Protein 7BVQ (pdb70)

Sequence (906 aa):
DYKDDDDANIFEMLRIDEGLRLKIYKDTEGYYTIGIGHLLTKSPSLNAAKSELDKAIGRNTNGVITKDEAEKLFNQDVDAAVRGILRNAKLKPVYDSLDAVRRAALINMVFQMGETGVAGFTNSLRMLQQKRWDEAAVNLAKSRWYNQTPNRAKRVITTFRTGTWDAYAASQQWTAGMGLLMALIVLLIVAGNVLVIVAIAKTPRLQTLTNLFIMSLASADLVMGLLVVPFGATIVVWGRWEYGSFFCELWTSVDVLCVTASIETLCVIALDRYLAITSPFRYQSLLTRARARGLVCTVWAISALVSFLPILMHWWRAESDEARRCYNDPKCCDFVTNRAYAIASSVVSFYVPLCIMAFVYLRVFREAQKQVKKIDSVALREQKALKTLGIIMGVFTLCWLPFFLANVVKAFHRELVPDRLFVFFNWLGYANSAFNPIIYCRSPDFRKAFQGLLCDDDANIFEMLRIDEGLRLKIYKDTEGYYTIGIGHLLTKSPSLNAAKSELDKAIGRNTNGVITKDEAEKLFNQDVDAAVRGILRNAKLKPVYDSLDAVRRAALINMVFQMGETGVAGFTNSLRMLQQKRWDEAAVNLAKSRWYNQTPNRAKRVITTFRTGTWDAYAASQQWTAGMGLLMALIVLLIVAGNVLVIVAIAKTPRLQTLTNLFIMSLASADLVMGLLVVPFGATIVVWGRWEYGSFFCELWTSVDVLCVTASIETLCVIALDRYLAITSPFRYQSLLTRARARGLVCTVWAISALVSFLPILMHWWRAESDEARRCYNDPKCCDFVTNRAYAIASSVVSFYVPLCIMAFVYLRVFREAQKQVKKIDSVALREQKALKTLGIIMGVFTLCWLPFFLANVVKAFHRELVPDRLFVFFNWLGYANSAFNPIIYCRSPDFRKAFQGLLC

Organism: Homo sapiens (NCBI:txid9606)

Secondary structure (DSSP, 8-state):
-TTHHHHHHHHHHHHHHH--EEEEEE-TT--EEEETTEEEES-S-HHHHHHHHHHHHTS--TTB--HHHHHHHHHHHHHHHHHHHHT-TTTHHHHHH--HHHHHHHHHHHHHHHHHHHHT-HHHHHHHHTT-HHHHHHHHHSSHHHHHSHHHHHHHHHHHHHSSSHHHHHHHHHHHHHHHHHHHHHHHHHHHHHHHHHHHHH-GGG--HHHHHHHHHHHHHHHIIIIIHHHHHHHHHHSS--SHHHHHHHHHHHHHHHHHHHHHHHHHHHHHHHHHHH-HHHHHHH--HHHHHHHHHHHHHHHHHHHHHHHHTTTT---SHHHHHHHT-TT-------HHHHHHHHIIIIIHHHHHHHHHHHHHHHHHHHT--S--SSHHHHHHHHHHHHHHHHHHHHHHHHHHHHHHHHHH-GGGS-HHHHHHHHHHHHHHHHHHHHHHTTSHHHHHHHHHHH-/--THHHHHHHHHHH--EEEEEE-TT--EEEETTEEEES-S-HHHHHHHHHHHHSS--TTB--HHHHHHHHHHHHHHHHHHHHHSTTHHHHHHHS-HHHHHHHHHHHHHHHHHHHTT-HHHHHHHHTT-HHHHHHHHHSSHHHHHSHHHHHHHHHHHHH-SSHHHHHHHHHHHHHHHHHHHHHHHHHHHHHHHHHHHHH-GGG-SHHHHHHHHHHHHHHHHHHHTHHHHHHHHHTSS--SHHHHHHHHHHHHHHHHHHHHHHHHHHHHHHHHHHH-HHHHHHH--HHHHHHHHHHHHHHHHHHHTTTTTTTTT----TTHHHHHH-TT-------HHHHHHHHHHHTHHHHHHHHHHHHHHHHHHHHHH-S--HHHHHHHHHHHHHHHHHHHHHHHHHHHHHHHHHHHHSTTTS-HHHHHHHHHHHHTHHHHHHHHHTTSHHHHHHHHHHH-

Structure (mmCIF, N/CA/C/O backbone):
data_7BVQ
#
_entry.id   7BVQ
#
_cell.length_a   52.134
_cell.length_b   52.825
_cell.length_c   142.749
_cell.angle_alpha   92.137
_cell.angle_beta   90.714
_cell.angle_gamma   116.647
#
_symmetry.space_group_name_H-M   'P 1'
#
loop_
_entity.id
_entity.type
_entity.pdbx_description
1 polymer 'Endolysin,Beta-1 adrenergic receptor chimera'
2 branched alpha-D-glucopyranose-(1-4)-alpha-D-glucopyranose
3 non-polymer CHOLESTEROL
4 non-polymer (2S)-1-(9H-Carbazol-4-yloxy)-3-(isopropylamino)propan-2-ol
5 non-polymer 'SULFATE ION'
6 non-polymer '(2S)-2,3-dihydroxypropyl (7Z)-tetradec-7-enoate'
7 non-polymer 'SODIUM ION'
8 non-polymer 'CITRIC ACID'
9 non-polymer 'TETRAETHYLENE GLYCOL'
10 water water
#
loop_
_atom_site.group_PDB
_atom_site.id
_atom_site.type_symbol
_atom_site.label_atom_id
_atom_site.label_alt_id
_atom_site.label_comp_id
_atom_site.label_asym_id
_atom_site.label_entity_id
_atom_site.label_seq_id
_atom_site.pdbx_PDB_ins_code
_atom_site.Cartn_x
_atom_site.Cartn_y
_atom_site.Cartn_z
_atom_site.occupancy
_atom_site.B_iso_or_equiv
_atom_site.auth_seq_id
_atom_site.auth_comp_id
_atom_site.auth_asym_id
_atom_site.auth_atom_id
_atom_site.pdbx_PDB_model_num
ATOM 1 N N . ASP A 1 1 ? 56.30500 -49.58300 -28.08000 1.000 46.22046 884 ASP A N 1
ATOM 2 C CA . ASP A 1 1 ? 56.57700 -48.74600 -29.24600 1.000 38.08411 884 ASP A CA 1
ATOM 3 C C . ASP A 1 1 ? 56.49200 -47.27700 -28.87900 1.000 43.79418 884 ASP A C 1
ATOM 4 O O . ASP A 1 1 ? 55.77900 -46.89900 -27.95000 1.000 42.79807 884 ASP A O 1
ATOM 9 N N . TYR A 1 2 ? 57.21700 -46.43500 -29.61600 1.000 44.11044 885 TYR A N 1
ATOM 10 C CA . TYR A 1 2 ? 57.33500 -45.04100 -29.20300 1.000 45.58899 885 TYR A CA 1
ATOM 11 C C . TYR A 1 2 ? 56.00000 -44.31300 -29.30500 1.000 37.11686 885 TYR A C 1
ATOM 12 O O . TYR A 1 2 ? 55.84100 -43.25900 -28.68600 1.000 40.54992 885 TYR A O 1
ATOM 21 N N . LYS A 1 3 ? 55.04900 -44.84200 -30.07600 1.000 43.16833 886 LYS A N 1
ATOM 22 C CA . LYS A 1 3 ? 53.71400 -44.26100 -30.19300 1.000 45.72000 886 LYS A CA 1
ATOM 23 C C . LYS A 1 3 ? 52.75400 -44.70800 -29.09600 1.000 42.36139 886 LYS A C 1
ATOM 24 O O . LYS A 1 3 ? 51.65100 -44.16600 -29.01500 1.000 43.82471 886 LYS A O 1
ATOM 30 N N . ASP A 1 4 ? 53.13200 -45.67800 -28.25800 1.000 49.66149 887 ASP A N 1
ATOM 31 C CA . ASP A 1 4 ? 52.17000 -46.24300 -27.31500 1.000 43.81536 887 ASP A CA 1
ATOM 32 C C . ASP A 1 4 ? 51.66700 -45.20400 -26.31500 1.000 42.30625 887 ASP A C 1
ATOM 33 O O . ASP A 1 4 ? 50.48800 -45.21700 -25.94900 1.000 43.35320 887 ASP A O 1
ATOM 38 N N . ASP A 1 5 ? 52.53500 -44.29600 -25.85400 1.000 34.88035 888 ASP A N 1
ATOM 39 C CA . ASP A 1 5 ? 52.11100 -43.40300 -24.78200 1.000 38.06927 888 ASP A CA 1
ATOM 40 C C . ASP A 1 5 ? 51.01500 -42.43300 -25.23600 1.000 39.52259 888 ASP A C 1
ATOM 41 O O . ASP A 1 5 ? 50.21500 -41.99300 -24.41200 1.000 37.47735 888 ASP A O 1
ATOM 46 N N . ASP A 1 6 ? 50.96300 -42.07400 -26.52200 1.000 32.80475 889 ASP A N 1
ATOM 47 C CA . ASP A 1 6 ? 49.86100 -41.24500 -26.99300 1.000 40.53821 889 ASP A CA 1
ATOM 48 C C . ASP A 1 6 ? 48.52500 -41.96700 -26.92000 1.000 43.72151 889 ASP A C 1
ATOM 49 O O . ASP A 1 6 ? 47.48300 -41.32100 -26.76400 1.000 39.75824 889 ASP A O 1
ATOM 54 N N . ASP A 1 7 ? 48.52100 -43.28700 -27.09800 1.000 42.06568 890 ASP A N 1
ATOM 55 C CA . ASP A 1 7 ? 47.27300 -44.02400 -26.96300 1.000 38.94844 890 ASP A CA 1
ATOM 56 C C . ASP A 1 7 ? 46.83500 -44.06900 -25.50800 1.000 37.71544 890 ASP A C 1
ATOM 57 O O . ASP A 1 7 ? 45.64200 -43.95900 -25.20800 1.000 42.75711 890 ASP A O 1
ATOM 62 N N . ALA A 1 8 ? 47.78700 -44.23000 -24.58900 1.000 36.51961 891 ALA A N 1
ATOM 63 C CA . ALA A 1 8 ? 47.45200 -44.23000 -23.17000 1.000 38.50668 891 ALA A CA 1
ATOM 64 C C . ALA A 1 8 ? 46.96000 -42.86400 -22.70900 1.000 36.47811 891 ALA A C 1
ATOM 65 O O . ALA A 1 8 ? 46.07800 -42.78800 -21.84900 1.000 33.54838 891 ALA A O 1
ATOM 67 N N . ASN A 1 9 ? 47.50400 -41.78200 -23.27700 1.000 34.18130 892 ASN A N 1
ATOM 68 C CA . ASN A 1 9 ? 47.11500 -40.44300 -22.84700 1.000 34.60730 892 ASN A CA 1
ATOM 69 C C . ASN A 1 9 ? 45.68000 -40.13600 -23.25400 1.000 35.67524 892 ASN A C 1
ATOM 70 O O . ASN A 1 9 ? 44.89600 -39.60700 -22.46200 1.000 31.91981 892 ASN A O 1
ATOM 75 N N . ILE A 1 10 ? 45.32600 -40.41700 -24.50600 1.000 34.21587 893 ILE A N 1
ATOM 76 C CA . ILE A 1 10 ? 43.96200 -40.13600 -24.91100 1.000 34.58554 893 ILE A CA 1
ATOM 77 C C . ILE A 1 10 ? 42.99700 -41.07200 -24.19700 1.000 30.67822 893 ILE A C 1
ATOM 78 O O . ILE A 1 10 ? 41.87300 -40.68400 -23.88100 1.000 30.93823 893 ILE A O 1
ATOM 83 N N . PHE A 1 11 ? 43.42400 -42.30100 -23.89800 1.000 32.90366 894 PHE A N 1
ATOM 84 C CA . PHE A 1 11 ? 42.57800 -43.21200 -23.13500 1.000 33.27064 894 PHE A CA 1
ATOM 85 C C . PHE A 1 11 ? 42.29900 -42.66600 -21.74500 1.000 31.94771 894 PHE A C 1
ATOM 86 O O . PHE A 1 11 ? 41.16800 -42.73800 -21.25700 1.000 30.29283 894 PHE A O 1
ATOM 94 N N . GLU A 1 12 ? 43.32300 -42.13500 -21.07800 1.000 30.47790 895 GLU A N 1
ATOM 95 C CA . GLU A 1 12 ? 43.09900 -41.55800 -19.75500 1.000 36.17420 895 GLU A CA 1
ATOM 96 C C . GLU A 1 12 ? 42.26100 -40.28500 -19.80900 1.000 32.55134 895 GLU A C 1
ATOM 97 O O . GLU A 1 12 ? 41.52500 -39.99200 -18.85800 1.000 31.23359 895 GLU A O 1
ATOM 103 N N . MET A 1 13 ? 42.35000 -39.52100 -20.89700 1.000 28.49367 896 MET A N 1
ATOM 104 C CA . MET A 1 13 ? 41.50100 -38.34400 -21.03000 1.000 33.88045 896 MET A CA 1
ATOM 105 C C . MET A 1 13 ? 40.03000 -38.74000 -21.01600 1.000 32.75264 896 MET A C 1
ATOM 106 O O . MET A 1 13 ? 39.24200 -38.22100 -20.21600 1.000 35.78523 896 MET A O 1
ATOM 111 N N . LEU A 1 14 ? 39.64600 -39.68200 -21.88000 1.000 27.87408 897 LEU A N 1
ATOM 112 C CA . LEU A 1 14 ? 38.25300 -40.11100 -21.91300 1.000 35.30233 897 LEU A CA 1
ATOM 113 C C . LEU A 1 14 ? 37.86100 -40.92100 -20.68900 1.000 35.71924 897 LEU A C 1
ATOM 114 O O . LEU A 1 14 ? 36.69100 -40.88900 -20.28500 1.000 34.13159 897 LEU A O 1
ATOM 119 N N . ARG A 1 15 ? 38.81100 -41.59900 -20.05100 1.000 33.86851 898 ARG A N 1
ATOM 120 C CA . ARG A 1 15 ? 38.47400 -42.27200 -18.81000 1.000 33.92224 898 ARG A CA 1
ATOM 121 C C . ARG A 1 15 ? 37.95700 -41.27100 -17.79200 1.000 34.74573 898 ARG A C 1
ATOM 122 O O . ARG A 1 15 ? 36.98100 -41.53600 -17.08100 1.000 37.93025 898 ARG A O 1
ATOM 130 N N . ILE A 1 16 ? 38.57600 -40.09400 -17.74100 1.000 34.90120 899 ILE A N 1
ATOM 131 C CA . ILE A 1 16 ? 38.10900 -39.04200 -16.84400 1.000 36.77357 899 ILE A CA 1
ATOM 132 C C . ILE A 1 16 ? 36.79500 -38.44900 -17.35000 1.000 36.88019 899 ILE A C 1
ATOM 133 O O . ILE A 1 16 ? 35.90500 -38.12300 -16.56000 1.000 30.00623 899 ILE A O 1
ATOM 138 N N . ASP A 1 17 ? 36.64400 -38.30900 -18.67000 1.000 37.13596 900 ASP A N 1
ATOM 139 C CA . ASP A 1 17 ? 35.47300 -37.61700 -19.20100 1.000 38.33855 900 ASP A CA 1
ATOM 140 C C . ASP A 1 17 ? 34.23600 -38.50100 -19.36100 1.000 40.39140 900 ASP A C 1
ATOM 141 O O . ASP A 1 17 ? 33.12000 -38.01200 -19.17900 1.000 42.20775 900 ASP A O 1
ATOM 146 N N . GLU A 1 18 ? 34.39400 -39.77400 -19.73900 1.000 41.62742 901 GLU A N 1
ATOM 147 C CA . GLU A 1 18 ? 33.25700 -40.67000 -19.90700 1.000 35.61630 901 GLU A CA 1
ATOM 148 C C . GLU A 1 18 ? 33.19600 -41.79600 -18.88400 1.000 40.82896 901 GLU A C 1
ATOM 149 O O . GLU A 1 18 ? 32.13400 -42.40200 -18.72300 1.000 46.06329 901 GLU A O 1
ATOM 155 N N . GLY A 1 19 ? 34.28800 -42.08500 -18.18400 1.000 44.07356 902 GLY A N 1
ATOM 156 C CA . GLY A 1 19 ? 34.32100 -43.18900 -17.25100 1.000 37.75353 902 GLY A CA 1
ATOM 157 C C . GLY A 1 19 ? 34.65100 -44.51100 -17.91600 1.000 38.52557 902 GLY A C 1
ATOM 158 O O . GLY A 1 19 ? 34.61600 -44.66600 -19.14200 1.000 37.69016 902 GLY A O 1
ATOM 159 N N . LEU A 1 20 ? 34.94700 -45.50100 -17.06700 1.000 38.80787 903 LEU A N 1
ATOM 160 C CA . LEU A 1 20 ? 35.45600 -46.79400 -17.51200 1.000 37.28428 903 LEU A CA 1
ATOM 161 C C . LEU A 1 20 ? 34.74500 -47.91900 -16.78600 1.000 33.57365 903 LEU A C 1
ATOM 162 O O . LEU A 1 20 ? 34.57000 -47.86900 -15.56700 1.000 41.26472 903 LEU A O 1
ATOM 167 N N . ARG A 1 21 ? 34.36600 -48.94900 -17.53500 1.000 30.45621 904 ARG A N 1
ATOM 168 C CA . ARG A 1 21 ? 33.71200 -50.11200 -16.95000 1.000 41.49342 904 ARG A CA 1
ATOM 169 C C . ARG A 1 21 ? 34.31800 -51.37800 -17.53900 1.000 40.43102 904 ARG A C 1
ATOM 170 O O . ARG A 1 21 ? 34.47100 -51.50800 -18.75900 1.000 34.37379 904 ARG A O 1
ATOM 178 N N . LEU A 1 22 ? 34.69700 -52.29000 -16.65000 1.000 39.13418 905 LEU A N 1
ATOM 179 C CA . LEU A 1 22 ? 35.45900 -53.47400 -16.99900 1.000 35.48779 905 LEU A CA 1
ATOM 180 C C . LEU A 1 22 ? 34.60200 -54.72200 -17.09200 1.000 39.63602 905 LEU A C 1
ATOM 181 O O . LEU A 1 22 ? 35.13700 -55.80100 -17.36900 1.000 34.27176 905 LEU A O 1
ATOM 186 N N . LYS A 1 23 ? 33.29400 -54.59500 -16.87000 1.000 37.92216 906 LYS A N 1
ATOM 187 C CA . LYS A 1 23 ? 32.34200 -55.68900 -17.00100 1.000 40.01289 906 LYS A CA 1
ATOM 188 C C . LYS A 1 23 ? 31.25800 -55.28500 -17.99100 1.000 37.04814 906 LYS A C 1
ATOM 189 O O . LYS A 1 23 ? 30.82600 -54.12800 -18.00800 1.000 36.26465 906 LYS A O 1
ATOM 195 N N . ILE A 1 24 ? 30.79500 -56.24800 -18.79500 1.000 34.91851 907 ILE A N 1
ATOM 196 C CA . ILE A 1 24 ? 29.78600 -55.93200 -19.79400 1.000 35.41937 907 ILE A CA 1
ATOM 197 C C . ILE A 1 24 ? 28.56100 -55.35200 -19.10600 1.000 33.35206 907 ILE A C 1
ATOM 198 O O . ILE A 1 24 ? 28.18400 -55.76500 -18.00100 1.000 42.29045 907 ILE A O 1
ATOM 203 N N . TYR A 1 25 ? 27.94000 -54.37900 -19.76300 1.000 36.73317 908 TYR A N 1
ATOM 204 C CA . TYR A 1 25 ? 26.74600 -53.71900 -19.25700 1.000 31.22751 908 TYR A CA 1
ATOM 205 C C . TYR A 1 25 ? 25.93800 -53.22600 -20.44200 1.000 28.52021 908 TYR A C 1
ATOM 206 O O . TYR A 1 25 ? 26.46300 -53.05700 -21.54400 1.000 36.47560 908 TYR A O 1
ATOM 215 N N . LYS A 1 26 ? 24.66000 -52.96800 -20.20800 1.000 39.75070 909 LYS A N 1
ATOM 216 C CA . LYS A 1 26 ? 23.79700 -52.41900 -21.24200 1.000 38.82278 909 LYS A CA 1
ATOM 217 C C . LYS A 1 26 ? 23.86800 -50.89800 -21.23100 1.000 35.46671 909 LYS A C 1
ATOM 218 O O . LYS A 1 26 ? 23.83100 -50.27800 -20.16900 1.000 35.87228 909 LYS A O 1
ATOM 224 N N . ASP A 1 27 ? 24.00300 -50.30800 -22.41800 1.000 34.16686 910 ASP A N 1
ATOM 225 C CA . ASP A 1 27 ? 23.97400 -48.86200 -22.55500 1.000 36.11236 910 ASP A CA 1
ATOM 226 C C . ASP A 1 27 ? 22.52200 -48.39600 -22.46700 1.000 36.87352 910 ASP A C 1
ATOM 227 O O . ASP A 1 27 ? 21.60000 -49.20600 -22.36800 1.000 35.46065 910 ASP A O 1
ATOM 232 N N . THR A 1 28 ? 22.30400 -47.07800 -22.45100 1.000 37.63581 911 THR A N 1
ATOM 233 C CA . THR A 1 28 ? 20.94900 -46.61400 -22.14000 1.000 43.23286 911 THR A CA 1
ATOM 234 C C . THR A 1 28 ? 19.93300 -47.13900 -23.14200 1.000 37.56708 911 THR A C 1
ATOM 235 O O . THR A 1 28 ? 18.78800 -47.41900 -22.77200 1.000 42.41645 911 THR A O 1
ATOM 239 N N . GLU A 1 29 ? 20.34200 -47.31900 -24.38800 1.000 31.71579 912 GLU A N 1
ATOM 240 C CA . GLU A 1 29 ? 19.51400 -47.92600 -25.41500 1.000 35.73593 912 GLU A CA 1
ATOM 241 C C . GLU A 1 29 ? 19.47600 -49.44300 -25.31100 1.000 39.69683 912 GLU A C 1
ATOM 242 O O . GLU A 1 29 ? 18.77100 -50.07500 -26.09600 1.000 45.25994 912 GLU A O 1
ATOM 248 N N . GLY A 1 30 ? 20.21500 -50.04000 -24.38000 1.000 40.18125 913 GLY A N 1
ATOM 249 C CA . GLY A 1 30 ? 20.13200 -51.46900 -24.13600 1.000 36.65759 913 GLY A CA 1
ATOM 250 C C . GLY A 1 30 ? 21.07000 -52.35900 -24.92200 1.000 39.98123 913 GLY A C 1
ATOM 251 O O . GLY A 1 30 ? 20.90100 -53.58100 -24.88900 1.000 47.75364 913 GLY A O 1
ATOM 252 N N . TYR A 1 31 ? 22.03800 -51.80600 -25.63800 1.000 36.85812 914 TYR A N 1
ATOM 253 C CA . TYR A 1 31 ? 23.00300 -52.63400 -26.34000 1.000 36.46001 914 TYR A CA 1
ATOM 254 C C . TYR A 1 31 ? 24.19200 -52.97600 -25.44300 1.000 35.53170 914 TYR A C 1
ATOM 255 O O . TYR A 1 31 ? 24.65200 -52.14700 -24.65200 1.000 36.36634 914 TYR A O 1
ATOM 264 N N . TYR A 1 32 ? 24.68600 -54.20500 -25.56400 1.000 35.32499 915 TYR A N 1
ATOM 265 C CA . TYR A 1 32 ? 25.79900 -54.62900 -24.72000 1.000 38.55501 915 TYR A CA 1
ATOM 266 C C . TYR A 1 32 ? 27.07200 -53.84900 -25.04200 1.000 29.80141 915 TYR A C 1
ATOM 267 O O . TYR A 1 32 ? 27.46700 -53.71300 -26.20000 1.000 32.82877 915 TYR A O 1
ATOM 276 N N . THR A 1 33 ? 27.75000 -53.40900 -23.99100 1.000 30.68916 916 THR A N 1
ATOM 277 C CA . THR A 1 33 ? 28.79800 -52.40500 -24.06500 1.000 37.52900 916 THR A CA 1
ATOM 278 C C . THR A 1 33 ? 29.79000 -52.68100 -22.94600 1.000 33.97015 916 THR A C 1
ATOM 279 O O . THR A 1 33 ? 29.40900 -53.16900 -21.87500 1.000 33.37397 916 THR A O 1
ATOM 283 N N . ILE A 1 34 ? 31.06200 -52.34900 -23.19200 1.000 29.16323 917 ILE A N 1
ATOM 284 C CA . ILE A 1 34 ? 32.12700 -52.49900 -22.20300 1.000 33.02314 917 ILE A CA 1
ATOM 285 C C . ILE A 1 34 ? 33.16300 -51.39900 -22.43200 1.000 38.53694 917 ILE A C 1
ATOM 286 O O . ILE A 1 34 ? 33.10700 -50.65400 -23.41200 1.000 33.99228 917 ILE A O 1
ATOM 291 N N . GLY A 1 35 ? 34.10700 -51.28900 -21.49700 1.000 42.70995 918 GLY A N 1
ATOM 292 C CA . GLY A 1 35 ? 35.21900 -50.36600 -21.65500 1.000 38.78129 918 GLY A CA 1
ATOM 293 C C . GLY A 1 35 ? 34.78700 -48.92000 -21.50000 1.000 37.94440 918 GLY A C 1
ATOM 294 O O . GLY A 1 35 ? 34.08700 -48.55100 -20.55300 1.000 33.36118 918 GLY A O 1
ATOM 295 N N . ILE A 1 36 ? 35.26000 -48.07600 -22.41400 1.000 31.60421 919 ILE A N 1
ATOM 296 C CA . ILE A 1 36 ? 34.80200 -46.69900 -22.50800 1.000 34.56546 919 ILE A CA 1
ATOM 297 C C . ILE A 1 36 ? 33.86900 -46.63600 -23.70400 1.000 39.62930 919 ILE A C 1
ATOM 298 O O . ILE A 1 36 ? 34.29500 -46.30300 -24.81700 1.000 35.41255 919 ILE A O 1
ATOM 303 N N . GLY A 1 37 ? 32.61700 -47.03100 -23.50500 1.000 35.03436 920 GLY A N 1
ATOM 304 C CA . GLY A 1 37 ? 31.64200 -46.88100 -24.55900 1.000 34.54540 920 GLY A CA 1
ATOM 305 C C . GLY A 1 37 ? 31.81800 -47.80400 -25.73700 1.000 33.58299 920 GLY A C 1
ATOM 306 O O . GLY A 1 37 ? 31.27300 -47.52700 -26.79900 1.000 35.88415 920 GLY A O 1
ATOM 307 N N . HIS A 1 38 ? 32.57800 -48.88600 -25.60500 1.000 39.80536 921 HIS A N 1
ATOM 308 C CA . HIS A 1 38 ? 32.76600 -49.77400 -26.74400 1.000 40.01245 921 HIS A CA 1
ATOM 309 C C . HIS A 1 38 ? 31.54800 -50.67700 -26.87100 1.000 39.23547 921 HIS A C 1
ATOM 310 O O . HIS A 1 38 ? 31.31200 -51.53400 -26.01500 1.000 38.77752 921 HIS A O 1
ATOM 317 N N . LEU A 1 39 ? 30.78200 -50.49800 -27.94500 1.000 31.76165 922 LEU A N 1
ATOM 318 C CA . LEU A 1 39 ? 29.55300 -51.25400 -28.13800 1.000 36.42734 922 LEU A CA 1
ATOM 319 C C . LEU A 1 39 ? 29.89000 -52.59300 -28.78100 1.000 35.92628 922 LEU A C 1
ATOM 320 O O . LEU A 1 39 ? 30.44600 -52.64000 -29.88100 1.000 39.57632 922 LEU A O 1
ATOM 325 N N . LEU A 1 40 ? 29.56300 -53.67700 -28.09300 1.000 35.37849 923 LEU A N 1
ATOM 326 C CA . LEU A 1 40 ? 29.99600 -54.99000 -28.55200 1.000 39.77579 923 LEU A CA 1
ATOM 327 C C . LEU A 1 40 ? 29.12700 -55.51500 -29.68400 1.000 39.11422 923 LEU A C 1
ATOM 328 O O . LEU A 1 40 ? 29.64300 -56.05600 -30.66600 1.000 44.71354 923 LEU A O 1
ATOM 333 N N . THR A 1 41 ? 27.81500 -55.36300 -29.56600 1.000 42.57880 924 THR A N 1
ATOM 334 C CA . THR A 1 41 ? 26.89000 -55.86600 -30.56800 1.000 43.17920 924 THR A CA 1
ATOM 335 C C . THR A 1 41 ? 25.52100 -55.29700 -30.28200 1.000 39.17216 924 THR A C 1
ATOM 336 O O . THR A 1 41 ? 25.17800 -55.01800 -29.12500 1.000 44.96365 924 THR A O 1
ATOM 340 N N . LYS A 1 42 ? 24.72900 -55.15900 -31.33400 1.000 43.40434 925 LYS A N 1
ATOM 341 C CA . LYS A 1 42 ? 23.32100 -54.83800 -31.14500 1.000 45.13211 925 LYS A CA 1
ATOM 342 C C . LYS A 1 42 ? 22.46700 -56.08100 -30.92000 1.000 44.69996 925 LYS A C 1
ATOM 343 O O . LYS A 1 42 ? 21.25900 -55.95100 -30.69600 1.000 49.90510 925 LYS A O 1
ATOM 349 N N . SER A 1 43 ? 23.06900 -57.27100 -30.94200 1.000 45.21411 926 SER A N 1
ATOM 350 C CA . SER A 1 43 ? 22.31600 -58.50000 -30.73400 1.000 43.96143 926 SER A CA 1
ATOM 351 C C . SER A 1 43 ? 21.81100 -58.60100 -29.29200 1.000 41.34349 926 SER A C 1
ATOM 352 O O . SER A 1 43 ? 22.54600 -58.30400 -28.34900 1.000 45.38507 926 SER A O 1
ATOM 355 N N . PRO A 1 44 ? 20.55300 -58.99000 -29.09000 1.000 47.01627 927 PRO A N 1
ATOM 356 C CA . PRO A 1 44 ? 20.05800 -59.17400 -27.71700 1.000 44.35083 927 PRO A CA 1
ATOM 357 C C . PRO A 1 44 ? 20.80000 -60.23500 -26.91800 1.000 45.71022 927 PRO A C 1
ATOM 358 O O . PRO A 1 44 ? 20.77100 -60.17900 -25.68000 1.000 43.72103 927 PRO A O 1
ATOM 362 N N . SER A 1 45 ? 21.38600 -61.24600 -27.56700 1.000 50.53470 928 SER A N 1
ATOM 363 C CA . SER A 1 45 ? 22.04800 -62.31800 -26.82700 1.000 42.07272 928 SER A CA 1
ATOM 364 C C . SER A 1 45 ? 23.28200 -61.81600 -26.08000 1.000 38.17974 928 SER A C 1
ATOM 365 O O . SER A 1 45 ? 24.17300 -61.19700 -26.66600 1.000 41.48620 928 SER A O 1
ATOM 368 N N . LEU A 1 46 ? 23.36000 -62.13600 -24.79500 1.000 34.64308 929 LEU A N 1
ATOM 369 C CA . LEU A 1 46 ? 24.55600 -61.81800 -24.03000 1.000 38.17043 929 LEU A CA 1
ATOM 370 C C . LEU A 1 46 ? 25.74700 -62.64600 -24.50000 1.000 48.20147 929 LEU A C 1
ATOM 371 O O . LEU A 1 46 ? 26.88800 -62.16200 -24.50900 1.000 41.27950 929 LEU A O 1
ATOM 376 N N . ASN A 1 47 ? 25.50500 -63.90300 -24.87800 1.000 45.57448 930 ASN A N 1
ATOM 377 C CA . ASN A 1 47 ? 26.59400 -64.75300 -25.34000 1.000 45.02838 930 ASN A CA 1
ATOM 378 C C . ASN A 1 47 ? 27.16200 -64.26500 -26.66400 1.000 44.95308 930 ASN A C 1
ATOM 379 O O . ASN A 1 47 ? 28.37300 -64.38000 -26.90300 1.000 46.41825 930 ASN A O 1
ATOM 384 N N . ALA A 1 48 ? 26.31800 -63.68900 -27.51700 1.000 40.52284 931 ALA A N 1
ATOM 385 C CA . ALA A 1 48 ? 26.81700 -63.07200 -28.73800 1.000 40.66293 931 ALA A CA 1
ATOM 386 C C . ALA A 1 48 ? 27.70800 -61.87600 -28.43000 1.000 42.23620 931 ALA A C 1
ATOM 387 O O . ALA A 1 48 ? 28.65300 -61.59800 -29.17700 1.000 46.35521 931 ALA A O 1
ATOM 389 N N . ALA A 1 49 ? 27.42600 -61.16500 -27.33500 1.000 33.99962 932 ALA A N 1
ATOM 390 C CA . ALA A 1 49 ? 28.25000 -60.02700 -26.95000 1.000 33.77604 932 ALA A CA 1
ATOM 391 C C . ALA A 1 49 ? 29.58100 -60.48500 -26.36000 1.000 36.76495 932 ALA A C 1
ATOM 392 O O . ALA A 1 49 ? 30.63700 -59.95100 -26.71200 1.000 33.10807 932 ALA A O 1
ATOM 394 N N . LYS A 1 50 ? 29.55200 -61.47800 -25.46300 1.000 36.47935 933 LYS A N 1
ATOM 395 C CA . LYS A 1 50 ? 30.79700 -62.04100 -24.95100 1.000 38.91653 933 LYS A CA 1
ATOM 396 C C . LYS A 1 50 ? 31.60800 -62.66600 -26.07800 1.000 41.11601 933 LYS A C 1
ATOM 397 O O . LYS A 1 50 ? 32.83600 -62.55000 -26.10300 1.000 36.54979 933 LYS A O 1
ATOM 403 N N . SER A 1 51 ? 30.92900 -63.25800 -27.05600 1.000 39.68199 934 SER A N 1
ATOM 404 C CA . SER A 1 51 ? 31.61100 -63.79000 -28.22800 1.000 36.50990 934 SER A CA 1
ATOM 405 C C . SER A 1 51 ? 32.34200 -62.68700 -28.98800 1.000 39.99925 934 SER A C 1
ATOM 406 O O . SER A 1 51 ? 33.50800 -62.84800 -29.36900 1.000 39.48781 934 SER A O 1
ATOM 409 N N . GLU A 1 52 ? 31.67200 -61.55400 -29.21600 1.000 37.61878 935 GLU A N 1
ATOM 410 C CA . GLU A 1 52 ? 32.33700 -60.43400 -29.87300 1.000 32.13263 935 GLU A CA 1
ATOM 411 C C . GLU A 1 52 ? 33.46700 -59.86500 -29.02500 1.000 34.94855 935 GLU A C 1
ATOM 412 O O . GLU A 1 52 ? 34.46800 -59.38600 -29.56600 1.000 35.57014 935 GLU A O 1
ATOM 418 N N . LEU A 1 53 ? 33.32700 -59.89500 -27.70200 1.000 34.51611 936 LEU A N 1
ATOM 419 C CA . LEU A 1 53 ? 34.40300 -59.42300 -26.84400 1.000 33.98154 936 LEU A CA 1
ATOM 420 C C . LEU A 1 53 ? 35.61100 -60.35200 -26.93800 1.000 42.16119 936 LEU A C 1
ATOM 421 O O . LEU A 1 53 ? 36.74300 -59.90200 -27.15100 1.000 40.46400 936 LEU A O 1
ATOM 426 N N . ASP A 1 54 ? 35.37600 -61.66200 -26.83500 1.000 41.65396 937 ASP A N 1
ATOM 427 C CA . ASP A 1 54 ? 36.47800 -62.60800 -26.89300 1.000 40.24570 937 ASP A CA 1
ATOM 428 C C . ASP A 1 54 ? 37.19800 -62.54100 -28.23300 1.000 41.31628 937 ASP A C 1
ATOM 429 O O . ASP A 1 54 ? 38.40700 -62.80100 -28.30500 1.000 40.14341 937 ASP A O 1
ATOM 434 N N . LYS A 1 55 ? 36.48000 -62.20300 -29.30500 1.000 42.08244 938 LYS A N 1
ATOM 435 C CA . LYS A 1 55 ? 37.14200 -62.04600 -30.59500 1.000 42.56143 938 LYS A CA 1
ATOM 436 C C . LYS A 1 55 ? 38.08100 -60.84400 -30.57800 1.000 41.34254 938 LYS A C 1
ATOM 437 O O . LYS A 1 55 ? 39.26400 -60.96500 -30.91400 1.000 35.95137 938 LYS A O 1
ATOM 443 N N . ALA A 1 56 ? 37.58700 -59.68300 -30.13700 1.000 38.81573 939 ALA A N 1
ATOM 444 C CA . ALA A 1 56 ? 38.43300 -58.49300 -30.12700 1.000 41.49711 939 ALA A CA 1
ATOM 445 C C . ALA A 1 56 ? 39.59200 -58.61100 -29.13900 1.000 44.14457 939 ALA A C 1
ATOM 446 O O . ALA A 1 56 ? 40.66000 -58.04100 -29.38300 1.000 42.17038 939 ALA A O 1
ATOM 448 N N . ILE A 1 57 ? 39.41000 -59.33500 -28.03300 1.000 40.90692 940 ILE A N 1
ATOM 449 C CA . ILE A 1 57 ? 40.43400 -59.37600 -26.99100 1.000 40.91276 940 ILE A CA 1
ATOM 450 C C . ILE A 1 57 ? 41.42200 -60.53200 -27.16900 1.000 42.96363 940 ILE A C 1
ATOM 451 O O . ILE A 1 57 ? 42.56500 -60.43600 -26.71400 1.000 44.39555 940 ILE A O 1
ATOM 456 N N . GLY A 1 58 ? 41.02600 -61.62000 -27.82200 1.000 44.77215 941 GLY A N 1
ATOM 457 C CA . GLY A 1 58 ? 41.92000 -62.75500 -27.95400 1.000 41.86567 941 GLY A CA 1
ATOM 458 C C . GLY A 1 58 ? 41.99800 -63.68900 -26.76200 1.000 46.60871 941 GLY A C 1
ATOM 459 O O . GLY A 1 58 ? 43.03500 -64.32300 -26.55000 1.000 55.27516 941 GLY A O 1
ATOM 460 N N . ARG A 1 59 ? 40.94600 -63.76800 -25.95700 1.000 39.80402 942 ARG A N 1
ATOM 461 C CA . ARG A 1 59 ? 40.83800 -64.75900 -24.89600 1.000 36.75949 942 ARG A CA 1
ATOM 462 C C . ARG A 1 59 ? 39.36300 -64.90200 -24.54100 1.000 42.06877 942 ARG A C 1
ATOM 463 O O . ARG A 1 59 ? 38.50900 -64.19000 -25.08100 1.000 42.69765 942 ARG A O 1
ATOM 471 N N . ASN A 1 60 ? 39.06500 -65.85200 -23.64600 1.000 42.72977 943 ASN A N 1
ATOM 472 C CA . ASN A 1 60 ? 37.71100 -66.06100 -23.11800 1.000 39.92407 943 ASN A CA 1
ATOM 473 C C . ASN A 1 60 ? 37.52400 -65.18200 -21.88200 1.000 40.98126 943 ASN A C 1
ATOM 474 O O . ASN A 1 60 ? 37.84100 -65.58100 -20.75500 1.000 39.76040 943 ASN A O 1
ATOM 479 N N . THR A 1 61 ? 36.99600 -63.96600 -22.09500 1.000 40.16712 944 THR A N 1
ATOM 480 C CA . THR A 1 61 ? 36.88100 -62.98200 -21.02100 1.000 34.22912 944 THR A CA 1
ATOM 481 C C . THR A 1 61 ? 35.71600 -63.24900 -20.08300 1.000 34.25571 944 THR A C 1
ATOM 482 O O . THR A 1 61 ? 35.74900 -62.80400 -18.93100 1.000 32.37985 944 THR A O 1
ATOM 486 N N . ASN A 1 62 ? 34.69000 -63.96200 -20.53900 1.000 41.28443 945 ASN A N 1
ATOM 487 C CA . ASN A 1 62 ? 33.44400 -64.09300 -19.78600 1.000 44.15859 945 ASN A CA 1
ATOM 488 C C . ASN A 1 62 ? 32.84900 -62.72200 -19.45800 1.000 38.44721 945 ASN A C 1
ATOM 489 O O . ASN A 1 62 ? 32.22400 -62.54100 -18.41200 1.000 31.86381 945 ASN A O 1
ATOM 494 N N . GLY A 1 63 ? 33.07300 -61.73700 -20.32600 1.000 36.96414 946 GLY A N 1
ATOM 495 C CA . GLY A 1 63 ? 32.52800 -60.41100 -20.11500 1.000 39.66465 946 GLY A CA 1
ATOM 496 C C . GLY A 1 63 ? 33.22700 -59.56600 -19.07200 1.000 39.91516 946 GLY A C 1
ATOM 497 O O . GLY A 1 63 ? 32.63900 -58.58200 -18.60200 1.000 37.39384 946 GLY A O 1
ATOM 498 N N . VAL A 1 64 ? 34.44700 -59.93000 -18.66800 1.000 37.69518 947 VAL A N 1
ATOM 499 C CA . VAL A 1 64 ? 35.25700 -59.12800 -17.75500 1.000 33.27491 947 VAL A CA 1
ATOM 500 C C . VAL A 1 64 ? 36.62900 -58.92600 -18.37600 1.000 35.21559 947 VAL A C 1
ATOM 501 O O . VAL A 1 64 ? 37.20500 -59.86300 -18.93900 1.000 40.42684 947 VAL A O 1
ATOM 505 N N . ILE A 1 65 ? 37.17900 -57.72200 -18.22800 1.000 32.30621 948 ILE A N 1
ATOM 506 C CA . ILE A 1 65 ? 38.42600 -57.35300 -18.88300 1.000 29.96894 948 ILE A CA 1
ATOM 507 C C . ILE A 1 65 ? 39.24300 -56.44700 -17.96700 1.000 32.79589 948 ILE A C 1
ATOM 508 O O . ILE A 1 65 ? 38.75000 -55.91900 -16.96800 1.000 36.39316 948 ILE A O 1
ATOM 513 N N . THR A 1 66 ? 40.51600 -56.31300 -18.30300 1.000 30.69630 949 THR A N 1
ATOM 514 C CA . THR A 1 66 ? 41.44300 -55.44600 -17.59700 1.000 34.94583 949 THR A CA 1
ATOM 515 C C . THR A 1 66 ? 41.47500 -54.05100 -18.22100 1.000 41.44465 949 THR A C 1
ATOM 516 O O . THR A 1 66 ? 41.05900 -53.83400 -19.36700 1.000 39.58753 949 THR A O 1
ATOM 520 N N . LYS A 1 67 ? 42.04200 -53.11000 -17.46300 1.000 39.58361 950 LYS A N 1
ATOM 521 C CA . LYS A 1 67 ? 42.21800 -51.75300 -17.96400 1.000 36.94835 950 LYS A CA 1
ATOM 522 C C . LYS A 1 67 ? 42.97800 -51.72900 -19.27900 1.000 41.88726 950 LYS A C 1
ATOM 523 O O . LYS A 1 67 ? 42.61200 -50.99500 -20.20200 1.000 46.25122 950 LYS A O 1
ATOM 529 N N . ASP A 1 68 ? 44.04700 -52.52300 -19.38300 1.000 38.94656 951 ASP A N 1
ATOM 530 C CA . ASP A 1 68 ? 44.85100 -52.51400 -20.59900 1.000 43.32540 951 ASP A CA 1
ATOM 531 C C . ASP A 1 68 ? 44.08300 -53.08000 -21.78800 1.000 39.48667 951 ASP A C 1
ATOM 532 O O . ASP A 1 68 ? 44.26900 -52.63100 -22.92600 1.000 37.09915 951 ASP A O 1
ATOM 537 N N . GLU A 1 69 ? 43.26100 -54.10500 -21.55600 1.000 44.34438 952 GLU A N 1
ATOM 538 C CA . GLU A 1 69 ? 42.40800 -54.62400 -22.62300 1.000 45.97019 952 GLU A CA 1
ATOM 539 C C . GLU A 1 69 ? 41.30800 -53.64000 -22.99600 1.000 37.87290 952 GLU A C 1
ATOM 540 O O . GLU A 1 69 ? 40.91000 -53.56700 -24.16400 1.000 38.44566 952 GLU A O 1
ATOM 546 N N . ALA A 1 70 ? 40.81000 -52.87200 -22.02800 1.000 36.23520 953 ALA A N 1
ATOM 547 C CA . ALA A 1 70 ? 39.84200 -51.83300 -22.35900 1.000 37.57814 953 ALA A CA 1
ATOM 548 C C . ALA A 1 70 ? 40.47800 -50.75800 -23.22300 1.000 38.33386 953 ALA A C 1
ATOM 549 O O . ALA A 1 70 ? 39.80600 -50.17200 -24.08000 1.000 36.71546 953 ALA A O 1
ATOM 551 N N . GLU A 1 71 ? 41.77000 -50.48700 -23.01200 1.000 36.15799 954 GLU A N 1
ATOM 552 C CA . GLU A 1 71 ? 42.48000 -49.55900 -23.88100 1.000 33.81156 954 GLU A CA 1
ATOM 553 C C . GLU A 1 71 ? 42.68100 -50.13500 -25.27300 1.000 38.87479 954 GLU A C 1
ATOM 554 O O . GLU A 1 71 ? 42.73300 -49.38500 -26.25600 1.000 41.06686 954 GLU A O 1
ATOM 560 N N . LYS A 1 72 ? 42.79200 -51.45800 -25.38100 1.000 43.36443 955 LYS A N 1
ATOM 561 C CA . LYS A 1 72 ? 42.93100 -52.07500 -26.69400 1.000 43.45014 955 LYS A CA 1
ATOM 562 C C . LYS A 1 72 ? 41.66800 -51.86200 -27.52100 1.000 41.59591 955 LYS A C 1
ATOM 563 O O . LYS A 1 72 ? 41.74400 -51.50700 -28.69900 1.000 44.81957 955 LYS A O 1
ATOM 569 N N . LEU A 1 73 ? 40.49700 -52.03200 -26.90100 1.000 38.45775 956 LEU A N 1
ATOM 570 C CA . LEU A 1 73 ? 39.24400 -51.69800 -27.56500 1.000 37.74905 956 LEU A CA 1
ATOM 571 C C . LEU A 1 73 ? 39.18800 -50.22100 -27.92400 1.000 38.14449 956 LEU A C 1
ATOM 572 O O . LEU A 1 73 ? 38.79100 -49.85300 -29.03400 1.000 38.36914 956 LEU A O 1
ATOM 577 N N . PHE A 1 74 ? 39.59600 -49.36000 -26.99500 1.000 34.80859 957 PHE A N 1
ATOM 578 C CA . PHE A 1 74 ? 39.45400 -47.92700 -27.20000 1.000 37.88080 957 PHE A CA 1
ATOM 579 C C . PHE A 1 74 ? 40.30900 -47.42700 -28.35900 1.000 43.88081 957 PHE A C 1
ATOM 580 O O . PHE A 1 74 ? 39.89900 -46.49800 -29.07100 1.000 37.85435 957 PHE A O 1
ATOM 588 N N . ASN A 1 75 ? 41.48200 -48.03600 -28.58500 1.000 41.37126 958 ASN A N 1
ATOM 589 C CA . ASN A 1 75 ? 42.30600 -47.61200 -29.71500 1.000 40.13552 958 ASN A CA 1
ATOM 590 C C . ASN A 1 75 ? 41.60100 -47.88100 -31.03500 1.000 41.23320 958 ASN A C 1
ATOM 591 O O . ASN A 1 75 ? 41.78900 -47.13800 -32.00900 1.000 37.82814 958 ASN A O 1
ATOM 596 N N . GLN A 1 76 ? 40.79300 -48.94300 -31.09200 1.000 41.62290 959 GLN A N 1
ATOM 597 C CA . GLN A 1 76 ? 40.01700 -49.21100 -32.29700 1.000 46.61057 959 GLN A CA 1
ATOM 598 C C . GLN A 1 76 ? 38.92800 -48.16900 -32.49300 1.000 44.12457 959 GLN A C 1
ATOM 599 O O . GLN A 1 76 ? 38.68100 -47.72500 -33.61900 1.000 50.36731 959 GLN A O 1
ATOM 605 N N . ASP A 1 77 ? 38.25900 -47.77400 -31.41100 1.000 45.68862 960 ASP A N 1
ATOM 606 C CA . ASP A 1 77 ? 37.25600 -46.72200 -31.51300 1.000 40.47631 960 ASP A CA 1
ATOM 607 C C . ASP A 1 77 ? 37.90000 -45.40300 -31.90400 1.000 39.78110 960 ASP A C 1
ATOM 608 O O . ASP A 1 77 ? 37.31400 -44.62000 -32.65900 1.000 41.87474 960 ASP A O 1
ATOM 613 N N . VAL A 1 78 ? 39.12200 -45.15000 -31.42200 1.000 39.16435 961 VAL A N 1
ATOM 614 C CA . VAL A 1 78 ? 39.80800 -43.91700 -31.79700 1.000 39.17744 961 VAL A CA 1
ATOM 615 C C . VAL A 1 78 ? 40.15000 -43.92300 -33.28200 1.000 36.50751 961 VAL A C 1
ATOM 616 O O . VAL A 1 78 ? 40.04800 -42.89100 -33.94900 1.000 32.83466 961 VAL A O 1
ATOM 620 N N . ASP A 1 79 ? 40.52500 -45.08400 -33.82900 1.000 39.46722 962 ASP A N 1
ATOM 621 C CA . ASP A 1 79 ? 40.78900 -45.16800 -35.26100 1.000 38.67934 962 ASP A CA 1
ATOM 622 C C . ASP A 1 79 ? 3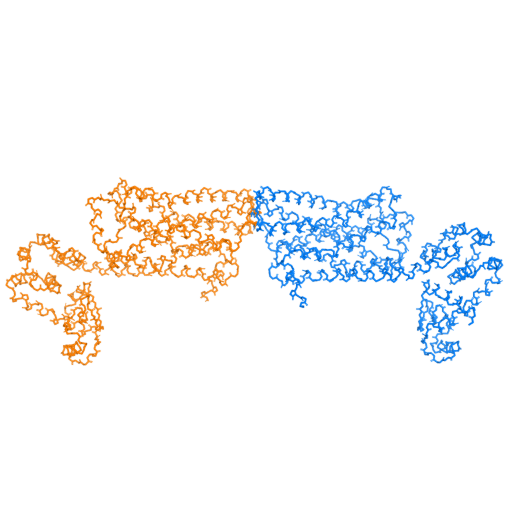9.53000 -44.87700 -36.07200 1.000 44.08183 962 ASP A C 1
ATOM 623 O O . ASP A 1 79 ? 39.59100 -44.21300 -37.11500 1.000 38.12297 962 ASP A O 1
ATOM 628 N N . ALA A 1 80 ? 38.37200 -45.35100 -35.59900 1.000 38.36527 963 ALA A N 1
ATOM 629 C CA . ALA A 1 80 ? 37.12600 -45.07000 -36.30400 1.000 47.46720 963 ALA A CA 1
ATOM 630 C C . ALA A 1 80 ? 36.80200 -43.58300 -36.27700 1.000 46.08298 963 ALA A C 1
ATOM 631 O O . ALA A 1 80 ? 36.35800 -43.02200 -37.28300 1.000 46.13396 963 ALA A O 1
ATOM 633 N N . ALA A 1 81 ? 37.04100 -42.91900 -35.14500 1.000 39.90736 964 ALA A N 1
ATOM 634 C CA . ALA A 1 81 ? 36.81400 -41.48200 -35.10600 1.000 40.52495 964 ALA A CA 1
ATOM 635 C C . ALA A 1 81 ? 37.74100 -40.76600 -36.07400 1.000 40.86809 964 ALA A C 1
ATOM 636 O O . ALA A 1 81 ? 37.32200 -39.84200 -36.77600 1.000 44.62185 964 ALA A O 1
ATOM 638 N N . VAL A 1 82 ? 39.00000 -41.20100 -36.15500 1.000 40.48846 965 VAL A N 1
ATOM 639 C CA . VAL A 1 82 ? 39.93100 -40.52800 -37.05200 1.000 44.91878 965 VAL A CA 1
ATOM 640 C C . VAL A 1 82 ? 39.50100 -40.71800 -38.50000 1.000 39.94798 965 VAL A C 1
ATOM 641 O O . VAL A 1 82 ? 39.58700 -39.79300 -39.30900 1.000 38.68537 965 VAL A O 1
ATOM 645 N N . ARG A 1 83 ? 39.02900 -41.91700 -38.84800 1.000 39.30629 966 ARG A N 1
ATOM 646 C CA . ARG A 1 83 ? 38.55300 -42.14200 -40.20500 1.000 38.99429 966 ARG A CA 1
ATOM 647 C C . ARG A 1 83 ? 37.37300 -41.24700 -40.52500 1.000 44.89268 966 ARG A C 1
ATOM 648 O O . ARG A 1 83 ? 37.29900 -40.67200 -41.61500 1.000 48.12834 966 ARG A O 1
ATOM 656 N N . GLY A 1 84 ? 36.46400 -41.07800 -39.56700 1.000 41.58331 967 GLY A N 1
ATOM 657 C CA . GLY A 1 84 ? 35.33800 -40.19600 -39.79600 1.000 42.36099 967 GLY A CA 1
ATOM 658 C C . GLY A 1 84 ? 35.75400 -38.74300 -39.87700 1.000 44.25897 967 GLY A C 1
ATOM 659 O O . GLY A 1 84 ? 35.21000 -37.97800 -40.67800 1.000 48.24661 967 GLY A O 1
ATOM 660 N N . ILE A 1 85 ? 36.73200 -38.34000 -39.06400 1.000 41.85476 968 ILE A N 1
ATOM 661 C CA . ILE A 1 85 ? 37.22100 -36.97000 -39.16400 1.000 44.13726 968 ILE A CA 1
ATOM 662 C C . ILE A 1 85 ? 37.86800 -36.74700 -40.52500 1.000 48.48739 968 ILE A C 1
ATOM 663 O O . ILE A 1 85 ? 37.62700 -35.72900 -41.19100 1.000 39.84994 968 ILE A O 1
ATOM 668 N N . LEU A 1 86 ? 38.66100 -37.71700 -40.98200 1.000 38.03288 969 LEU A N 1
ATOM 669 C CA . LEU A 1 86 ? 39.37600 -37.53400 -42.23400 1.000 46.70956 969 LEU A CA 1
ATOM 670 C C . LEU A 1 86 ? 38.43600 -37.47100 -43.42800 1.000 48.67716 969 LEU A C 1
ATOM 671 O O . LEU A 1 86 ? 38.81000 -36.90600 -44.45900 1.000 49.56471 969 LEU A O 1
ATOM 676 N N . ARG A 1 87 ? 37.24100 -38.04700 -43.31900 1.000 42.98341 970 ARG A N 1
ATOM 677 C CA . ARG A 1 87 ? 36.27100 -38.03000 -44.40400 1.000 47.72702 970 ARG A CA 1
ATOM 678 C C . ARG A 1 87 ? 35.25700 -36.89800 -44.29300 1.000 47.39977 970 ARG A C 1
ATOM 679 O O . ARG A 1 87 ? 34.34200 -36.83200 -45.11600 1.000 53.40022 970 ARG A O 1
ATOM 687 N N . ASN A 1 88 ? 35.38300 -36.02200 -43.30000 1.000 45.42655 971 ASN A N 1
ATOM 688 C CA . ASN A 1 88 ? 34.51100 -34.86300 -43.15600 1.000 41.08376 971 ASN A CA 1
ATOM 689 C C . ASN A 1 88 ? 35.25800 -33.60200 -43.57100 1.000 45.43170 971 ASN A C 1
ATOM 690 O O . ASN A 1 88 ? 36.23500 -33.20900 -42.92500 1.000 47.75079 971 ASN A O 1
ATOM 695 N N . ALA A 1 89 ? 34.76600 -32.94800 -44.62700 1.000 44.45300 972 ALA A N 1
ATOM 696 C CA . ALA A 1 89 ? 35.51100 -31.86100 -45.25300 1.000 44.54887 972 ALA A CA 1
ATOM 697 C C . ALA A 1 89 ? 35.70100 -30.67200 -44.32400 1.000 34.44613 972 ALA A C 1
ATOM 698 O O . ALA A 1 89 ? 36.62900 -29.88600 -44.51600 1.000 40.65205 972 ALA A O 1
ATOM 700 N N . LYS A 1 90 ? 34.82500 -30.48900 -43.34600 1.000 38.26110 973 LYS A N 1
ATOM 701 C CA . LYS A 1 90 ? 35.05000 -29.41500 -42.38500 1.000 47.22893 973 LYS A CA 1
ATOM 702 C C . LYS A 1 90 ? 36.07000 -29.80200 -41.31600 1.000 43.97245 973 LYS A C 1
ATOM 703 O O . LYS A 1 90 ? 36.80400 -28.93600 -40.83300 1.000 46.93791 973 LYS A O 1
ATOM 709 N N . LEU A 1 91 ? 36.16600 -31.08200 -40.96000 1.000 41.22553 974 LEU A N 1
ATOM 710 C CA . LEU A 1 91 ? 37.02400 -31.47600 -39.84900 1.000 40.72976 974 LEU A CA 1
ATOM 711 C C . LEU A 1 91 ? 38.43600 -31.85800 -40.29200 1.000 42.60974 974 LEU A C 1
ATOM 712 O O . LEU A 1 91 ? 39.39000 -31.60900 -39.55000 1.000 42.62985 974 LEU A O 1
ATOM 717 N N . LYS A 1 92 ? 38.59100 -32.43700 -41.48400 1.000 39.28433 975 LYS A N 1
ATOM 718 C CA . LYS A 1 92 ? 39.90800 -32.88400 -41.93300 1.000 46.73326 975 LYS A CA 1
ATOM 719 C C . LYS A 1 92 ? 40.95800 -31.78100 -41.97800 1.000 44.82927 975 LYS A C 1
ATOM 720 O O . LYS A 1 92 ? 42.07600 -32.00600 -41.48000 1.000 39.38800 975 LYS A O 1
ATOM 726 N N . PRO A 1 93 ? 40.71400 -30.61700 -42.58800 1.000 42.53666 976 PRO A N 1
ATOM 727 C CA . PRO A 1 93 ? 41.73200 -29.55600 -42.53500 1.000 40.72772 976 PRO A CA 1
ATOM 728 C C . PRO A 1 93 ? 42.09400 -29.11000 -41.12200 1.000 42.21724 976 PRO A C 1
ATOM 729 O O . PRO A 1 93 ? 43.26300 -28.77600 -40.88600 1.000 46.95596 976 PRO A O 1
ATOM 733 N N . VAL A 1 94 ? 41.15200 -29.10900 -40.17400 1.000 42.28805 977 VAL A N 1
ATOM 734 C CA . VAL A 1 94 ? 41.48600 -28.73000 -38.80000 1.000 42.05371 977 VAL A CA 1
ATOM 735 C C . VAL A 1 94 ? 42.33200 -29.81900 -38.15400 1.000 37.87336 977 VAL A C 1
ATOM 736 O O . VAL A 1 94 ? 43.36900 -29.54700 -37.53600 1.000 34.21224 977 VAL A O 1
ATOM 740 N N . TYR A 1 95 ? 41.91500 -31.07300 -38.32400 1.000 37.94853 978 TYR A N 1
ATOM 741 C CA . TYR A 1 95 ? 42.64700 -32.18900 -37.74500 1.000 36.97717 978 TYR A CA 1
ATOM 742 C C . TYR A 1 95 ? 44.08100 -32.23400 -38.26700 1.000 38.29541 978 TYR A C 1
ATOM 743 O O . TYR A 1 95 ? 45.02000 -32.48700 -37.50500 1.000 42.53604 978 TYR A O 1
ATOM 752 N N . ASP A 1 96 ? 44.27200 -31.93600 -39.55700 1.000 37.07859 979 ASP A N 1
ATOM 753 C CA . ASP A 1 96 ? 45.60500 -31.96800 -40.14700 1.000 31.67612 979 ASP A CA 1
ATOM 754 C C . ASP A 1 96 ? 46.52300 -30.91200 -39.54600 1.000 38.85441 979 ASP A C 1
ATOM 755 O O . ASP A 1 96 ? 47.74400 -31.10200 -39.52500 1.000 47.13913 979 ASP A O 1
ATOM 760 N N . SER A 1 97 ? 45.96900 -29.78700 -39.08700 1.000 38.56036 980 SER A N 1
ATOM 761 C CA . SER A 1 97 ? 46.76600 -28.69100 -38.54900 1.000 35.26339 980 SER A CA 1
ATOM 762 C C . SER A 1 97 ? 47.09200 -28.83200 -37.06800 1.000 33.05065 980 SER A C 1
ATOM 763 O O . SER A 1 97 ? 47.85800 -28.02100 -36.54500 1.000 45.28134 980 SER A O 1
ATOM 766 N N . LEU A 1 98 ? 46.51400 -29.79800 -36.37000 1.000 38.91550 981 LEU A N 1
ATOM 767 C CA . LEU A 1 98 ? 46.62800 -29.86600 -34.91800 1.000 40.42377 981 LEU A CA 1
ATOM 768 C C . LEU A 1 98 ? 47.69300 -30.87400 -34.50300 1.000 34.69337 981 LEU A C 1
ATOM 769 O O . LEU A 1 98 ? 47.96800 -31.84000 -35.21700 1.000 35.75629 981 LEU A O 1
ATOM 774 N N . ASP A 1 99 ? 48.27900 -30.64100 -33.33100 1.000 36.87319 982 ASP A N 1
ATOM 775 C CA . ASP A 1 99 ? 49.21300 -31.57600 -32.72000 1.000 30.13365 982 ASP A CA 1
ATOM 776 C C . ASP A 1 99 ? 48.44200 -32.66900 -31.97300 1.000 34.77987 982 ASP A C 1
ATOM 777 O O . ASP A 1 99 ? 47.21000 -32.66800 -31.91300 1.000 39.98351 982 ASP A O 1
ATOM 782 N N . ALA A 1 100 ? 49.16900 -33.62300 -31.39200 1.000 40.17606 983 ALA A N 1
ATOM 783 C CA . ALA A 1 100 ? 48.50500 -34.77500 -30.78900 1.000 38.65255 983 ALA A CA 1
ATOM 784 C C . ALA A 1 100 ? 47.55900 -34.36400 -29.66500 1.000 32.65265 983 ALA A C 1
ATOM 785 O O . ALA A 1 100 ? 46.47200 -34.93300 -29.53100 1.000 37.69713 983 ALA A O 1
ATOM 787 N N . VAL A 1 101 ? 47.93800 -33.36900 -28.86200 1.000 32.31120 984 VAL A N 1
ATOM 788 C CA . VAL A 1 101 ? 47.11100 -32.99800 -27.72000 1.000 33.21499 984 VAL A CA 1
ATOM 789 C C . VAL A 1 101 ? 45.80300 -32.36100 -28.18900 1.000 35.59535 984 VAL A C 1
ATOM 790 O O . VAL A 1 101 ? 44.71800 -32.69300 -27.68900 1.000 31.93360 984 VAL A O 1
ATOM 794 N N . ARG A 1 102 ? 45.88300 -31.41700 -29.13000 1.000 30.22218 985 ARG A N 1
ATOM 795 C CA . ARG A 1 102 ? 44.66100 -30.79300 -29.63100 1.000 30.95123 985 ARG A CA 1
ATOM 796 C C . ARG A 1 102 ? 43.86200 -31.76600 -30.48800 1.000 32.74635 985 ARG A C 1
ATOM 797 O O . ARG A 1 102 ? 42.63100 -31.71100 -30.50400 1.000 34.72352 985 ARG A O 1
ATOM 805 N N . ARG A 1 103 ? 44.52200 -32.69800 -31.16400 1.000 33.96996 986 ARG A N 1
ATOM 806 C CA . ARG A 1 103 ? 43.75200 -33.72900 -31.84400 1.000 32.06836 986 ARG A CA 1
ATOM 807 C C . ARG A 1 103 ? 42.96000 -34.55500 -30.85000 1.000 35.89546 986 ARG A C 1
ATOM 808 O O . ARG A 1 103 ? 41.82500 -34.95100 -31.13700 1.000 31.18224 986 ARG A O 1
ATOM 816 N N . ALA A 1 104 ? 43.52800 -34.78900 -29.65800 1.000 32.81402 987 ALA A N 1
ATOM 817 C CA . ALA A 1 104 ? 42.81000 -35.54500 -28.64100 1.000 34.14300 987 ALA A CA 1
ATOM 818 C C . ALA A 1 104 ? 41.55900 -34.79900 -28.18700 1.000 28.98085 987 ALA A C 1
ATOM 819 O O . ALA A 1 104 ? 40.51600 -35.41400 -27.93500 1.000 26.09264 987 ALA A O 1
ATOM 821 N N . ALA A 1 105 ? 41.63400 -33.46700 -28.11800 1.000 30.65400 988 ALA A N 1
ATOM 822 C CA . ALA A 1 105 ? 40.46300 -32.67000 -27.76200 1.000 32.23763 988 ALA A CA 1
ATOM 823 C C . ALA A 1 105 ? 39.37400 -32.81900 -28.81700 1.000 28.23065 988 ALA A C 1
ATOM 824 O O . ALA A 1 105 ? 38.22600 -33.13000 -28.49700 1.000 29.38308 988 ALA A O 1
ATOM 826 N N . LEU A 1 106 ? 39.74500 -32.67400 -30.09300 1.000 27.39624 989 LEU A N 1
ATOM 827 C CA . LEU A 1 106 ? 38.79500 -32.84000 -31.18700 1.000 27.60374 989 LEU A CA 1
ATOM 828 C C . LEU A 1 106 ? 38.20800 -34.24700 -31.20400 1.000 29.56986 989 LEU A C 1
ATOM 829 O O . LEU A 1 106 ? 36.99300 -34.41700 -31.34200 1.000 35.35931 989 LEU A O 1
ATOM 834 N N . ILE A 1 107 ? 39.04500 -35.26600 -31.03200 1.000 32.33260 990 ILE A N 1
ATOM 835 C CA . ILE A 1 107 ? 38.54700 -36.63800 -31.01500 1.000 32.55104 990 ILE A CA 1
ATOM 836 C C . ILE A 1 107 ? 37.60500 -36.83200 -29.84200 1.000 34.71603 990 ILE A C 1
ATOM 837 O O . ILE A 1 107 ? 36.66400 -37.63500 -29.90600 1.000 29.50252 990 ILE A O 1
ATOM 842 N N . ASN A 1 108 ? 37.86900 -36.13300 -28.74000 1.000 31.32609 991 ASN A N 1
ATOM 843 C CA . ASN A 1 108 ? 37.01800 -36.25300 -27.57400 1.000 31.03115 991 ASN A CA 1
ATOM 844 C C . ASN A 1 108 ? 35.64400 -35.65200 -27.85000 1.000 33.90019 991 ASN A C 1
ATOM 845 O O . ASN A 1 108 ? 34.62300 -36.24100 -27.48200 1.000 33.37113 991 ASN A O 1
ATOM 850 N N . MET A 1 109 ? 35.59300 -34.51600 -28.55300 1.000 30.68233 992 MET A N 1
ATOM 851 C CA . MET A 1 109 ? 34.30000 -33.95200 -28.92100 1.000 35.61103 992 MET A CA 1
ATOM 852 C C . MET A 1 109 ? 33.55300 -34.88900 -29.85900 1.000 36.17505 992 MET A C 1
ATOM 853 O O . MET A 1 109 ? 32.32400 -35.02400 -29.77500 1.000 34.22452 992 MET A O 1
ATOM 858 N N . VAL A 1 110 ? 34.28800 -35.56300 -30.74600 1.000 32.19145 993 VAL A N 1
ATOM 859 C CA . VAL A 1 110 ? 33.66900 -36.50100 -31.67700 1.000 36.50065 993 VAL A CA 1
ATOM 860 C C . VAL A 1 110 ? 33.04900 -37.66700 -30.93100 1.000 33.76476 993 VAL A C 1
ATOM 861 O O . VAL A 1 110 ? 32.00200 -38.18400 -31.34200 1.000 35.37884 993 VAL A O 1
ATOM 865 N N . PHE A 1 111 ? 33.66600 -38.10300 -29.82600 1.000 34.42252 994 PHE A N 1
ATOM 866 C CA . PHE A 1 111 ? 33.05200 -39.17000 -29.04700 1.000 33.36537 994 PHE A CA 1
ATOM 867 C C . PHE A 1 111 ? 31.76800 -38.70000 -28.37500 1.000 37.43689 994 PHE A C 1
ATOM 868 O O . PHE A 1 111 ? 30.86400 -39.50500 -28.13200 1.000 34.81584 994 PHE A O 1
ATOM 876 N N . GLN A 1 112 ? 31.66400 -37.41300 -28.07500 1.000 35.56925 995 GLN A N 1
ATOM 877 C CA . GLN A 1 112 ? 30.49500 -36.92100 -27.36600 1.000 36.59729 995 GLN A CA 1
ATOM 878 C C . GLN A 1 112 ? 29.35500 -36.56300 -28.32000 1.000 40.05407 995 GLN A C 1
ATOM 879 O O . GLN A 1 112 ? 28.21500 -36.96500 -28.07100 1.000 41.96234 995 GLN A O 1
ATOM 885 N N . MET A 1 113 ? 29.67000 -35.89900 -29.44600 1.000 37.26248 996 MET A N 1
ATOM 886 C CA . MET A 1 113 ? 28.71500 -35.33200 -30.40000 1.000 36.25013 996 MET A CA 1
ATOM 887 C C . MET A 1 113 ? 28.64100 -36.06200 -31.73500 1.000 40.27614 996 MET A C 1
ATOM 888 O O . MET A 1 113 ? 27.65200 -35.89600 -32.45500 1.000 34.45936 996 MET A O 1
ATOM 893 N N . GLY A 1 114 ? 29.70500 -36.75500 -32.13400 1.000 32.33914 997 GLY A N 1
ATOM 894 C CA . GLY A 1 114 ? 29.83200 -37.27500 -33.47900 1.000 33.50582 997 GLY A CA 1
ATOM 895 C C . GLY A 1 114 ? 30.45100 -36.26300 -34.43200 1.000 34.36364 997 GLY A C 1
ATOM 896 O O . GLY A 1 114 ? 30.50000 -35.06200 -34.17300 1.000 33.24521 997 GLY A O 1
ATOM 897 N N . GLU A 1 115 ? 30.91600 -36.76900 -35.57300 1.000 33.51220 998 GLU A N 1
ATOM 898 C CA . GLU A 1 115 ? 31.56700 -35.90200 -36.55400 1.000 37.10539 998 GLU A CA 1
ATOM 899 C C . GLU A 1 115 ? 30.66200 -34.74900 -36.97400 1.000 40.49353 998 GLU A C 1
ATOM 900 O O . GLU A 1 115 ? 31.08600 -33.58500 -36.99700 1.000 40.03187 998 GLU A O 1
ATOM 906 N N . THR A 1 116 ? 29.40700 -35.05300 -37.30900 1.000 38.27012 999 THR A N 1
ATOM 907 C CA . THR A 1 116 ? 28.47700 -34.00700 -37.71200 1.000 37.12105 999 THR A CA 1
ATOM 908 C C . THR A 1 116 ? 28.26300 -33.00000 -36.58700 1.000 39.62821 999 THR A C 1
ATOM 909 O O . THR A 1 116 ? 28.18600 -31.78600 -36.82500 1.000 35.64777 999 THR A O 1
ATOM 913 N N . GLY A 1 117 ? 28.22000 -33.47300 -35.34700 1.000 35.13131 1000 GLY A N 1
ATOM 914 C CA . GLY A 1 117 ? 28.05100 -32.54900 -34.24100 1.000 29.11423 1000 GLY A CA 1
ATOM 915 C C . GLY A 1 117 ? 29.20000 -31.57000 -34.14200 1.000 36.49908 1000 GLY A C 1
ATOM 916 O O . GLY A 1 117 ? 28.99000 -30.35700 -34.06500 1.000 31.84931 1000 GLY A O 1
ATOM 917 N N . VAL A 1 118 ? 30.43700 -32.08300 -34.18800 1.000 34.13016 1001 VAL A N 1
ATOM 918 C CA . VAL A 1 118 ? 31.60400 -31.20800 -34.14300 1.000 30.86027 1001 VAL A CA 1
ATOM 919 C C . VAL A 1 118 ? 31.66400 -30.35900 -35.40100 1.000 35.89184 1001 VAL A C 1
ATOM 920 O O . VAL A 1 118 ? 32.04500 -29.18300 -35.35200 1.000 39.32998 1001 VAL A O 1
ATOM 924 N N . ALA A 1 119 ? 31.22600 -30.91200 -36.52900 1.000 32.16220 1002 ALA A N 1
ATOM 925 C CA . ALA A 1 119 ? 31.28500 -30.19100 -37.79300 1.000 38.33974 1002 ALA A CA 1
ATOM 926 C C . ALA A 1 119 ? 30.42600 -28.93200 -37.78700 1.000 45.64828 1002 ALA A C 1
ATOM 927 O O . ALA A 1 119 ? 30.65300 -28.04600 -38.61600 1.000 48.36930 1002 ALA A O 1
ATOM 929 N N . GLY A 1 120 ? 29.43300 -28.84000 -36.89000 1.000 40.95554 1003 GLY A N 1
ATOM 930 C CA . GLY A 1 120 ? 28.59100 -27.65800 -36.82100 1.000 34.81967 1003 GLY A CA 1
ATOM 931 C C . GLY A 1 120 ? 29.19300 -26.46600 -36.10400 1.000 39.65217 1003 GLY A C 1
ATOM 932 O O . GLY A 1 120 ? 28.59600 -25.38300 -36.12700 1.000 39.40909 1003 GLY A O 1
ATOM 933 N N . PHE A 1 121 ? 30.34200 -26.65100 -35.44800 1.000 40.53664 1004 PHE A N 1
ATOM 934 C CA . PHE A 1 121 ? 31.09900 -25.56400 -34.82100 1.000 39.46270 1004 PHE A CA 1
ATOM 935 C C . PHE A 1 121 ? 31.97800 -24.86800 -35.86500 1.000 43.80908 1004 PHE A C 1
ATOM 936 O O . PHE A 1 121 ? 33.20200 -24.79700 -35.75900 1.000 41.25787 1004 PHE A O 1
ATOM 944 N N . THR A 1 122 ? 31.31700 -24.32000 -36.88600 1.000 41.67680 1005 THR A N 1
ATOM 945 C CA . THR A 1 122 ? 32.03900 -23.86900 -38.07400 1.000 49.12875 1005 THR A CA 1
ATOM 946 C C . THR A 1 122 ? 32.99400 -22.71500 -37.77700 1.000 46.41561 1005 THR A C 1
ATOM 947 O O . THR A 1 122 ? 34.08600 -22.66000 -38.34900 1.000 43.25373 1005 THR A O 1
ATOM 951 N N . ASN A 1 123 ? 32.63800 -21.81200 -36.86500 1.000 46.84387 1006 ASN A N 1
ATOM 952 C CA . ASN A 1 123 ? 33.54800 -20.70600 -36.58200 1.000 49.78970 1006 ASN A CA 1
ATOM 953 C C . ASN A 1 123 ? 34.70000 -21.14200 -35.68100 1.000 50.16796 1006 ASN A C 1
ATOM 954 O O . ASN A 1 123 ? 35.85000 -20.73600 -35.89800 1.000 45.97471 1006 ASN A O 1
ATOM 959 N N . SER A 1 124 ? 34.41300 -21.96700 -34.67100 1.000 39.08310 1007 SER A N 1
ATOM 960 C CA . SER A 1 124 ? 35.47100 -22.44600 -33.79500 1.000 45.15795 1007 SER A CA 1
ATOM 961 C C . SER A 1 124 ? 36.49800 -23.25600 -34.57700 1.000 41.86746 1007 SER A C 1
ATOM 962 O O . SER A 1 124 ? 37.70200 -23.14200 -34.33400 1.000 33.77775 1007 SER A O 1
ATOM 965 N N . LEU A 1 125 ? 36.03300 -24.05600 -35.54000 1.000 36.77509 1008 LEU A N 1
ATOM 966 C CA . LEU A 1 125 ? 36.93100 -24.85000 -36.36300 1.000 36.11746 1008 LEU A CA 1
ATOM 967 C C . LEU A 1 125 ? 37.82300 -23.96200 -37.22100 1.000 45.87805 1008 LEU A C 1
ATOM 968 O O . LEU A 1 125 ? 38.99900 -24.28000 -37.44300 1.000 39.46737 1008 LEU A O 1
ATOM 973 N N . ARG A 1 126 ? 37.28100 -22.84000 -37.70100 1.000 41.06897 1009 ARG A N 1
ATOM 974 C CA . ARG A 1 126 ? 38.08900 -21.88900 -38.45300 1.000 43.61701 1009 ARG A CA 1
ATOM 975 C C . ARG A 1 126 ? 39.17200 -21.28400 -37.57400 1.000 43.05291 1009 ARG A C 1
ATOM 976 O O . ARG A 1 126 ? 40.30000 -21.05300 -38.02100 1.000 47.81068 1009 ARG A O 1
ATOM 984 N N . MET A 1 127 ? 38.84200 -21.01100 -36.32100 1.000 42.28461 1010 MET A N 1
ATOM 985 C CA . MET A 1 127 ? 39.81600 -20.40300 -35.43100 1.000 49.55965 1010 MET A CA 1
ATOM 986 C C . MET A 1 127 ? 40.88700 -21.39300 -34.99600 1.000 51.33182 1010 MET A C 1
ATOM 987 O O . MET A 1 127 ? 42.02500 -20.98300 -34.72500 1.000 47.32963 1010 MET A O 1
ATOM 992 N N . LEU A 1 128 ? 40.55800 -22.69000 -34.94700 1.000 43.36231 1011 LEU A N 1
ATOM 993 C CA . LEU A 1 128 ? 41.55100 -23.69100 -34.57500 1.000 41.73583 1011 LEU A CA 1
ATOM 994 C C . LEU A 1 128 ? 42.57100 -23.87200 -35.69200 1.000 47.06874 1011 LEU A C 1
ATOM 995 O O . LEU A 1 128 ? 43.78500 -23.82100 -35.45700 1.000 52.77281 1011 LEU A O 1
ATOM 1000 N N . GLN A 1 129 ? 42.09100 -24.04200 -36.92900 1.000 45.11688 1012 GLN A N 1
ATOM 1001 C CA . GLN A 1 129 ? 42.99200 -24.16300 -38.06400 1.000 46.28755 1012 GLN A CA 1
ATOM 1002 C C . GLN A 1 129 ? 43.77200 -22.88200 -38.29700 1.000 49.87012 1012 GLN A C 1
ATOM 1003 O O . GLN A 1 129 ? 44.82200 -22.91000 -38.94900 1.000 49.05498 1012 GLN A O 1
ATOM 1009 N N . GLN A 1 130 ? 43.25600 -21.76600 -37.81000 1.000 53.59747 1013 GLN A N 1
ATOM 1010 C CA . GLN A 1 130 ? 43.92800 -20.47600 -37.82100 1.000 55.21223 1013 GLN A CA 1
ATOM 1011 C C . GLN A 1 130 ? 44.78100 -20.26500 -36.57000 1.000 53.43948 1013 GLN A C 1
ATOM 1012 O O . GLN A 1 130 ? 45.45800 -19.23500 -36.45800 1.000 52.98264 1013 GLN A O 1
ATOM 1018 N N . LYS A 1 131 ? 44.77500 -21.22700 -35.64100 1.000 45.88508 1014 LYS A N 1
ATOM 1019 C CA . LYS A 1 131 ? 45.57200 -21.19500 -34.41300 1.000 44.04222 1014 LYS A CA 1
ATOM 1020 C C . LYS A 1 131 ? 45.22500 -20.00000 -33.52800 1.000 45.44219 1014 LYS A C 1
ATOM 1021 O O . LYS A 1 131 ? 46.03500 -19.57600 -32.69800 1.000 45.31286 1014 LYS A O 1
ATOM 1027 N N . ARG A 1 132 ? 44.00300 -19.47800 -33.66100 1.000 42.82115 1015 ARG A N 1
ATOM 1028 C CA . ARG A 1 132 ? 43.48300 -18.43200 -32.77700 1.000 46.99181 1015 ARG A CA 1
ATOM 1029 C C . ARG A 1 132 ? 42.80800 -19.10300 -31.58100 1.000 50.23587 1015 ARG A C 1
ATOM 1030 O O . ARG A 1 132 ? 41.58100 -19.16200 -31.46200 1.000 50.32764 1015 ARG A O 1
ATOM 1038 N N . TRP A 1 133 ? 43.64300 -19.60000 -30.66400 1.000 43.48675 1016 TRP A N 1
ATOM 1039 C CA . TRP A 1 133 ? 43.16800 -20.56000 -29.67500 1.000 41.49056 1016 TRP A CA 1
ATOM 1040 C C . TRP A 1 133 ? 42.17800 -19.92700 -28.71000 1.000 45.54148 1016 TRP A C 1
ATOM 1041 O O . TRP A 1 133 ? 41.12100 -20.50000 -28.42700 1.000 44.24280 1016 TRP A O 1
ATOM 1052 N N . ASP A 1 134 ? 42.52100 -18.75800 -28.16400 1.000 48.06858 1017 ASP A N 1
ATOM 1053 C CA . ASP A 1 134 ? 41.64900 -18.12400 -27.18100 1.000 48.95372 1017 ASP A CA 1
ATOM 1054 C C . ASP A 1 134 ? 40.29600 -17.75700 -27.78200 1.000 52.40459 1017 ASP A C 1
ATOM 1055 O O . ASP A 1 134 ? 39.27600 -17.80200 -27.08700 1.000 52.59331 1017 ASP A O 1
ATOM 1060 N N . GLU A 1 135 ? 40.25800 -17.39000 -29.06000 1.000 47.70679 1018 GLU A N 1
ATOM 1061 C CA . GLU A 1 135 ? 38.97000 -17.10400 -29.67700 1.000 48.65632 1018 GLU A CA 1
ATOM 1062 C C . GLU A 1 135 ? 38.20200 -18.38900 -29.95100 1.000 47.69457 1018 GLU A C 1
ATOM 1063 O O . GLU A 1 135 ? 36.97600 -18.42600 -29.81500 1.000 48.22645 1018 GLU A O 1
ATOM 1069 N N . ALA A 1 136 ? 38.90100 -19.46400 -30.31400 1.000 46.61828 1019 ALA A N 1
ATOM 1070 C CA . ALA A 1 136 ? 38.21800 -20.74200 -30.46700 1.000 42.31994 1019 ALA A CA 1
ATOM 1071 C C . ALA A 1 136 ? 37.62000 -21.19600 -29.14400 1.000 42.69435 1019 ALA A C 1
ATOM 1072 O O . ALA A 1 136 ? 36.50100 -21.71900 -29.10800 1.000 45.06191 1019 ALA A O 1
ATOM 1074 N N . ALA A 1 137 ? 38.33000 -20.96000 -28.03800 1.000 39.75005 1020 ALA A N 1
ATOM 1075 C CA . ALA A 1 137 ? 37.80800 -21.36400 -26.73900 1.000 43.67280 1020 ALA A CA 1
ATOM 1076 C C . ALA A 1 137 ? 36.56000 -20.57900 -26.36400 1.000 44.91909 1020 ALA A C 1
ATOM 1077 O O . ALA A 1 137 ? 35.68600 -21.10500 -25.66600 1.000 44.39717 1020 ALA A O 1
ATOM 1079 N N . VAL A 1 138 ? 36.46300 -19.32100 -26.79700 1.000 44.35824 1021 VAL A N 1
ATOM 1080 C CA . VAL A 1 138 ? 35.29900 -18.52000 -26.43900 1.000 47.58884 1021 VAL A CA 1
ATOM 1081 C C . VAL A 1 138 ? 34.07400 -19.01700 -27.19100 1.000 45.04239 1021 VAL A C 1
ATOM 1082 O O . VAL A 1 138 ? 33.02300 -19.27700 -26.59400 1.000 47.09783 1021 VAL A O 1
ATOM 1086 N N . ASN A 1 139 ? 34.20500 -19.19000 -28.50700 1.000 40.67903 1022 ASN A N 1
ATOM 1087 C CA . ASN A 1 139 ? 33.08200 -19.66200 -29.30100 1.000 44.24749 1022 ASN A CA 1
ATOM 1088 C C . ASN A 1 139 ? 32.65300 -21.06600 -28.88500 1.000 43.22705 1022 ASN A C 1
ATOM 1089 O O . ASN A 1 139 ? 31.45600 -21.37400 -28.86100 1.000 40.32505 1022 ASN A O 1
ATOM 1094 N N . LEU A 1 140 ? 33.61000 -21.92500 -28.52400 1.000 44.10850 1023 LEU A N 1
ATOM 1095 C CA . LEU A 1 140 ? 33.25000 -23.27700 -28.10100 1.000 39.86425 1023 LEU A CA 1
ATOM 1096 C C . LEU A 1 140 ? 32.41900 -23.25900 -26.82700 1.000 37.60814 1023 LEU A C 1
ATOM 1097 O O . LEU A 1 140 ? 31.52900 -24.10200 -26.65100 1.000 36.45110 1023 LEU A O 1
ATOM 1102 N N . ALA A 1 141 ? 32.68900 -22.30500 -25.93000 1.000 41.76845 1024 ALA A N 1
ATOM 1103 C CA . ALA A 1 141 ? 31.95600 -22.23000 -24.67000 1.000 41.15492 1024 ALA A CA 1
ATOM 1104 C C . ALA A 1 141 ? 30.53000 -21.72400 -24.84800 1.000 38.17835 1024 ALA A C 1
ATOM 1105 O O . ALA A 1 141 ? 29.69600 -21.92500 -23.96100 1.000 49.93953 1024 ALA A O 1
ATOM 1107 N N . LYS A 1 142 ? 30.23400 -21.05400 -25.95800 1.000 38.91036 1025 LYS A N 1
ATOM 1108 C CA . LYS A 1 142 ? 28.89200 -20.53800 -26.22400 1.000 30.28114 1025 LYS A CA 1
ATOM 1109 C C . LYS A 1 142 ? 28.11400 -21.66300 -26.89800 1.000 35.57911 1025 LYS A C 1
ATOM 1110 O O . LYS A 1 142 ? 27.92000 -21.68400 -28.11500 1.000 27.27058 1025 LYS A O 1
ATOM 1116 N N . SER A 1 143 ? 27.69300 -22.63200 -26.09000 1.000 32.51035 1026 SER A N 1
ATOM 1117 C CA . SER A 1 143 ? 27.12100 -23.84900 -26.64500 1.000 33.25713 1026 SER A CA 1
ATOM 1118 C C . SER A 1 143 ? 26.28400 -24.57400 -25.60200 1.000 34.92754 1026 SER A C 1
ATOM 1119 O O . SER A 1 143 ? 26.56200 -24.51700 -24.40100 1.000 33.72881 1026 SER A O 1
ATOM 1122 N N . ARG A 1 144 ? 25.27500 -25.29600 -26.08700 1.000 30.30236 1027 ARG A N 1
ATOM 1123 C CA . ARG A 1 144 ? 24.54200 -26.19700 -25.21000 1.000 34.35222 1027 ARG A CA 1
ATOM 1124 C C . ARG A 1 144 ? 25.44500 -27.30400 -24.66500 1.000 36.15620 1027 ARG A C 1
ATOM 1125 O O . ARG A 1 144 ? 25.29300 -27.71800 -23.51100 1.000 37.47476 1027 ARG A O 1
ATOM 1133 N N . TRP A 1 145 ? 26.42300 -27.75000 -25.45500 1.000 39.34552 1028 TRP A N 1
ATOM 1134 C CA . TRP A 1 145 ? 27.43300 -28.67700 -24.95200 1.000 34.64620 1028 TRP A CA 1
ATOM 1135 C C . TRP A 1 145 ? 28.07000 -28.16800 -23.67000 1.000 32.37729 1028 TRP A C 1
ATOM 1136 O O . TRP A 1 145 ? 28.07800 -28.85900 -22.64400 1.000 32.51343 1028 TRP A O 1
ATOM 1147 N N . TYR A 1 146 ? 28.58500 -26.94100 -23.70000 1.000 31.98204 1029 TYR A N 1
ATOM 1148 C CA . TYR A 1 146 ? 29.23300 -26.40300 -22.51300 1.000 28.34335 1029 TYR A CA 1
ATOM 1149 C C . TYR A 1 146 ? 28.26300 -26.34200 -21.34500 1.000 36.67876 1029 TYR A C 1
ATOM 1150 O O . TYR A 1 146 ? 28.62900 -26.66500 -20.21000 1.000 39.73294 1029 TYR A O 1
ATOM 1159 N N . ASN A 1 147 ? 27.01100 -25.95100 -21.60500 1.000 34.53801 1030 ASN A N 1
ATOM 1160 C CA . ASN A 1 147 ? 26.05000 -25.81300 -20.51700 1.000 33.21094 1030 ASN A CA 1
ATOM 1161 C C . ASN A 1 147 ? 25.61400 -27.15900 -19.95200 1.000 29.79753 1030 ASN A C 1
ATOM 1162 O O . ASN A 1 147 ? 25.31600 -27.24900 -18.76200 1.000 44.28952 1030 ASN A O 1
ATOM 1167 N N . GLN A 1 148 ? 25.56300 -28.21100 -20.76300 1.000 31.08583 1031 GLN A N 1
ATOM 1168 C CA . GLN A 1 148 ? 25.06200 -29.47000 -20.22700 1.000 33.41911 1031 GLN A CA 1
ATOM 1169 C C . GLN A 1 148 ? 26.14600 -30.25800 -19.50100 1.000 39.72944 1031 GLN A C 1
ATOM 1170 O O . GLN A 1 148 ? 25.86000 -30.89500 -18.47700 1.000 35.21397 1031 GLN A O 1
ATOM 1176 N N . THR A 1 149 ? 27.38800 -30.21800 -20.00300 1.000 36.38186 1032 THR A N 1
ATOM 1177 C CA . THR A 1 149 ? 28.52700 -30.91100 -19.39100 1.000 31.42952 1032 THR A CA 1
ATOM 1178 C C . THR A 1 149 ? 29.65700 -29.90100 -19.23100 1.000 31.83057 1032 THR A C 1
ATOM 1179 O O . THR A 1 149 ? 30.68300 -29.98200 -19.91000 1.000 38.16015 1032 THR A O 1
ATOM 1183 N N . PRO A 1 150 ? 29.48000 -28.91100 -18.35200 1.000 38.78110 1033 PRO A N 1
ATOM 1184 C CA . PRO A 1 150 ? 30.52500 -27.88800 -18.17100 1.000 36.17033 1033 PRO A CA 1
ATOM 1185 C C . PRO A 1 150 ? 31.87300 -28.41200 -17.69400 1.000 35.84454 1033 PRO A C 1
ATOM 1186 O O . PRO A 1 150 ? 32.89800 -27.81800 -18.02500 1.000 39.03498 1033 PRO A O 1
ATOM 1190 N N . ASN A 1 151 ? 31.92000 -29.46700 -16.88800 1.000 38.44280 1034 ASN A N 1
ATOM 1191 C CA . ASN A 1 151 ? 33.21200 -29.93600 -16.38800 1.000 41.24542 1034 ASN A CA 1
ATOM 1192 C C . ASN A 1 151 ? 34.04900 -30.53700 -17.50900 1.000 35.57969 1034 ASN A C 1
ATOM 1193 O O . ASN A 1 151 ? 35.22300 -30.18900 -17.68000 1.000 37.00753 1034 ASN A O 1
ATOM 1198 N N . ARG A 1 152 ? 33.45700 -31.45100 -18.27900 1.000 33.97123 1035 ARG A N 1
ATOM 1199 C CA . ARG A 1 152 ? 34.15000 -32.02800 -19.42300 1.000 32.18464 1035 ARG A CA 1
ATOM 1200 C C . ARG A 1 152 ? 34.43200 -30.97700 -20.48700 1.000 33.27721 1035 ARG A C 1
ATOM 1201 O O . ARG A 1 152 ? 35.49900 -30.98500 -21.11000 1.000 33.04773 1035 ARG A O 1
ATOM 1209 N N . ALA A 1 153 ? 33.49100 -30.05900 -20.70400 1.000 28.17391 1036 ALA A N 1
ATOM 1210 C CA . ALA A 1 153 ? 33.66800 -29.06700 -21.75400 1.000 32.56616 1036 ALA A CA 1
ATOM 1211 C C . ALA A 1 153 ? 34.77200 -28.08300 -21.39800 1.000 37.90801 1036 ALA A C 1
ATOM 1212 O O . ALA A 1 153 ? 35.55800 -27.68100 -22.26800 1.000 35.40179 1036 ALA A O 1
ATOM 1214 N N . LYS A 1 154 ? 34.86600 -27.69400 -20.12400 1.000 34.35681 1037 LYS A N 1
ATOM 1215 C CA . LYS A 1 154 ? 35.94600 -26.79800 -19.72700 1.000 35.46651 1037 LYS A CA 1
ATOM 1216 C C . LYS A 1 154 ? 37.29300 -27.47200 -19.92900 1.000 36.03007 1037 LYS A C 1
ATOM 1217 O O . LYS A 1 154 ? 38.23600 -26.85400 -20.44100 1.000 35.58190 1037 LYS A O 1
ATOM 1223 N N . ARG A 1 155 ? 37.38900 -28.75700 -19.57300 1.000 34.27825 1038 ARG A N 1
ATOM 1224 C CA . ARG A 1 155 ? 38.64500 -29.47900 -19.76000 1.000 36.29264 1038 ARG A CA 1
ATOM 1225 C C . ARG A 1 155 ? 39.02000 -29.55700 -21.23600 1.000 32.20970 1038 ARG A C 1
ATOM 1226 O O . ARG A 1 155 ? 40.14500 -29.21700 -21.61600 1.000 34.08980 1038 ARG A O 1
ATOM 1234 N N . VAL A 1 156 ? 38.07800 -29.96300 -22.09000 1.000 29.86195 1039 VAL A N 1
ATOM 1235 C CA . VAL A 1 156 ? 38.36400 -30.05700 -23.52200 1.000 33.71115 1039 VAL A CA 1
ATOM 1236 C C . VAL A 1 156 ? 38.72600 -28.69200 -24.08200 1.000 31.80586 1039 VAL A C 1
ATOM 1237 O O . VAL A 1 156 ? 39.65300 -28.56100 -24.88900 1.000 35.35589 1039 VAL A O 1
ATOM 1241 N N . ILE A 1 157 ? 38.00000 -27.65300 -23.67200 1.000 37.46851 1040 ILE A N 1
ATOM 1242 C CA . ILE A 1 157 ? 38.25600 -26.32300 -24.22000 1.000 39.02279 1040 ILE A CA 1
ATOM 1243 C C . ILE A 1 157 ? 39.59500 -25.79200 -23.72700 1.000 34.44606 1040 ILE A C 1
ATOM 1244 O O . ILE A 1 157 ? 40.32400 -25.12800 -24.47400 1.000 34.48877 1040 ILE A O 1
ATOM 1249 N N . THR A 1 158 ? 39.94100 -26.07300 -22.46600 1.000 29.72192 1041 THR A N 1
ATOM 1250 C CA . THR A 1 158 ? 41.25300 -25.68200 -21.96000 1.000 35.28887 1041 THR A CA 1
ATOM 1251 C C . THR A 1 158 ? 42.36700 -26.39400 -22.71600 1.000 37.51455 1041 THR A C 1
ATOM 1252 O O . THR A 1 158 ? 43.47100 -25.85900 -22.85000 1.000 35.36008 1041 THR A O 1
ATOM 1256 N N . THR A 1 159 ? 42.08800 -27.60500 -23.19800 1.000 34.50955 1042 THR A N 1
ATOM 1257 C CA . THR A 1 159 ? 43.06700 -28.39100 -23.93100 1.000 33.13117 1042 THR A CA 1
ATOM 1258 C C . THR A 1 159 ? 43.32100 -27.80300 -25.31400 1.000 36.60267 1042 THR A C 1
ATOM 1259 O O . THR A 1 159 ? 44.47600 -27.72600 -25.75600 1.000 37.01354 1042 THR A O 1
ATOM 1263 N N . PHE A 1 160 ? 42.25900 -27.37300 -26.00800 1.000 33.82533 1043 PHE A N 1
ATOM 1264 C CA . PHE A 1 160 ? 42.43000 -26.65800 -27.27100 1.000 31.91900 1043 PHE A CA 1
ATOM 1265 C C . PHE A 1 160 ? 43.17000 -25.35000 -27.07200 1.000 33.96906 1043 PHE A C 1
ATOM 1266 O O . PHE A 1 160 ? 43.80900 -24.85100 -28.00400 1.000 39.68196 1043 PHE A O 1
ATOM 1274 N N . ARG A 1 161 ? 43.04300 -24.74800 -25.89400 1.000 35.76635 1044 ARG A N 1
ATOM 1275 C CA . ARG A 1 161 ? 43.55400 -23.39900 -25.70500 1.000 42.71048 1044 ARG A CA 1
ATOM 1276 C C . ARG A 1 161 ? 45.02800 -23.41900 -25.31600 1.000 46.18315 1044 ARG A C 1
ATOM 1277 O O . ARG A 1 161 ? 45.84300 -22.69500 -25.89900 1.000 44.46045 1044 ARG A O 1
ATOM 1285 N N . THR A 1 162 ? 45.39500 -24.28400 -24.37700 1.000 39.95497 1045 THR A N 1
ATOM 1286 C CA . THR A 1 162 ? 46.77100 -24.33100 -23.90900 1.000 42.33648 1045 THR A CA 1
ATOM 1287 C C . THR A 1 162 ? 47.63600 -25.28900 -24.70100 1.000 38.07794 1045 THR A C 1
ATOM 1288 O O . THR A 1 162 ? 48.85400 -25.10100 -24.76400 1.000 38.39633 1045 THR A O 1
ATOM 1292 N N . GLY A 1 163 ? 47.03900 -26.32200 -25.28300 1.000 41.65730 1046 GLY A N 1
ATOM 1293 C CA . GLY A 1 163 ? 47.81500 -27.36200 -25.92300 1.000 35.58942 1046 GLY A CA 1
ATOM 1294 C C . GLY A 1 163 ? 48.45800 -28.34300 -24.97200 1.000 34.45085 1046 GLY A C 1
ATOM 1295 O O . GLY A 1 163 ? 49.34400 -29.09100 -25.39000 1.000 50.45827 1046 GLY A O 1
ATOM 1296 N N . THR A 1 164 ? 48.05700 -28.35700 -23.70600 1.000 39.18991 1047 THR A N 1
ATOM 1297 C CA . THR A 1 164 ? 48.63900 -29.22600 -22.69400 1.000 38.84940 1047 THR A CA 1
ATOM 1298 C C . THR A 1 164 ? 47.55600 -30.13300 -22.12300 1.000 34.35800 1047 THR A C 1
ATOM 1299 O O . THR A 1 164 ? 46.38000 -30.03500 -22.47900 1.000 35.40750 1047 THR A O 1
ATOM 1303 N N . TRP A 1 165 ? 47.97200 -31.00200 -21.20300 1.000 37.76364 1048 TRP A N 1
ATOM 1304 C CA . TRP A 1 165 ? 47.07200 -31.86600 -20.45100 1.000 38.68956 1048 TRP A CA 1
ATOM 1305 C C . TRP A 1 165 ? 46.75500 -31.31900 -19.06000 1.000 37.54642 1048 TRP A C 1
ATOM 1306 O O . TRP A 1 165 ? 46.21800 -32.05100 -18.21700 1.000 35.63760 1048 TRP A O 1
ATOM 1317 N N . ASP A 1 166 ? 47.08400 -30.05500 -18.79300 1.000 37.98760 1049 ASP A N 1
ATOM 1318 C CA . ASP A 1 166 ? 47.03400 -29.56700 -17.42200 1.000 41.00379 1049 ASP A CA 1
ATOM 1319 C C . ASP A 1 166 ? 45.62900 -29.64900 -16.83300 1.000 38.64982 1049 ASP A C 1
ATOM 1320 O O . ASP A 1 166 ? 45.47400 -29.90400 -15.63500 1.000 39.64719 1049 ASP A O 1
ATOM 1325 N N . ALA A 1 167 ? 44.59300 -29.44200 -17.64300 1.000 39.12465 1050 ALA A N 1
ATOM 1326 C CA . ALA A 1 167 ? 43.24600 -29.52100 -17.09500 1.000 35.03578 1050 ALA A CA 1
ATOM 1327 C C . ALA A 1 167 ? 42.93500 -30.92900 -16.61700 1.000 34.75168 1050 ALA A C 1
ATOM 1328 O O . ALA A 1 167 ? 42.22400 -31.10500 -15.62500 1.000 36.64234 1050 ALA A O 1
ATOM 1330 N N . TYR A 1 168 ? 43.47500 -31.94000 -17.28600 1.000 34.77087 1051 TYR A N 1
ATOM 1331 C CA . TYR A 1 168 ? 43.22300 -33.31100 -16.85900 1.000 40.11515 1051 TYR A CA 1
ATOM 1332 C C . TYR A 1 168 ? 44.10700 -33.71400 -15.68500 1.000 46.28377 1051 TYR A C 1
ATOM 1333 O O . TYR A 1 168 ? 43.66700 -34.48400 -14.82200 1.000 45.31154 1051 TYR A O 1
ATOM 1342 N N . ALA A 1 169 ? 45.33600 -33.19500 -15.61300 1.000 45.72843 1052 ALA A N 1
ATOM 1343 C CA . ALA A 1 169 ? 46.12600 -33.39100 -14.40100 1.000 43.40460 1052 ALA A CA 1
ATOM 1344 C C . ALA A 1 169 ? 45.48800 -32.68100 -13.21900 1.000 40.42065 1052 ALA A C 1
ATOM 1345 O O . ALA A 1 169 ? 45.39700 -33.24500 -12.12500 1.000 43.71229 1052 ALA A O 1
ATOM 1347 N N . ALA A 1 170 ? 45.00600 -31.45500 -13.42900 1.000 42.28129 1053 ALA A N 1
ATOM 1348 C CA . ALA A 1 170 ? 44.37900 -30.72000 -12.34100 1.000 44.64265 1053 ALA A CA 1
ATOM 1349 C C . ALA A 1 170 ? 43.14300 -31.44900 -11.84200 1.000 43.72875 1053 ALA A C 1
ATOM 1350 O O . ALA A 1 170 ? 42.89700 -31.52200 -10.63200 1.000 45.22727 1053 ALA A O 1
ATOM 1352 N N . SER A 1 171 ? 42.39600 -32.05700 -12.75700 1.000 39.82759 1054 SER A N 1
ATOM 1353 C CA . SER A 1 171 ? 41.20100 -32.78700 -12.36600 1.000 46.92550 1054 SER A CA 1
ATOM 1354 C C . SER A 1 171 ? 41.55100 -34.01800 -11.54100 1.000 49.60736 1054 SER A C 1
ATOM 1355 O O . SER A 1 171 ? 40.98400 -34.24100 -10.46600 1.000 45.65974 1054 SER A O 1
ATOM 1358 N N . GLN A 1 172 ? 42.50000 -34.82100 -12.02500 1.000 53.13788 1055 GLN A N 1
ATOM 1359 C CA . GLN A 1 172 ? 42.74100 -36.12800 -11.42300 1.000 55.32486 1055 GLN A CA 1
ATOM 1360 C C . GLN A 1 172 ? 43.29600 -35.99800 -10.00800 1.000 56.65293 1055 GLN A C 1
ATOM 1361 O O . GLN A 1 172 ? 43.01100 -36.84100 -9.14700 1.000 61.97397 1055 GLN A O 1
ATOM 1367 N N . GLN A 1 173 ? 44.07100 -34.94900 -9.74000 1.000 55.89827 1056 GLN A N 1
ATOM 1368 C CA . GLN A 1 173 ? 44.52200 -34.68800 -8.38000 1.000 54.93109 1056 GLN A CA 1
ATOM 1369 C C . GLN A 1 173 ? 43.47900 -33.96200 -7.53700 1.000 50.58485 1056 GLN A C 1
ATOM 1370 O O . GLN A 1 173 ? 43.53400 -34.04500 -6.30700 1.000 55.00338 1056 GLN A O 1
ATOM 1376 N N . TRP A 1 174 ? 42.52700 -33.26500 -8.16400 1.000 51.99712 1057 TRP A N 1
ATOM 1377 C CA . TRP A 1 174 ? 41.39300 -32.71700 -7.42400 1.000 55.15755 1057 TRP A CA 1
ATOM 1378 C C . TRP A 1 174 ? 40.47700 -33.81800 -6.91500 1.000 53.47160 1057 TRP A C 1
ATOM 1379 O O . TRP A 1 174 ? 39.98400 -33.75100 -5.78900 1.000 52.19549 1057 TRP A O 1
ATOM 1390 N N . THR A 1 175 ? 40.21400 -34.82400 -7.74600 1.000 56.39062 1058 THR A N 1
ATOM 1391 C CA . THR A 1 175 ? 39.37600 -35.93300 -7.31600 1.000 54.40557 1058 THR A CA 1
ATOM 1392 C C . THR A 1 175 ? 40.02700 -36.71100 -6.18700 1.000 59.72581 1058 THR A C 1
ATOM 1393 O O . THR A 1 175 ? 39.33000 -37.21600 -5.30000 1.000 61.40653 1058 THR A O 1
ATOM 1397 N N . ALA A 1 176 ? 41.35700 -36.82700 -6.20700 1.000 61.85591 1059 ALA A N 1
ATOM 1398 C CA . ALA A 1 176 ? 42.05200 -37.56800 -5.16100 1.000 57.17132 1059 ALA A CA 1
ATOM 1399 C C . ALA A 1 176 ? 42.23200 -36.71700 -3.90900 1.000 57.07504 1059 ALA A C 1
ATOM 1400 O O . ALA A 1 176 ? 41.91600 -37.15600 -2.79900 1.000 60.53020 1059 ALA A O 1
ATOM 1402 N N . GLY A 1 177 ? 42.70400 -35.48700 -4.07000 1.000 59.72336 1060 GLY A N 1
ATOM 1403 C CA . GLY A 1 177 ? 42.88400 -34.61100 -2.93300 1.000 52.76526 1060 GLY A CA 1
ATOM 1404 C C . GLY A 1 177 ? 41.57200 -34.35300 -2.22600 1.000 66.41083 1060 GLY A C 1
ATOM 1405 O O . GLY A 1 177 ? 41.37900 -34.80300 -1.09100 1.000 70.50385 1060 GLY A O 1
ATOM 1406 N N . MET A 1 178 ? 40.64700 -33.65700 -2.89500 1.000 55.82433 1061 MET A N 1
ATOM 1407 C CA . MET A 1 178 ? 39.38800 -33.31200 -2.24800 1.000 58.54254 1061 MET A CA 1
ATOM 1408 C C . MET A 1 178 ? 38.56200 -34.54300 -1.92200 1.000 57.49608 1061 MET A C 1
ATOM 1409 O O . MET A 1 178 ? 37.77400 -34.52000 -0.97400 1.000 61.89404 1061 MET A O 1
ATOM 1414 N N . GLY A 1 179 ? 38.71700 -35.62800 -2.67800 1.000 55.57397 1062 GLY A N 1
ATOM 1415 C CA . GLY A 1 179 ? 37.97500 -36.82600 -2.33100 1.000 58.60667 1062 GLY A CA 1
ATOM 1416 C C . GLY A 1 179 ? 38.39800 -37.36200 -0.97800 1.000 68.61725 1062 GLY A C 1
ATOM 1417 O O . GLY A 1 179 ? 37.56100 -37.79000 -0.17800 1.000 66.26718 1062 GLY A O 1
ATOM 1418 N N . LEU A 1 180 ? 39.69900 -37.27700 -0.68000 1.000 65.55545 1063 LEU A N 1
ATOM 1419 C CA . LEU A 1 180 ? 40.20800 -37.70700 0.61600 1.000 61.59667 1063 LEU A CA 1
ATOM 1420 C C . LEU A 1 180 ? 39.83900 -36.71600 1.70700 1.000 64.32085 1063 LEU A C 1
ATOM 1421 O O . LEU A 1 180 ? 39.37200 -37.10700 2.78400 1.000 69.73948 1063 L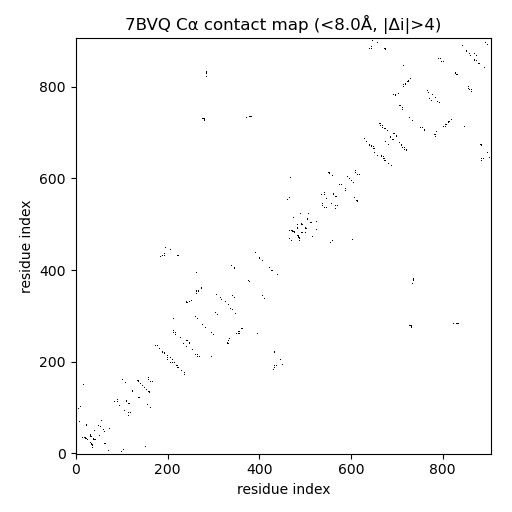EU A O 1
ATOM 1426 N N . LEU A 1 181 ? 40.05200 -35.42400 1.45300 1.000 59.65898 1064 LEU A N 1
ATOM 1427 C CA . LEU A 1 181 ? 39.76900 -34.43900 2.48600 1.000 61.07004 1064 LEU A CA 1
ATOM 1428 C C . LEU A 1 181 ? 38.29900 -34.46900 2.87200 1.000 64.87871 1064 LEU A C 1
ATOM 1429 O O . LEU A 1 181 ? 37.96100 -34.41700 4.06100 1.000 67.11221 1064 LEU A O 1
ATOM 1434 N N . MET A 1 182 ? 37.40900 -34.60400 1.88700 1.000 61.59377 1065 MET A N 1
ATOM 1435 C CA . MET A 1 182 ? 35.98800 -34.65900 2.20900 1.000 67.91211 1065 MET A CA 1
ATOM 1436 C C . MET A 1 182 ? 35.66700 -35.89800 3.02600 1.000 62.10200 1065 MET A C 1
ATOM 1437 O O . MET A 1 182 ? 34.83800 -35.85300 3.94100 1.000 54.31971 1065 MET A O 1
ATOM 1442 N N . ALA A 1 183 ? 36.34600 -37.00700 2.73600 1.000 67.26531 1066 ALA A N 1
ATOM 1443 C CA . ALA A 1 183 ? 36.13100 -38.22000 3.51300 1.000 69.56974 1066 ALA A CA 1
ATOM 1444 C C . ALA A 1 183 ? 36.50600 -37.99900 4.97200 1.000 68.63225 1066 ALA A C 1
ATOM 1445 O O . ALA A 1 183 ? 35.76000 -38.37400 5.88100 1.000 65.71478 1066 ALA A O 1
ATOM 1447 N N . LEU A 1 184 ? 37.65600 -37.36700 5.21400 1.000 67.70570 1067 LEU A N 1
ATOM 1448 C CA . LEU A 1 184 ? 38.08300 -37.13400 6.58800 1.000 70.74057 1067 LEU A CA 1
ATOM 1449 C C . LEU A 1 184 ? 37.16200 -36.15500 7.29600 1.000 66.89343 1067 LEU A C 1
ATOM 1450 O O . LEU A 1 184 ? 36.94300 -36.27200 8.50700 1.000 73.06324 1067 LEU A O 1
ATOM 1455 N N . ILE A 1 185 ? 36.61000 -35.19000 6.56300 1.000 67.75530 1068 ILE A N 1
ATOM 1456 C CA . ILE A 1 185 ? 35.73900 -34.19900 7.18700 1.000 64.91846 1068 ILE A CA 1
ATOM 1457 C C . ILE A 1 185 ? 34.43200 -34.83900 7.63000 1.000 63.91709 1068 ILE A C 1
ATOM 1458 O O . ILE A 1 185 ? 33.90800 -34.53400 8.70700 1.000 62.87550 1068 ILE A O 1
ATOM 1463 N N . VAL A 1 186 ? 33.88100 -35.73400 6.81100 1.000 66.43306 1069 VAL A N 1
ATOM 1464 C CA . VAL A 1 186 ? 32.64000 -36.39000 7.19600 1.000 63.13666 1069 VAL A CA 1
ATOM 1465 C C . VAL A 1 186 ? 32.85400 -37.26100 8.42700 1.000 65.50152 1069 VAL A C 1
ATOM 1466 O O . VAL A 1 186 ? 31.97400 -37.34900 9.29000 1.000 65.32080 1069 VAL A O 1
ATOM 1470 N N . LEU A 1 187 ? 34.02800 -37.88600 8.55300 1.000 70.11606 1070 LEU A N 1
ATOM 1471 C CA . LEU A 1 187 ? 34.27900 -38.75100 9.70300 1.000 70.13042 1070 LEU A CA 1
ATOM 1472 C C . LEU A 1 187 ? 34.52800 -37.93700 10.96200 1.000 66.49508 1070 LEU A C 1
ATOM 1473 O O . LEU A 1 187 ? 33.99900 -38.26000 12.03200 1.000 70.71483 1070 LEU A O 1
ATOM 1478 N N . LEU A 1 188 ? 35.31500 -36.86800 10.85500 1.000 63.51995 1071 LEU A N 1
ATOM 1479 C CA . LEU A 1 188 ? 35.57800 -36.05500 12.03400 1.000 70.28431 1071 LEU A CA 1
ATOM 1480 C C . LEU A 1 188 ? 34.29400 -35.43200 12.56700 1.000 71.09431 1071 LEU A C 1
ATOM 1481 O O . LEU A 1 188 ? 34.15500 -35.24400 13.78200 1.000 75.38643 1071 LEU A O 1
ATOM 1486 N N . ILE A 1 189 ? 33.33700 -35.13500 11.68400 1.000 65.39708 1072 ILE A N 1
ATOM 1487 C CA . ILE A 1 189 ? 32.05300 -34.59500 12.13000 1.000 73.59351 1072 ILE A CA 1
ATOM 1488 C C . ILE A 1 189 ? 31.20900 -35.68900 12.77100 1.000 68.64876 1072 ILE A C 1
ATOM 1489 O O . ILE A 1 189 ? 30.67200 -35.52000 13.87200 1.000 63.53537 1072 ILE A O 1
ATOM 1494 N N . VAL A 1 190 ? 31.06100 -36.82000 12.08000 1.000 67.10326 1073 VAL A N 1
ATOM 1495 C CA . VAL A 1 190 ? 30.23700 -37.89800 12.60900 1.000 67.46387 1073 VAL A CA 1
ATOM 1496 C C . VAL A 1 190 ? 30.87000 -38.49100 13.86200 1.000 75.52827 1073 VAL A C 1
ATOM 1497 O O . VAL A 1 190 ? 30.16000 -38.90800 14.78500 1.000 77.26681 1073 VAL A O 1
ATOM 1501 N N . ALA A 1 191 ? 32.20300 -38.52000 13.93500 1.000 71.02399 1074 ALA A N 1
ATOM 1502 C CA . ALA A 1 191 ? 32.85200 -39.10400 15.10400 1.000 72.84583 1074 ALA A CA 1
ATOM 1503 C C . ALA A 1 191 ? 32.71000 -38.19500 16.31800 1.000 76.78208 1074 ALA A C 1
ATOM 1504 O O . ALA A 1 191 ? 32.27400 -38.63400 17.38700 1.000 81.39720 1074 ALA A O 1
ATOM 1506 N N . GLY A 1 192 ? 33.03800 -36.91200 16.16000 1.000 76.00215 1075 GLY A N 1
ATOM 1507 C CA . GLY A 1 192 ? 33.01600 -36.01300 17.29700 1.000 69.62238 1075 GLY A CA 1
ATOM 1508 C C . GLY A 1 192 ? 31.62000 -35.77600 17.83100 1.000 77.72679 1075 GLY A C 1
ATOM 1509 O O . GLY A 1 192 ? 31.43500 -35.60500 19.03900 1.000 80.19926 1075 GLY A O 1
ATOM 1510 N N . ASN A 1 193 ? 30.61900 -35.78000 16.95300 1.000 74.03564 1076 ASN A N 1
ATOM 1511 C CA . ASN A 1 193 ? 29.25300 -35.51100 17.38400 1.000 75.84017 1076 ASN A CA 1
ATOM 1512 C C . ASN A 1 193 ? 28.55500 -36.75300 17.90200 1.000 74.62395 1076 ASN A C 1
ATOM 1513 O O . ASN A 1 193 ? 27.75300 -36.65500 18.83700 1.000 72.70278 1076 ASN A O 1
ATOM 1518 N N . VAL A 1 194 ? 28.84100 -37.92100 17.32700 1.000 68.44779 1077 VAL A N 1
ATOM 1519 C CA . VAL A 1 194 ? 28.28100 -39.14600 17.88400 1.000 74.08230 1077 VAL A CA 1
ATOM 1520 C C . VAL A 1 194 ? 28.79400 -39.36700 19.30100 1.000 81.09690 1077 VAL A C 1
ATOM 1521 O O . VAL A 1 194 ? 28.06000 -39.84900 20.17300 1.000 76.39383 1077 VAL A O 1
ATOM 1525 N N . LEU A 1 195 ? 30.05000 -38.99200 19.56700 1.000 79.52694 1078 LEU A N 1
ATOM 1526 C CA . LEU A 1 195 ? 30.57400 -39.12700 20.92300 1.000 80.27725 1078 LEU A CA 1
ATOM 1527 C C . LEU A 1 195 ? 29.90000 -38.15200 21.87900 1.000 80.91390 1078 LEU A C 1
ATOM 1528 O O . LEU A 1 195 ? 29.58600 -38.51200 23.01800 1.000 85.55052 1078 LEU A O 1
ATOM 1533 N N . VAL A 1 196 ? 29.65700 -36.91700 21.43300 1.000 79.00809 1079 VAL A N 1
ATOM 1534 C CA . VAL A 1 196 ? 29.07700 -35.92300 22.32900 1.000 76.01451 1079 VAL A CA 1
ATOM 1535 C C . VAL A 1 196 ? 27.67300 -36.32900 22.74500 1.000 75.90715 1079 VAL A C 1
ATOM 1536 O O . VAL A 1 196 ? 27.25500 -36.07100 23.87900 1.000 83.39142 1079 VAL A O 1
ATOM 1540 N N . ILE A 1 197 ? 26.92900 -36.98500 21.85800 1.000 73.54845 1080 ILE A N 1
ATOM 1541 C CA . ILE A 1 197 ? 25.55900 -37.35200 22.19600 1.000 77.79483 1080 ILE A CA 1
ATOM 1542 C C . ILE A 1 197 ? 25.55500 -38.49500 23.20100 1.000 81.98205 1080 ILE A C 1
ATOM 1543 O O . ILE A 1 197 ? 24.83000 -38.46200 24.20100 1.000 85.62304 1080 ILE A O 1
ATOM 1548 N N . VAL A 1 198 ? 26.36300 -39.52700 22.94800 1.000 79.96746 1081 VAL A N 1
ATOM 1549 C CA . VAL A 1 198 ? 26.39500 -40.66400 23.86000 1.000 84.29205 1081 VAL A CA 1
ATOM 1550 C C . VAL A 1 198 ? 26.98100 -40.27000 25.20900 1.000 86.54625 1081 VAL A C 1
ATOM 1551 O O . VAL A 1 198 ? 26.56100 -40.79200 26.24800 1.000 87.76000 1081 VAL A O 1
ATOM 1555 N N . ALA A 1 199 ? 27.93300 -39.33600 25.22800 1.000 85.32601 1082 ALA A N 1
ATOM 1556 C CA . ALA A 1 199 ? 28.54400 -38.94000 26.49100 1.000 83.92808 1082 ALA A CA 1
ATOM 1557 C C . ALA A 1 199 ? 27.53400 -38.22900 27.38100 1.000 88.04129 1082 ALA A C 1
ATOM 1558 O O . ALA A 1 199 ? 27.38600 -38.56100 28.56300 1.000 89.02699 1082 ALA A O 1
ATOM 1560 N N . ILE A 1 200 ? 26.82400 -37.24700 26.82800 1.000 85.73452 1083 ILE A N 1
ATOM 1561 C CA . ILE A 1 200 ? 25.80000 -36.56600 27.60500 1.000 86.53537 1083 ILE A CA 1
ATOM 1562 C C . ILE A 1 200 ? 24.65100 -37.51300 27.92200 1.000 85.88482 1083 ILE A C 1
ATOM 1563 O O . ILE A 1 200 ? 24.04200 -37.42600 28.99400 1.000 87.79202 1083 ILE A O 1
ATOM 1568 N N . ALA A 1 201 ? 24.34700 -38.44000 27.01100 1.000 85.70978 1084 ALA A N 1
ATOM 1569 C CA . ALA A 1 201 ? 23.17400 -39.28900 27.18100 1.000 89.64785 1084 ALA A CA 1
ATOM 1570 C C . ALA A 1 201 ? 23.36200 -40.32900 28.27800 1.000 92.07060 1084 ALA A C 1
ATOM 1571 O O . ALA A 1 201 ? 22.37700 -40.75200 28.89600 1.000 95.45590 1084 ALA A O 1
ATOM 1573 N N . LYS A 1 202 ? 24.60100 -40.75700 28.53800 1.000 89.57076 1085 LYS A N 1
ATOM 1574 C CA . LYS A 1 202 ? 24.84300 -41.81100 29.51700 1.000 92.56713 1085 LYS A CA 1
ATOM 1575 C C . LYS A 1 202 ? 25.94900 -41.45700 30.50400 1.000 92.04272 1085 LYS A C 1
ATOM 1576 O O . LYS A 1 202 ? 26.58200 -42.35300 31.06600 1.000 95.86645 1085 LYS A O 1
ATOM 1582 N N . THR A 1 203 ? 26.19600 -40.17500 30.72900 1.000 90.92744 1086 THR A N 1
ATOM 1583 C CA . THR A 1 203 ? 27.01400 -39.72900 31.85400 1.000 84.93610 1086 THR A CA 1
ATOM 1584 C C . THR A 1 203 ? 26.12700 -38.92000 32.78200 1.000 92.71465 1086 THR A C 1
ATOM 1585 O O . THR A 1 203 ? 25.72500 -37.79800 32.41700 1.000 93.33605 1086 THR A O 1
ATOM 1589 N N . PRO A 1 204 ? 25.78400 -39.42000 33.97100 1.000 96.29112 1087 PRO A N 1
ATOM 1590 C CA . PRO A 1 204 ? 24.90800 -38.63400 34.85200 1.000 90.32589 1087 PRO A CA 1
ATOM 1591 C C . PRO A 1 204 ? 25.48400 -37.27800 35.19700 1.000 89.21878 1087 PRO A C 1
ATOM 1592 O O . PRO A 1 204 ? 24.73600 -36.29900 35.30400 1.000 84.92377 1087 PRO A O 1
ATOM 1596 N N . ARG A 1 205 ? 26.80800 -37.18200 35.34000 1.000 85.53964 1088 ARG A N 1
ATOM 1597 C CA . ARG A 1 205 ? 27.41000 -35.89600 35.66000 1.000 86.96894 1088 ARG A CA 1
ATOM 1598 C C . ARG A 1 205 ? 27.16700 -34.88200 34.55300 1.000 94.26895 1088 ARG A C 1
ATOM 1599 O O . ARG A 1 205 ? 27.05600 -33.68200 34.82600 1.000 97.56957 1088 ARG A O 1
ATOM 1601 N N . LEU A 1 206 ? 27.07600 -35.34000 33.30300 1.000 95.25846 1089 LEU A N 1
ATOM 1602 C CA . LEU A 1 206 ? 26.93700 -34.44800 32.16100 1.000 95.66867 1089 LEU A CA 1
ATOM 1603 C C . LEU A 1 206 ? 25.50000 -34.05000 31.85700 1.000 91.36246 1089 LEU A C 1
ATOM 1604 O O . LEU A 1 206 ? 25.28900 -33.18200 31.00500 1.000 93.66140 1089 LEU A O 1
ATOM 1609 N N . GLN A 1 207 ? 24.51000 -34.63000 32.52700 1.000 90.05518 1090 GLN A N 1
ATOM 1610 C CA . GLN A 1 207 ? 23.12800 -34.37600 32.13600 1.000 87.65717 1090 GLN A CA 1
ATOM 1611 C C . GLN A 1 207 ? 22.66600 -33.01400 32.64000 1.000 86.31374 1090 GLN A C 1
ATOM 1612 O O . GLN A 1 207 ? 21.60500 -32.89000 33.25900 1.000 85.18737 1090 GLN A O 1
ATOM 1618 N N . THR A 1 208 ? 23.46000 -31.98600 32.34800 1.000 88.46050 1091 THR A N 1
ATOM 1619 C CA . THR A 1 208 ? 23.12700 -30.60700 32.67000 1.000 85.53614 1091 THR A CA 1
ATOM 1620 C C . THR A 1 208 ? 22.00800 -30.11200 31.75900 1.000 82.58703 1091 THR A C 1
ATOM 1621 O O . THR A 1 208 ? 21.80300 -30.62300 30.65600 1.000 86.28310 1091 THR A O 1
ATOM 1625 N N . LEU A 1 209 ? 21.26200 -29.11500 32.23800 1.000 78.20381 1092 LEU A N 1
ATOM 1626 C CA . LEU A 1 209 ? 20.27000 -28.48700 31.37300 1.000 79.79377 1092 LEU A CA 1
ATOM 1627 C C . LEU A 1 209 ? 20.91900 -27.86300 30.14300 1.000 81.15935 1092 LEU A C 1
ATOM 1628 O O . LEU A 1 209 ? 20.40200 -27.99400 29.02800 1.000 81.32678 1092 LEU A O 1
ATOM 1633 N N . THR A 1 210 ? 22.06000 -27.19300 30.31900 1.000 78.17093 1093 THR A N 1
ATOM 1634 C CA . THR A 1 210 ? 22.75700 -26.64500 29.16300 1.000 79.47249 1093 THR A CA 1
ATOM 1635 C C . THR A 1 210 ? 23.21100 -27.75400 28.22500 1.000 80.34759 1093 THR A C 1
ATOM 1636 O O . THR A 1 210 ? 23.14800 -27.60600 26.99900 1.000 81.63960 1093 THR A O 1
ATOM 1640 N N . ASN A 1 211 ? 23.63900 -28.88900 28.77900 1.000 77.74610 1094 ASN A N 1
ATOM 1641 C CA . ASN A 1 211 ? 24.01800 -30.01000 27.93300 1.000 77.13397 1094 ASN A CA 1
ATOM 1642 C C . ASN A 1 211 ? 22.82200 -30.59200 27.19300 1.000 74.76558 1094 ASN A C 1
ATOM 1643 O O . ASN A 1 211 ? 23.00600 -31.23200 26.15600 1.000 77.06774 1094 ASN A O 1
ATOM 1648 N N . LEU A 1 212 ? 21.60600 -30.41300 27.70900 1.000 75.22500 1095 LEU A N 1
ATOM 1649 C CA . LEU A 1 212 ? 20.43600 -30.79600 26.92600 1.000 81.56491 1095 LEU A CA 1
ATOM 1650 C C . LEU A 1 212 ? 20.34800 -29.95800 25.65800 1.000 81.69672 1095 LEU A C 1
ATOM 1651 O O . LEU A 1 212 ? 19.93100 -30.45400 24.60300 1.000 81.48503 1095 LEU A O 1
ATOM 1656 N N . PHE A 1 213 ? 20.75000 -28.69000 25.73700 1.000 79.93331 1096 PHE A N 1
ATOM 1657 C CA . PHE A 1 213 ? 20.76600 -27.85400 24.54700 1.000 76.14881 1096 PHE A CA 1
ATOM 1658 C C . PHE A 1 213 ? 21.94900 -28.20400 23.65600 1.000 74.91531 1096 PHE A C 1
ATOM 1659 O O . PHE A 1 213 ? 21.82900 -28.20700 22.42600 1.000 73.50412 1096 PHE A O 1
ATOM 1667 N N . ILE A 1 214 ? 23.09700 -28.50100 24.26300 1.000 73.68136 1097 ILE A N 1
ATOM 1668 C CA . ILE A 1 214 ? 24.26400 -28.87900 23.48000 1.000 71.84309 1097 ILE A CA 1
ATOM 1669 C C . ILE A 1 214 ? 24.00700 -30.17100 22.72700 1.000 74.19416 1097 ILE A C 1
ATOM 1670 O O . ILE A 1 214 ? 24.55100 -30.38100 21.63600 1.000 81.48642 1097 ILE A O 1
ATOM 1675 N N . MET A 1 215 ? 23.19200 -31.06100 23.28500 1.000 73.15831 1098 MET A N 1
ATOM 1676 C CA . MET A 1 215 ? 22.85200 -32.26900 22.54600 1.000 76.68431 1098 MET A CA 1
ATOM 1677 C C . MET A 1 215 ? 21.99700 -31.93600 21.33000 1.000 76.55136 1098 MET A C 1
ATOM 1678 O O . MET A 1 215 ? 22.11500 -32.59600 20.28900 1.000 72.58160 1098 MET A O 1
ATOM 1683 N N . SER A 1 216 ? 21.16900 -30.89200 21.42400 1.000 70.61251 1099 SER A N 1
ATOM 1684 C CA . SER A 1 216 ? 20.47600 -30.39800 20.24000 1.000 66.90804 1099 SER A CA 1
ATOM 1685 C C . SER A 1 216 ? 21.46000 -29.84200 19.22400 1.000 70.96150 1099 SER A C 1
ATOM 1686 O O . SER A 1 216 ? 21.33900 -30.09200 18.01800 1.000 63.75637 1099 SER A O 1
ATOM 1689 N N . LEU A 1 217 ? 22.45400 -29.09600 19.69800 1.000 73.35832 1100 LEU A N 1
ATOM 1690 C CA . LEU A 1 217 ? 23.45100 -28.54000 18.79700 1.000 66.48978 1100 LEU A CA 1
ATOM 1691 C C . LEU A 1 217 ? 24.26600 -29.64400 18.14600 1.000 68.17774 1100 LEU A C 1
ATOM 1692 O O . LEU A 1 217 ? 24.48800 -29.63300 16.93100 1.000 70.94627 1100 LEU A O 1
ATOM 1697 N N . ALA A 1 218 ? 24.72400 -30.61100 18.94100 1.000 71.53886 1101 ALA A N 1
ATOM 1698 C CA . ALA A 1 218 ? 25.44400 -31.73900 18.36600 1.000 71.20332 1101 ALA A CA 1
ATOM 1699 C C . ALA A 1 218 ? 24.53300 -32.60300 17.51000 1.000 64.48402 1101 ALA A C 1
ATOM 1700 O O . ALA A 1 218 ? 25.00600 -33.26100 16.57700 1.000 63.83232 1101 ALA A O 1
ATOM 1702 N N . SER A 1 219 ? 23.23900 -32.64800 17.82900 1.000 68.66497 1102 SER A N 1
ATOM 1703 C CA . SER A 1 219 ? 22.30900 -33.37500 16.97400 1.000 64.92594 1102 SER A CA 1
ATOM 1704 C C . SER A 1 219 ? 22.15600 -32.70200 15.61800 1.000 67.48873 1102 SER A C 1
ATOM 1705 O O . SER A 1 219 ? 21.96900 -33.38500 14.60300 1.000 62.26242 1102 SER A O 1
ATOM 1708 N N . ALA A 1 220 ? 22.24500 -31.37200 15.57200 1.000 67.10997 1103 ALA A N 1
ATOM 1709 C CA . ALA A 1 220 ? 22.25200 -30.69600 14.28200 1.000 66.10594 1103 ALA A CA 1
ATOM 1710 C C . ALA A 1 220 ? 23.54100 -30.99400 13.53400 1.000 62.33223 1103 ALA A C 1
ATOM 1711 O O . ALA A 1 220 ? 23.51600 -31.31100 12.34100 1.000 60.52240 1103 ALA A O 1
ATOM 1713 N N . ASP A 1 221 ? 24.67200 -30.95300 14.23700 1.000 63.98134 1104 ASP A N 1
ATOM 1714 C CA . ASP A 1 221 ? 25.94300 -31.23200 13.59100 1.000 57.85870 1104 ASP A CA 1
ATOM 1715 C C . ASP A 1 221 ? 25.98800 -32.65300 13.05100 1.000 60.13934 1104 ASP A C 1
ATOM 1716 O O . ASP A 1 221 ? 26.61700 -32.90300 12.02000 1.000 64.41916 1104 ASP A O 1
ATOM 1721 N N . LEU A 1 222 ? 25.31900 -33.59600 13.71300 1.000 58.82624 1105 LEU A N 1
ATOM 1722 C CA . LEU A 1 222 ? 25.39100 -34.97700 13.25000 1.000 59.35548 1105 LEU A CA 1
ATOM 1723 C C . LEU A 1 222 ? 24.56200 -35.19200 11.99300 1.000 61.70866 1105 LEU A C 1
ATOM 1724 O O . LEU A 1 222 ? 24.93800 -36.00100 11.13900 1.000 65.50991 1105 LEU A O 1
ATOM 1729 N N . VAL A 1 223 ? 23.42700 -34.50300 11.86200 1.000 57.11735 1106 VAL A N 1
ATOM 1730 C CA . VAL A 1 223 ? 22.70400 -34.59000 10.60000 1.000 60.88277 1106 VAL A CA 1
ATOM 1731 C C . VAL A 1 223 ? 23.53400 -33.97900 9.47900 1.000 60.35945 1106 VAL A C 1
ATOM 1732 O O . VAL A 1 223 ? 23.49000 -34.45300 8.33700 1.000 57.72942 1106 VAL A O 1
ATOM 1736 N N . MET A 1 224 ? 24.32500 -32.94500 9.78300 1.000 57.99083 1107 MET A N 1
ATOM 1737 C CA . MET A 1 224 ? 25.19100 -32.36100 8.76400 1.000 58.97051 1107 MET A CA 1
ATOM 1738 C C . MET A 1 224 ? 26.18700 -33.38400 8.24600 1.000 60.07212 1107 MET A C 1
ATOM 1739 O O . MET A 1 224 ? 26.38500 -33.51400 7.03300 1.000 63.17027 1107 MET A O 1
ATOM 1744 N N . GLY A 1 225 ? 26.78800 -34.15600 9.15100 1.000 59.88669 1108 GLY A N 1
ATOM 1745 C CA . GLY A 1 225 ? 27.79100 -35.11400 8.74300 1.000 58.82015 1108 GLY A CA 1
ATOM 1746 C C . GLY A 1 225 ? 27.23500 -36.36500 8.11700 1.000 57.16320 1108 GLY A C 1
ATOM 1747 O O . GLY A 1 225 ? 27.98400 -37.10400 7.47500 1.000 63.68524 1108 GLY A O 1
ATOM 1748 N N . LEU A 1 226 ? 25.94000 -36.61300 8.27200 1.000 55.51781 1109 LEU A N 1
ATOM 1749 C CA . LEU A 1 226 ? 25.30100 -37.79300 7.70900 1.000 59.85431 1109 LEU A CA 1
ATOM 1750 C C . LEU A 1 226 ? 24.57500 -37.50200 6.40200 1.000 67.13956 1109 LEU A C 1
ATOM 1751 O O . LEU A 1 226 ? 24.73400 -38.23900 5.42400 1.000 63.68738 1109 LEU A O 1
ATOM 1756 N N . LEU A 1 227 ? 23.76300 -36.44400 6.37500 1.000 67.09478 1110 LEU A N 1
ATOM 1757 C CA . LEU A 1 227 ? 22.82100 -36.22700 5.29000 1.000 66.22137 1110 LEU A CA 1
ATOM 1758 C C . LEU A 1 227 ? 23.09300 -34.98900 4.45300 1.000 61.30956 1110 LEU A C 1
ATOM 1759 O O . LEU A 1 227 ? 22.38100 -34.77200 3.46500 1.000 65.64227 1110 LEU A O 1
ATOM 1764 N N . VAL A 1 228 ? 24.07500 -34.16800 4.81200 1.000 54.70894 1111 VAL A N 1
ATOM 1765 C CA . VAL A 1 228 ? 24.28200 -32.90700 4.11200 1.000 54.81568 1111 VAL A CA 1
ATOM 1766 C C . VAL A 1 228 ? 25.69900 -32.85000 3.55300 1.000 55.71539 1111 VAL A C 1
ATOM 1767 O O . VAL A 1 228 ? 25.90100 -32.89600 2.33800 1.000 57.66735 1111 VAL A O 1
ATOM 1771 N N . VAL A 1 229 ? 26.68000 -32.75700 4.44900 1.000 56.09890 1112 VAL A N 1
ATOM 1772 C CA . VAL A 1 229 ? 28.07800 -32.62800 4.02000 1.000 59.68668 1112 VAL A CA 1
ATOM 1773 C C . VAL A 1 229 ? 28.46800 -33.75800 3.09200 1.000 57.35587 1112 VAL A C 1
ATOM 1774 O O . VAL A 1 229 ? 29.13100 -33.49500 2.07500 1.000 55.98998 1112 VAL A O 1
ATOM 1778 N N . PRO A 1 230 ? 28.13300 -35.01600 3.36800 1.000 56.50713 1113 PRO A N 1
ATOM 1779 C CA . PRO A 1 230 ? 28.54200 -36.06900 2.43400 1.000 53.05071 1113 PRO A CA 1
ATOM 1780 C C . PRO A 1 230 ? 28.03900 -35.82400 1.02700 1.000 57.96794 1113 PRO A C 1
ATOM 1781 O O . PRO A 1 230 ? 28.76100 -36.07200 0.05300 1.000 56.30681 1113 PRO A O 1
ATOM 1785 N N . PHE A 1 231 ? 26.82700 -35.28600 0.90100 1.000 56.60192 1114 PHE A N 1
ATOM 1786 C CA . PHE A 1 231 ? 26.21800 -35.07400 -0.40300 1.000 52.39516 1114 PHE A CA 1
ATOM 1787 C C . PHE A 1 231 ? 26.62800 -33.75400 -1.02800 1.000 54.84646 1114 PHE A C 1
ATOM 1788 O O . PHE A 1 231 ? 26.64100 -33.63900 -2.25900 1.000 52.09605 1114 PHE A O 1
ATOM 1796 N N . GLY A 1 232 ? 26.97600 -32.75800 -0.21500 1.000 50.21735 1115 GLY A N 1
ATOM 1797 C CA . GLY A 1 232 ? 27.57000 -31.55400 -0.76200 1.000 48.66160 1115 GLY A CA 1
ATOM 1798 C C . GLY A 1 232 ? 28.99800 -31.76400 -1.22800 1.000 56.76331 1115 GLY A C 1
ATOM 1799 O O . GLY A 1 232 ? 29.46100 -31.07600 -2.14300 1.000 57.62381 1115 GLY A O 1
ATOM 1800 N N . ALA A 1 233 ? 29.71700 -32.71200 -0.61100 1.000 55.59829 1116 ALA A N 1
ATOM 1801 C CA . ALA A 1 233 ? 31.06700 -33.02900 -1.07200 1.000 57.73018 1116 ALA A CA 1
ATOM 1802 C C . ALA A 1 233 ? 31.05600 -33.64700 -2.46500 1.000 54.35165 1116 ALA A C 1
ATOM 1803 O O . ALA A 1 233 ? 31.93700 -33.35700 -3.28200 1.000 50.64733 1116 ALA A O 1
ATOM 1805 N N . THR A 1 234 ? 30.04900 -34.47100 -2.77500 1.000 53.31044 1117 THR A N 1
ATOM 1806 C CA . THR A 1 234 ? 29.99500 -35.05200 -4.11200 1.000 51.64481 1117 THR A CA 1
ATOM 1807 C C . THR A 1 234 ? 29.89400 -33.96200 -5.16600 1.000 58.72125 1117 THR A C 1
ATOM 1808 O O . THR A 1 234 ? 30.43200 -34.11300 -6.26700 1.000 62.82054 1117 THR A O 1
ATOM 1812 N N . ILE A 1 235 ? 29.22400 -32.85200 -4.84700 1.000 56.08553 1118 ILE A N 1
ATOM 1813 C CA . ILE A 1 235 ? 29.17500 -31.74000 -5.78800 1.000 56.66162 1118 ILE A CA 1
ATOM 1814 C C . ILE A 1 235 ? 30.55300 -31.10500 -5.93100 1.000 51.58499 1118 ILE A C 1
ATOM 1815 O O . ILE A 1 235 ? 30.98600 -30.77200 -7.04000 1.000 58.66804 1118 ILE A O 1
ATOM 1820 N N . VAL A 1 236 ? 31.26800 -30.92900 -4.82000 1.000 54.76683 1119 VAL A N 1
ATOM 1821 C CA . VAL A 1 236 ? 32.58400 -30.30200 -4.90000 1.000 57.71221 1119 VAL A CA 1
ATOM 1822 C C . VAL A 1 236 ? 33.56000 -31.18200 -5.66900 1.000 55.28751 1119 VAL A C 1
ATOM 1823 O O . VAL A 1 236 ? 34.45500 -30.67500 -6.35100 1.000 58.82507 1119 VAL A O 1
ATOM 1827 N N . VAL A 1 237 ? 33.39800 -32.50000 -5.58900 1.000 57.99178 1120 VAL A N 1
ATOM 1828 C CA . VAL A 1 237 ? 34.33200 -33.44300 -6.18900 1.000 55.76504 1120 VAL A CA 1
ATOM 1829 C C . VAL A 1 237 ? 33.87800 -33.79200 -7.59800 1.000 57.28050 1120 VAL A C 1
ATOM 1830 O O . VAL A 1 237 ? 34.60300 -33.55100 -8.57200 1.000 61.66697 1120 VAL A O 1
ATOM 1834 N N . TRP A 1 238 ? 32.67900 -34.37000 -7.71200 1.000 53.26486 1121 TRP A N 1
ATOM 1835 C CA . TRP A 1 238 ? 32.17900 -34.83800 -9.00000 1.000 56.95671 1121 TRP A CA 1
ATOM 1836 C C . TRP A 1 238 ? 31.76600 -33.69400 -9.91800 1.000 59.26899 1121 TRP A C 1
ATOM 1837 O O . TRP A 1 238 ? 31.66800 -33.89500 -11.13400 1.000 59.75217 1121 TRP A O 1
ATOM 1848 N N . GLY A 1 239 ? 31.51900 -32.50800 -9.37400 1.000 57.84739 1122 GLY A N 1
ATOM 1849 C CA . GLY A 1 239 ? 31.11000 -31.39200 -10.19600 1.000 52.59532 1122 GLY A CA 1
ATOM 1850 C C . GLY A 1 239 ? 29.65700 -31.39800 -10.61200 1.000 54.57122 1122 GLY A C 1
ATOM 1851 O O . GLY A 1 239 ? 29.28900 -30.64700 -11.52100 1.000 50.46458 1122 GLY A O 1
ATOM 1852 N N . ARG A 1 240 ? 28.82000 -32.23400 -10.00400 1.000 57.38544 1123 ARG A N 1
ATOM 1853 C CA . ARG A 1 240 ? 27.41200 -32.28000 -10.37400 1.000 50.75064 1123 ARG A CA 1
ATOM 1854 C C . ARG A 1 240 ? 26.62500 -33.06200 -9.33100 1.000 52.20713 1123 ARG A C 1
ATOM 1855 O O . ARG A 1 240 ? 27.18300 -33.84800 -8.56100 1.000 54.48871 1123 ARG A O 1
ATOM 1863 N N . TRP A 1 241 ? 25.31800 -32.80400 -9.30200 1.000 45.97665 1124 TRP A N 1
ATOM 1864 C CA . TRP A 1 241 ? 24.38700 -33.52800 -8.44700 1.000 46.76923 1124 TRP A CA 1
ATOM 1865 C C . TRP A 1 241 ? 23.92400 -34.81100 -9.12800 1.000 50.26960 1124 TRP A C 1
ATOM 1866 O O . TRP A 1 241 ? 23.39900 -34.77200 -10.24700 1.000 49.37952 1124 TRP A O 1
ATOM 1877 N N . GLU A 1 242 ? 24.07300 -35.93900 -8.43200 1.000 49.26646 1125 GLU A N 1
ATOM 1878 C CA . GLU A 1 242 ? 23.78200 -37.25100 -8.99800 1.000 50.01988 1125 GLU A CA 1
ATOM 1879 C C . GLU A 1 242 ? 22.45900 -37.85600 -8.54000 1.000 48.90391 1125 GLU A C 1
ATOM 1880 O O . GLU A 1 242 ? 22.12200 -38.95500 -8.98400 1.000 55.23735 1125 GLU A O 1
ATOM 1886 N N . TYR A 1 243 ? 21.69700 -37.18600 -7.67700 1.000 45.37153 1126 TYR A N 1
ATOM 1887 C CA . TYR A 1 243 ? 20.63100 -37.85800 -6.94300 1.000 47.41188 1126 TYR A CA 1
ATOM 1888 C C . TYR A 1 243 ? 19.22800 -37.42100 -7.34400 1.000 46.42173 1126 TYR A C 1
ATOM 1889 O O . TYR A 1 243 ? 18.25800 -37.82800 -6.69600 1.000 50.17851 1126 TYR A O 1
ATOM 1898 N N . GLY A 1 244 ? 19.08400 -36.63100 -8.40300 1.000 46.85012 1127 GLY A N 1
ATOM 1899 C CA . GLY A 1 244 ? 17.77500 -36.25000 -8.89100 1.000 42.19631 1127 GLY A CA 1
ATOM 1900 C C . GLY A 1 244 ? 17.25400 -34.96900 -8.25900 1.000 50.73150 1127 GLY A C 1
ATOM 1901 O O . GLY A 1 244 ? 17.78700 -34.44400 -7.27500 1.000 53.05394 1127 GLY A O 1
ATOM 1902 N N . SER A 1 245 ? 16.19000 -34.44200 -8.87200 1.000 48.66955 1128 SER A N 1
ATOM 1903 C CA . SER A 1 245 ? 15.63200 -33.17200 -8.42700 1.000 44.65612 1128 SER A CA 1
ATOM 1904 C C . SER A 1 245 ? 14.98300 -33.28200 -7.05400 1.000 50.36410 1128 SER A C 1
ATOM 1905 O O . SER A 1 245 ? 15.03200 -32.32900 -6.26700 1.000 50.70236 1128 SER A O 1
ATOM 1908 N N . PHE A 1 246 ? 14.38700 -34.43000 -6.73800 1.000 53.82790 1129 PHE A N 1
ATOM 1909 C CA . PHE A 1 246 ? 13.65200 -34.55200 -5.48100 1.000 55.71559 1129 PHE A CA 1
ATOM 1910 C C . PHE A 1 246 ? 14.59700 -34.50100 -4.29000 1.000 50.83073 1129 PHE A C 1
ATOM 1911 O O . PHE A 1 246 ? 14.41300 -33.69900 -3.36800 1.000 51.69580 1129 PHE A O 1
ATOM 1919 N N . PHE A 1 247 ? 15.62600 -35.34500 -4.30100 1.000 49.08740 1130 PHE A N 1
ATOM 1920 C CA . PHE A 1 247 ? 16.60300 -35.32400 -3.22500 1.000 54.22344 1130 PHE A CA 1
ATOM 1921 C C . PHE A 1 247 ? 17.42800 -34.05000 -3.23900 1.000 50.91332 1130 PHE A C 1
ATOM 1922 O O . PHE A 1 247 ? 18.02000 -33.70500 -2.21300 1.000 47.19664 1130 PHE A O 1
ATOM 1930 N N . CYS A 1 248 ? 17.47100 -33.33400 -4.36500 1.000 51.60946 1131 CYS A N 1
ATOM 1931 C CA . CYS A 1 248 ? 18.09100 -32.01400 -4.35900 1.000 53.54319 1131 CYS A CA 1
ATOM 1932 C C . CYS A 1 248 ? 17.34800 -31.07200 -3.41900 1.000 49.12889 1131 CYS A C 1
ATOM 1933 O O . CYS A 1 248 ? 17.96200 -30.42600 -2.56200 1.000 47.61968 1131 CYS A O 1
ATOM 1936 N N . GLU A 1 249 ? 16.01900 -30.98700 -3.55400 1.000 48.54704 1132 GLU A N 1
ATOM 1937 C CA . GLU A 1 249 ? 15.26700 -30.09200 -2.67900 1.000 57.12678 1132 GLU A CA 1
ATOM 1938 C C . GLU A 1 249 ? 15.28700 -30.57200 -1.23600 1.000 52.52306 1132 GLU A C 1
ATOM 1939 O O . GLU A 1 249 ? 15.33500 -29.75500 -0.31000 1.000 50.67685 1132 GLU A O 1
ATOM 1945 N N . LEU A 1 250 ? 15.23000 -31.88800 -1.02200 1.000 49.28062 1133 LEU A N 1
ATOM 1946 C CA . LEU A 1 250 ? 15.23000 -32.40300 0.34400 1.000 50.43237 1133 LEU A CA 1
ATOM 1947 C C . LEU A 1 250 ? 16.56100 -32.13100 1.02400 1.000 48.25969 1133 LEU A C 1
ATOM 1948 O O . LEU A 1 250 ? 16.60100 -31.64700 2.15900 1.000 45.86278 1133 LEU A O 1
ATOM 1953 N N . TRP A 1 251 ? 17.66100 -32.39400 0.31500 1.000 46.66039 1134 TRP A N 1
ATOM 1954 C CA . TRP A 1 251 ? 18.98500 -32.07400 0.83200 1.000 44.55626 1134 TRP A CA 1
ATOM 1955 C C . TRP A 1 251 ? 19.09300 -30.59500 1.16800 1.000 49.34326 1134 TRP A C 1
ATOM 1956 O O . TRP A 1 251 ? 19.59800 -30.22400 2.23400 1.000 51.83100 1134 TRP A O 1
ATOM 1967 N N . THR A 1 252 ? 18.59700 -29.73600 0.27700 1.000 47.41534 1135 THR A N 1
ATOM 1968 C CA . THR A 1 252 ? 18.66200 -28.29900 0.51600 1.000 51.24956 1135 THR A CA 1
ATOM 1969 C C . THR A 1 252 ? 17.85600 -27.92600 1.75200 1.000 50.45657 1135 THR A C 1
ATOM 1970 O O . THR A 1 252 ? 18.25900 -27.06000 2.54000 1.000 44.71303 1135 THR A O 1
ATOM 1974 N N . SER A 1 253 ? 16.73600 -28.61700 1.96000 1.000 46.70831 1136 SER A N 1
ATOM 1975 C CA . SER A 1 253 ? 15.85300 -28.30400 3.07300 1.000 48.75805 1136 SER A CA 1
ATOM 1976 C C . SER A 1 253 ? 16.49200 -28.70300 4.39500 1.000 54.92699 1136 SER A C 1
ATOM 1977 O O . SER A 1 253 ? 16.50500 -27.92300 5.35500 1.000 53.63330 1136 SER A O 1
ATOM 1980 N N . VAL A 1 254 ? 17.04200 -29.91800 4.45400 1.000 54.12133 1137 VAL A N 1
ATOM 1981 C CA . VAL A 1 254 ? 17.72500 -30.36600 5.66100 1.000 54.18438 1137 VAL A CA 1
ATOM 1982 C C . VAL A 1 254 ? 18.93900 -29.49400 5.94100 1.000 56.17131 1137 VAL A C 1
ATOM 1983 O O . VAL A 1 254 ? 19.26600 -29.22600 7.10500 1.000 58.38576 1137 VAL A O 1
ATOM 1987 N N . ASP A 1 255 ? 19.61200 -29.02000 4.89100 1.000 50.49200 1138 ASP A N 1
ATOM 1988 C CA . ASP A 1 255 ? 20.76100 -28.14000 5.07800 1.000 49.20170 1138 ASP A CA 1
ATOM 1989 C C . ASP A 1 255 ? 20.34000 -26.83400 5.73700 1.000 53.31573 1138 ASP A C 1
ATOM 1990 O O . ASP A 1 255 ? 20.92900 -26.40900 6.73800 1.000 51.26181 1138 ASP A O 1
ATOM 1995 N N . VAL A 1 256 ? 19.29400 -26.19600 5.20500 1.000 57.20737 1139 VAL A N 1
ATOM 1996 C CA . VAL A 1 256 ? 18.77900 -24.98000 5.82800 1.000 57.99205 1139 VAL A CA 1
ATOM 1997 C C . VAL A 1 256 ? 18.21300 -25.28300 7.21100 1.000 58.90171 1139 VAL A C 1
ATOM 1998 O O . VAL A 1 256 ? 18.34700 -24.47300 8.13800 1.000 57.41919 1139 VAL A O 1
ATOM 2002 N N . LEU A 1 257 ? 17.61000 -26.45800 7.38900 1.000 55.18211 1140 LEU A N 1
ATOM 2003 C CA . LEU A 1 257 ? 17.05000 -26.79800 8.69200 1.000 60.92116 1140 LEU A CA 1
ATOM 2004 C C . LEU A 1 257 ? 18.12900 -26.85100 9.76800 1.000 60.21632 1140 LEU A C 1
ATOM 2005 O O . LEU A 1 257 ? 17.99200 -26.23100 10.82900 1.000 59.36661 1140 LEU A O 1
ATOM 2010 N N . CYS A 1 258 ? 19.21200 -27.59200 9.51400 1.000 52.80506 1141 CYS A N 1
ATOM 2011 C CA . CYS A 1 258 ? 20.20900 -27.78400 10.56300 1.000 58.35841 1141 CYS A CA 1
ATOM 2012 C C . CYS A 1 258 ? 20.89300 -26.47500 10.93400 1.000 60.43657 1141 CYS A C 1
ATOM 2013 O O . CYS A 1 258 ? 21.17300 -26.23000 12.11400 1.000 61.80868 1141 CYS A O 1
ATOM 2016 N N . VAL A 1 259 ? 21.16100 -25.61600 9.95000 1.000 60.49778 1142 VAL A N 1
ATOM 2017 C CA . VAL A 1 259 ? 21.80600 -24.34800 10.26500 1.000 57.78967 1142 VAL A CA 1
ATOM 2018 C C . VAL A 1 259 ? 20.85700 -23.47200 11.06900 1.000 59.18073 1142 VAL A C 1
ATOM 2019 O O . VAL A 1 259 ? 21.26000 -22.81800 12.03700 1.000 58.92769 1142 VAL A O 1
ATOM 2023 N N . THR A 1 260 ? 19.57700 -23.46400 10.69500 1.000 60.86350 1143 THR A N 1
ATOM 2024 C CA . THR A 1 260 ? 18.60300 -22.68200 11.44200 1.000 60.15778 1143 THR A CA 1
ATOM 2025 C C . THR A 1 260 ? 18.44100 -23.22200 12.85700 1.000 64.34083 1143 THR A C 1
ATOM 2026 O O . THR A 1 260 ? 18.31100 -22.44700 13.81300 1.000 69.47379 1143 THR A O 1
ATOM 2030 N N . ALA A 1 261 ? 18.47000 -24.54500 13.01900 1.000 58.58312 1144 ALA A N 1
ATOM 2031 C CA . ALA A 1 261 ? 18.34800 -25.10200 14.35900 1.000 62.06681 1144 ALA A CA 1
ATOM 2032 C C . ALA A 1 261 ? 19.55400 -24.75500 15.21700 1.000 62.37950 1144 ALA A C 1
ATOM 2033 O O . ALA A 1 261 ? 19.40600 -24.51700 16.41900 1.000 64.79906 1144 ALA A O 1
ATOM 2035 N N . SER A 1 262 ? 20.74300 -24.66900 14.61700 1.000 63.81741 1145 SER A N 1
ATOM 2036 C CA . SER A 1 262 ? 21.94500 -24.45800 15.41400 1.000 66.23038 1145 SER A CA 1
ATOM 2037 C C . SER A 1 262 ? 21.97400 -23.05700 16.01100 1.000 67.07644 1145 SER A C 1
ATOM 2038 O O . SER A 1 262 ? 22.10200 -22.89500 17.22900 1.000 69.56847 1145 SER A O 1
ATOM 2041 N N . ILE A 1 263 ? 21.82100 -22.02900 15.17600 1.000 69.36374 1146 ILE A N 1
ATOM 2042 C CA . ILE A 1 263 ? 21.87100 -20.67000 15.70200 1.000 70.96098 1146 ILE A CA 1
ATOM 2043 C C . ILE A 1 263 ? 20.73200 -20.44300 16.68200 1.000 64.91791 1146 ILE A C 1
ATOM 2044 O O . ILE A 1 263 ? 20.87700 -19.67900 17.64100 1.000 71.36922 1146 ILE A O 1
ATOM 2049 N N . GLU A 1 264 ? 19.58100 -21.08400 16.45800 1.000 65.72051 1147 GLU A N 1
ATOM 2050 C CA . GLU A 1 264 ? 18.48400 -20.95800 17.41200 1.000 70.70182 1147 GLU A CA 1
ATOM 2051 C C . GLU A 1 264 ? 18.80500 -21.66100 18.72800 1.000 71.34537 1147 GLU A C 1
ATOM 2052 O O . GLU A 1 264 ? 18.42700 -21.18000 19.80300 1.000 70.06593 1147 GLU A O 1
ATOM 2058 N N . THR A 1 265 ? 19.50700 -22.79400 18.66900 1.000 68.62885 1148 THR A N 1
ATOM 2059 C CA . THR A 1 265 ? 19.92500 -23.44900 19.90300 1.000 64.69674 1148 THR A CA 1
ATOM 2060 C C . THR A 1 265 ? 20.94900 -22.60200 20.64700 1.000 70.79966 1148 THR A C 1
ATOM 2061 O O . THR A 1 265 ? 20.88700 -22.48500 21.87400 1.000 76.52741 1148 THR A O 1
ATOM 2065 N N . LEU A 1 266 ? 21.87800 -21.97400 19.92400 1.000 72.32936 1149 LEU A N 1
ATOM 2066 C CA . LEU A 1 266 ? 22.82000 -21.07700 20.58300 1.000 72.26859 1149 LEU A CA 1
ATOM 2067 C C . LEU A 1 266 ? 22.11100 -19.87100 21.17500 1.000 70.97699 1149 LEU A C 1
ATOM 2068 O O . LEU A 1 266 ? 22.52700 -19.35200 22.21500 1.000 74.79633 1149 LEU A O 1
ATOM 2073 N N . CYS A 1 267 ? 21.04300 -19.40900 20.53100 1.000 68.37012 1150 CYS A N 1
ATOM 2074 C CA . CYS A 1 267 ? 20.31500 -18.26800 21.06800 1.000 72.38622 1150 CYS A CA 1
ATOM 2075 C C . CYS A 1 267 ? 19.52700 -18.66200 22.31000 1.000 74.47393 1150 CYS A C 1
ATOM 2076 O O . CYS A 1 267 ? 19.47600 -17.90400 23.28500 1.000 77.90604 1150 CYS A O 1
ATOM 2079 N N . VAL A 1 268 ? 18.91900 -19.85100 22.30300 1.000 72.94413 1151 VAL A N 1
ATOM 2080 C CA . VAL A 1 268 ? 18.22300 -20.31800 23.49600 1.000 70.92973 1151 VAL A CA 1
ATOM 2081 C C . VAL A 1 268 ? 19.20800 -20.53300 24.63600 1.000 70.80001 1151 VAL A C 1
ATOM 2082 O O . VAL A 1 268 ? 18.87700 -20.30200 25.80300 1.000 75.84978 1151 VAL A O 1
ATOM 2086 N N . ILE A 1 269 ? 20.43400 -20.94800 24.32300 1.000 70.19434 1152 ILE A N 1
ATOM 2087 C CA . ILE A 1 269 ? 21.44600 -21.09100 25.36100 1.000 69.50175 1152 ILE A CA 1
ATOM 2088 C C . ILE A 1 269 ? 21.77800 -19.73200 25.96200 1.000 75.14228 1152 ILE A C 1
ATOM 2089 O O . ILE A 1 269 ? 21.79700 -19.56500 27.18500 1.000 79.58644 1152 ILE A O 1
ATOM 2094 N N . ALA A 1 270 ? 21.99800 -18.72800 25.11200 1.000 77.82341 1153 ALA A N 1
ATOM 2095 C CA . ALA A 1 270 ? 22.31900 -17.40400 25.63000 1.000 78.25839 1153 ALA A CA 1
ATOM 2096 C C . ALA A 1 270 ? 21.17300 -16.83700 26.45500 1.000 74.93118 1153 ALA A C 1
ATOM 2097 O O . ALA A 1 270 ? 21.40700 -16.12900 27.43700 1.000 79.06623 1153 ALA A O 1
ATOM 2099 N N . LEU A 1 271 ? 19.92800 -17.12900 26.06600 1.000 74.68025 1154 LEU A N 1
ATOM 2100 C CA . LEU A 1 271 ? 18.77400 -16.72100 26.85800 1.000 73.60339 1154 LEU A CA 1
ATOM 2101 C C . LEU A 1 271 ? 18.60000 -17.57600 28.10700 1.000 81.99989 1154 LEU A C 1
ATOM 2102 O O . LEU A 1 271 ? 17.98200 -17.12200 29.07800 1.000 77.38774 1154 LEU A O 1
ATOM 2107 N N . ASP A 1 272 ? 19.12800 -18.80000 28.10300 1.000 82.04101 1155 ASP A N 1
ATOM 2108 C CA . ASP A 1 272 ? 19.07900 -19.62500 29.30200 1.000 78.87822 1155 ASP A CA 1
ATOM 2109 C C . ASP A 1 272 ? 20.08400 -19.14000 30.33200 1.000 81.38896 1155 ASP A C 1
ATOM 2110 O O . ASP A 1 272 ? 19.76000 -19.00500 31.51600 1.000 85.97673 1155 ASP A O 1
ATOM 2115 N N . ARG A 1 273 ? 21.31200 -18.85800 29.89400 1.000 82.03421 1156 ARG A N 1
ATOM 2116 C CA . ARG A 1 273 ? 22.33700 -18.41900 30.82700 1.000 79.51892 1156 ARG A CA 1
ATOM 2117 C C . ARG A 1 273 ? 22.11700 -16.98000 31.26400 1.000 83.75951 1156 ARG A C 1
ATOM 2118 O O . ARG A 1 273 ? 22.70100 -16.55500 32.26400 1.000 89.27798 1156 ARG A O 1
ATOM 2126 N N . TYR A 1 274 ? 21.30000 -16.21800 30.53300 1.000 81.45435 1157 TYR A N 1
ATOM 2127 C CA . TYR A 1 274 ? 20.98100 -14.86500 30.97000 1.000 85.40734 1157 TYR A CA 1
ATOM 2128 C C . TYR A 1 274 ? 19.92200 -14.87100 32.06200 1.000 87.05417 1157 TYR A C 1
ATOM 2129 O O . TYR A 1 274 ? 20.03200 -14.12500 33.03900 1.000 89.05886 1157 TYR A O 1
ATOM 2138 N N . LEU A 1 275 ? 18.88000 -15.68800 31.90100 1.000 85.91329 1158 LEU A N 1
ATOM 2139 C CA . LEU A 1 275 ? 17.92000 -15.87300 32.98000 1.000 85.36235 1158 LEU A CA 1
ATOM 2140 C C . LEU A 1 275 ? 18.55700 -16.54700 34.18700 1.000 90.35044 1158 LEU A C 1
ATOM 2141 O O . LEU A 1 275 ? 18.17400 -16.26400 35.32800 1.000 89.34190 1158 LEU A O 1
ATOM 2146 N N . ALA A 1 276 ? 19.52800 -17.43700 33.95900 1.000 88.49944 1159 ALA A N 1
ATOM 2147 C CA . ALA A 1 276 ? 20.13700 -18.16600 35.06300 1.000 85.59047 1159 ALA A CA 1
ATOM 2148 C C . ALA A 1 276 ? 20.92600 -17.24600 35.98400 1.000 92.31793 1159 ALA A C 1
ATOM 2149 O O . ALA A 1 276 ? 21.00700 -17.50400 37.19000 1.000 101.01164 1159 ALA A O 1
ATOM 2151 N N . ILE A 1 277 ? 21.51000 -16.17900 35.44600 1.000 86.32193 1160 ILE A N 1
ATOM 2152 C CA . ILE A 1 277 ? 22.39900 -15.32500 36.22200 1.000 90.82132 1160 ILE A CA 1
ATOM 2153 C C . ILE A 1 277 ? 21.76200 -13.99400 36.61300 1.000 88.50492 1160 ILE A C 1
ATOM 2154 O O . ILE A 1 277 ? 22.28300 -13.32300 37.51700 1.000 92.00434 1160 ILE A O 1
ATOM 2159 N N . THR A 1 278 ? 20.66700 -13.58400 35.97200 1.000 87.86704 1161 THR A N 1
ATOM 2160 C CA . THR A 1 278 ? 20.00400 -12.34100 36.35600 1.000 91.44382 1161 THR A CA 1
ATOM 2161 C C . THR A 1 278 ? 18.87500 -12.56900 37.35200 1.000 91.80194 1161 THR A C 1
ATOM 2162 O O . THR A 1 278 ? 18.67800 -11.75500 38.26100 1.000 92.64408 1161 THR A O 1
ATOM 2166 N N . SER A 1 279 ? 18.11800 -13.65200 37.18700 1.000 91.98316 1162 SER A N 1
ATOM 2167 C CA . SER A 1 279 ? 16.97500 -13.96500 38.04500 1.000 92.10213 1162 SER A CA 1
ATOM 2168 C C . SER A 1 279 ? 17.02400 -15.43800 38.42300 1.000 95.04172 1162 SER A C 1
ATOM 2169 O O . SER A 1 279 ? 16.24000 -16.25300 37.92100 1.000 96.23745 1162 SER A O 1
ATOM 2172 N N . PRO A 1 280 ? 17.93200 -15.81800 39.32400 1.000 96.10535 1163 PRO A N 1
ATOM 2173 C CA . PRO A 1 280 ? 18.08700 -17.24800 39.63200 1.000 93.37730 1163 PRO A CA 1
ATOM 2174 C C . PRO A 1 280 ? 16.82300 -17.90600 40.14500 1.000 89.81735 1163 PRO A C 1
ATOM 2175 O O . PRO A 1 280 ? 16.61000 -19.09500 39.88200 1.000 88.20088 1163 PRO A O 1
ATOM 2179 N N . PHE A 1 281 ? 15.98000 -17.18400 40.88900 1.000 92.31006 1164 PHE A N 1
ATOM 2180 C CA . PHE A 1 281 ? 14.81300 -17.83600 41.47300 1.000 95.24810 1164 PHE A CA 1
ATOM 2181 C C . PHE A 1 281 ? 13.74600 -18.10400 40.41700 1.000 93.72961 1164 PHE A C 1
ATOM 2182 O O . PHE A 1 281 ? 13.07300 -19.14200 40.45700 1.000 91.14725 1164 PHE A O 1
ATOM 2190 N N . ARG A 1 282 ? 13.57000 -17.18200 39.46500 1.000 94.92755 1165 ARG A N 1
ATOM 2191 C CA . ARG A 1 282 ? 12.68300 -17.46300 38.34100 1.000 94.07490 1165 ARG A CA 1
ATOM 2192 C C . ARG A 1 282 ? 13.21400 -18.61500 37.50400 1.000 88.26970 1165 ARG A C 1
ATOM 2193 O O . ARG A 1 282 ? 12.43200 -19.37900 36.92800 1.000 87.99775 1165 ARG A O 1
ATOM 2195 N N . TYR A 1 283 ? 14.53700 -18.76700 37.44500 1.000 82.21739 1166 TYR A N 1
ATOM 2196 C CA . TYR A 1 283 ? 15.13300 -19.86900 36.70100 1.000 87.32543 1166 TYR A CA 1
ATOM 2197 C C . TYR A 1 283 ? 14.74100 -21.20500 37.31600 1.000 90.90840 1166 TYR A C 1
ATOM 2198 O O . TYR A 1 283 ? 14.29100 -22.11900 36.61500 1.000 92.55441 1166 TYR A O 1
ATOM 2207 N N . GLN A 1 284 ? 14.89000 -21.32700 38.63700 1.000 92.22893 1167 GLN A N 1
ATOM 2208 C CA . GLN A 1 284 ? 14.46200 -22.53700 39.33200 1.000 93.04978 1167 GLN A CA 1
ATOM 2209 C C . GLN A 1 284 ? 12.94800 -22.70400 39.30600 1.000 91.41656 1167 GLN A C 1
ATOM 2210 O O . GLN A 1 284 ? 12.45100 -23.83600 39.32700 1.000 85.97586 1167 GLN A O 1
ATOM 2216 N N . SER A 1 285 ? 12.20200 -21.59800 39.28800 1.000 92.43119 1168 SER A N 1
ATOM 2217 C CA . SER A 1 285 ? 10.74700 -21.66400 39.32600 1.000 95.70318 1168 SER A CA 1
ATOM 2218 C C . SER A 1 285 ? 10.13100 -22.06900 37.99500 1.000 96.24581 1168 SER A C 1
ATOM 2219 O O . SER A 1 285 ? 9.01400 -22.59600 37.98300 1.000 96.62153 1168 SER A O 1
ATOM 2222 N N . LEU A 1 286 ? 10.83000 -21.84600 36.88400 1.000 95.39292 1169 LEU A N 1
ATOM 2223 C CA . LEU A 1 286 ? 10.24200 -21.95400 35.55300 1.000 97.20746 1169 LEU A CA 1
ATOM 2224 C C . LEU A 1 286 ? 10.70900 -23.16800 34.77000 1.000 93.44855 1169 LEU A C 1
ATOM 2225 O O . LEU A 1 286 ? 9.89000 -23.83500 34.13500 1.000 90.04362 1169 LEU A O 1
ATOM 2230 N N . LEU A 1 287 ? 12.00300 -23.47400 34.79400 1.000 91.94101 1170 LEU A N 1
ATOM 2231 C CA . LEU A 1 287 ? 12.57600 -24.48300 33.90600 1.000 91.97181 1170 LEU A CA 1
ATOM 2232 C C . LEU A 1 287 ? 12.57000 -25.84100 34.59300 1.000 85.94202 1170 LEU A C 1
ATOM 2233 O O . LEU A 1 287 ? 13.46700 -26.15900 35.37500 1.000 89.05563 1170 LEU A O 1
ATOM 2238 N N . THR A 1 288 ? 11.55000 -26.64200 34.30000 1.000 84.37413 1171 THR A N 1
ATOM 2239 C CA . THR A 1 288 ? 11.57000 -28.05700 34.62900 1.000 88.23263 1171 THR A CA 1
ATOM 2240 C C . THR A 1 288 ? 12.33600 -28.82900 33.55600 1.000 89.83525 1171 THR A C 1
ATOM 2241 O O . THR A 1 288 ? 12.60000 -28.32900 32.46000 1.000 89.54350 1171 THR A O 1
ATOM 2245 N N . ARG A 1 289 ? 12.70800 -30.06500 33.88800 1.000 94.65479 1172 ARG A N 1
ATOM 2246 C CA . ARG A 1 289 ? 13.42000 -30.89100 32.91900 1.000 91.91912 1172 ARG A CA 1
ATOM 2247 C C . ARG A 1 289 ? 12.57300 -31.15000 31.67800 1.000 94.16515 1172 ARG A C 1
ATOM 2248 O O . ARG A 1 289 ? 13.11200 -31.25800 30.57000 1.000 98.33324 1172 ARG A O 1
ATOM 2256 N N . ALA A 1 290 ? 11.25000 -31.25000 31.83600 1.000 93.07642 1173 ALA A N 1
ATOM 2257 C CA . ALA A 1 290 ? 10.38100 -31.50800 30.69400 1.000 85.24306 1173 ALA A CA 1
ATOM 2258 C C . ALA A 1 290 ? 10.14800 -30.26100 29.85400 1.000 86.76640 1173 ALA A C 1
ATOM 2259 O O . ALA A 1 290 ? 9.99800 -30.36300 28.63200 1.000 87.58005 1173 ALA A O 1
ATOM 2261 N N . ARG A 1 291 ? 10.08200 -29.08700 30.48400 1.000 85.35538 1174 ARG A N 1
ATOM 2262 C CA . ARG A 1 291 ? 9.98000 -27.85400 29.71600 1.000 83.74995 1174 ARG A CA 1
ATOM 2263 C C . ARG A 1 291 ? 11.22900 -27.60600 28.88300 1.000 80.72551 1174 ARG A C 1
ATOM 2264 O O . ARG A 1 291 ? 11.14000 -27.03300 27.79200 1.000 77.48796 1174 ARG A O 1
ATOM 2272 N N . ALA A 1 292 ? 12.39800 -28.01700 29.37500 1.000 81.21534 1175 ALA A N 1
ATOM 2273 C CA . ALA A 1 292 ? 13.61100 -27.86600 28.58100 1.000 80.17162 1175 ALA A CA 1
ATOM 2274 C C . ALA A 1 292 ? 13.55000 -28.72200 27.32700 1.000 82.97876 1175 ALA A C 1
ATOM 2275 O O . ALA A 1 292 ? 14.03400 -28.31700 26.26300 1.000 84.34177 1175 ALA A O 1
ATOM 2277 N N . ARG A 1 293 ? 12.94900 -29.90700 27.43000 1.000 81.11923 1176 ARG A N 1
ATOM 2278 C CA . ARG A 1 293 ? 12.71800 -30.72400 26.24800 1.000 83.07937 1176 ARG A CA 1
ATOM 2279 C C . ARG A 1 293 ? 11.67500 -30.10000 25.33400 1.000 79.71403 1176 ARG A C 1
ATOM 2280 O O . ARG A 1 293 ? 11.68200 -30.36800 24.12700 1.000 81.04112 1176 ARG A O 1
ATOM 2288 N N . GLY A 1 294 ? 10.78500 -29.27100 25.88200 1.000 71.59862 1177 GLY A N 1
ATOM 2289 C CA . GLY A 1 294 ? 9.83500 -28.56500 25.04400 1.000 72.61359 1177 GLY A CA 1
ATOM 2290 C C . GLY A 1 294 ? 10.47000 -27.43800 24.25600 1.000 74.07707 1177 GLY A C 1
ATOM 2291 O O . GLY A 1 294 ? 10.07000 -27.17000 23.11800 1.000 74.76851 1177 GLY A O 1
ATOM 2292 N N . LEU A 1 295 ? 11.46200 -26.75800 24.83700 1.000 69.28532 1178 LEU A N 1
ATOM 2293 C CA . LEU A 1 295 ? 12.14900 -25.71900 24.08100 1.000 74.74302 1178 LEU A CA 1
ATOM 2294 C C . LEU A 1 295 ? 12.86100 -26.30500 22.87400 1.000 72.12499 1178 LEU A C 1
ATOM 2295 O O . LEU A 1 295 ? 12.87400 -25.70200 21.79800 1.000 72.12484 1178 LEU A O 1
ATOM 2300 N N . VAL A 1 296 ? 13.44300 -27.49200 23.02900 1.000 71.84928 1179 VAL A N 1
ATOM 2301 C CA . VAL A 1 296 ? 14.16300 -28.10400 21.92000 1.000 72.27581 1179 VAL A CA 1
ATOM 2302 C C . VAL A 1 296 ? 13.20100 -28.40600 20.78300 1.000 75.06045 1179 VAL A C 1
ATOM 2303 O O . VAL A 1 296 ? 13.45300 -28.05800 19.62300 1.000 75.74900 1179 VAL A O 1
ATOM 2307 N N . CYS A 1 297 ? 12.06700 -29.03600 21.10200 1.000 70.43155 1180 CYS A N 1
ATOM 2308 C CA . CYS A 1 297 ? 11.10500 -29.35600 20.05700 1.000 69.58771 1180 CYS A CA 1
ATOM 2309 C C . CYS A 1 297 ? 10.52500 -28.09600 19.43400 1.000 71.85777 1180 CYS A C 1
ATOM 2310 O O . CYS A 1 297 ? 10.22900 -28.07600 18.23300 1.000 71.62742 1180 CYS A O 1
ATOM 2313 N N . THR A 1 298 ? 10.35600 -27.03700 20.22700 1.000 73.41828 1181 THR A N 1
ATOM 2314 C CA . THR A 1 298 ? 9.88300 -25.77800 19.66600 1.000 72.88817 1181 THR A CA 1
ATOM 2315 C C . THR A 1 298 ? 10.91200 -25.15200 18.73500 1.000 72.25375 1181 THR A C 1
ATOM 2316 O O . THR A 1 298 ? 10.53700 -24.51100 17.74700 1.000 74.10538 1181 THR A O 1
ATOM 2320 N N . VAL A 1 299 ? 12.20400 -25.33100 19.02000 1.000 66.38304 1182 VAL A N 1
ATOM 2321 C CA . VAL A 1 299 ? 13.23300 -24.74300 18.16800 1.000 72.47481 1182 VAL A CA 1
ATOM 2322 C C . VAL A 1 299 ? 13.28500 -25.46200 16.82600 1.000 69.09869 1182 VAL A C 1
ATOM 2323 O O . VAL A 1 299 ? 13.30000 -24.83300 15.76200 1.000 68.46976 1182 VAL A O 1
ATOM 2327 N N . TRP A 1 300 ? 13.31300 -26.79200 16.85600 1.000 65.52741 1183 TRP A N 1
ATOM 2328 C CA . TRP A 1 300 ? 13.28300 -27.55300 15.61600 1.000 63.25837 1183 TRP A CA 1
ATOM 2329 C C . TRP A 1 300 ? 11.97100 -27.36800 14.88200 1.000 68.09418 1183 TRP A C 1
ATOM 2330 O O . TRP A 1 300 ? 11.94600 -27.38400 13.64600 1.000 67.09904 1183 TRP A O 1
ATOM 2341 N N . ALA A 1 301 ? 10.87500 -27.18100 15.61900 1.000 68.62062 1184 ALA A N 1
ATOM 2342 C CA . ALA A 1 301 ? 9.59400 -26.95100 14.96700 1.000 63.55615 1184 ALA A CA 1
ATOM 2343 C C . ALA A 1 301 ? 9.58800 -25.61800 14.23700 1.000 60.73474 1184 ALA A C 1
ATOM 2344 O O . ALA A 1 301 ? 9.12700 -25.53400 13.09500 1.000 63.55462 1184 ALA A O 1
ATOM 2346 N N . ILE A 1 302 ? 10.11000 -24.56600 14.87200 1.000 60.03863 1185 ILE A N 1
ATOM 2347 C CA . ILE A 1 302 ? 10.22900 -23.28600 14.18500 1.000 65.48539 1185 ILE A CA 1
ATOM 2348 C C . ILE A 1 302 ? 11.20500 -23.40200 13.02400 1.000 69.85740 1185 ILE A C 1
ATOM 2349 O O . ILE A 1 302 ? 10.99400 -22.81600 11.95500 1.000 71.36912 1185 ILE A O 1
ATOM 2354 N N . SER A 1 303 ? 12.26900 -24.18700 13.20200 1.000 66.03763 1186 SER A N 1
ATOM 2355 C CA . SER A 1 303 ? 13.29000 -24.28400 12.16900 1.000 62.89271 1186 SER A CA 1
ATOM 2356 C C . SER A 1 303 ? 12.74900 -24.98700 10.93100 1.000 65.00436 1186 SER A C 1
ATOM 2357 O O . SER A 1 303 ? 12.93000 -24.51100 9.80500 1.000 71.34594 1186 SER A O 1
ATOM 2360 N N . ALA A 1 304 ? 12.05500 -26.10900 11.11800 1.000 61.31450 1187 ALA A N 1
ATOM 2361 C CA . ALA A 1 304 ? 11.46000 -26.78900 9.97600 1.000 62.86108 1187 ALA A CA 1
ATOM 2362 C C . ALA A 1 304 ? 10.39600 -25.92800 9.31600 1.000 66.55990 1187 ALA A C 1
ATOM 2363 O O . ALA A 1 304 ? 10.22400 -25.97900 8.09400 1.000 69.62028 1187 ALA A O 1
ATOM 2365 N N . LEU A 1 305 ? 9.68400 -25.12000 10.09800 1.000 65.37327 1188 LEU A N 1
ATOM 2366 C CA . LEU A 1 305 ? 8.69100 -24.24200 9.49600 1.000 70.50656 1188 LEU A CA 1
ATOM 2367 C C . LEU A 1 305 ? 9.35300 -23.18500 8.62200 1.000 69.74160 1188 LEU A C 1
ATOM 2368 O O . LEU A 1 305 ? 8.90100 -22.92800 7.50000 1.000 64.48876 1188 LEU A O 1
ATOM 2373 N N . VAL A 1 306 ? 10.44100 -22.58000 9.10800 1.000 69.97547 1189 VAL A N 1
ATOM 2374 C CA . VAL A 1 306 ? 11.11500 -21.52100 8.36000 1.000 69.18250 1189 VAL A CA 1
ATOM 2375 C C . VAL A 1 306 ? 12.05500 -22.05600 7.29400 1.000 68.68702 1189 VAL A C 1
ATOM 2376 O O . VAL A 1 306 ? 12.57400 -21.27200 6.49100 1.000 65.44201 1189 VAL A O 1
ATOM 2380 N N . SER A 1 307 ? 12.30700 -23.36400 7.28000 1.000 68.06278 1190 SER A N 1
ATOM 2381 C CA . SER A 1 307 ? 13.19300 -23.98100 6.30200 1.000 60.56792 1190 SER A CA 1
ATOM 2382 C C . SER A 1 307 ? 12.38200 -24.79300 5.29900 1.000 64.31876 1190 SER A C 1
ATOM 2383 O O . SER A 1 307 ? 12.32900 -24.43400 4.12000 1.000 67.34168 1190 SER A O 1
ATOM 2386 N N . PHE A 1 308 ? 11.72100 -25.87000 5.73500 1.000 60.14932 1191 PHE A N 1
ATOM 2387 C CA . PHE A 1 308 ? 10.99000 -26.70500 4.78800 1.000 63.23398 1191 PHE A CA 1
ATOM 2388 C C . PHE A 1 308 ? 9.90900 -25.90800 4.06000 1.000 66.20680 1191 PHE A C 1
ATOM 2389 O O . PHE A 1 308 ? 9.78300 -25.99400 2.83300 1.000 61.73857 1191 PHE A O 1
ATOM 2397 N N . LEU A 1 309 ? 9.10600 -25.13500 4.80000 1.000 65.52819 1192 LEU A N 1
ATOM 2398 C CA . LEU A 1 309 ? 7.92500 -24.54000 4.17900 1.000 62.40589 1192 LEU A CA 1
ATOM 2399 C C . LEU A 1 309 ? 8.28000 -23.65000 2.99600 1.000 61.60392 1192 LEU A C 1
ATOM 2400 O O . LEU A 1 309 ? 7.75200 -23.88800 1.89500 1.000 57.11708 1192 LEU A O 1
ATOM 2405 N N . PRO A 1 310 ? 9.17100 -22.66100 3.11600 1.000 58.71399 1193 PRO A N 1
ATOM 2406 C CA . PRO A 1 310 ? 9.50800 -21.85600 1.93200 1.000 59.26950 1193 PRO A CA 1
ATOM 2407 C C . PRO A 1 310 ? 10.06900 -22.68000 0.78300 1.000 59.54058 1193 PRO A C 1
ATOM 2408 O O . PRO A 1 310 ? 9.79400 -22.37700 -0.38500 1.000 54.02941 1193 PRO A O 1
ATOM 2412 N N . ILE A 1 311 ? 10.83600 -23.73100 1.08400 1.000 62.57897 1194 ILE A N 1
ATOM 2413 C CA . ILE A 1 311 ? 11.51100 -24.48800 0.03500 1.000 56.14536 1194 ILE A CA 1
ATOM 2414 C C . ILE A 1 311 ? 10.52700 -25.38000 -0.70300 1.000 58.10280 1194 ILE A C 1
ATOM 2415 O O . ILE A 1 311 ? 10.52100 -25.43000 -1.93800 1.000 63.57068 1194 ILE A O 1
ATOM 2420 N N . LEU A 1 312 ? 9.67000 -26.08500 0.03500 1.000 58.90018 1195 LEU A N 1
ATOM 2421 C CA . LEU A 1 312 ? 8.66400 -26.91700 -0.61300 1.000 61.68866 1195 LEU A CA 1
ATOM 2422 C C . LEU A 1 312 ? 7.65700 -26.07400 -1.38500 1.000 63.62770 1195 LEU A C 1
ATOM 2423 O O . LEU A 1 312 ? 7.06500 -26.55500 -2.35800 1.000 62.95832 1195 LEU A O 1
ATOM 2428 N N . MET A 1 313 ? 7.44900 -24.82400 -0.96800 1.000 61.00636 1196 MET A N 1
ATOM 2429 C CA . MET A 1 313 ? 6.55800 -23.90900 -1.66900 1.000 63.31624 1196 MET A CA 1
ATOM 2430 C C . MET A 1 313 ? 7.22600 -23.22000 -2.85300 1.000 65.33998 1196 MET A C 1
ATOM 2431 O O . MET A 1 313 ? 6.55000 -22.49100 -3.58900 1.000 55.34241 1196 MET A O 1
ATOM 2436 N N . HIS A 1 314 ? 8.53300 -23.41300 -3.03600 1.000 60.83275 1197 HIS A N 1
ATOM 2437 C CA . HIS A 1 314 ? 9.28500 -22.77500 -4.11600 1.000 60.40475 1197 HIS A CA 1
ATOM 2438 C C . HIS A 1 314 ? 9.20900 -21.25600 -4.04100 1.000 57.93762 1197 HIS A C 1
ATOM 2439 O O . HIS A 1 314 ? 9.32500 -20.56900 -5.05800 1.000 63.01176 1197 HIS A O 1
ATOM 2446 N N . TRP A 1 315 ? 9.04200 -20.71800 -2.83000 1.000 57.69005 1198 TRP A N 1
ATOM 2447 C CA . TRP A 1 315 ? 9.06100 -19.27000 -2.65000 1.000 59.04403 1198 TRP A CA 1
ATOM 2448 C C . TRP A 1 315 ? 10.42200 -18.67500 -2.98200 1.000 53.84291 1198 TRP A C 1
ATOM 2449 O O . TRP A 1 315 ? 10.51800 -17.47500 -3.25200 1.000 56.52128 1198 TRP A O 1
ATOM 2460 N N . TRP A 1 316 ? 11.47500 -19.48400 -2.92600 1.000 49.39376 1199 TRP A N 1
ATOM 2461 C CA . TRP A 1 316 ? 12.83400 -19.04600 -3.21900 1.000 50.42145 1199 TRP A CA 1
ATOM 2462 C C . TRP A 1 316 ? 13.12300 -18.86300 -4.71100 1.000 52.90654 1199 TRP A C 1
ATOM 2463 O O . TRP A 1 316 ? 14.08400 -18.16900 -5.06100 1.000 48.45787 1199 TRP A O 1
ATOM 2474 N N . ARG A 1 317 ? 12.32100 -19.44500 -5.59700 1.000 48.91335 1200 ARG A N 1
ATOM 2475 C CA . ARG A 1 317 ? 12.74400 -19.57300 -6.98500 1.000 53.11073 1200 ARG A CA 1
ATOM 2476 C C . ARG A 1 317 ? 12.80400 -18.22900 -7.70200 1.000 57.27558 1200 ARG A C 1
ATOM 2477 O O . ARG A 1 317 ? 12.04400 -17.30100 -7.41400 1.000 58.79978 1200 ARG A O 1
ATOM 2485 N N . ALA A 1 318 ? 13.75400 -18.13800 -8.63100 1.000 50.52371 1201 ALA A N 1
ATOM 2486 C CA . ALA A 1 318 ? 14.00800 -16.96700 -9.45400 1.000 43.87401 1201 ALA A CA 1
ATOM 2487 C C . ALA A 1 318 ? 13.70700 -17.27600 -10.91900 1.000 47.28130 1201 ALA A C 1
ATOM 2488 O O . ALA A 1 318 ? 13.49600 -18.42600 -11.31300 1.000 43.56740 1201 ALA A O 1
ATOM 2490 N N . GLU A 1 319 ? 13.66900 -16.22100 -11.73200 1.000 46.09765 1202 GLU A N 1
ATOM 2491 C CA . GLU A 1 319 ? 13.32200 -16.33900 -13.14200 1.000 53.08056 1202 GLU A CA 1
ATOM 2492 C C . GLU A 1 319 ? 14.51100 -16.16900 -14.08100 1.000 47.28921 1202 GLU A C 1
ATOM 2493 O O . GLU A 1 319 ? 14.31900 -16.18200 -15.30200 1.000 49.58684 1202 GLU A O 1
ATOM 2499 N N . SER A 1 320 ? 15.72400 -16.02700 -13.55500 1.000 47.53799 1203 SER A N 1
ATOM 2500 C CA . SER A 1 320 ? 16.88500 -15.74300 -14.38800 1.000 45.98888 1203 SER A CA 1
ATOM 2501 C C . SER A 1 320 ? 17.25300 -16.94500 -15.25600 1.000 45.79151 1203 SER A C 1
ATOM 2502 O O . SER A 1 320 ? 16.78700 -18.06900 -15.05300 1.000 43.56014 1203 SER A O 1
ATOM 2505 N N . ASP A 1 321 ? 18.08000 -16.68500 -16.26700 1.000 45.14374 1204 ASP A N 1
ATOM 2506 C CA . ASP A 1 321 ? 18.57600 -17.78100 -17.08500 1.000 48.56057 1204 ASP A CA 1
ATOM 2507 C C . ASP A 1 321 ? 19.38000 -18.77000 -16.25400 1.000 46.51872 1204 ASP A C 1
ATOM 2508 O O . ASP A 1 321 ? 19.27800 -19.98600 -16.45300 1.000 48.85110 1204 ASP A O 1
ATOM 2513 N N . GLU A 1 322 ? 20.16100 -18.27400 -15.29800 1.000 44.84318 1205 GLU A N 1
ATOM 2514 C CA . GLU A 1 322 ? 20.90100 -19.16900 -14.42300 1.000 44.80922 1205 GLU A CA 1
ATOM 2515 C C . GLU A 1 322 ? 19.95900 -20.03000 -13.59100 1.000 44.46293 1205 GLU A C 1
ATOM 2516 O O . GLU A 1 322 ? 20.22200 -21.21700 -13.37000 1.000 43.62466 1205 GLU A O 1
ATOM 2522 N N . ALA A 1 323 ? 18.85000 -19.45100 -13.12600 1.000 46.14485 1206 ALA A N 1
ATOM 2523 C CA . ALA A 1 323 ? 17.95700 -20.17600 -12.22900 1.000 43.94414 1206 ALA A CA 1
ATOM 2524 C C . ALA A 1 323 ? 17.12300 -21.20100 -12.98200 1.000 40.08123 1206 ALA A C 1
ATOM 2525 O O . ALA A 1 323 ? 17.02700 -22.35900 -12.57400 1.000 39.24887 1206 ALA A O 1
ATOM 2527 N N . ARG A 1 324 ? 16.52000 -20.79600 -14.09100 1.000 40.16428 1207 ARG A N 1
ATOM 2528 C CA . ARG A 1 324 ? 15.64100 -21.70600 -14.80700 1.000 43.09346 1207 ARG A CA 1
ATOM 2529 C C . ARG A 1 324 ? 16.40700 -22.89800 -15.37800 1.000 46.76920 1207 ARG A C 1
ATOM 2530 O O . ARG A 1 324 ? 15.91300 -24.03200 -15.34700 1.000 46.46900 1207 ARG A O 1
ATOM 2538 N N . ARG A 1 325 ? 17.62300 -22.68100 -15.87700 1.000 40.92042 1208 ARG A N 1
ATOM 2539 C CA . ARG A 1 325 ? 18.35700 -23.80400 -16.44800 1.000 44.85599 1208 ARG A CA 1
ATOM 2540 C C . ARG A 1 325 ? 18.80300 -24.79400 -15.37100 1.000 40.32659 1208 ARG A C 1
ATOM 2541 O O . ARG A 1 325 ? 18.89700 -25.99700 -15.64200 1.000 36.96763 1208 ARG A O 1
ATOM 2549 N N . CYS A 1 326 ? 19.05100 -24.32200 -14.14700 1.000 35.09066 1209 CYS A N 1
ATOM 2550 C CA . CYS A 1 326 ? 19.32000 -25.23500 -13.04100 1.000 39.65521 1209 CYS A CA 1
ATOM 2551 C C . CYS A 1 326 ? 18.06000 -25.98700 -12.61500 1.000 46.49914 1209 CYS A C 1
ATOM 2552 O O . CYS A 1 326 ? 18.10600 -27.20100 -12.37400 1.000 43.97956 1209 CYS A O 1
ATOM 2555 N N . TYR A 1 327 ? 16.92400 -25.28600 -12.52700 1.000 39.58058 1210 TYR A N 1
ATOM 2556 C CA . TYR A 1 327 ? 15.69200 -25.92500 -12.07200 1.000 44.66616 1210 TYR A CA 1
ATOM 2557 C C . TYR A 1 327 ? 15.25200 -27.00900 -13.04300 1.000 43.86474 1210 TYR A C 1
ATOM 2558 O O . TYR A 1 327 ? 14.58400 -27.96700 -12.64700 1.000 44.04530 1210 TYR A O 1
ATOM 2567 N N . ASN A 1 328 ? 15.59000 -26.85900 -14.32000 1.000 43.34142 1211 ASN A N 1
ATOM 2568 C CA . ASN A 1 328 ? 15.21400 -27.82500 -15.33700 1.000 45.23900 1211 ASN A CA 1
ATOM 2569 C C . ASN A 1 328 ? 16.29800 -28.86300 -15.60500 1.000 37.54724 1211 ASN A C 1
ATOM 2570 O O . ASN A 1 328 ? 16.11900 -29.70600 -16.48600 1.000 42.27045 1211 ASN A O 1
ATOM 2575 N N . ASP A 1 329 ? 17.40800 -28.82100 -14.88100 1.000 41.43974 1212 ASP A N 1
ATOM 2576 C CA . ASP A 1 329 ? 18.46700 -29.82700 -14.99500 1.000 46.55400 1212 ASP A CA 1
ATOM 2577 C C . ASP A 1 329 ? 18.60000 -30.58100 -13.67500 1.000 46.66996 1212 ASP A C 1
ATOM 2578 O O . ASP A 1 329 ? 19.02200 -29.98500 -12.66500 1.000 43.34914 1212 ASP A O 1
ATOM 2583 N N . PRO A 1 330 ? 18.24100 -31.86600 -13.61500 1.000 45.46168 1213 PRO A N 1
ATOM 2584 C CA . PRO A 1 330 ? 18.42500 -32.61200 -12.35900 1.000 46.65809 1213 PRO A CA 1
ATOM 2585 C C . PRO A 1 330 ? 19.86400 -32.65700 -11.89100 1.000 48.43223 1213 PRO A C 1
ATOM 2586 O O . PRO A 1 330 ? 20.11300 -32.76100 -10.68400 1.000 47.08215 1213 PRO A O 1
ATOM 2590 N N . LYS A 1 331 ? 20.82400 -32.62200 -12.81700 1.000 41.56415 1214 LYS A N 1
ATOM 2591 C CA . LYS A 1 331 ? 22.23100 -32.61900 -12.44100 1.000 43.95324 1214 LYS A CA 1
ATOM 2592 C C . LYS A 1 331 ? 22.63900 -31.34500 -11.70800 1.000 46.23120 1214 LYS A C 1
ATOM 2593 O O . LYS A 1 331 ? 23.67300 -31.33900 -11.03400 1.000 45.59316 1214 LYS A O 1
ATOM 2599 N N . CYS A 1 332 ? 21.89100 -30.25500 -11.85800 1.000 42.79413 1215 CYS A N 1
ATOM 2600 C CA . CYS A 1 332 ? 22.20600 -29.01700 -11.15600 1.000 43.02220 1215 CYS A CA 1
ATOM 2601 C C . CYS A 1 332 ? 21.43200 -28.96900 -9.84600 1.000 45.89882 1215 CYS A C 1
ATOM 2602 O O . CYS A 1 332 ? 20.21200 -29.16900 -9.83300 1.000 45.02363 1215 CYS A O 1
ATOM 2605 N N . CYS A 1 333 ? 22.14500 -28.71900 -8.74400 1.000 39.72204 1216 CYS A N 1
ATOM 2606 C CA . CYS A 1 333 ? 21.50400 -28.51500 -7.44900 1.000 42.64857 1216 CYS A CA 1
ATOM 2607 C C . CYS A 1 333 ? 22.06200 -27.26800 -6.78300 1.000 40.03992 1216 CYS A C 1
ATOM 2608 O O . CYS A 1 333 ? 22.17800 -27.21200 -5.56200 1.000 39.43424 1216 CYS A O 1
ATOM 2611 N N . ASP A 1 334 ? 22.45500 -26.28500 -7.58500 1.000 43.85613 1217 ASP A N 1
ATOM 2612 C CA . ASP A 1 334 ? 22.80400 -24.98300 -7.04400 1.000 41.54009 1217 ASP A CA 1
ATOM 2613 C C . ASP A 1 334 ? 21.56100 -24.35100 -6.42800 1.000 46.47863 1217 ASP A C 1
ATOM 2614 O O . ASP A 1 334 ? 20.44800 -24.48000 -6.94800 1.000 46.37829 1217 ASP A O 1
ATOM 2619 N N . PHE A 1 335 ? 21.74500 -23.68500 -5.29600 1.000 43.88113 1218 PHE A N 1
ATOM 2620 C CA . PHE A 1 335 ? 20.62200 -23.06200 -4.60000 1.000 50.20742 1218 PHE A CA 1
ATOM 2621 C C . PHE A 1 335 ? 20.50800 -21.62000 -5.08200 1.000 46.46090 1218 PHE A C 1
ATOM 2622 O O . PHE A 1 335 ? 20.90600 -20.66000 -4.42000 1.000 50.11448 1218 PHE A O 1
ATOM 2630 N N . VAL A 1 336 ? 19.98600 -21.48600 -6.29600 1.000 51.95661 1219 VAL A N 1
ATOM 2631 C CA . VAL A 1 336 ? 19.77500 -20.18200 -6.91500 1.000 53.45137 1219 VAL A CA 1
ATOM 2632 C C . VAL A 1 336 ? 18.44800 -19.63400 -6.40700 1.000 53.03860 1219 VAL A C 1
ATOM 2633 O O . VAL A 1 336 ? 17.39500 -20.24400 -6.61900 1.000 52.04087 1219 VAL A O 1
ATOM 2637 N N . THR A 1 337 ? 18.49000 -18.47500 -5.75400 1.000 50.92404 1220 THR A N 1
ATOM 2638 C CA . THR A 1 337 ? 17.30800 -17.91600 -5.12000 1.000 49.31210 1220 THR A CA 1
ATOM 2639 C C . THR A 1 337 ? 17.08600 -16.48600 -5.58300 1.000 48.42966 1220 THR A C 1
ATOM 2640 O O . THR A 1 337 ? 18.01400 -15.79000 -5.99600 1.000 55.80284 1220 THR A O 1
ATOM 2644 N N . ASN A 1 338 ? 15.83100 -16.06100 -5.48800 1.000 49.41686 1221 ASN A N 1
ATOM 2645 C CA . ASN A 1 338 ? 15.45600 -14.68100 -5.75800 1.000 56.49173 1221 ASN A CA 1
ATOM 2646 C C . ASN A 1 338 ? 16.01900 -13.77100 -4.66300 1.000 62.07194 1221 ASN A C 1
ATOM 2647 O O . ASN A 1 338 ? 16.31100 -14.21600 -3.54900 1.000 60.46377 1221 ASN A O 1
ATOM 2652 N N . ARG A 1 339 ? 16.22900 -12.49400 -5.00400 1.000 62.02310 1222 ARG A N 1
ATOM 2653 C CA . ARG A 1 339 ? 16.83800 -11.57400 -4.04400 1.000 66.39730 1222 ARG A CA 1
ATOM 2654 C C . ARG A 1 339 ? 15.99200 -11.42300 -2.78200 1.000 68.23830 1222 ARG A C 1
ATOM 2655 O O . ARG A 1 339 ? 16.54000 -11.23300 -1.69000 1.000 67.73105 1222 ARG A O 1
ATOM 2663 N N . ALA A 1 340 ? 14.66400 -11.50400 -2.90400 1.000 61.45654 1223 ALA A N 1
ATOM 2664 C CA . ALA A 1 340 ? 13.81200 -11.36000 -1.73000 1.000 58.23561 1223 ALA A CA 1
ATOM 2665 C C . ALA A 1 340 ? 14.04000 -12.49800 -0.74100 1.000 67.40940 1223 ALA A C 1
ATOM 2666 O O . ALA A 1 340 ? 14.26000 -12.26600 0.45500 1.000 67.59315 1223 ALA A O 1
ATOM 2668 N N . TYR A 1 341 ? 14.00000 -13.74200 -1.22900 1.000 65.89717 1224 TYR A N 1
ATOM 2669 C CA . TYR A 1 341 ? 14.23200 -14.89200 -0.35900 1.000 59.98672 1224 TYR A CA 1
ATOM 2670 C C . TYR A 1 341 ? 15.63600 -14.88000 0.22100 1.000 56.36162 1224 TYR A C 1
ATOM 2671 O O . TYR A 1 341 ? 15.83900 -15.29500 1.36500 1.000 65.51415 1224 TYR A O 1
ATOM 2680 N N . ALA A 1 342 ? 16.61400 -14.39900 -0.54100 1.000 55.63042 1225 ALA A N 1
ATOM 2681 C CA . ALA A 1 342 ? 17.98300 -14.41400 -0.04300 1.000 64.66058 1225 ALA A CA 1
ATOM 2682 C C . ALA A 1 342 ? 18.11800 -13.54700 1.19900 1.000 68.79535 1225 ALA A C 1
ATOM 2683 O O . ALA A 1 342 ? 18.98900 -13.79600 2.03900 1.000 65.13422 1225 ALA A O 1
ATOM 2685 N N . ILE A 1 343 ? 17.26500 -12.53500 1.33600 1.000 67.34575 1226 ILE A N 1
ATOM 2686 C CA . ILE A 1 343 ? 17.32300 -11.63500 2.47800 1.000 68.60889 1226 ILE A CA 1
ATOM 2687 C C . ILE A 1 343 ? 16.44400 -12.18000 3.59000 1.000 69.68853 1226 ILE A C 1
ATOM 2688 O O . ILE A 1 343 ? 16.92800 -12.50500 4.68100 1.000 69.37871 1226 ILE A O 1
ATOM 2693 N N . ALA A 1 344 ? 15.14900 -12.31200 3.30900 1.000 63.52355 1227 ALA A N 1
ATOM 2694 C CA . ALA A 1 344 ? 14.21200 -12.65000 4.36600 1.000 60.75298 1227 ALA A CA 1
ATOM 2695 C C . ALA A 1 344 ? 14.58500 -13.96800 5.02100 1.000 68.74449 1227 ALA A C 1
ATOM 2696 O O . ALA A 1 344 ? 14.53500 -14.09900 6.24900 1.000 72.62444 1227 ALA A O 1
ATOM 2698 N N . SER A 1 345 ? 15.02200 -14.94000 4.22500 1.000 69.35288 1228 SER A N 1
ATOM 2699 C CA . SER A 1 345 ? 15.35700 -16.23900 4.79000 1.000 67.25122 1228 SER A CA 1
ATOM 2700 C C . SER A 1 345 ? 16.59400 -16.14000 5.67000 1.000 64.14217 1228 SER A C 1
ATOM 2701 O O . SER A 1 345 ? 16.60500 -16.63600 6.80000 1.000 67.58338 1228 SER A O 1
ATOM 2704 N N . SER A 1 346 ? 17.64200 -15.48500 5.17800 1.000 63.96975 1229 SER A N 1
ATOM 2705 C CA . SER A 1 346 ? 18.85400 -15.36200 5.97400 1.000 67.17812 1229 SER A CA 1
ATOM 2706 C C . SER A 1 346 ? 18.65600 -14.45400 7.18200 1.000 70.41270 1229 SER A C 1
ATOM 2707 O O . SER A 1 346 ? 19.40900 -14.56800 8.15300 1.000 71.31464 1229 SER A O 1
ATOM 2710 N N . VAL A 1 347 ? 17.67700 -13.55100 7.14500 1.000 72.63723 1230 VAL A N 1
ATOM 2711 C CA . VAL A 1 347 ? 17.39600 -12.73000 8.31800 1.000 72.01225 1230 VAL A CA 1
ATOM 2712 C C . VAL A 1 347 ? 16.61900 -13.52800 9.35800 1.000 73.65817 1230 VAL A C 1
ATOM 2713 O O . VAL A 1 347 ? 16.98300 -13.55300 10.53800 1.000 73.90643 1230 VAL A O 1
ATOM 2717 N N . VAL A 1 348 ? 15.54900 -14.20500 8.93900 1.000 69.51787 1231 VAL A N 1
ATOM 2718 C CA . VAL A 1 348 ? 14.74200 -14.95500 9.89600 1.000 68.70044 1231 VAL A CA 1
ATOM 2719 C C . VAL A 1 348 ? 15.53500 -16.11600 10.48100 1.000 69.91329 1231 VAL A C 1
ATOM 2720 O O . VAL A 1 348 ? 15.46200 -16.38900 11.68600 1.000 72.33558 1231 VAL A O 1
ATOM 2724 N N . SER A 1 349 ? 16.28900 -16.82800 9.64400 1.000 64.66467 1232 SER A N 1
ATOM 2725 C CA . SER A 1 349 ? 16.99700 -18.01400 10.10500 1.000 63.19953 1232 SER A CA 1
ATOM 2726 C C . SER A 1 349 ? 18.33700 -17.72400 10.76000 1.000 65.03982 1232 SER A C 1
ATOM 2727 O O . SER A 1 349 ? 18.89100 -18.63400 11.38400 1.000 69.69115 1232 SER A O 1
ATOM 2730 N N . PHE A 1 350 ? 18.87900 -16.51100 10.64300 1.000 64.19930 1233 PHE A N 1
ATOM 2731 C CA . PHE A 1 350 ? 20.25700 -16.30400 11.07600 1.000 69.07547 1233 PHE A CA 1
ATOM 2732 C C . PHE A 1 350 ? 20.52000 -14.95000 11.72900 1.000 74.96069 1233 PHE A C 1
ATOM 2733 O O . PHE A 1 350 ? 20.96000 -14.90600 12.88200 1.000 77.36647 1233 PHE A O 1
ATOM 2741 N N . TYR A 1 351 ? 20.29300 -13.83800 11.02600 1.000 74.75665 1234 TYR A N 1
ATOM 2742 C CA . TYR A 1 351 ? 20.71200 -12.55800 11.58800 1.000 76.72740 1234 TYR A CA 1
ATOM 2743 C C . TYR A 1 351 ? 19.99400 -12.26300 12.89600 1.000 75.18203 1234 TYR A C 1
ATOM 2744 O O . TYR A 1 351 ? 20.62500 -11.86300 13.88000 1.000 74.25010 1234 TYR A O 1
ATOM 2753 N N . VAL A 1 352 ? 18.68000 -12.46200 12.93800 1.000 73.27337 1235 VAL A N 1
ATOM 2754 C CA . VAL A 1 352 ? 17.94500 -12.21500 14.17800 1.000 77.09337 1235 VAL A CA 1
ATOM 2755 C C . VAL A 1 352 ? 18.47000 -13.08000 15.31800 1.000 79.80553 1235 VAL A C 1
ATOM 2756 O O . VAL A 1 352 ? 18.87600 -12.52200 16.35100 1.000 77.80363 1235 VAL A O 1
ATOM 2760 N N . PRO A 1 353 ? 18.55600 -14.40900 15.19100 1.000 82.29750 1236 PRO A N 1
ATOM 2761 C CA . PRO A 1 353 ? 19.19500 -15.19400 16.25500 1.000 73.94836 1236 PRO A CA 1
ATOM 2762 C C . PRO A 1 353 ? 20.63200 -14.79500 16.51900 1.000 78.62634 1236 PRO A C 1
ATOM 2763 O O . PRO A 1 353 ? 21.07900 -14.86000 17.66900 1.000 82.66945 1236 PRO A O 1
ATOM 2767 N N . LEU A 1 354 ? 21.38100 -14.38500 15.49100 1.000 77.29869 1237 LEU A N 1
ATOM 2768 C CA . LEU A 1 354 ? 22.77100 -14.00600 15.71700 1.000 77.66351 1237 LEU A CA 1
ATOM 2769 C C . LEU A 1 354 ? 22.88000 -12.74700 16.56400 1.000 81.25914 1237 LEU A C 1
ATOM 2770 O O . LEU A 1 354 ? 23.83800 -12.60000 17.33000 1.000 83.02567 1237 LEU A O 1
ATOM 2775 N N . CYS A 1 355 ? 21.92600 -11.82400 16.43200 1.000 82.84881 1238 CYS A N 1
ATOM 2776 C CA . CYS A 1 355 ? 21.99900 -10.57300 17.17900 1.000 85.35865 1238 CYS A CA 1
ATOM 2777 C C . CYS A 1 355 ? 21.55800 -10.77100 18.62100 1.000 85.58305 1238 CYS A C 1
ATOM 2778 O O . CYS A 1 355 ? 22.21300 -10.29200 19.55400 1.000 86.25403 1238 CYS A O 1
ATOM 2781 N N . ILE A 1 356 ? 20.45100 -11.48700 18.81500 1.000 83.44856 1239 ILE A N 1
ATOM 2782 C CA . ILE A 1 356 ? 20.00100 -11.81000 20.16300 1.000 76.51126 1239 ILE A CA 1
ATOM 2783 C C . ILE A 1 356 ? 21.04100 -12.66800 20.86800 1.000 82.28261 1239 ILE A C 1
ATOM 2784 O O . ILE A 1 356 ? 21.41300 -12.41000 22.01800 1.000 87.16824 1239 ILE A O 1
ATOM 2789 N N . MET A 1 357 ? 21.54900 -13.68600 20.17300 1.000 82.29621 1240 MET A N 1
ATOM 2790 C CA . MET A 1 357 ? 22.54700 -14.56900 20.76400 1.000 80.43351 1240 MET A CA 1
ATOM 2791 C C . MET A 1 357 ? 23.84700 -13.83300 21.05000 1.000 83.21766 1240 MET A C 1
ATOM 2792 O O . MET A 1 357 ? 24.57000 -14.20200 21.97900 1.000 82.10360 1240 MET A O 1
ATOM 2797 N N . ALA A 1 358 ? 24.16000 -12.79600 20.27200 1.000 90.65530 1241 ALA A N 1
ATOM 2798 C CA . ALA A 1 358 ? 25.36400 -12.00600 20.50200 1.000 89.74177 1241 ALA A CA 1
ATOM 2799 C C . ALA A 1 358 ? 25.12300 -10.86000 21.47500 1.000 93.82707 1241 ALA A C 1
ATOM 2800 O O . ALA A 1 358 ? 26.00600 -10.53200 22.27400 1.000 94.12958 1241 ALA A O 1
ATOM 2802 N N . PHE A 1 359 ? 23.94600 -10.23200 21.41900 1.000 93.39002 1242 PHE A N 1
ATOM 2803 C CA . PHE A 1 359 ? 23.64800 -9.15300 22.35600 1.000 92.58028 1242 PHE A CA 1
ATOM 2804 C C . PHE A 1 359 ? 23.45000 -9.68600 23.76700 1.000 95.15870 1242 PHE A C 1
ATOM 2805 O O . PHE A 1 359 ? 24.03800 -9.17100 24.72600 1.000 97.17477 1242 PHE A O 1
ATOM 2813 N N . VAL A 1 360 ? 22.62600 -10.72400 23.91100 1.000 93.08182 1243 VAL A N 1
ATOM 2814 C CA . VAL A 1 360 ? 22.28900 -11.21300 25.24100 1.000 89.60932 1243 VAL A CA 1
ATOM 2815 C C . VAL A 1 360 ? 23.51400 -11.80800 25.91900 1.000 88.72839 1243 VAL A C 1
ATOM 2816 O O . VAL A 1 360 ? 23.76500 -11.55500 27.10200 1.000 93.07623 1243 VAL A O 1
ATOM 2820 N N . TYR A 1 361 ? 24.30500 -12.59300 25.18600 1.000 86.42674 1244 TYR A N 1
ATOM 2821 C CA . TYR A 1 361 ? 25.42600 -13.27300 25.82100 1.000 88.42090 1244 TYR A CA 1
ATOM 2822 C C . TYR A 1 361 ? 26.55100 -12.32000 26.20000 1.000 92.24780 1244 TYR A C 1
ATOM 2823 O O . TYR A 1 361 ? 27.37400 -12.66700 27.05200 1.000 97.05760 1244 TYR A O 1
ATOM 2832 N N . LEU A 1 362 ? 26.63700 -11.14800 25.56900 1.000 93.95519 1245 LEU A N 1
ATOM 2833 C CA . LEU A 1 362 ? 27.60900 -10.16100 26.02800 1.000 98.31385 1245 LEU A CA 1
ATOM 2834 C C . LEU A 1 362 ? 27.16800 -9.53200 27.34500 1.000 101.10078 1245 LEU A C 1
ATOM 2835 O O . LEU A 1 362 ? 27.99100 -9.33000 28.24600 1.000 100.78888 1245 LEU A O 1
ATOM 2840 N N . ARG A 1 363 ? 25.87300 -9.23100 27.48400 1.000 99.28858 1246 ARG A N 1
ATOM 2841 C CA . ARG A 1 363 ? 25.37500 -8.75100 28.76800 1.000 97.61628 1246 ARG A CA 1
ATOM 2842 C C . ARG A 1 363 ? 25.49900 -9.82400 29.83800 1.000 104.29129 1246 ARG A C 1
ATOM 2843 O O . ARG A 1 363 ? 25.65700 -9.50500 31.02100 1.000 109.57374 1246 ARG A O 1
ATOM 2851 N N . VAL A 1 364 ? 25.43500 -11.09600 29.44600 1.000 100.47499 1247 VAL A N 1
ATOM 2852 C CA . VAL A 1 364 ? 25.74200 -12.17000 30.38200 1.000 95.25781 1247 VAL A CA 1
ATOM 2853 C C . VAL A 1 364 ? 27.21900 -12.14200 30.74600 1.000 97.26631 1247 VAL A C 1
ATOM 2854 O O . VAL A 1 364 ? 27.58700 -12.21900 31.92200 1.000 105.56263 1247 VAL A O 1
ATOM 2858 N N . PHE A 1 365 ? 28.08800 -12.00100 29.74600 1.000 101.68015 1248 PHE A N 1
ATOM 2859 C CA . PHE A 1 365 ? 29.52000 -12.09900 30.00100 1.000 105.77264 1248 PHE A CA 1
ATOM 2860 C C . PHE A 1 365 ? 30.03500 -10.92200 30.82000 1.000 110.44077 1248 PHE A C 1
ATOM 2861 O O . PHE A 1 365 ? 31.07300 -11.05100 31.47900 1.000 110.00632 1248 PHE A O 1
ATOM 2869 N N . ARG A 1 366 ? 29.34300 -9.77900 30.79000 1.000 111.28469 1249 ARG A N 1
ATOM 2870 C CA . ARG A 1 366 ? 29.75000 -8.62600 31.58600 1.000 112.56660 1249 ARG A CA 1
ATOM 2871 C C . ARG A 1 366 ? 29.21600 -8.67200 33.01300 1.000 115.31439 1249 ARG A C 1
ATOM 2872 O O . ARG A 1 366 ? 29.90600 -8.22100 33.93500 1.000 119.40442 1249 ARG A O 1
ATOM 2880 N N . GLU A 1 367 ? 28.01000 -9.20800 33.22500 1.000 110.99664 1250 GLU A N 1
ATOM 2881 C CA . GLU A 1 367 ? 27.48100 -9.29500 34.58300 1.000 110.06893 1250 GLU A CA 1
ATOM 2882 C C . GLU A 1 367 ? 28.31200 -10.22700 35.45100 1.000 112.12482 1250 GLU A C 1
ATOM 2883 O O . GLU A 1 367 ? 28.36800 -10.04800 36.67300 1.000 113.87053 1250 GLU A O 1
ATOM 2889 N N . ALA A 1 368 ? 28.94700 -11.23400 34.84800 1.000 111.54816 1251 ALA A N 1
ATOM 2890 C CA . ALA A 1 368 ? 29.83600 -12.10200 35.61100 1.000 110.76202 1251 ALA A CA 1
ATOM 2891 C C . ALA A 1 368 ? 31.04300 -11.33500 36.13500 1.000 115.90903 1251 ALA A C 1
ATOM 2892 O O . ALA A 1 368 ? 31.52700 -11.60600 37.24000 1.000 118.91182 1251 ALA A O 1
ATOM 2894 N N . GLN A 1 369 ? 31.55500 -10.38500 35.34900 1.000 116.59346 1252 GLN A N 1
ATOM 2895 C CA . GLN A 1 369 ? 32.60200 -9.50100 35.85000 1.000 119.55669 1252 GLN A CA 1
ATOM 2896 C C . GLN A 1 369 ? 32.06600 -8.54500 36.90800 1.000 116.86921 1252 GLN A C 1
ATOM 2897 O O . GLN A 1 369 ? 32.79500 -8.17600 37.83700 1.000 117.78886 1252 GLN A O 1
ATOM 2903 N N . LYS A 1 370 ? 30.79800 -8.14600 36.79000 1.000 113.91212 1253 LYS A N 1
ATOM 2904 C CA . LYS A 1 370 ? 30.20900 -7.23000 37.75800 1.000 113.68842 1253 LYS A CA 1
ATOM 2905 C C . LYS A 1 370 ? 30.05000 -7.87900 39.12600 1.000 120.29856 1253 LYS A C 1
ATOM 2906 O O . LYS A 1 370 ? 30.01800 -7.17600 40.14300 1.000 124.11228 1253 LYS A O 1
ATOM 2912 N N . GLN A 1 371 ? 29.94700 -9.20600 39.17300 1.000 120.07649 1254 GLN A N 1
ATOM 2913 C CA . GLN A 1 371 ? 29.72700 -9.93400 40.41300 1.000 114.65474 1254 GLN A CA 1
ATOM 2914 C C . GLN A 1 371 ? 30.96500 -10.66200 40.91400 1.000 114.82208 1254 GLN A C 1
ATOM 2915 O O . GLN A 1 371 ? 30.87000 -11.39300 41.90400 1.000 121.04367 1254 GLN A O 1
ATOM 2921 N N . VAL A 1 372 ? 32.11800 -10.49600 40.26700 1.000 113.95317 1255 VAL A N 1
ATOM 2922 C CA . VAL A 1 372 ? 33.33500 -11.17200 40.70600 1.000 120.17232 1255 VAL A CA 1
ATOM 2923 C C . VAL A 1 372 ? 34.52400 -10.23300 40.53700 1.000 125.84782 1255 VAL A C 1
ATOM 2924 O O . VAL A 1 372 ? 35.39400 -10.45900 39.68900 1.000 130.14387 1255 VAL A O 1
ATOM 2928 N N . LYS A 1 373 ? 34.56000 -9.16200 41.32900 1.000 127.16497 1256 LYS A N 1
ATOM 2929 C CA . LYS A 1 373 ? 35.73400 -8.29000 41.39200 1.000 130.26514 1256 LYS A CA 1
ATOM 2930 C C . LYS A 1 373 ? 36.68800 -8.81800 42.46600 1.000 135.57770 1256 LYS A C 1
ATOM 2931 O O . LYS A 1 373 ? 36.82800 -8.26400 43.55800 1.000 131.78371 1256 LYS A O 1
ATOM 2937 N N . LYS A 1 374 ? 37.35000 -9.92500 42.12900 1.000 138.72257 1257 LYS A N 1
ATOM 2938 C CA . LYS A 1 374 ? 38.24900 -10.59900 43.05800 1.000 138.10507 1257 LYS A CA 1
ATOM 2939 C C . LYS A 1 374 ? 39.24800 -11.44000 42.27700 1.000 140.39806 1257 LYS A C 1
ATOM 2940 O O . LYS A 1 374 ? 39.02300 -11.78600 41.11400 1.000 141.18876 1257 LYS A O 1
ATOM 2946 N N . ILE A 1 375 ? 40.36000 -11.76100 42.93500 1.000 139.30520 1258 ILE A N 1
ATOM 2947 C CA . ILE A 1 375 ? 41.31300 -12.75200 42.44600 1.000 141.71068 1258 ILE A CA 1
ATOM 2948 C C . ILE A 1 375 ? 40.97600 -14.08600 43.09700 1.000 141.16594 1258 ILE A C 1
ATOM 2949 O O . ILE A 1 375 ? 40.74000 -14.14900 44.31000 1.000 141.59036 1258 ILE A O 1
ATOM 2951 N N . ASP A 1 376 ? 40.95500 -15.15400 42.30100 1.000 140.36929 1259 ASP A N 1
ATOM 2952 C CA . ASP A 1 376 ? 40.55300 -16.45700 42.81300 1.000 139.55943 1259 ASP A CA 1
ATOM 2953 C C . ASP A 1 376 ? 41.02400 -17.54600 41.86100 1.000 139.98680 1259 ASP A C 1
ATOM 2954 O O . ASP A 1 376 ? 41.11900 -17.32900 40.65100 1.000 137.40119 1259 ASP A O 1
ATOM 2959 N N . SER A 1 377 ? 41.32500 -18.71900 42.42800 1.000 140.01956 1260 SER A N 1
ATOM 2960 C CA . SER A 1 377 ? 41.66700 -19.89800 41.63900 1.000 135.41708 1260 SER A CA 1
ATOM 2961 C C . SER A 1 377 ? 40.44800 -20.75500 41.30900 1.000 136.45721 1260 SER A C 1
ATOM 2962 O O . SER A 1 377 ? 40.37200 -21.32400 40.21500 1.000 135.80562 1260 SER A O 1
ATOM 2965 N N . VAL A 1 378 ? 39.49700 -20.87700 42.24000 1.000 138.25899 1315 VAL A N 1
ATOM 2966 C CA . VAL A 1 378 ? 38.26100 -21.59400 41.94700 1.000 136.76850 1315 VAL A CA 1
ATOM 2967 C C . VAL A 1 378 ? 37.37800 -20.81100 40.98300 1.000 134.63505 1315 VAL A C 1
ATOM 2968 O O . VAL A 1 378 ? 36.53000 -21.40600 40.30700 1.000 132.15513 1315 VAL A O 1
ATOM 2972 N N . ALA A 1 379 ? 37.54700 -19.48800 40.90100 1.000 134.84411 1316 ALA A N 1
ATOM 2973 C CA . ALA A 1 379 ? 36.81700 -18.72200 39.89800 1.000 133.95718 1316 ALA A CA 1
ATOM 2974 C C . ALA A 1 379 ? 37.21000 -19.14400 38.49000 1.000 130.57139 1316 ALA A C 1
ATOM 2975 O O . ALA A 1 379 ? 36.38200 -19.09200 37.57400 1.000 123.84543 1316 ALA A O 1
ATOM 2977 N N . LEU A 1 380 ? 38.46100 -19.57800 38.30300 1.000 133.17786 1317 LEU A N 1
ATOM 2978 C CA . LEU A 1 380 ? 38.88200 -20.07000 36.99500 1.000 134.04697 1317 LEU A CA 1
ATOM 2979 C C . LEU A 1 380 ? 38.09100 -21.30700 36.59200 1.000 133.28040 1317 LEU A C 1
ATOM 2980 O O . LEU A 1 380 ? 37.90600 -21.56300 35.39600 1.000 133.95050 1317 LEU A O 1
ATOM 2985 N N . ARG A 1 381 ? 37.62300 -22.08900 37.56800 1.000 130.65947 1318 ARG A N 1
ATOM 2986 C CA . ARG A 1 381 ? 36.77800 -23.23400 37.25100 1.000 127.76966 1318 ARG A CA 1
ATOM 2987 C C . ARG A 1 381 ? 35.44700 -22.80400 36.64200 1.000 127.36155 1318 ARG A C 1
ATOM 2988 O O . ARG A 1 381 ? 34.86000 -23.55300 35.85300 1.000 127.86825 1318 ARG A O 1
ATOM 2990 N N . GLU A 1 382 ? 34.95100 -21.61400 36.99100 1.000 124.54606 1319 GLU A N 1
ATOM 2991 C CA . GLU A 1 382 ? 33.67500 -21.14000 36.46400 1.000 125.30458 1319 GLU A CA 1
ATOM 2992 C C . GLU A 1 382 ? 33.81800 -20.14600 35.32000 1.000 123.76218 1319 GLU A C 1
ATOM 2993 O O . GLU A 1 382 ? 32.91700 -20.06200 34.47800 1.000 120.93323 1319 GLU A O 1
ATOM 2999 N N . GLN A 1 383 ? 34.91400 -19.38300 35.26500 1.000 124.14154 1320 GLN A N 1
ATOM 3000 C CA . GLN A 1 383 ? 35.19900 -18.60600 34.06300 1.000 120.87141 1320 GLN A CA 1
ATOM 3001 C C . GLN A 1 383 ? 35.44900 -19.51700 32.87000 1.000 115.87115 1320 GLN A C 1
ATOM 3002 O O . GLN A 1 383 ? 35.17400 -19.13700 31.72600 1.000 112.30132 1320 GLN A O 1
ATOM 3008 N N . LYS A 1 384 ? 35.96800 -20.72100 33.11900 1.000 115.47218 1321 LYS A N 1
ATOM 3009 C CA . LYS A 1 384 ? 36.25600 -21.64500 32.02900 1.000 114.24890 1321 LYS A CA 1
ATOM 3010 C C . LYS A 1 384 ? 34.96700 -22.16700 31.40600 1.000 111.14412 1321 LYS A C 1
ATOM 3011 O O . LYS A 1 384 ? 34.81700 -22.17100 30.17800 1.000 107.60935 1321 LYS A O 1
ATOM 3017 N N . ALA A 1 385 ? 34.01500 -22.59500 32.23800 1.000 111.22679 1322 ALA A N 1
ATOM 3018 C CA . ALA A 1 385 ? 32.76000 -23.11300 31.70600 1.000 107.68900 1322 ALA A CA 1
ATOM 3019 C C . ALA A 1 385 ? 31.97500 -22.02700 30.98100 1.000 104.37522 1322 ALA A C 1
ATOM 3020 O O . ALA A 1 385 ? 31.31300 -22.30100 29.97300 1.000 100.66176 1322 ALA A O 1
ATOM 3022 N N . LEU A 1 386 ? 32.04100 -20.78600 31.47100 1.000 103.92103 1323 LEU A N 1
ATOM 3023 C CA . LEU A 1 386 ? 31.37400 -19.69300 30.76900 1.000 100.75921 1323 LEU A CA 1
ATOM 3024 C C . LEU A 1 386 ? 32.10600 -19.34400 29.48100 1.000 101.13566 1323 LEU A C 1
ATOM 3025 O O . LEU A 1 386 ? 31.47700 -18.99000 28.47700 1.000 96.43623 1323 LEU A O 1
ATOM 3030 N N . LYS A 1 387 ? 33.43800 -19.43300 29.49100 1.000 102.48883 1324 LYS A N 1
ATOM 3031 C CA . LYS A 1 387 ? 34.19500 -19.14300 28.28100 1.000 98.34926 1324 LYS A CA 1
ATOM 3032 C C . LYS A 1 387 ? 33.89500 -20.15100 27.18100 1.000 95.35747 1324 LYS A C 1
ATOM 3033 O O . LYS A 1 387 ? 33.90600 -19.79300 25.99800 1.000 93.82466 1324 LYS A O 1
ATOM 3035 N N . THR A 1 388 ? 33.60800 -21.40500 27.54200 1.000 94.97370 1325 THR A N 1
ATOM 3036 C CA . THR A 1 388 ? 33.31400 -22.40600 26.52300 1.000 94.22990 1325 THR A CA 1
ATOM 3037 C C . THR A 1 388 ? 32.05700 -22.03600 25.74200 1.000 93.71179 1325 THR A C 1
ATOM 3038 O O . THR A 1 388 ? 31.99900 -22.21100 24.51900 1.000 92.17610 1325 THR A O 1
ATOM 3042 N N . LEU A 1 389 ? 31.04200 -21.50800 26.43000 1.000 89.23138 1326 LEU A N 1
ATOM 3043 C CA . LEU A 1 389 ? 29.83400 -21.08300 25.73500 1.000 89.80625 1326 LEU A CA 1
ATOM 3044 C C . LEU A 1 389 ? 30.09800 -19.89100 24.82700 1.000 89.65435 1326 LEU A C 1
ATOM 3045 O O . LEU A 1 389 ? 29.45200 -19.75700 23.78200 1.000 91.27739 1326 LEU A O 1
ATOM 3050 N N . GLY A 1 390 ? 31.02500 -19.01000 25.21000 1.000 89.39904 1327 GLY A N 1
ATOM 3051 C CA . GLY A 1 390 ? 31.36300 -17.88800 24.35600 1.000 89.68452 1327 GLY A CA 1
ATOM 3052 C C . GLY A 1 390 ? 32.26800 -18.24300 23.20100 1.000 87.10043 1327 GLY A C 1
ATOM 3053 O O . GLY A 1 390 ? 32.28300 -17.52300 22.19700 1.000 86.25210 1327 GLY A O 1
ATOM 3054 N N . ILE A 1 391 ? 33.01700 -19.34200 23.31600 1.000 86.88771 1328 ILE A N 1
ATOM 3055 C CA . ILE A 1 391 ? 33.82000 -19.81400 22.19400 1.000 84.43200 1328 ILE A CA 1
ATOM 3056 C C . ILE A 1 391 ? 32.92400 -20.45200 21.14100 1.000 87.46873 1328 ILE A C 1
ATOM 3057 O O . ILE A 1 391 ? 33.05300 -20.17700 19.94200 1.000 88.72584 1328 ILE A O 1
ATOM 3062 N N . ILE A 1 392 ? 31.98800 -21.29800 21.57300 1.000 86.36171 1329 ILE A N 1
ATOM 3063 C CA . ILE A 1 392 ? 31.11400 -21.96700 20.61600 1.000 82.74715 1329 ILE A CA 1
ATOM 3064 C C . ILE A 1 392 ? 30.27400 -20.94300 19.87200 1.000 77.56088 1329 ILE A C 1
ATOM 3065 O O . ILE A 1 392 ? 30.06500 -21.05200 18.65800 1.000 77.72032 1329 ILE A O 1
ATOM 3070 N N . MET A 1 393 ? 29.79600 -19.92300 20.58100 1.000 78.10542 1330 MET A N 1
ATOM 3071 C CA . MET A 1 393 ? 29.05400 -18.85900 19.92200 1.000 78.63512 1330 MET A CA 1
ATOM 3072 C C . MET A 1 393 ? 29.95100 -18.05700 18.99000 1.000 81.97887 1330 MET A C 1
ATOM 3073 O O . MET A 1 393 ? 29.49600 -17.59200 17.93900 1.000 82.46871 1330 MET A O 1
ATOM 3078 N N . GLY A 1 394 ? 31.22600 -17.90400 19.33800 1.000 84.58571 1331 GLY A N 1
ATOM 3079 C CA . GLY A 1 394 ? 32.12800 -17.16600 18.47500 1.000 81.63561 1331 GLY A CA 1
ATOM 3080 C C . GLY A 1 394 ? 32.53300 -17.95800 17.24700 1.000 78.89089 1331 GLY A C 1
ATOM 3081 O O . GLY A 1 394 ? 32.49900 -17.44600 16.12500 1.000 80.16029 1331 GLY A O 1
ATOM 3082 N N . VAL A 1 395 ? 32.91000 -19.22200 17.44200 1.000 75.45489 1332 VAL A N 1
ATOM 3083 C CA . VAL A 1 395 ? 33.32100 -20.03900 16.30600 1.000 79.05705 1332 VAL A CA 1
ATOM 3084 C C . VAL A 1 395 ? 32.16500 -20.21900 15.33500 1.000 79.17236 1332 VAL A C 1
ATOM 3085 O O . VAL A 1 395 ? 32.37100 -20.30100 14.11900 1.000 79.45049 1332 VAL A O 1
ATOM 3089 N N . PHE A 1 396 ? 30.93500 -20.27100 15.84000 1.000 78.03976 1333 PHE A N 1
ATOM 3090 C CA . PHE A 1 396 ? 29.79900 -20.35500 14.93400 1.000 74.47500 1333 PHE A CA 1
ATOM 3091 C C . PHE A 1 396 ? 29.67600 -19.08300 14.10900 1.000 74.75945 1333 PHE A C 1
ATOM 3092 O O . PHE A 1 396 ? 29.46500 -19.14200 12.89200 1.000 72.26855 1333 PHE A O 1
ATOM 3100 N N . THR A 1 397 ? 29.82300 -17.92100 14.75000 1.000 73.96223 1334 THR A N 1
ATOM 3101 C CA . THR A 1 397 ? 29.71200 -16.67500 14.00900 1.000 72.45061 1334 THR A CA 1
ATOM 3102 C C . THR A 1 397 ? 30.83300 -16.53600 12.99300 1.000 75.95895 1334 THR A C 1
ATOM 3103 O O . THR A 1 397 ? 30.62000 -15.98000 11.91300 1.000 75.73469 1334 THR A O 1
ATOM 3107 N N . LEU A 1 398 ? 32.02100 -17.05800 13.30000 1.000 73.23756 1335 LEU A N 1
ATOM 3108 C CA . LEU A 1 398 ? 33.11200 -16.97500 12.33800 1.000 72.31678 1335 LEU A CA 1
ATOM 3109 C C . LEU A 1 398 ? 32.87900 -17.91800 11.16800 1.000 75.82018 1335 LEU A C 1
ATOM 3110 O O . LEU A 1 398 ? 33.06100 -17.53400 10.00600 1.000 77.85743 1335 LEU A O 1
ATOM 3115 N N . CYS A 1 399 ? 32.46700 -19.15400 11.45500 1.000 74.27384 1336 CYS A N 1
ATOM 3116 C CA . CYS A 1 399 ? 32.30400 -20.13200 10.38800 1.000 72.74555 1336 CYS A CA 1
ATOM 3117 C C . CYS A 1 399 ? 31.16400 -19.76800 9.44000 1.000 69.92125 1336 CYS A C 1
ATOM 3118 O O . CYS A 1 399 ? 31.19800 -20.16000 8.26800 1.000 71.80015 1336 CYS A O 1
ATOM 3121 N N . TRP A 1 400 ? 30.16100 -19.01800 9.91200 1.000 63.04105 1337 TRP A N 1
ATOM 3122 C CA . TRP A 1 400 ? 28.95900 -18.77300 9.13200 1.000 63.53264 1337 TRP A CA 1
ATOM 3123 C C . TRP A 1 400 ? 28.68600 -17.31500 8.80100 1.000 70.68708 1337 TRP A C 1
ATOM 3124 O O . TRP A 1 400 ? 27.91600 -17.05800 7.87000 1.000 73.00194 1337 TRP A O 1
ATOM 3135 N N . LEU A 1 401 ? 29.22900 -16.36000 9.55200 1.000 70.65635 1338 LEU A N 1
ATOM 3136 C CA . LEU A 1 401 ? 28.97400 -14.96100 9.21200 1.000 66.90709 1338 LEU A CA 1
ATOM 3137 C C . LEU A 1 401 ? 29.44700 -14.62400 7.80400 1.000 69.89463 1338 LEU A C 1
ATOM 3138 O O . LEU A 1 401 ? 28.71100 -13.93100 7.08100 1.000 71.71124 1338 LEU A O 1
ATOM 3143 N N . PRO A 1 402 ? 30.65100 -15.01900 7.36400 1.000 69.73622 1339 PRO A N 1
ATOM 3144 C CA . PRO A 1 402 ? 31.03800 -14.70000 5.97700 1.000 73.02004 1339 PRO A CA 1
ATOM 3145 C C . PRO A 1 402 ? 30.07600 -15.25400 4.93800 1.000 73.39387 1339 PRO A C 1
ATOM 3146 O O . PRO A 1 402 ? 29.79900 -14.58300 3.93700 1.000 75.90255 1339 PRO A O 1
ATOM 3150 N N . PHE A 1 403 ? 29.52900 -16.45100 5.16200 1.000 70.30057 1340 PHE A N 1
ATOM 3151 C CA . PHE A 1 403 ? 28.60300 -17.02400 4.19400 1.000 65.69992 1340 PHE A CA 1
ATOM 3152 C C . PHE A 1 403 ? 27.32500 -16.20400 4.07700 1.000 70.07582 1340 PHE A C 1
ATOM 3153 O O . PHE A 1 403 ? 26.73400 -16.13200 2.99500 1.000 75.19597 1340 PHE A O 1
ATOM 3161 N N . PHE A 1 404 ? 26.87600 -15.58800 5.16900 1.000 67.83114 1341 PHE A N 1
ATOM 3162 C CA . PHE A 1 404 ? 25.62900 -14.83500 5.14800 1.000 68.37389 1341 PHE A CA 1
ATOM 3163 C C . PHE A 1 404 ? 25.82600 -13.36800 4.81600 1.000 69.21089 1341 PHE A C 1
ATOM 3164 O O . PHE A 1 404 ? 24.87800 -12.72300 4.35100 1.000 70.68873 1341 PHE A O 1
ATOM 3172 N N . LEU A 1 405 ? 27.01300 -12.81300 5.06500 1.000 72.56704 1342 LEU A N 1
ATOM 3173 C CA . LEU A 1 405 ? 27.29000 -11.47600 4.55700 1.000 76.05093 1342 LEU A CA 1
ATOM 3174 C C . LEU A 1 405 ? 27.46300 -11.50300 3.04400 1.000 77.93100 1342 LEU A C 1
ATOM 3175 O O . LEU A 1 405 ? 26.92100 -10.64500 2.33300 1.000 74.96794 1342 LEU A O 1
ATOM 3180 N N . ALA A 1 406 ? 28.17200 -12.50800 2.52500 1.000 71.22153 1343 ALA A N 1
ATOM 3181 C CA . ALA A 1 406 ? 28.24200 -12.66100 1.07900 1.000 73.47257 1343 ALA A CA 1
ATOM 3182 C C . ALA A 1 406 ? 26.86500 -12.93500 0.49000 1.000 75.24584 1343 ALA A C 1
ATOM 3183 O O . ALA A 1 406 ? 26.56100 -12.47900 -0.61600 1.000 79.51279 1343 ALA A O 1
ATOM 3185 N N . ASN A 1 407 ? 26.01000 -13.64600 1.22400 1.000 68.81654 1344 ASN A N 1
ATOM 3186 C CA . ASN A 1 407 ? 24.69100 -13.97500 0.69800 1.000 74.26917 1344 ASN A CA 1
ATOM 3187 C C . ASN A 1 407 ? 23.82900 -12.72900 0.50300 1.000 74.31502 1344 ASN A C 1
ATOM 3188 O O . ASN A 1 407 ? 22.97600 -12.70400 -0.39000 1.000 73.87568 1344 ASN A O 1
ATOM 3193 N N . VAL A 1 408 ? 24.01300 -11.70200 1.32800 1.000 72.67244 1345 VAL A N 1
ATOM 319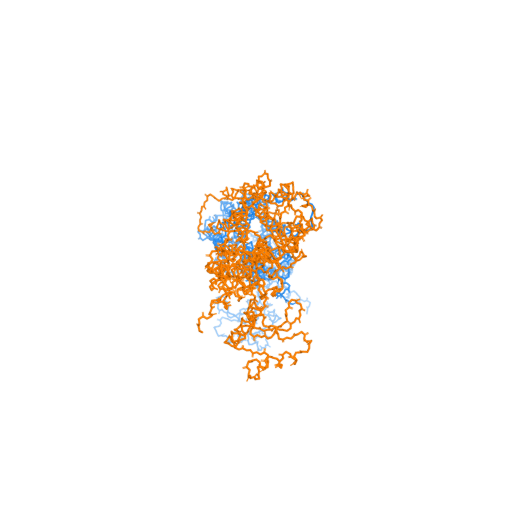4 C CA . VAL A 1 408 ? 23.26300 -10.46500 1.13700 1.000 74.74298 1345 VAL A CA 1
ATOM 3195 C C . VAL A 1 408 ? 23.97200 -9.52700 0.16200 1.000 79.58000 1345 VAL A C 1
ATOM 3196 O O . VAL A 1 408 ? 23.30900 -8.77300 -0.55900 1.000 80.58499 1345 VAL A O 1
ATOM 3200 N N . VAL A 1 409 ? 25.30800 -9.53700 0.14200 1.000 79.56720 1346 VAL A N 1
ATOM 3201 C CA . VAL A 1 409 ? 26.03700 -8.81900 -0.89900 1.000 81.46185 1346 VAL A CA 1
ATOM 3202 C C . VAL A 1 409 ? 25.75500 -9.44000 -2.26200 1.000 81.99631 1346 VAL A C 1
ATOM 3203 O O . VAL A 1 409 ? 25.58500 -8.73500 -3.26300 1.000 81.80325 1346 VAL A O 1
ATOM 3207 N N . LYS A 1 410 ? 25.65500 -10.77000 -2.30800 1.000 83.73764 1347 LYS A N 1
ATOM 3208 C CA . LYS A 1 410 ? 25.34000 -11.46100 -3.55100 1.000 80.12676 1347 LYS A CA 1
ATOM 3209 C C . LYS A 1 410 ? 23.96400 -11.07200 -4.05900 1.000 78.88528 1347 LYS A C 1
ATOM 3210 O O . LYS A 1 410 ? 23.72700 -11.05800 -5.27100 1.000 81.50363 1347 LYS A O 1
ATOM 3216 N N . ALA A 1 411 ? 23.05000 -10.74200 -3.14800 1.000 81.70948 1348 ALA A N 1
ATOM 3217 C CA . ALA A 1 411 ? 21.67200 -10.48300 -3.54400 1.000 85.07354 1348 ALA A CA 1
ATOM 3218 C C . ALA A 1 411 ? 21.55500 -9.15800 -4.28300 1.000 86.19883 1348 ALA A C 1
ATOM 3219 O O . ALA A 1 411 ? 20.99000 -9.10000 -5.37800 1.000 86.70819 1348 ALA A O 1
ATOM 3221 N N . PHE A 1 412 ? 22.10500 -8.08300 -3.71400 1.000 86.61831 1349 PHE A N 1
ATOM 3222 C CA . PHE A 1 412 ? 22.02400 -6.78800 -4.38100 1.000 91.72760 1349 PHE A CA 1
ATOM 3223 C C . PHE A 1 412 ? 22.85600 -6.77600 -5.65400 1.000 91.15762 1349 PHE A C 1
ATOM 3224 O O . PHE A 1 412 ? 22.39000 -6.34300 -6.71400 1.000 95.10043 1349 PHE A O 1
ATOM 3232 N N . HIS A 1 413 ? 24.08900 -7.26300 -5.56800 1.000 92.19699 1350 HIS A N 1
ATOM 3233 C CA . HIS A 1 413 ? 25.05000 -7.16700 -6.66300 1.000 93.16690 1350 HIS A CA 1
ATOM 3234 C C . HIS A 1 413 ? 25.77700 -8.50400 -6.72800 1.000 89.52416 1350 HIS A C 1
ATOM 3235 O O . HIS A 1 413 ? 26.70200 -8.74300 -5.94900 1.000 90.07158 1350 HIS A O 1
ATOM 3242 N N . ARG A 1 414 ? 25.37900 -9.36300 -7.66600 1.000 88.42717 1351 ARG A N 1
ATOM 3243 C CA . ARG A 1 414 ? 26.07600 -10.63500 -7.80700 1.000 91.23646 1351 ARG A CA 1
ATOM 3244 C C . ARG A 1 414 ? 27.51100 -10.43600 -8.27200 1.000 91.86316 1351 ARG A C 1
ATOM 3245 O O . ARG A 1 414 ? 28.31000 -11.37600 -8.21200 1.000 91.58821 1351 ARG A O 1
ATOM 3253 N N . GLU A 1 415 ? 27.85300 -9.22400 -8.70700 1.000 96.20660 1352 GLU A N 1
ATOM 3254 C CA . GLU A 1 415 ? 29.16700 -8.96900 -9.27600 1.000 95.03082 1352 GLU A CA 1
ATOM 3255 C C . GLU A 1 415 ? 30.27900 -9.33800 -8.30600 1.000 91.39605 1352 GLU A C 1
ATOM 3256 O O . GLU A 1 415 ? 31.35300 -9.77800 -8.73100 1.000 87.57315 1352 GLU A O 1
ATOM 3262 N N . LEU A 1 416 ? 30.03600 -9.18300 -7.00200 1.000 91.13325 1353 LEU A N 1
ATOM 3263 C CA . LEU A 1 416 ? 31.11900 -9.13700 -6.02800 1.000 87.24752 1353 LEU A CA 1
ATOM 3264 C C . LEU A 1 416 ? 31.54700 -10.49500 -5.48900 1.000 86.89653 1353 LEU A C 1
ATOM 3265 O O . LEU A 1 416 ? 32.68600 -10.61800 -5.02300 1.000 91.56430 1353 LEU A O 1
ATOM 3270 N N . VAL A 1 417 ? 30.69200 -11.51100 -5.52100 1.000 84.22630 1354 VAL A N 1
ATOM 3271 C CA . VAL A 1 417 ? 31.03100 -12.79300 -4.91300 1.000 80.40490 1354 VAL A CA 1
ATOM 3272 C C . VAL A 1 417 ? 31.21500 -13.81800 -6.03100 1.000 75.03265 1354 VAL A C 1
ATOM 3273 O O . VAL A 1 417 ? 30.23600 -14.21600 -6.67900 1.000 73.81190 1354 VAL A O 1
ATOM 3277 N N . PRO A 1 418 ? 32.44100 -14.26500 -6.30300 1.000 73.66666 1355 PRO A N 1
ATOM 3278 C CA . PRO A 1 418 ? 32.62000 -15.39700 -7.21600 1.000 69.75940 1355 PRO A CA 1
ATOM 3279 C C . PRO A 1 418 ? 31.97300 -16.65200 -6.65600 1.000 72.18890 1355 PRO A C 1
ATOM 3280 O O . PRO A 1 418 ? 31.95300 -16.88000 -5.44500 1.000 71.06784 1355 PRO A O 1
ATOM 3284 N N . ASP A 1 419 ? 31.44400 -17.47800 -7.55600 1.000 72.09850 1356 ASP A N 1
ATOM 3285 C CA . ASP A 1 419 ? 30.88000 -18.74300 -7.10900 1.000 68.87899 1356 ASP A CA 1
ATOM 3286 C C . ASP A 1 419 ? 31.94000 -19.60900 -6.45200 1.000 69.58312 1356 ASP A C 1
ATOM 3287 O O . ASP A 1 419 ? 31.61800 -20.42900 -5.58600 1.000 72.06209 1356 ASP A O 1
ATOM 3292 N N . ARG A 1 420 ? 33.20500 -19.44700 -6.84000 1.000 67.25506 1357 ARG A N 1
ATOM 3293 C CA . ARG A 1 420 ? 34.26600 -20.14600 -6.12600 1.000 66.48476 1357 ARG A CA 1
ATOM 3294 C C . ARG A 1 420 ? 34.34900 -19.67700 -4.67700 1.000 67.73827 1357 ARG A C 1
ATOM 3295 O O . ARG A 1 420 ? 34.54800 -20.48500 -3.76400 1.000 68.31800 1357 ARG A O 1
ATOM 3297 N N . LEU A 1 421 ? 34.16600 -18.37700 -4.44300 1.000 67.11337 1358 LEU A N 1
ATOM 3298 C CA . LEU A 1 421 ? 34.29800 -17.84300 -3.09300 1.000 62.18926 1358 LEU A CA 1
ATOM 3299 C C . LEU A 1 421 ? 33.09300 -18.19300 -2.23600 1.000 71.12482 1358 LEU A C 1
ATOM 3300 O O . LEU A 1 421 ? 33.24100 -18.56800 -1.06700 1.000 74.17375 1358 LEU A O 1
ATOM 3305 N N . PHE A 1 422 ? 31.89500 -18.06800 -2.80300 1.000 66.11886 1359 PHE A N 1
ATOM 3306 C CA . PHE A 1 422 ? 30.68600 -18.34200 -2.04300 1.000 65.27839 1359 PHE A CA 1
ATOM 3307 C C . PHE A 1 422 ? 30.64300 -19.79800 -1.60300 1.000 64.51198 1359 PHE A C 1
ATOM 3308 O O . PHE A 1 422 ? 30.21300 -20.10600 -0.48700 1.000 61.93991 1359 PHE A O 1
ATOM 3316 N N . VAL A 1 423 ? 31.11500 -20.70800 -2.45700 1.000 64.92770 1360 VAL A N 1
ATOM 3317 C CA . VAL A 1 423 ? 31.17100 -22.11200 -2.07300 1.000 61.83008 1360 VAL A CA 1
ATOM 3318 C C . VAL A 1 423 ? 32.18300 -22.32400 -0.96000 1.000 62.79228 1360 VAL A C 1
ATOM 3319 O O . VAL A 1 423 ? 32.01900 -23.22200 -0.12800 1.000 61.83831 1360 VAL A O 1
ATOM 3323 N N . PHE A 1 424 ? 33.24800 -21.52300 -0.92200 1.000 63.50029 1361 PHE A N 1
ATOM 3324 C CA . PHE A 1 424 ? 34.23000 -21.69800 0.13900 1.000 65.97738 1361 PHE A CA 1
ATOM 3325 C C . PHE A 1 424 ? 33.68600 -21.21600 1.48000 1.000 65.82349 1361 PHE A C 1
ATOM 3326 O O . PHE A 1 424 ? 33.90900 -21.85900 2.51200 1.000 64.58643 1361 PHE A O 1
ATOM 3334 N N . PHE A 1 425 ? 32.96400 -20.09300 1.48700 1.000 64.90108 1362 PHE A N 1
ATOM 3335 C CA . PHE A 1 425 ? 32.33300 -19.64700 2.72000 1.000 61.95780 1362 PHE A CA 1
ATOM 3336 C C . PHE A 1 425 ? 31.29900 -20.65000 3.20800 1.000 61.77589 1362 PHE A C 1
ATOM 3337 O O . PHE A 1 425 ? 31.07400 -20.76800 4.41700 1.000 69.40121 1362 PHE A O 1
ATOM 3345 N N . ASN A 1 426 ? 30.63800 -21.35500 2.29000 1.000 60.92876 1363 ASN A N 1
ATOM 3346 C CA . ASN A 1 426 ? 29.67000 -22.36600 2.69600 1.000 63.39074 1363 ASN A CA 1
ATOM 3347 C C . ASN A 1 426 ? 30.34900 -23.55100 3.36300 1.000 61.21449 1363 ASN A C 1
ATOM 3348 O O . ASN A 1 426 ? 29.76000 -24.18300 4.24500 1.000 63.62764 1363 ASN A O 1
ATOM 3353 N N . TRP A 1 427 ? 31.56800 -23.88200 2.94900 1.000 56.22543 1364 TRP A N 1
ATOM 3354 C CA . TRP A 1 427 ? 32.28900 -24.97300 3.58600 1.000 63.05453 1364 TRP A CA 1
ATOM 3355 C C . TRP A 1 427 ? 33.00700 -24.53900 4.85100 1.000 63.26551 1364 TRP A C 1
ATOM 3356 O O . TRP A 1 427 ? 33.37700 -25.39500 5.66000 1.000 65.82836 1364 TRP A O 1
ATOM 3367 N N . LEU A 1 428 ? 33.21000 -23.23800 5.04100 1.000 60.17852 1365 LEU A N 1
ATOM 3368 C CA . LEU A 1 428 ? 33.64200 -22.75900 6.34400 1.000 62.75066 1365 LEU A CA 1
ATOM 3369 C C . LEU A 1 428 ? 32.55900 -23.00900 7.38400 1.000 70.45042 1365 LEU A C 1
ATOM 3370 O O . LEU A 1 428 ? 32.85600 -23.35000 8.53500 1.000 64.31269 1365 LEU A O 1
ATOM 3375 N N . GLY A 1 429 ? 31.29100 -22.88000 6.98100 1.000 71.91690 1366 GLY A N 1
ATOM 3376 C CA . GLY A 1 429 ? 30.19800 -23.16200 7.89200 1.000 65.18272 1366 GLY A CA 1
ATOM 3377 C C . GLY A 1 429 ? 29.96500 -24.64000 8.10400 1.000 66.75262 1366 GLY A C 1
ATOM 3378 O O . GLY A 1 429 ? 29.59900 -25.05700 9.20700 1.000 69.88857 1366 GLY A O 1
ATOM 3379 N N . TYR A 1 430 ? 30.20200 -25.45700 7.07400 1.000 60.42284 1367 TYR A N 1
ATOM 3380 C CA . TYR A 1 430 ? 30.13800 -26.89900 7.26800 1.000 62.51231 1367 TYR A CA 1
ATOM 3381 C C . TYR A 1 430 ? 31.19200 -27.35600 8.26000 1.000 67.85910 1367 TYR A C 1
ATOM 3382 O O . TYR A 1 430 ? 30.95300 -28.29000 9.03400 1.000 69.25541 1367 TYR A O 1
ATOM 3391 N N . ALA A 1 431 ? 32.34700 -26.68000 8.27400 1.000 71.84210 1368 ALA A N 1
ATOM 3392 C CA . ALA A 1 431 ? 33.43800 -27.05400 9.16800 1.000 70.58137 1368 ALA A CA 1
ATOM 3393 C C . ALA A 1 431 ? 33.05500 -26.86300 10.62900 1.000 75.53565 1368 ALA A C 1
ATOM 3394 O O . ALA A 1 431 ? 33.60300 -27.54000 11.50700 1.000 71.61145 1368 ALA A O 1
ATOM 3396 N N . ASN A 1 432 ? 32.10900 -25.96400 10.90800 1.000 71.86895 1369 ASN A N 1
ATOM 3397 C CA . ASN A 1 432 ? 31.68400 -25.76500 12.28700 1.000 77.70803 1369 ASN A CA 1
ATOM 3398 C C . ASN A 1 432 ? 31.14100 -27.05000 12.89800 1.000 74.35388 1369 ASN A C 1
ATOM 3399 O O . ASN A 1 432 ? 31.24800 -27.24900 14.11200 1.000 77.34650 1369 ASN A O 1
ATOM 3404 N N . SER A 1 433 ? 30.55800 -27.93000 12.08600 1.000 65.13611 1370 SER A N 1
ATOM 3405 C CA . SER A 1 433 ? 30.07400 -29.19700 12.62000 1.000 75.17099 1370 SER A CA 1
ATOM 3406 C C . SER A 1 433 ? 31.21600 -30.04500 13.17800 1.000 79.54602 1370 SER A C 1
ATOM 3407 O O . SER A 1 433 ? 30.97900 -30.92100 14.01500 1.000 80.74207 1370 SER A O 1
ATOM 3410 N N . ALA A 1 434 ? 32.44700 -29.80900 12.71900 1.000 76.15143 1371 ALA A N 1
ATOM 3411 C CA . ALA A 1 434 ? 33.62400 -30.47800 13.26100 1.000 77.70949 1371 ALA A CA 1
ATOM 3412 C C . ALA A 1 434 ? 34.18100 -29.77900 14.49600 1.000 79.60933 1371 ALA A C 1
ATOM 3413 O O . ALA A 1 434 ? 34.66300 -30.44200 15.42200 1.000 77.28822 1371 ALA A O 1
ATOM 3415 N N . PHE A 1 435 ? 34.19500 -28.49300 14.49700 1.000 79.74497 1372 PHE A N 1
ATOM 3416 C CA . PHE A 1 435 ? 34.78000 -27.83700 15.60100 1.000 80.66696 1372 PHE A CA 1
ATOM 3417 C C . PHE A 1 435 ? 34.12500 -28.04800 16.94600 1.000 80.69951 1372 PHE A C 1
ATOM 3418 O O . PHE A 1 435 ? 34.77400 -28.14300 17.94600 1.000 81.96817 1372 PHE A O 1
ATOM 3426 N N . ASN A 1 436 ? 32.82000 -28.11200 16.96600 1.000 81.80031 1373 ASN A N 1
ATOM 3427 C CA . ASN A 1 436 ? 32.12100 -28.13000 18.24900 1.000 79.16038 1373 ASN A CA 1
ATOM 3428 C C . ASN A 1 436 ? 32.58000 -29.26400 19.15000 1.000 80.36915 1373 ASN A C 1
ATOM 3429 O O . ASN A 1 436 ? 32.92600 -28.99300 20.31300 1.000 80.08323 1373 ASN A O 1
ATOM 3434 N N . PRO A 1 437 ? 32.64900 -30.51800 18.69800 1.000 76.64561 1374 PRO A N 1
ATOM 3435 C CA . PRO A 1 437 ? 33.11800 -31.57500 19.60400 1.000 76.13646 1374 PRO A CA 1
ATOM 3436 C C . PRO A 1 437 ? 34.50800 -31.30600 20.13400 1.000 79.85524 1374 PRO A C 1
ATOM 3437 O O . PRO A 1 437 ? 34.81300 -31.67500 21.27300 1.000 82.74074 1374 PRO A O 1
ATOM 3441 N N . ILE A 1 438 ? 35.36600 -30.66900 19.34100 1.000 84.52636 1375 ILE A N 1
ATOM 3442 C CA . ILE A 1 438 ? 36.68600 -30.30600 19.83700 1.000 84.80133 1375 ILE A CA 1
ATOM 3443 C C . ILE A 1 438 ? 36.56500 -29.27000 20.94600 1.000 85.74701 1375 ILE A C 1
ATOM 3444 O O . ILE A 1 438 ? 37.26600 -29.34600 21.96200 1.000 88.21070 1375 ILE A O 1
ATOM 3449 N N . ILE A 1 439 ? 35.67400 -28.29100 20.77400 1.000 81.93758 1376 ILE A N 1
ATOM 3450 C CA . ILE A 1 439 ? 35.50400 -27.26200 21.79500 1.000 83.64918 1376 ILE A CA 1
ATOM 3451 C C . ILE A 1 439 ? 34.85900 -27.84000 23.04700 1.000 87.19130 1376 ILE A C 1
ATOM 3452 O O . ILE A 1 439 ? 35.08000 -27.33600 24.15600 1.000 86.50444 1376 ILE A O 1
ATOM 3457 N N . TYR A 1 440 ? 34.06100 -28.90200 22.90300 1.000 86.38471 1377 TYR A N 1
ATOM 3458 C CA . TYR A 1 440 ? 33.41500 -29.50500 24.06300 1.000 87.16447 1377 TYR A CA 1
ATOM 3459 C C . TYR A 1 440 ? 34.42200 -30.19100 24.97300 1.000 91.58701 1377 TYR A C 1
ATOM 3460 O O . TYR A 1 440 ? 34.11300 -30.44700 26.14000 1.000 97.09684 1377 TYR A O 1
ATOM 3469 N N . CYS A 1 441 ? 35.61000 -30.50000 24.46200 1.000 89.30102 1378 CYS A N 1
ATOM 3470 C CA . CYS A 1 441 ? 36.67100 -31.06700 25.27600 1.000 90.37159 1378 CYS A CA 1
ATOM 3471 C C . CYS A 1 441 ? 37.38300 -30.01700 26.10900 1.000 94.36761 1378 CYS A C 1
ATOM 3472 O O . CYS A 1 441 ? 38.29600 -30.36500 26.85900 1.000 104.74534 1378 CYS A O 1
ATOM 3475 N N . ARG A 1 442 ? 37.03700 -28.73900 25.96100 1.000 89.87589 1379 ARG A N 1
ATOM 3476 C CA . ARG A 1 442 ? 37.67300 -27.72900 26.79600 1.000 95.01544 1379 ARG A CA 1
ATOM 3477 C C . ARG A 1 442 ? 37.31200 -27.92300 28.26600 1.000 102.57584 1379 ARG A C 1
ATOM 3478 O O . ARG A 1 442 ? 38.16200 -27.74200 29.14400 1.000 104.61203 1379 ARG A O 1
ATOM 3486 N N . SER A 1 443 ? 36.06300 -28.34300 28.55600 1.000 103.57732 1380 SER A N 1
ATOM 3487 C CA . SER A 1 443 ? 35.62100 -28.49900 29.94100 1.000 106.46685 1380 SER A CA 1
ATOM 3488 C C . SER A 1 443 ? 36.09200 -29.83700 30.51500 1.000 107.89432 1380 SER A C 1
ATOM 3489 O O . SER A 1 443 ? 36.04200 -30.85800 29.82600 1.000 102.17690 1380 SER A O 1
ATOM 3492 N N . PRO A 1 444 ? 36.52600 -29.86700 31.78100 1.000 113.94284 1381 PRO A N 1
ATOM 3493 C CA . PRO A 1 444 ? 37.02600 -31.13000 32.35400 1.000 109.16096 1381 PRO A CA 1
ATOM 3494 C C . PRO A 1 444 ? 36.02100 -32.26500 32.34600 1.000 109.66745 1381 PRO A C 1
ATOM 3495 O O . PRO A 1 444 ? 36.41900 -33.42800 32.20300 1.000 106.30718 1381 PRO A O 1
ATOM 3499 N N . ASP A 1 445 ? 34.72800 -31.97100 32.50700 1.000 111.92943 1382 ASP A N 1
ATOM 3500 C CA . ASP A 1 445 ? 33.74800 -33.04200 32.65200 1.000 110.83089 1382 ASP A CA 1
ATOM 3501 C C . ASP A 1 445 ? 33.58800 -33.82700 31.35600 1.000 110.35025 1382 ASP A C 1
ATOM 3502 O O . ASP A 1 445 ? 33.55000 -35.06300 31.37500 1.000 109.00869 1382 ASP A O 1
ATOM 3507 N N . PHE A 1 446 ? 33.50200 -33.13200 30.22000 1.000 107.84155 1383 PHE A N 1
ATOM 3508 C CA . PHE A 1 446 ? 33.51100 -33.83500 28.94200 1.000 105.20517 1383 PHE A CA 1
ATOM 3509 C C . PHE A 1 446 ? 34.84100 -34.54300 28.71900 1.000 105.73374 1383 PHE A C 1
ATOM 3510 O O . PHE A 1 446 ? 34.87900 -35.64500 28.16200 1.000 106.43968 1383 PHE A O 1
ATOM 3518 N N . ARG A 1 447 ? 35.93900 -33.94200 29.18300 1.000 108.62513 1384 ARG A N 1
ATOM 3519 C CA . ARG A 1 447 ? 37.26100 -34.49800 28.90700 1.000 111.04298 1384 ARG A CA 1
ATOM 3520 C C . ARG A 1 447 ? 37.38900 -35.91000 29.46000 1.000 113.94522 1384 ARG A C 1
ATOM 3521 O O . ARG A 1 447 ? 37.72200 -36.84900 28.72700 1.000 110.83320 1384 ARG A O 1
ATOM 3529 N N . LYS A 1 448 ? 37.11200 -36.08600 30.75200 1.000 115.33575 1385 LYS A N 1
ATOM 3530 C CA . LYS A 1 448 ? 37.15700 -37.42200 31.33000 1.000 116.53832 1385 LYS A CA 1
ATOM 3531 C C . LYS A 1 448 ? 36.02900 -38.30000 30.80600 1.000 117.91269 1385 LYS A C 1
ATOM 3532 O O . LYS A 1 448 ? 36.13800 -39.53000 30.86100 1.000 118.79831 1385 LYS A O 1
ATOM 3538 N N . ALA A 1 449 ? 34.95300 -37.69700 30.29500 1.000 115.84509 1386 ALA A N 1
ATOM 3539 C CA . ALA A 1 449 ? 33.86800 -38.48200 29.71900 1.000 113.21911 1386 ALA A CA 1
ATOM 3540 C C . ALA A 1 449 ? 34.27000 -39.07500 28.37400 1.000 113.65779 1386 ALA A C 1
ATOM 3541 O O . ALA A 1 449 ? 34.01100 -40.25500 28.10600 1.000 112.61219 1386 ALA A O 1
ATOM 3543 N N . PHE A 1 450 ? 34.90000 -38.27300 27.50700 1.000 113.90255 1387 PHE A N 1
ATOM 3544 C CA . PHE A 1 450 ? 35.40200 -38.81800 26.24800 1.000 115.77383 1387 PHE A CA 1
ATOM 3545 C C . PHE A 1 450 ? 36.47700 -39.86500 26.49400 1.000 118.74558 1387 PHE A C 1
ATOM 3546 O O . PHE A 1 450 ? 36.53800 -40.88500 25.79700 1.000 119.28445 1387 PHE A O 1
ATOM 3554 N N . GLN A 1 451 ? 37.34200 -39.62300 27.48100 1.000 119.01231 1388 GLN A N 1
ATOM 3555 C CA . GLN A 1 451 ? 38.47400 -40.51300 27.70700 1.000 120.57835 1388 GLN A CA 1
ATOM 3556 C C . GLN A 1 451 ? 38.02900 -41.87500 28.22600 1.000 119.56806 1388 GLN A C 1
ATOM 3557 O O . GLN A 1 451 ? 38.68600 -42.88500 27.94600 1.000 119.68264 1388 GLN A O 1
ATOM 3563 N N . GLY A 1 452 ? 36.92300 -41.93000 28.97200 1.000 118.24460 1389 GLY A N 1
ATOM 3564 C CA . GLY A 1 452 ? 36.43200 -43.21000 29.45000 1.000 120.05187 1389 GLY A CA 1
ATOM 3565 C C . GLY A 1 452 ? 35.71600 -44.02500 28.39600 1.000 115.61052 1389 GLY A C 1
ATOM 3566 O O . GLY A 1 452 ? 35.78900 -45.25800 28.41200 1.000 115.03569 1389 GLY A O 1
ATOM 3567 N N . LEU A 1 453 ? 35.02500 -43.36300 27.46800 1.000 118.92999 1390 LEU A N 1
ATOM 3568 C CA . LEU A 1 453 ? 34.28300 -44.08100 26.43800 1.000 122.06222 1390 LEU A CA 1
ATOM 3569 C C . LEU A 1 453 ? 35.19100 -44.68100 25.37200 1.000 121.38992 1390 LEU A C 1
ATOM 3570 O O . LEU A 1 453 ? 34.77400 -45.61200 24.67500 1.000 121.74138 1390 LEU A O 1
ATOM 3575 N N . LEU A 1 454 ? 36.41500 -44.17200 25.22800 1.000 120.21497 1391 LEU A N 1
ATOM 3576 C CA . LEU A 1 454 ? 37.31200 -44.63500 24.17700 1.000 120.36779 1391 LEU A CA 1
ATOM 3577 C C . LEU A 1 454 ? 38.24000 -45.75700 24.63100 1.000 119.89889 1391 LEU A C 1
ATOM 3578 O O . LEU A 1 454 ? 38.58500 -46.62700 23.82200 1.000 117.44197 1391 LEU A O 1
ATOM 3583 N N . CYS A 1 455 ? 38.64100 -45.77000 25.89900 1.000 119.50129 1392 CYS A N 1
ATOM 3584 C CA . CYS A 1 455 ? 39.53700 -46.80400 26.41100 1.000 118.91996 1392 CYS A CA 1
ATOM 3585 C C . CYS A 1 455 ? 40.79900 -46.91800 25.55900 1.000 121.31733 1392 CYS A C 1
ATOM 3586 O O . CYS A 1 455 ? 41.79800 -46.24500 25.81500 1.000 119.30405 1392 CYS A O 1
ATOM 3589 N N . ASP B 1 5 ? 0.34300 -59.12400 104.80300 1.000 90.99505 888 ASP B N 1
ATOM 3590 C CA . ASP B 1 5 ? -0.40200 -58.82400 103.58700 1.000 99.21443 888 ASP B CA 1
ATOM 3591 C C . ASP B 1 5 ? -0.87200 -57.37100 103.56600 1.000 94.98303 888 ASP B C 1
ATOM 3592 O O . ASP B 1 5 ? -1.31000 -56.87300 102.52900 1.000 95.07049 888 ASP B O 1
ATOM 3594 N N . ASP B 1 6 ? -0.79800 -56.70100 104.71900 1.000 87.25945 889 ASP B N 1
ATOM 3595 C CA . ASP B 1 6 ? -1.16300 -55.29400 104.82400 1.000 84.64379 889 ASP B CA 1
ATOM 3596 C C . ASP B 1 6 ? 0.03500 -54.35000 104.76400 1.000 82.54885 889 ASP B C 1
ATOM 3597 O O . ASP B 1 6 ? -0.16400 -53.13100 104.64900 1.000 74.56389 889 ASP B O 1
ATOM 3599 N N . ASP B 1 7 ? 1.26600 -54.87600 104.79300 1.000 76.55498 890 ASP B N 1
ATOM 3600 C CA . ASP B 1 7 ? 2.46700 -54.05200 104.89100 1.000 67.87884 890 ASP B CA 1
ATOM 3601 C C . ASP B 1 7 ? 2.92400 -53.50200 103.54600 1.000 67.83654 890 ASP B C 1
ATOM 3602 O O . ASP B 1 7 ? 4.08500 -53.08400 103.41700 1.000 64.41288 890 ASP B O 1
ATOM 3607 N N . ALA B 1 8 ? 2.04900 -53.50700 102.54100 1.000 61.27129 891 ALA B N 1
ATOM 3608 C CA . ALA B 1 8 ? 2.42900 -52.99100 101.23300 1.000 60.33701 891 ALA B CA 1
ATOM 3609 C C . ALA B 1 8 ? 2.82000 -51.51800 101.29300 1.000 53.30996 891 ALA B C 1
ATOM 3610 O O . ALA B 1 8 ? 3.63900 -51.06400 100.48700 1.000 55.53303 891 ALA B O 1
ATOM 3612 N N . ASN B 1 9 ? 2.25600 -50.75800 102.23200 1.000 51.60535 892 ASN B N 1
ATOM 3613 C CA . ASN B 1 9 ? 2.49200 -49.31900 102.24900 1.000 52.07844 892 ASN B CA 1
ATOM 3614 C C . ASN B 1 9 ? 3.95100 -48.99900 102.53800 1.000 48.36692 892 ASN B C 1
ATOM 3615 O O . ASN B 1 9 ? 4.59900 -48.25400 101.79500 1.000 45.95390 892 ASN B O 1
ATOM 3620 N N . ILE B 1 10 ? 4.48400 -49.53900 103.62800 1.000 45.06700 893 ILE B N 1
ATOM 3621 C CA . ILE B 1 10 ? 5.83600 -49.16300 104.01100 1.000 47.57548 893 ILE B CA 1
ATOM 3622 C C . ILE B 1 10 ? 6.85300 -49.70300 103.01100 1.000 48.02473 893 ILE B C 1
ATOM 3623 O O . ILE B 1 10 ? 7.90800 -49.08900 102.79600 1.000 43.76959 893 ILE B O 1
ATOM 3628 N N . PHE B 1 11 ? 6.53800 -50.81700 102.34600 1.000 49.37362 894 PHE B N 1
ATOM 3629 C CA . PHE B 1 11 ? 7.40500 -51.32900 101.29000 1.000 45.94303 894 PHE B CA 1
ATOM 3630 C C . PHE B 1 11 ? 7.55100 -50.31700 100.16400 1.000 47.52063 894 PHE B C 1
ATOM 3631 O O . PHE B 1 11 ? 8.66800 -50.01800 99.71900 1.000 42.59302 894 PHE B O 1
ATOM 3639 N N . GLU B 1 12 ? 6.42100 -49.79800 99.66400 1.000 42.86392 895 GLU B N 1
ATOM 3640 C CA . GLU B 1 12 ? 6.48300 -48.83400 98.56800 1.000 40.29261 895 GLU B CA 1
ATOM 3641 C C . GLU B 1 12 ? 7.12200 -47.52300 99.00100 1.000 40.89662 895 GLU B C 1
ATOM 3642 O O . GLU B 1 12 ? 7.78200 -46.86100 98.19200 1.000 43.62745 895 GLU B O 1
ATOM 3648 N N . MET B 1 13 ? 6.93700 -47.13100 100.26000 1.000 39.27943 896 MET B N 1
ATOM 3649 C CA . MET B 1 13 ? 7.60400 -45.94200 100.77300 1.000 39.30633 896 MET B CA 1
ATOM 3650 C C . MET B 1 13 ? 9.11900 -46.06300 100.64100 1.000 38.29709 896 MET B C 1
ATOM 3651 O O . MET B 1 13 ? 9.78000 -45.21800 100.02500 1.000 35.83905 896 MET B O 1
ATOM 3656 N N . LEU B 1 14 ? 9.69200 -47.10900 101.23800 1.000 38.53797 897 LEU B N 1
ATOM 3657 C CA . LEU B 1 14 ? 11.14300 -47.22800 101.22400 1.000 42.94537 897 LEU B CA 1
ATOM 3658 C C . LEU B 1 14 ? 11.65700 -47.50400 99.82100 1.000 41.67865 897 LEU B C 1
ATOM 3659 O O . LEU B 1 14 ? 12.73400 -47.02200 99.45700 1.000 43.35999 897 LEU B O 1
ATOM 3664 N N . ARG B 1 15 ? 10.87100 -48.20700 99.00000 1.000 42.68322 898 ARG B N 1
ATOM 3665 C CA . ARG B 1 15 ? 11.26700 -48.42600 97.61400 1.000 43.98230 898 ARG B CA 1
ATOM 3666 C C . ARG B 1 15 ? 11.48000 -47.10400 96.89500 1.000 41.17308 898 ARG B C 1
ATOM 3667 O O . ARG B 1 15 ? 12.46000 -46.93500 96.16300 1.000 45.55106 898 ARG B O 1
ATOM 3675 N N . ILE B 1 16 ? 10.58400 -46.14200 97.12100 1.000 42.18550 899 ILE B N 1
ATOM 3676 C CA . ILE B 1 16 ? 10.73300 -44.82400 96.51800 1.000 41.25891 899 ILE B CA 1
ATOM 3677 C C . ILE B 1 16 ? 11.99300 -44.13500 97.02800 1.000 37.10821 899 ILE B C 1
ATOM 3678 O O . ILE B 1 16 ? 12.65500 -43.40500 96.28600 1.000 39.94538 899 ILE B O 1
ATOM 3683 N N . ASP B 1 17 ? 12.34600 -44.35500 98.29000 1.000 42.36618 900 ASP B N 1
ATOM 3684 C CA . ASP B 1 17 ? 13.47200 -43.66000 98.89300 1.000 43.74458 900 ASP B CA 1
ATOM 3685 C C . ASP B 1 17 ? 14.79200 -44.38300 98.68700 1.000 47.33609 900 ASP B C 1
ATOM 3686 O O . ASP B 1 17 ? 15.83400 -43.73000 98.55100 1.000 44.36140 900 ASP B O 1
ATOM 3691 N N . GLU B 1 18 ? 14.77000 -45.70800 98.62800 1.000 37.99620 901 GLU B N 1
ATOM 3692 C CA . GLU B 1 18 ? 15.99000 -46.48600 98.61400 1.000 45.32702 901 GLU B CA 1
ATOM 3693 C C . GLU B 1 18 ? 16.10900 -47.43700 97.43500 1.000 54.42589 901 GLU B C 1
ATOM 3694 O O . GLU B 1 18 ? 17.16200 -48.06200 97.27800 1.000 56.76656 901 GLU B O 1
ATOM 3700 N N . GLY B 1 19 ? 15.07200 -47.58800 96.62400 1.000 51.57243 902 GLY B N 1
ATOM 3701 C CA . GLY B 1 19 ? 15.16200 -48.38700 95.42500 1.000 42.69729 902 GLY B CA 1
ATOM 3702 C C . GLY B 1 19 ? 14.97900 -49.85900 95.71700 1.000 49.52334 902 GLY B C 1
ATOM 3703 O O . GLY B 1 19 ? 14.92300 -50.30600 96.86500 1.000 53.14550 902 GLY B O 1
ATOM 3704 N N . LEU B 1 20 ? 14.89800 -50.63200 94.63600 1.000 48.05552 903 LEU B N 1
ATOM 3705 C CA . LEU B 1 20 ? 14.73600 -52.07600 94.70700 1.000 54.19888 903 LEU B CA 1
ATOM 3706 C C . LEU B 1 20 ? 15.67700 -52.71300 93.69500 1.000 58.65554 903 LEU B C 1
ATOM 3707 O O . LEU B 1 20 ? 15.77300 -52.25400 92.55500 1.000 59.97346 903 LEU B O 1
ATOM 3712 N N . ARG B 1 21 ? 16.37300 -53.76600 94.11900 1.000 58.38006 904 ARG B N 1
ATOM 3713 C CA . ARG B 1 21 ? 17.30500 -54.48900 93.25800 1.000 49.10833 904 ARG B CA 1
ATOM 3714 C C . ARG B 1 21 ? 17.22000 -55.96300 93.61400 1.000 49.51027 904 ARG B C 1
ATOM 3715 O O . ARG B 1 21 ? 17.46000 -56.33200 94.76500 1.000 57.39943 904 ARG B O 1
ATOM 3717 N N . LEU B 1 22 ? 16.82800 -56.79500 92.64700 1.000 51.39309 905 LEU B N 1
ATOM 3718 C CA . LEU B 1 22 ? 16.73300 -58.23400 92.86900 1.000 59.52045 905 LEU B CA 1
ATOM 3719 C C . LEU B 1 22 ? 18.06500 -58.94900 92.68400 1.000 61.01267 905 LEU B C 1
ATOM 3720 O O . LEU B 1 22 ? 18.16800 -60.13600 93.01600 1.000 56.25338 905 LEU B O 1
ATOM 3725 N N . LYS B 1 23 ? 19.06100 -58.26500 92.13700 1.000 60.91173 906 LYS B N 1
ATOM 3726 C CA . LYS B 1 23 ? 20.41600 -58.77500 92.00800 1.000 64.86836 906 LYS B CA 1
ATOM 3727 C C . LYS B 1 23 ? 21.27300 -58.17700 93.11300 1.000 66.36860 906 LYS B C 1
ATOM 3728 O O . LYS B 1 23 ? 21.13700 -56.99300 93.43500 1.000 67.70617 906 LYS B O 1
ATOM 3734 N N . ILE B 1 24 ? 22.17600 -58.98400 93.67800 1.000 61.70381 907 ILE B N 1
ATOM 3735 C CA . ILE B 1 24 ? 23.09300 -58.44100 94.67000 1.000 58.06809 907 ILE B CA 1
ATOM 3736 C C . ILE B 1 24 ? 23.90100 -57.32400 94.03100 1.000 63.86364 907 ILE B C 1
ATOM 3737 O O . ILE B 1 24 ? 24.36400 -57.42900 92.88700 1.000 60.45329 907 ILE B O 1
ATOM 3742 N N . TYR B 1 25 ? 24.09600 -56.25300 94.79000 1.000 64.13172 908 TYR B N 1
ATOM 3743 C CA . TYR B 1 25 ? 24.81800 -55.08100 94.32700 1.000 63.47020 908 TYR B CA 1
ATOM 3744 C C . TYR B 1 25 ? 25.60100 -54.52500 95.50700 1.000 61.90791 908 TYR B C 1
ATOM 3745 O O . TYR B 1 25 ? 25.45100 -54.97400 96.64600 1.000 59.54446 908 TYR B O 1
ATOM 3754 N N . LYS B 1 26 ? 26.46600 -53.56100 95.22600 1.000 65.46112 909 LYS B N 1
ATOM 3755 C CA . LYS B 1 26 ? 27.21100 -52.85600 96.25700 1.000 65.29160 909 LYS B CA 1
ATOM 3756 C C . LYS B 1 26 ? 26.69300 -51.42700 96.34200 1.000 65.02718 909 LYS B C 1
ATOM 3757 O O . LYS B 1 26 ? 26.38500 -50.81100 95.31800 1.000 67.25335 909 LYS B O 1
ATOM 3763 N N . ASP B 1 27 ? 26.58300 -50.90700 97.56200 1.000 67.43085 910 ASP B N 1
ATOM 3764 C CA . ASP B 1 27 ? 26.04000 -49.57100 97.76000 1.000 64.92248 910 ASP B CA 1
ATOM 3765 C C . ASP B 1 27 ? 27.11200 -48.52000 97.47100 1.000 70.54048 910 ASP B C 1
ATOM 3766 O O . ASP B 1 27 ? 28.24600 -48.82900 97.09600 1.000 74.37416 910 ASP B O 1
ATOM 3771 N N . THR B 1 28 ? 26.74400 -47.24900 97.63300 1.000 74.01007 911 THR B N 1
ATOM 3772 C CA . THR B 1 28 ? 27.68300 -46.17100 97.34800 1.000 74.40413 911 THR B CA 1
ATOM 3773 C C . THR B 1 28 ? 28.94000 -46.26900 98.20300 1.000 73.38966 911 THR B C 1
ATOM 3774 O O . THR B 1 28 ? 29.98300 -45.73200 97.81200 1.000 73.28642 911 THR B O 1
ATOM 3778 N N . GLU B 1 29 ? 28.86000 -46.91500 99.36800 1.000 74.06338 912 GLU B N 1
ATOM 3779 C CA . GLU B 1 29 ? 30.02200 -47.19000 100.20400 1.000 64.92918 912 GLU B CA 1
ATOM 3780 C C . GLU B 1 29 ? 30.61700 -48.57400 99.95900 1.000 70.25396 912 GLU B C 1
ATOM 3781 O O . GLU B 1 29 ? 31.50500 -48.99200 100.71300 1.000 67.00776 912 GLU B O 1
ATOM 3787 N N . GLY B 1 30 ? 30.13700 -49.29900 98.94700 1.000 73.80453 913 GLY B N 1
ATOM 3788 C CA . GLY B 1 30 ? 30.70700 -50.57900 98.56500 1.000 70.79619 913 GLY B CA 1
ATOM 3789 C C . GLY B 1 30 ? 30.20500 -51.78600 99.32700 1.000 72.47993 913 GLY B C 1
ATOM 3790 O O . GLY B 1 30 ? 30.75700 -52.88200 99.15900 1.000 71.40603 913 GLY B O 1
ATOM 3791 N N . TYR B 1 31 ? 29.19600 -51.62300 100.17300 1.000 70.82904 914 TYR B N 1
ATOM 3792 C CA . TYR B 1 31 ? 28.70800 -52.72100 100.99100 1.000 68.77506 914 TYR B CA 1
ATOM 3793 C C . TYR B 1 31 ? 27.74500 -53.59900 100.20000 1.000 66.84516 914 TYR B C 1
ATOM 3794 O O . TYR B 1 31 ? 27.00000 -53.11200 99.34800 1.000 60.00051 914 TYR B O 1
ATOM 3803 N N . TYR B 1 32 ? 27.78500 -54.90400 100.47000 1.000 64.77121 915 TYR B N 1
ATOM 3804 C CA . TYR B 1 32 ? 26.89200 -55.84200 99.80100 1.000 65.90939 915 TYR B CA 1
ATOM 3805 C C . TYR B 1 32 ? 25.45100 -55.68400 100.27800 1.000 66.92606 915 TYR B C 1
ATOM 3806 O O . TYR B 1 32 ? 25.17700 -55.58700 101.47800 1.000 59.73485 915 TYR B O 1
ATOM 3815 N N . THR B 1 33 ? 24.52300 -55.73500 99.32500 1.000 59.17964 916 THR B N 1
ATOM 3816 C CA . THR B 1 33 ? 23.14500 -55.33800 99.56500 1.000 64.10131 916 THR B CA 1
ATOM 3817 C C . THR B 1 33 ? 22.25100 -56.05400 98.56100 1.000 57.30595 916 THR B C 1
ATOM 3818 O O . THR B 1 33 ? 22.71300 -56.51100 97.51500 1.000 62.09429 916 THR B O 1
ATOM 3822 N N . ILE B 1 34 ? 20.96300 -56.15100 98.89100 1.000 55.23136 917 ILE B N 1
ATOM 3823 C CA . ILE B 1 34 ? 19.96900 -56.67400 97.96000 1.000 56.22503 917 ILE B CA 1
ATOM 3824 C C . ILE B 1 34 ? 18.60500 -56.12200 98.35400 1.000 46.96198 917 ILE B C 1
ATOM 3825 O O . ILE B 1 34 ? 18.40700 -55.65100 99.47400 1.000 47.06323 917 ILE B O 1
ATOM 3830 N N . GLY B 1 35 ? 17.65900 -56.17900 97.42200 1.000 50.05455 918 GLY B N 1
ATOM 3831 C CA . GLY B 1 35 ? 16.31200 -55.71400 97.70700 1.000 50.87254 918 GLY B CA 1
ATOM 3832 C C . GLY B 1 35 ? 16.26600 -54.22700 97.99200 1.000 47.84644 918 GLY B C 1
ATOM 3833 O O . GLY B 1 35 ? 16.85800 -53.40900 97.27900 1.000 55.79503 918 GLY B O 1
ATOM 3834 N N . ILE B 1 36 ? 15.52000 -53.86400 99.03200 1.000 43.41114 919 ILE B N 1
ATOM 3835 C CA . ILE B 1 36 ? 15.40200 -52.47000 99.44600 1.000 47.19426 919 ILE B CA 1
ATOM 3836 C C . ILE B 1 36 ? 16.44800 -52.21300 100.51500 1.000 44.16110 919 ILE B C 1
ATOM 3837 O O . ILE B 1 36 ? 16.12600 -52.14000 101.70400 1.000 42.53571 919 ILE B O 1
ATOM 3842 N N . GLY B 1 37 ? 17.71100 -52.12300 100.10800 1.000 53.14236 920 GLY B N 1
ATOM 3843 C CA . GLY B 1 37 ? 18.75600 -51.74800 101.04000 1.000 45.32616 920 GLY B CA 1
ATOM 3844 C C . GLY B 1 37 ? 18.97400 -52.74200 102.15400 1.000 47.03350 920 GLY B C 1
ATOM 3845 O O . GLY B 1 37 ? 19.40500 -52.35700 103.24400 1.000 57.03497 920 GLY B O 1
ATOM 3846 N N . HIS B 1 38 ? 18.67400 -54.01300 101.92100 1.000 47.68027 921 HIS B N 1
ATOM 3847 C CA . HIS B 1 38 ? 18.97600 -55.04700 102.90000 1.000 51.96416 921 HIS B CA 1
ATOM 3848 C C . HIS B 1 38 ? 20.48200 -55.25900 102.92900 1.000 60.09164 921 HIS B C 1
ATOM 3849 O O . HIS B 1 38 ? 21.05300 -55.80900 101.98100 1.000 62.51386 921 HIS B O 1
ATOM 3856 N N . LEU B 1 39 ? 21.13700 -54.82000 104.00000 1.000 54.54653 922 LEU B N 1
ATOM 3857 C CA . LEU B 1 39 ? 22.58500 -54.96400 104.07100 1.000 56.30119 922 LEU B CA 1
ATOM 3858 C C . LEU B 1 39 ? 22.94100 -56.41900 104.34700 1.000 57.50510 922 LEU B C 1
ATOM 3859 O O . LEU B 1 39 ? 22.61600 -56.95800 105.40800 1.000 57.91376 922 LEU B O 1
ATOM 3864 N N . LEU B 1 40 ? 23.60900 -57.05600 103.39100 1.000 63.67641 923 LEU B N 1
ATOM 3865 C CA . LEU B 1 40 ? 23.99400 -58.44700 103.57700 1.000 58.70916 923 LEU B CA 1
ATOM 3866 C C . LEU B 1 40 ? 25.15600 -58.56100 104.55300 1.000 62.39546 923 LEU B C 1
ATOM 3867 O O . LEU B 1 40 ? 25.06800 -59.27400 105.55900 1.000 57.74607 923 LEU B O 1
ATOM 3872 N N . THR B 1 41 ? 26.24500 -57.84400 104.28800 1.000 63.03740 924 THR B N 1
ATOM 3873 C CA . THR B 1 41 ? 27.43800 -57.96700 105.11300 1.000 65.99930 924 THR B CA 1
ATOM 3874 C C . THR B 1 41 ? 28.40900 -56.85100 104.75400 1.000 65.62424 924 THR B C 1
ATOM 3875 O O . THR B 1 41 ? 28.42400 -56.36000 103.62000 1.000 67.73474 924 THR B O 1
ATOM 3879 N N . LYS B 1 42 ? 29.21800 -56.45900 105.73500 1.000 70.21648 925 LYS B N 1
ATOM 3880 C CA . LYS B 1 42 ? 30.35000 -55.58000 105.48300 1.000 69.60400 925 LYS B CA 1
ATOM 3881 C C . LYS B 1 42 ? 31.57200 -56.34400 104.98700 1.000 69.92607 925 LYS B C 1
ATOM 3882 O O . LYS B 1 42 ? 32.58000 -55.71500 104.64900 1.000 67.04224 925 LYS B O 1
ATOM 3884 N N . SER B 1 43 ? 31.49700 -57.67400 104.94600 1.000 73.61091 926 SER B N 1
ATOM 3885 C CA . SER B 1 43 ? 32.62300 -58.50200 104.51300 1.000 70.27859 926 SER B CA 1
ATOM 3886 C C . SER B 1 43 ? 32.91300 -58.28900 103.02900 1.000 69.24450 926 SER B C 1
ATOM 3887 O O . SER B 1 43 ? 31.97600 -58.24300 102.22400 1.000 75.50651 926 SER B O 1
ATOM 3890 N N . PRO B 1 44 ? 34.18100 -58.11000 102.63300 1.000 69.26343 927 PRO B N 1
ATOM 3891 C CA . PRO B 1 44 ? 34.48900 -57.97800 101.19300 1.000 73.78488 927 PRO B CA 1
ATOM 3892 C C . PRO B 1 44 ? 34.08300 -59.17200 100.34200 1.000 73.37000 927 PRO B C 1
ATOM 3893 O O . PRO B 1 44 ? 33.77600 -58.98800 99.15800 1.000 72.98948 927 PRO B O 1
ATOM 3897 N N . SER B 1 45 ? 34.13400 -60.38900 100.88100 1.000 70.18330 928 SER B N 1
ATOM 3898 C CA . SER B 1 45 ? 33.86100 -61.57100 100.07600 1.000 72.05439 928 SER B CA 1
ATOM 3899 C C . SER B 1 45 ? 32.39200 -61.63600 99.68100 1.000 75.99976 928 SER B C 1
ATOM 3900 O O . SER B 1 45 ? 31.49800 -61.42600 100.50800 1.000 67.70956 928 SER B O 1
ATOM 3903 N N . LEU B 1 46 ? 32.14200 -61.95800 98.40900 1.000 73.93584 929 LEU B N 1
ATOM 3904 C CA . LEU B 1 46 ? 30.77200 -62.19700 97.97700 1.000 70.43009 929 LEU B CA 1
ATOM 3905 C C . LEU B 1 46 ? 30.20600 -63.47000 98.59000 1.000 68.08364 929 LEU B C 1
ATOM 3906 O O . LEU B 1 46 ? 28.99400 -63.56700 98.79900 1.000 71.70119 929 LEU B O 1
ATOM 3911 N N . ASN B 1 47 ? 31.05500 -64.45200 98.88600 1.000 67.47186 930 ASN B N 1
ATOM 3912 C CA . ASN B 1 47 ? 30.54800 -65.69300 99.45900 1.000 80.05099 930 ASN B CA 1
ATOM 3913 C C . ASN B 1 47 ? 29.94400 -65.47700 100.83900 1.000 70.97418 930 ASN B C 1
ATOM 3914 O O . ASN B 1 47 ? 28.98400 -66.16400 101.20300 1.000 70.39561 930 ASN B O 1
ATOM 3919 N N . ALA B 1 48 ? 30.49500 -64.54500 101.62600 1.000 69.23851 931 ALA B N 1
ATOM 3920 C CA . ALA B 1 48 ? 29.88400 -64.21100 102.90800 1.000 68.40873 931 ALA B CA 1
ATOM 3921 C C . ALA B 1 48 ? 28.53100 -63.53900 102.71900 1.000 70.00541 931 ALA B C 1
ATOM 3922 O O . ALA B 1 48 ? 27.62500 -63.72200 103.54100 1.000 60.49242 931 ALA B O 1
ATOM 3924 N N . ALA B 1 49 ? 28.37800 -62.76300 101.64300 1.000 69.67814 932 ALA B N 1
ATOM 3925 C CA . ALA B 1 49 ? 27.07400 -62.20700 101.30900 1.000 64.12698 932 ALA B CA 1
ATOM 3926 C C . ALA B 1 49 ? 26.12600 -63.29000 100.82000 1.000 68.00329 932 ALA B C 1
ATOM 3927 O O . ALA B 1 49 ? 24.93700 -63.27900 101.15800 1.000 70.30906 932 ALA B O 1
ATOM 3929 N N . LYS B 1 50 ? 26.63600 -64.24000 100.03200 1.000 66.77419 933 LYS B N 1
ATOM 3930 C CA . LYS B 1 50 ? 25.80300 -65.34800 99.58300 1.000 69.75970 933 LYS B CA 1
ATOM 3931 C C . LYS B 1 50 ? 25.32500 -66.17900 100.76100 1.000 67.98378 933 LYS B C 1
ATOM 3932 O O . LYS B 1 50 ? 24.19400 -66.67800 100.76300 1.000 69.55375 933 LYS B O 1
ATOM 3938 N N . SER B 1 51 ? 26.16900 -66.32100 101.78400 1.000 71.54523 934 SER B N 1
ATOM 3939 C CA . SER B 1 51 ? 25.82400 -67.17400 102.91400 1.000 75.60125 934 SER B CA 1
ATOM 3940 C C . SER B 1 51 ? 24.77000 -66.51600 103.79100 1.000 67.31406 934 SER B C 1
ATOM 3941 O O . SER B 1 51 ? 23.81300 -67.17000 104.21900 1.000 63.37545 934 SER B O 1
ATOM 3944 N N . GLU B 1 52 ? 24.93500 -65.22400 104.08200 1.000 69.57986 935 GLU B N 1
ATOM 3945 C CA . GLU B 1 52 ? 23.91200 -64.50900 104.83300 1.000 70.21490 935 GLU B CA 1
ATOM 3946 C C . GLU B 1 52 ? 22.62500 -64.36900 104.02900 1.000 67.79209 935 GLU B C 1
ATOM 3947 O O . GLU B 1 52 ? 21.53500 -64.37000 104.61100 1.000 67.45133 935 GLU B O 1
ATOM 3953 N N . LEU B 1 53 ? 22.72300 -64.25400 102.70100 1.000 65.87284 936 LEU B N 1
ATOM 3954 C CA . LEU B 1 53 ? 21.51700 -64.23000 101.87800 1.000 69.03256 936 LEU B CA 1
ATOM 3955 C C . LEU B 1 53 ? 20.83900 -65.59400 101.85000 1.000 70.74166 936 LEU B C 1
ATOM 3956 O O . LEU B 1 53 ? 19.60800 -65.68500 101.92300 1.000 72.63522 936 LEU B O 1
ATOM 3961 N N . ASP B 1 54 ? 21.62500 -66.66700 101.74600 1.000 71.38392 937 ASP B N 1
ATOM 3962 C CA . ASP B 1 54 ? 21.03600 -67.99800 101.71400 1.000 72.29100 937 ASP B CA 1
ATOM 3963 C C . ASP B 1 54 ? 20.38400 -68.35700 103.04500 1.000 70.26497 937 ASP B C 1
ATOM 3964 O O . ASP B 1 54 ? 19.43100 -69.14300 103.06800 1.000 71.84943 937 ASP B O 1
ATOM 3969 N N . LYS B 1 55 ? 20.87500 -67.79800 104.15800 1.000 66.04127 938 LYS B N 1
ATOM 3970 C CA . LYS B 1 55 ? 20.27300 -68.09900 105.45600 1.000 76.52807 938 LYS B CA 1
ATOM 3971 C C . LYS B 1 55 ? 18.92000 -67.41000 105.62500 1.000 76.14788 938 LYS B C 1
ATOM 3972 O O . LYS B 1 55 ? 18.00000 -67.97700 106.22700 1.000 69.51323 938 LYS B O 1
ATOM 3978 N N . ALA B 1 56 ? 18.78200 -66.18500 105.11200 1.000 75.80521 939 ALA B N 1
ATOM 3979 C CA . ALA B 1 56 ? 17.55400 -65.43000 105.33700 1.000 69.05302 939 ALA B CA 1
ATOM 3980 C C . ALA B 1 56 ? 16.42000 -65.93200 104.45000 1.000 77.90600 939 ALA B C 1
ATOM 3981 O O . ALA B 1 56 ? 15.29000 -66.11400 104.91900 1.000 79.12408 939 ALA B O 1
ATOM 3983 N N . ILE B 1 57 ? 16.70200 -66.15600 103.16200 1.000 71.96033 940 ILE B N 1
ATOM 3984 C CA . ILE B 1 57 ? 15.67500 -66.65200 102.25600 1.000 72.86109 940 ILE B CA 1
ATOM 3985 C C . ILE B 1 57 ? 15.34500 -68.11400 102.52800 1.000 81.25892 940 ILE B C 1
ATOM 3986 O O . ILE B 1 57 ? 14.24200 -68.56600 102.19800 1.000 77.26026 940 ILE B O 1
ATOM 3991 N N . GLY B 1 58 ? 16.26300 -68.86400 103.13900 1.000 82.38323 941 GLY B N 1
ATOM 3992 C CA . GLY B 1 58 ? 16.04300 -70.27700 103.38300 1.000 75.70539 941 GLY B CA 1
ATOM 3993 C C . GLY B 1 58 ? 16.31000 -71.18100 102.19900 1.000 79.00974 941 GLY B C 1
ATOM 3994 O O . GLY B 1 58 ? 15.92500 -72.35700 102.24000 1.000 73.63522 941 GLY B O 1
ATOM 3995 N N . ARG B 1 59 ? 16.94400 -70.66900 101.14500 1.000 73.48910 942 ARG B N 1
ATOM 3996 C CA . ARG B 1 59 ? 17.25500 -71.44700 99.95500 1.000 75.33159 942 ARG B CA 1
ATOM 3997 C C . ARG B 1 59 ? 18.57000 -70.95200 99.37800 1.000 80.68320 942 ARG B C 1
ATOM 3998 O O . ARG B 1 59 ? 19.12700 -69.94000 99.81400 1.000 79.32766 942 ARG B O 1
ATOM 4006 N N . ASN B 1 60 ? 19.05600 -71.68400 98.37500 1.000 88.71352 943 ASN B N 1
ATOM 4007 C CA . ASN B 1 60 ? 20.34000 -71.41200 97.72900 1.000 85.82881 943 ASN B CA 1
ATOM 4008 C C . ASN B 1 60 ? 20.13200 -70.31000 96.69300 1.000 83.16124 943 ASN B C 1
ATOM 4009 O O . ASN B 1 60 ? 20.02100 -70.54800 95.48900 1.000 86.71026 943 ASN B O 1
ATOM 4014 N N . THR B 1 61 ? 20.08000 -69.07200 97.18600 1.000 83.44616 944 THR B N 1
ATOM 4015 C CA . THR B 1 61 ? 19.71000 -67.94900 96.33000 1.000 86.81638 944 THR B CA 1
ATOM 4016 C C . THR B 1 61 ? 20.70900 -67.74000 95.19800 1.000 83.17919 944 THR B C 1
ATOM 4017 O O . THR B 1 61 ? 20.32000 -67.34300 94.09300 1.000 76.41075 944 THR B O 1
ATOM 4021 N N . ASN B 1 62 ? 21.98800 -68.02300 95.44000 1.000 88.34695 945 ASN B N 1
ATOM 4022 C CA . ASN B 1 62 ? 23.04900 -67.77500 94.46300 1.000 88.73048 945 ASN B CA 1
ATOM 4023 C C . ASN B 1 62 ? 23.07900 -66.31200 94.02000 1.000 82.71416 945 ASN B C 1
ATOM 4024 O O . ASN B 1 62 ? 23.51300 -65.99600 92.90900 1.000 74.74914 945 ASN B O 1
ATOM 4029 N N . GLY B 1 63 ? 22.64500 -65.40800 94.89900 1.000 84.63199 946 GLY B N 1
ATOM 4030 C CA . GLY B 1 63 ? 22.71600 -63.98200 94.64400 1.000 83.39844 946 GLY B CA 1
ATOM 4031 C C . GLY B 1 63 ? 21.57600 -63.36900 93.85700 1.000 78.48384 946 GLY B C 1
ATOM 4032 O O . GLY B 1 63 ? 21.66100 -62.18400 93.51100 1.000 72.16207 946 GLY B O 1
ATOM 4033 N N . VAL B 1 64 ? 20.51500 -64.11800 93.56200 1.000 76.16654 947 VAL B N 1
ATOM 4034 C CA . VAL B 1 64 ? 19.35800 -63.58700 92.84900 1.000 72.09544 947 VAL B CA 1
ATOM 4035 C C . VAL B 1 64 ? 18.10000 -64.00400 93.59600 1.000 71.44194 947 VAL B C 1
ATOM 4036 O O . VAL B 1 64 ? 18.00300 -65.13600 94.08600 1.000 72.84156 947 VAL B O 1
ATOM 4040 N N . ILE B 1 65 ? 17.12600 -63.09400 93.66600 1.000 69.89239 948 ILE B N 1
ATOM 4041 C CA . ILE B 1 65 ? 15.92800 -63.30500 94.46700 1.000 67.00206 948 ILE B CA 1
ATOM 4042 C C . ILE B 1 65 ? 14.71000 -62.79500 93.71400 1.000 66.89180 948 ILE B C 1
ATOM 4043 O O . ILE B 1 65 ? 14.80700 -61.97700 92.79600 1.000 59.70492 948 ILE B O 1
ATOM 4048 N N . THR B 1 66 ? 13.55800 -63.33000 94.10600 1.000 65.80148 949 THR B N 1
ATOM 4049 C CA . THR B 1 66 ? 12.25100 -62.89300 93.64900 1.000 66.49629 949 THR B CA 1
ATOM 4050 C C . THR B 1 66 ? 11.81800 -61.62600 94.38400 1.000 65.46752 949 THR B C 1
ATOM 4051 O O . THR B 1 66 ? 12.27200 -61.33300 95.49600 1.000 61.18933 949 THR B O 1
ATOM 4055 N N . LYS B 1 67 ? 10.91800 -60.87000 93.74700 1.000 60.78911 950 LYS B N 1
ATOM 4056 C CA . LYS B 1 67 ? 10.37900 -59.68000 94.40200 1.000 59.00898 950 LYS B CA 1
ATOM 4057 C C . LYS B 1 67 ? 9.68300 -60.02100 95.71500 1.000 62.93805 950 LYS B C 1
ATOM 4058 O O . LYS B 1 67 ? 9.69200 -59.21100 96.64900 1.000 62.30089 950 LYS B O 1
ATOM 4064 N N . ASP B 1 68 ? 9.06600 -61.19900 95.81200 1.000 63.59414 951 ASP B N 1
ATOM 4065 C CA . ASP B 1 68 ? 8.46800 -61.59400 97.08200 1.000 63.20271 951 ASP B CA 1
ATOM 4066 C C . ASP B 1 68 ? 9.53500 -61.75600 98.15300 1.000 62.00691 951 ASP B C 1
ATOM 4067 O O . ASP B 1 68 ? 9.35100 -61.33200 99.29900 1.000 63.17089 951 ASP B O 1
ATOM 4072 N N . GLU B 1 69 ? 10.65800 -62.37600 97.79600 1.000 61.65707 952 GLU B N 1
ATOM 4073 C CA . GLU B 1 69 ? 11.75900 -62.51200 98.73900 1.000 63.02876 952 GLU B CA 1
ATOM 4074 C C . GLU B 1 69 ? 12.35300 -61.16000 99.11000 1.000 58.97241 952 GLU B C 1
ATOM 4075 O O . GLU B 1 69 ? 12.76400 -60.96100 100.26100 1.000 54.72299 952 GLU B O 1
ATOM 4081 N N . ALA B 1 70 ? 12.39200 -60.21600 98.16600 1.000 50.28376 953 ALA B N 1
ATOM 4082 C CA . ALA B 1 70 ? 12.86100 -58.87800 98.50500 1.000 53.67127 953 ALA B CA 1
ATOM 4083 C C . ALA B 1 70 ? 11.94800 -58.22700 99.53300 1.000 57.13379 953 ALA B C 1
ATOM 4084 O O . ALA B 1 70 ? 12.41600 -57.50300 100.41900 1.000 54.62964 953 ALA B O 1
ATOM 4086 N N . GLU B 1 71 ? 10.64400 -58.49700 99.44800 1.000 57.15529 954 GLU B N 1
ATOM 4087 C CA . GLU B 1 71 ? 9.72400 -58.01500 100.47000 1.000 58.20217 954 GLU B CA 1
ATOM 4088 C C . GLU B 1 71 ? 9.81900 -58.83700 101.74800 1.000 52.67406 954 GLU B C 1
ATOM 4089 O O . GLU B 1 71 ? 9.68200 -58.28800 102.84600 1.000 50.30081 954 GLU B O 1
ATOM 4095 N N . LYS B 1 72 ? 10.07500 -60.13900 101.62800 1.000 53.58111 955 LYS B N 1
ATOM 4096 C CA . LYS B 1 72 ? 10.30700 -60.95400 102.81200 1.000 52.54272 955 LYS B CA 1
ATOM 4097 C C . LYS B 1 72 ? 11.53500 -60.47800 103.57800 1.000 51.11869 955 LYS B C 1
ATOM 4098 O O . LYS B 1 72 ? 11.54100 -60.47300 104.81400 1.000 50.30496 955 LYS B O 1
ATOM 4104 N N . LEU B 1 73 ? 12.58500 -60.07200 102.86700 1.000 49.33832 956 LEU B N 1
ATOM 4105 C CA . LEU B 1 73 ? 13.72000 -59.46600 103.55000 1.000 48.14075 956 LEU B CA 1
ATOM 4106 C C . LEU B 1 73 ? 13.33400 -58.12900 104.15700 1.000 50.95825 956 LEU B C 1
ATOM 4107 O O . LEU B 1 73 ? 13.73900 -57.80800 105.28100 1.000 46.33683 956 LEU B O 1
ATOM 4112 N N . PHE B 1 74 ? 12.52400 -57.34700 103.43800 1.000 51.03837 957 PHE B N 1
ATOM 4113 C CA . PHE B 1 74 ? 12.17800 -56.02000 103.92000 1.000 45.18079 957 PHE B CA 1
ATOM 4114 C C . PHE B 1 74 ? 11.39200 -56.08500 105.21700 1.000 46.81619 957 PHE B C 1
ATOM 4115 O O . PHE B 1 74 ? 11.57300 -55.24100 106.09900 1.000 48.64537 957 PHE B O 1
ATOM 4123 N N . ASN B 1 75 ? 10.51300 -57.07900 105.35100 1.000 45.97427 958 ASN B N 1
ATOM 4124 C CA . ASN B 1 75 ? 9.76000 -57.21200 106.59000 1.000 43.76531 958 ASN B CA 1
ATOM 4125 C C . ASN B 1 75 ? 10.67400 -57.59300 107.74800 1.000 41.51465 958 ASN B C 1
ATOM 4126 O O . ASN B 1 75 ? 10.43300 -57.19200 10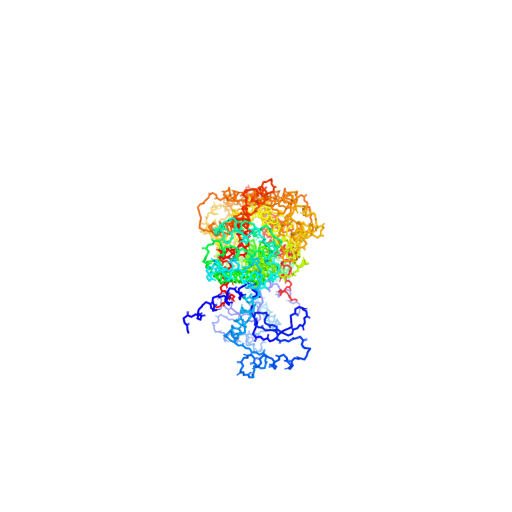8.89500 1.000 34.95174 958 ASN B O 1
ATOM 4131 N N . GLN B 1 76 ? 11.73400 -58.34700 107.46700 1.000 45.36908 959 GLN B N 1
ATOM 4132 C CA . GLN B 1 76 ? 12.69800 -58.67000 108.51100 1.000 46.78954 959 GLN B CA 1
ATOM 4133 C C . GLN B 1 76 ? 13.40200 -57.41700 109.00300 1.000 39.88921 959 GLN B C 1
ATOM 4134 O O . GLN B 1 76 ? 13.57100 -57.22300 110.21100 1.000 38.73369 959 GLN B O 1
ATOM 4140 N N . ASP B 1 77 ? 13.79900 -56.54400 108.07800 1.000 37.37528 960 ASP B N 1
ATOM 4141 C CA . ASP B 1 77 ? 14.42100 -55.28700 108.47600 1.000 43.58816 960 ASP B CA 1
ATOM 4142 C C . ASP B 1 77 ? 13.43300 -54.37600 109.19600 1.000 40.75239 960 ASP B C 1
ATOM 4143 O O . ASP B 1 77 ? 13.82800 -53.62400 110.09500 1.000 43.54829 960 ASP B O 1
ATOM 4148 N N . VAL B 1 78 ? 12.15100 -54.42700 108.83400 1.000 37.52246 961 VAL B N 1
ATOM 4149 C CA . VAL B 1 78 ? 11.17500 -53.60500 109.54200 1.000 35.22532 961 VAL B CA 1
ATOM 4150 C C . VAL B 1 78 ? 11.02500 -54.09400 110.97700 1.000 34.88629 961 VAL B C 1
ATOM 4151 O O . VAL B 1 78 ? 11.04400 -53.29600 111.92000 1.000 31.80163 961 VAL B O 1
ATOM 4155 N N . ASP B 1 79 ? 10.94500 -55.41100 111.17700 1.000 32.99584 962 ASP B N 1
ATOM 4156 C CA . ASP B 1 79 ? 10.85200 -55.93200 112.53600 1.000 33.86458 962 ASP B CA 1
ATOM 4157 C C . ASP B 1 79 ? 12.08200 -55.56200 113.35900 1.000 39.78420 962 ASP B C 1
ATOM 4158 O O . ASP B 1 79 ? 11.97200 -55.28300 114.56000 1.000 39.17775 962 ASP B O 1
ATOM 4163 N N . ALA B 1 80 ? 13.26500 -55.55200 112.73400 1.000 37.26268 963 ALA B N 1
ATOM 4164 C CA . ALA B 1 80 ? 14.47100 -55.19000 113.46900 1.000 39.30573 963 ALA B CA 1
ATOM 4165 C C . ALA B 1 80 ? 14.45500 -53.71400 113.84000 1.000 33.77795 963 ALA B C 1
ATOM 4166 O O . ALA B 1 80 ? 14.80500 -53.34700 114.96900 1.000 33.01808 963 ALA B O 1
ATOM 4168 N N . ALA B 1 81 ? 14.01400 -52.85600 112.91900 1.000 33.41217 964 ALA B N 1
ATOM 4169 C CA . ALA B 1 81 ? 13.91200 -51.43800 113.24800 1.000 32.94164 964 ALA B CA 1
ATOM 4170 C C . ALA B 1 81 ? 12.90000 -51.21400 114.36200 1.000 33.81915 964 ALA B C 1
ATOM 4171 O O . ALA B 1 81 ? 13.12400 -50.38900 115.25400 1.000 33.61570 964 ALA B O 1
ATOM 4173 N N . VAL B 1 82 ? 11.81400 -51.99000 114.37700 1.000 27.00872 965 VAL B N 1
ATOM 4174 C CA . VAL B 1 82 ? 10.82000 -51.80900 115.42800 1.000 36.41766 965 VAL B CA 1
ATOM 4175 C C . VAL B 1 82 ? 11.40200 -52.19400 116.77700 1.000 32.92447 965 VAL B C 1
ATOM 4176 O O . VAL B 1 82 ? 11.27300 -51.45500 117.76200 1.000 29.76454 965 VAL B O 1
ATOM 4180 N N . ARG B 1 83 ? 12.02100 -53.37000 116.86000 1.000 36.46316 966 ARG B N 1
ATOM 4181 C CA . ARG B 1 83 ? 12.45600 -53.81200 118.17900 1.000 37.94196 966 ARG B CA 1
ATOM 4182 C C . ARG B 1 83 ? 13.61000 -52.95100 118.69100 1.000 29.34042 966 ARG B C 1
ATOM 4183 O O . ARG B 1 83 ? 13.74800 -52.77700 119.90300 1.000 32.59482 966 ARG B O 1
ATOM 4191 N N . GLY B 1 84 ? 14.40000 -52.35600 117.79400 1.000 25.42728 967 GLY B N 1
ATOM 4192 C CA . GLY B 1 84 ? 15.40600 -51.39900 118.23500 1.000 30.63488 967 GLY B CA 1
ATOM 4193 C C . GLY B 1 84 ? 14.82800 -50.05300 118.63500 1.000 39.61873 967 GLY B C 1
ATOM 4194 O O . GLY B 1 84 ? 15.32100 -49.41300 119.57100 1.000 33.49742 967 GLY B O 1
ATOM 4195 N N . ILE B 1 85 ? 13.77200 -49.61000 117.94000 1.000 35.97203 968 ILE B N 1
ATOM 4196 C CA . ILE B 1 85 ? 13.05800 -48.41100 118.36200 1.000 29.21320 968 ILE B CA 1
ATOM 4197 C C . ILE B 1 85 ? 12.50500 -48.60400 119.76800 1.000 36.17475 968 ILE B C 1
ATOM 4198 O O . ILE B 1 85 ? 12.63300 -47.72900 120.63600 1.000 32.45561 968 ILE B O 1
ATOM 4203 N N . LEU B 1 86 ? 11.92700 -49.77500 120.02900 1.000 35.09945 969 LEU B N 1
ATOM 4204 C CA . LEU B 1 86 ? 11.35300 -50.04400 121.33400 1.000 34.24158 969 LEU B CA 1
ATOM 4205 C C . LEU B 1 86 ? 12.42000 -50.14400 122.40600 1.000 39.23910 969 LEU B C 1
ATOM 4206 O O . LEU B 1 86 ? 12.11500 -49.97300 123.58900 1.000 45.09478 969 LEU B O 1
ATOM 4211 N N . ARG B 1 87 ? 13.66200 -50.42400 122.03700 1.000 39.37783 970 ARG B N 1
ATOM 4212 C CA . ARG B 1 87 ? 14.69700 -50.55600 123.04700 1.000 43.93478 970 ARG B CA 1
ATOM 4213 C C . ARG B 1 87 ? 15.47300 -49.26300 123.25600 1.000 40.64510 970 ARG B C 1
ATOM 4214 O O . ARG B 1 87 ? 16.30800 -49.19800 124.16000 1.000 53.70432 970 ARG B O 1
ATOM 4222 N N . ASN B 1 88 ? 15.20200 -48.22700 122.47200 1.000 37.87085 971 ASN B N 1
ATOM 4223 C CA . ASN B 1 88 ? 15.82900 -46.92300 122.65100 1.000 39.20601 971 ASN B CA 1
ATOM 4224 C C . ASN B 1 88 ? 14.86700 -46.02600 123.41400 1.000 42.67456 971 ASN B C 1
ATOM 4225 O O . ASN B 1 88 ? 13.72700 -45.82200 122.98400 1.000 41.74874 971 ASN B O 1
ATOM 4230 N N . ALA B 1 89 ? 15.33200 -45.50400 124.55600 1.000 37.37662 972 ALA B N 1
ATOM 4231 C CA . ALA B 1 89 ? 14.43000 -44.87300 125.51000 1.000 32.85268 972 ALA B CA 1
ATOM 4232 C C . ALA B 1 89 ? 13.83100 -43.56400 125.00200 1.000 31.54922 972 ALA B C 1
ATOM 4233 O O . ALA B 1 89 ? 12.75500 -43.16800 125.46300 1.000 31.64882 972 ALA B O 1
ATOM 4235 N N . LYS B 1 90 ? 14.51200 -42.85300 124.10800 1.000 35.29727 973 LYS B N 1
ATOM 4236 C CA . LYS B 1 90 ? 13.92900 -41.62900 123.56700 1.000 33.38709 973 LYS B CA 1
ATOM 4237 C C . LYS B 1 90 ? 12.92300 -41.94400 122.46900 1.000 30.23646 973 LYS B C 1
ATOM 4238 O O . LYS B 1 90 ? 11.93400 -41.22300 122.31300 1.000 33.98262 973 LYS B O 1
ATOM 4244 N N . LEU B 1 91 ? 13.11600 -43.04300 121.74900 1.000 33.77457 974 LEU B N 1
ATOM 4245 C CA . LEU B 1 91 ? 12.26000 -43.36500 120.61600 1.000 34.58300 974 LEU B CA 1
ATOM 4246 C C . LEU B 1 91 ? 11.03000 -44.16900 121.01800 1.000 34.71208 974 LEU B C 1
ATOM 4247 O O . LEU B 1 91 ? 9.97200 -44.01200 120.40000 1.000 39.01710 974 LEU B O 1
ATOM 4252 N N . LYS B 1 92 ? 11.12900 -45.01000 122.04400 1.000 34.85466 975 LYS B N 1
ATOM 4253 C CA . LYS B 1 92 ? 10.00500 -45.87900 122.38400 1.000 35.30385 975 LYS B CA 1
ATOM 4254 C C . LYS B 1 92 ? 8.72100 -45.12500 122.71500 1.000 37.07576 975 LYS B C 1
ATOM 4255 O O . LYS B 1 92 ? 7.67300 -45.45500 122.13300 1.000 35.70541 975 LYS B O 1
ATOM 4261 N N . PRO B 1 93 ? 8.70700 -44.15400 123.63700 1.000 36.86581 976 PRO B N 1
ATOM 4262 C CA . PRO B 1 93 ? 7.46000 -43.41200 123.88300 1.000 30.62480 976 PRO B CA 1
ATOM 4263 C C . PRO B 1 93 ? 6.91900 -42.69700 122.65600 1.000 35.79118 976 PRO B C 1
ATOM 4264 O O . PRO B 1 93 ? 5.69400 -42.62100 122.48400 1.000 37.86953 976 PRO B O 1
ATOM 4268 N N . VAL B 1 94 ? 7.78900 -42.19200 121.78400 1.000 32.51162 977 VAL B N 1
ATOM 4269 C CA . VAL B 1 94 ? 7.31700 -41.54000 120.56400 1.000 31.00074 977 VAL B CA 1
ATOM 4270 C C . VAL B 1 94 ? 6.65900 -42.55400 119.64000 1.000 34.00329 977 VAL B C 1
ATOM 4271 O O . VAL B 1 94 ? 5.53400 -42.35100 119.17300 1.000 34.50422 977 VAL B O 1
ATOM 4275 N N . TYR B 1 95 ? 7.32600 -43.68800 119.40400 1.000 33.20194 978 TYR B N 1
ATOM 4276 C CA . TYR B 1 95 ? 6.75400 -44.70000 118.52600 1.000 32.76417 978 TYR B CA 1
ATOM 4277 C C . TYR B 1 95 ? 5.42300 -45.22200 119.06400 1.000 33.80371 978 TYR B C 1
ATOM 4278 O O . TYR B 1 95 ? 4.47600 -45.41400 118.29600 1.000 32.88127 978 TYR B O 1
ATOM 4287 N N . ASP B 1 96 ? 5.32600 -45.44100 120.38100 1.000 31.95002 979 ASP B N 1
ATOM 4288 C CA . ASP B 1 96 ? 4.09400 -45.97400 120.95400 1.000 32.46865 979 ASP B CA 1
ATOM 4289 C C . ASP B 1 96 ? 2.92600 -45.01900 120.76300 1.000 39.78446 979 ASP B C 1
ATOM 4290 O O . ASP B 1 96 ? 1.76700 -45.45200 120.73900 1.000 40.86685 979 ASP B O 1
ATOM 4295 N N . SER B 1 97 ? 3.20300 -43.71700 120.68800 1.000 36.55479 980 SER B N 1
ATOM 4296 C CA . SER B 1 97 ? 2.14600 -42.74100 120.47500 1.000 31.92470 980 SER B CA 1
ATOM 4297 C C . SER B 1 97 ? 1.82700 -42.55100 119.00400 1.000 34.62807 980 SER B C 1
ATOM 4298 O O . SER B 1 97 ? 0.71000 -42.16600 118.66600 1.000 42.62352 980 SER B O 1
ATOM 4301 N N . LEU B 1 98 ? 2.77900 -42.78400 118.11400 1.000 36.25750 981 LEU B N 1
ATOM 4302 C CA . LEU B 1 98 ? 2.52200 -42.48400 116.71600 1.000 35.05017 981 LEU B CA 1
ATOM 4303 C C . LEU B 1 98 ? 1.47000 -43.41900 116.14200 1.000 34.45932 981 LEU B C 1
ATOM 4304 O O . LEU B 1 98 ? 1.39700 -44.60300 116.49800 1.000 33.72202 981 LEU B O 1
ATOM 4309 N N . ASP B 1 99 ? 0.64900 -42.86200 115.25100 1.000 33.85790 982 ASP B N 1
ATOM 4310 C CA . ASP B 1 99 ? -0.18500 -43.65900 114.37100 1.000 32.31354 982 ASP B CA 1
ATOM 4311 C C . ASP B 1 99 ? 0.69600 -44.38700 113.35400 1.000 29.86358 982 ASP B C 1
ATOM 4312 O O . ASP B 1 99 ? 1.87100 -44.06800 113.17200 1.000 26.86267 982 ASP B O 1
ATOM 4317 N N . ALA B 1 100 ? 0.10500 -45.38500 112.69600 1.000 28.02118 983 ALA B N 1
ATOM 4318 C CA . ALA B 1 100 ? 0.86900 -46.27200 111.82700 1.000 31.19885 983 ALA B CA 1
ATOM 4319 C C . ALA B 1 100 ? 1.57700 -45.51900 110.70000 1.000 32.07989 983 ALA B C 1
ATOM 4320 O O . ALA B 1 100 ? 2.73700 -45.81500 110.38400 1.000 36.04021 983 ALA B O 1
ATOM 4322 N N . VAL B 1 101 ? 0.91600 -44.53500 110.09200 1.000 28.95931 984 VAL B N 1
ATOM 4323 C CA . VAL B 1 101 ? 1.53300 -43.83500 108.96900 1.000 30.32957 984 VAL B CA 1
ATOM 4324 C C . VAL B 1 101 ? 2.77300 -43.08000 109.42500 1.000 34.41306 984 VAL B C 1
ATOM 4325 O O . VAL B 1 101 ? 3.78400 -43.02100 108.70700 1.000 36.08686 984 VAL B O 1
ATOM 4329 N N . ARG B 1 102 ? 2.71400 -42.47000 110.60600 1.000 30.97179 985 ARG B N 1
ATOM 4330 C CA . ARG B 1 102 ? 3.87100 -41.73400 111.08400 1.000 31.16647 985 ARG B CA 1
ATOM 4331 C C . ARG B 1 102 ? 4.91200 -42.65900 111.68900 1.000 34.55383 985 ARG B C 1
ATOM 4332 O O . ARG B 1 102 ? 6.08800 -42.28900 111.74600 1.000 29.85897 985 ARG B O 1
ATOM 4340 N N . ARG B 1 103 ? 4.50100 -43.85500 112.12100 1.000 34.67176 986 ARG B N 1
ATOM 4341 C CA . ARG B 1 103 ? 5.46700 -44.88100 112.47400 1.000 33.12893 986 ARG B CA 1
ATOM 4342 C C . ARG B 1 103 ? 6.29000 -45.27900 111.26200 1.000 33.05188 986 ARG B C 1
ATOM 4343 O O . ARG B 1 103 ? 7.49200 -45.52400 111.37400 1.000 29.55126 986 ARG B O 1
ATOM 4351 N N . ALA B 1 104 ? 5.66700 -45.31700 110.08600 1.000 35.22477 987 ALA B N 1
ATOM 4352 C CA . ALA B 1 104 ? 6.42900 -45.62100 108.88800 1.000 29.91952 987 ALA B CA 1
ATOM 4353 C C . ALA B 1 104 ? 7.46500 -44.54500 108.61600 1.000 31.23636 987 ALA B C 1
ATOM 4354 O O . ALA B 1 104 ? 8.58600 -44.84800 108.19800 1.000 37.74948 987 ALA B O 1
ATOM 4356 N N . ALA B 1 105 ? 7.11200 -43.28000 108.83900 1.000 32.50028 988 ALA B N 1
ATOM 4357 C CA . ALA B 1 105 ? 8.08800 -42.22000 108.63100 1.000 33.83872 988 ALA B CA 1
ATOM 4358 C C . ALA B 1 105 ? 9.23300 -42.34400 109.62700 1.000 35.77848 988 ALA B C 1
ATOM 4359 O O . ALA B 1 105 ? 10.39500 -42.07300 109.28600 1.000 30.42348 988 ALA B O 1
ATOM 4361 N N . LEU B 1 106 ? 8.92100 -42.78100 110.85400 1.000 29.37265 989 LEU B N 1
ATOM 4362 C CA . LEU B 1 106 ? 9.95100 -42.94300 111.87300 1.000 27.45022 989 LEU B CA 1
ATOM 4363 C C . LEU B 1 106 ? 10.84800 -44.13400 111.56400 1.000 31.86293 989 LEU B C 1
ATOM 4364 O O . LEU B 1 106 ? 12.06300 -44.07200 111.76500 1.000 34.18954 989 LEU B O 1
ATOM 4369 N N . ILE B 1 107 ? 10.25600 -45.23300 111.09900 1.000 28.80932 990 ILE B N 1
ATOM 4370 C CA . ILE B 1 107 ? 11.03200 -46.39200 110.69300 1.000 32.92824 990 ILE B CA 1
ATOM 4371 C C . ILE B 1 107 ? 11.93100 -46.02600 109.51900 1.000 35.86390 990 ILE B C 1
ATOM 4372 O O . ILE B 1 107 ? 13.11600 -46.39700 109.47000 1.000 32.41931 990 ILE B O 1
ATOM 4377 N N . ASN B 1 108 ? 11.40000 -45.22200 108.60000 1.000 31.81634 991 ASN B N 1
ATOM 4378 C CA . ASN B 1 108 ? 12.15500 -44.81200 107.42200 1.000 30.03024 991 ASN B CA 1
ATOM 4379 C C . ASN B 1 108 ? 13.39000 -44.01800 107.81900 1.000 35.39972 991 ASN B C 1
ATOM 4380 O O . ASN B 1 108 ? 14.47800 -44.25000 107.27300 1.000 34.70361 991 ASN B O 1
ATOM 4385 N N . MET B 1 109 ? 13.27300 -43.13900 108.82400 1.000 27.06394 992 MET B N 1
ATOM 4386 C CA . MET B 1 109 ? 14.46500 -42.46000 109.31300 1.000 28.18291 992 MET B CA 1
ATOM 4387 C C . MET B 1 109 ? 15.44200 -43.45800 109.93300 1.000 38.44493 992 MET B C 1
ATOM 4388 O O . MET B 1 109 ? 16.66400 -43.32300 109.78300 1.000 35.39859 992 MET B O 1
ATOM 4393 N N . VAL B 1 110 ? 14.92500 -44.48300 110.61000 1.000 32.72248 993 VAL B N 1
ATOM 4394 C CA . VAL B 1 110 ? 15.81800 -45.45800 111.22900 1.000 36.37286 993 VAL B CA 1
ATOM 4395 C C . VAL B 1 110 ? 16.57400 -46.25900 110.16900 1.000 33.76678 993 VAL B C 1
ATOM 4396 O O . VAL B 1 110 ? 17.72300 -46.64500 110.38500 1.000 38.29109 993 VAL B O 1
ATOM 4400 N N . PHE B 1 111 ? 15.96500 -46.51000 109.01300 1.000 36.81474 994 PHE B N 1
ATOM 4401 C CA . PHE B 1 111 ? 16.69100 -47.14500 107.92300 1.000 36.92881 994 PHE B CA 1
ATOM 4402 C C . PHE B 1 111 ? 17.81500 -46.26400 107.40200 1.000 41.88011 994 PHE B C 1
ATOM 4403 O O . PHE B 1 111 ? 18.85800 -46.77400 106.97700 1.000 49.86061 994 PHE B O 1
ATOM 4411 N N . GLN B 1 112 ? 17.62300 -44.95200 107.41700 1.000 38.64347 995 GLN B N 1
ATOM 4412 C CA . GLN B 1 112 ? 18.58600 -44.06100 106.79700 1.000 38.33982 995 GLN B CA 1
ATOM 4413 C C . GLN B 1 112 ? 19.72500 -43.69400 107.73800 1.000 40.39748 995 GLN B C 1
ATOM 4414 O O . GLN B 1 112 ? 20.87400 -43.56700 107.29100 1.000 36.34895 995 GLN B O 1
ATOM 4420 N N . MET B 1 113 ? 19.44200 -43.56600 109.03600 1.000 38.79008 996 MET B N 1
ATOM 4421 C CA . MET B 1 113 ? 20.39500 -43.00000 109.97200 1.000 34.53024 996 MET B CA 1
ATOM 4422 C C . MET B 1 113 ? 20.52900 -43.80700 111.25900 1.000 33.81327 996 MET B C 1
ATOM 4423 O O . MET B 1 113 ? 21.32900 -43.43300 112.11900 1.000 38.84968 996 MET B O 1
ATOM 4428 N N . GLY B 1 114 ? 19.80600 -44.91000 111.40500 1.000 35.41623 997 GLY B N 1
ATOM 4429 C CA . GLY B 1 114 ? 19.88700 -45.71700 112.60400 1.000 33.37934 997 GLY B CA 1
ATOM 4430 C C . GLY B 1 114 ? 19.18800 -45.09100 113.79500 1.000 32.88312 997 GLY B C 1
ATOM 4431 O O . GLY B 1 114 ? 18.94900 -43.88000 113.84900 1.000 37.35811 997 GLY B O 1
ATOM 4432 N N . GLU B 1 115 ? 18.91600 -45.92900 114.79900 1.000 29.34814 998 GLU B N 1
ATOM 4433 C CA . GLU B 1 115 ? 18.17100 -45.48500 115.96800 1.000 31.23656 998 GLU B CA 1
ATOM 4434 C C . GLU B 1 115 ? 18.88400 -44.35100 116.68100 1.000 33.04375 998 GLU B C 1
ATOM 4435 O O . GLU B 1 115 ? 18.24700 -43.39200 117.12700 1.000 37.47701 998 GLU B O 1
ATOM 4441 N N . THR B 1 116 ? 20.20700 -44.43700 116.78800 1.000 39.73785 999 THR B N 1
ATOM 4442 C CA . THR B 1 116 ? 20.96500 -43.43400 117.53000 1.000 36.27084 999 THR B CA 1
ATOM 4443 C C . THR B 1 116 ? 20.86700 -42.06000 116.88000 1.000 28.86544 999 THR B C 1
ATOM 4444 O O . THR B 1 116 ? 20.82000 -41.04600 117.57500 1.000 31.67503 999 THR B O 1
ATOM 4448 N N . GLY B 1 117 ? 20.84800 -42.00100 115.54800 1.000 30.66416 1000 GLY B N 1
ATOM 4449 C CA . GLY B 1 117 ? 20.74100 -40.71100 114.89600 1.000 26.69249 1000 GLY B CA 1
ATOM 4450 C C . GLY B 1 117 ? 19.34700 -40.11800 115.01400 1.000 35.19249 1000 GLY B C 1
ATOM 4451 O O . GLY B 1 117 ? 19.19200 -38.91700 115.23400 1.000 32.81022 1000 GLY B O 1
ATOM 4452 N N . VAL B 1 118 ? 18.31400 -40.95100 114.91600 1.000 31.37772 1001 VAL B N 1
ATOM 4453 C CA . VAL B 1 118 ? 16.96600 -40.42200 115.05900 1.000 35.02544 1001 VAL B CA 1
ATOM 4454 C C . VAL B 1 118 ? 16.78500 -39.84900 116.44900 1.000 32.18251 1001 VAL B C 1
ATOM 4455 O O . VAL B 1 118 ? 16.19000 -38.78100 116.61700 1.000 36.13597 1001 VAL B O 1
ATOM 4459 N N . ALA B 1 119 ? 17.39000 -40.49500 117.44800 1.000 34.40615 1002 ALA B N 1
ATOM 4460 C CA . ALA B 1 119 ? 17.25300 -40.12900 118.85300 1.000 34.10188 1002 ALA B CA 1
ATOM 4461 C C . ALA B 1 119 ? 17.95500 -38.82400 119.19200 1.000 36.57480 1002 ALA B C 1
ATOM 4462 O O . ALA B 1 119 ? 17.75500 -38.29800 120.29200 1.000 33.17761 1002 ALA B O 1
ATOM 4464 N N . GLY B 1 120 ? 18.80300 -38.31500 118.29800 1.000 30.16571 1003 GLY B N 1
ATOM 4465 C CA . GLY B 1 120 ? 19.39100 -37.01200 118.51000 1.000 33.23307 1003 GLY B CA 1
ATOM 4466 C C . GLY B 1 120 ? 18.45400 -35.86300 118.24500 1.000 34.69919 1003 GLY B C 1
ATOM 4467 O O . GLY B 1 120 ? 18.74100 -34.74200 118.67400 1.000 36.84821 1003 GLY B O 1
ATOM 4468 N N . PHE B 1 121 ? 17.33300 -36.12100 117.56800 1.000 33.67260 1004 PHE B N 1
ATOM 4469 C CA . PHE B 1 121 ? 16.27700 -35.12300 117.38700 1.000 33.25791 1004 PHE B CA 1
ATOM 4470 C C . PHE B 1 121 ? 15.43500 -35.04000 118.66000 1.000 34.72009 1004 PHE B C 1
ATOM 4471 O O . PHE B 1 121 ? 14.24700 -35.35600 118.69100 1.000 37.51674 1004 PHE B O 1
ATOM 4479 N N . THR B 1 122 ? 16.08300 -34.58100 119.72900 1.000 37.52787 1005 THR B N 1
ATOM 4480 C CA . THR B 1 122 ? 15.51100 -34.71700 121.06100 1.000 37.75031 1005 THR B CA 1
ATOM 4481 C C . THR B 1 122 ? 14.19200 -33.96500 121.19400 1.000 38.72885 1005 THR B C 1
ATOM 4482 O O . THR B 1 122 ? 13.18000 -34.54100 121.61700 1.000 28.66856 1005 THR B O 1
ATOM 4486 N N . ASN B 1 123 ? 14.18300 -32.67300 120.85300 1.000 35.76458 1006 ASN B N 1
ATOM 4487 C CA . ASN B 1 123 ? 12.96700 -31.88800 121.04100 1.000 37.02685 1006 ASN B CA 1
ATOM 4488 C C . ASN B 1 123 ? 11.93300 -32.15800 119.95200 1.000 35.63561 1006 ASN B C 1
ATOM 4489 O O . ASN B 1 123 ? 10.72600 -32.10300 120.22000 1.000 31.47808 1006 ASN B O 1
ATOM 4494 N N . SER B 1 124 ? 12.37500 -32.46600 118.73400 1.000 33.98035 1007 SER B N 1
ATOM 4495 C CA . SER B 1 124 ? 11.42700 -32.83800 117.69400 1.000 32.57486 1007 SER B CA 1
ATOM 4496 C C . SER B 1 124 ? 10.67000 -34.10000 118.07700 1.000 37.96138 1007 SER B C 1
ATOM 4497 O O . SER B 1 124 ? 9.45100 -34.18800 117.88600 1.000 33.53197 1007 SER B O 1
ATOM 4500 N N . LEU B 1 125 ? 11.37700 -35.08200 118.64300 1.000 30.35146 1008 LEU B N 1
ATOM 4501 C CA . LEU B 1 125 ? 10.72000 -36.32000 119.03800 1.000 37.21180 1008 LEU B CA 1
ATOM 4502 C C . LEU B 1 125 ? 9.65500 -36.05300 120.08400 1.000 34.64881 1008 LEU B C 1
ATOM 4503 O O . LEU B 1 125 ? 8.60100 -36.70200 120.09600 1.000 34.91297 1008 LEU B O 1
ATOM 4508 N N . ARG B 1 126 ? 9.93400 -35.11600 120.98800 1.000 31.03547 1009 ARG B N 1
ATOM 4509 C CA . ARG B 1 126 ? 8.94900 -34.70800 121.97400 1.000 37.30137 1009 ARG B CA 1
ATOM 4510 C C . ARG B 1 126 ? 7.75800 -34.01900 121.31600 1.000 38.27461 1009 ARG B C 1
ATOM 4511 O O . ARG B 1 126 ? 6.62100 -34.17500 121.77000 1.000 37.11422 1009 ARG B O 1
ATOM 4519 N N . MET B 1 127 ? 7.99700 -33.25800 120.24200 1.000 37.96400 1010 MET B N 1
ATOM 4520 C CA . MET B 1 127 ? 6.89500 -32.64700 119.50600 1.000 28.97933 1010 MET B CA 1
ATOM 4521 C C . MET B 1 127 ? 6.05500 -33.70400 118.80500 1.000 35.43805 1010 MET B C 1
ATOM 4522 O O . MET B 1 127 ? 4.82600 -33.58500 118.74000 1.000 34.30846 1010 MET B O 1
ATOM 4527 N N . LEU B 1 128 ? 6.69300 -34.74300 118.26100 1.000 36.29581 1011 LEU B N 1
ATOM 4528 C CA . LEU B 1 128 ? 5.90900 -35.81100 117.65700 1.000 34.53783 1011 LEU B CA 1
ATOM 4529 C C . LEU B 1 128 ? 5.11100 -36.54500 118.72500 1.000 35.83549 1011 LEU B C 1
ATOM 4530 O O . LEU B 1 128 ? 3.93500 -36.86700 118.52100 1.000 35.07547 1011 LEU B O 1
ATOM 4535 N N . GLN B 1 129 ? 5.70000 -36.75000 119.90400 1.000 34.88200 1012 GLN B N 1
ATOM 4536 C CA . GLN B 1 129 ? 4.96300 -37.47300 120.93000 1.000 36.20443 1012 GLN B CA 1
ATOM 4537 C C . GLN B 1 129 ? 3.69200 -36.72500 121.30000 1.000 35.77829 1012 GLN B C 1
ATOM 4538 O O . GLN B 1 129 ? 2.63300 -37.33000 121.49200 1.000 38.80379 1012 GLN B O 1
ATOM 4544 N N . GLN B 1 130 ? 3.77300 -35.40500 121.34600 1.000 36.24067 1013 GLN B N 1
ATOM 4545 C CA . GLN B 1 130 ? 2.67100 -34.53100 121.70800 1.000 33.30776 1013 GLN B CA 1
ATOM 4546 C C . GLN B 1 130 ? 1.76500 -34.18000 120.53800 1.000 39.51898 1013 GLN B C 1
ATOM 4547 O O . GLN B 1 130 ? 0.83500 -33.39500 120.71800 1.000 44.92103 1013 GLN B O 1
ATOM 4553 N N . LYS B 1 131 ? 2.02300 -34.73400 119.35500 1.000 34.50993 1014 LYS B N 1
ATOM 4554 C CA . LYS B 1 131 ? 1.22100 -34.50300 118.15700 1.000 35.01443 1014 LYS B CA 1
ATOM 4555 C C . LYS B 1 131 ? 1.25500 -33.04200 117.72700 1.000 36.96777 1014 LYS B C 1
ATOM 4556 O O . LYS B 1 131 ? 0.30900 -32.53900 117.11700 1.000 44.02557 1014 LYS B O 1
ATOM 4562 N N . ARG B 1 132 ? 2.37600 -32.38000 118.00700 1.000 33.18681 1015 ARG B N 1
ATOM 4563 C CA . ARG B 1 132 ? 2.63900 -31.00900 117.57400 1.000 26.84989 1015 ARG B CA 1
ATOM 4564 C C . ARG B 1 132 ? 3.38200 -31.03100 116.23500 1.000 34.05440 1015 ARG B C 1
ATOM 4565 O O . ARG B 1 132 ? 4.54500 -30.65300 116.10800 1.000 35.67057 1015 ARG B O 1
ATOM 4573 N N . TRP B 1 133 ? 2.64800 -31.46800 115.20700 1.000 36.14072 1016 TRP B N 1
ATOM 4574 C CA . TRP B 1 133 ? 3.28100 -31.86500 113.95700 1.000 31.68438 1016 TRP B CA 1
ATOM 4575 C C . TRP B 1 133 ? 3.99900 -30.70900 113.26700 1.000 39.47761 1016 TRP B C 1
ATOM 4576 O O . TRP B 1 133 ? 5.00200 -30.92500 112.58000 1.000 39.27847 1016 TRP B O 1
ATOM 4587 N N . ASP B 1 134 ? 3.49300 -29.48700 113.39600 1.000 40.69205 1017 ASP B N 1
ATOM 4588 C CA . ASP B 1 134 ? 4.13200 -28.37500 112.70600 1.000 35.49070 1017 ASP B CA 1
ATOM 4589 C C . ASP B 1 134 ? 5.48700 -28.05500 113.32400 1.000 36.36026 1017 ASP B C 1
ATOM 4590 O O . ASP B 1 134 ? 6.45300 -27.76700 112.61000 1.000 38.04963 1017 ASP B O 1
ATOM 4595 N N . GLU B 1 135 ? 5.57400 -28.07500 114.65200 1.000 36.13255 1018 GLU B N 1
ATOM 4596 C CA . GLU B 1 135 ? 6.83000 -27.71800 115.29400 1.000 34.17510 1018 GLU B CA 1
ATOM 4597 C C . GLU B 1 135 ? 7.88900 -28.78400 115.04000 1.000 38.09644 1018 GLU B C 1
ATOM 4598 O O . GLU B 1 135 ? 9.07900 -28.46900 114.89000 1.000 35.94431 1018 GLU B O 1
ATOM 4604 N N . ALA B 1 136 ? 7.46800 -30.04800 114.97600 1.000 36.87872 1019 ALA B N 1
ATOM 4605 C CA . ALA B 1 136 ? 8.40300 -31.11600 114.65900 1.000 31.03526 1019 ALA B CA 1
ATOM 4606 C C . ALA B 1 136 ? 8.89700 -30.99700 113.22600 1.000 34.17643 1019 ALA B C 1
ATOM 4607 O O . ALA B 1 136 ? 10.09100 -31.17000 112.96000 1.000 31.41331 1019 ALA B O 1
ATOM 4609 N N . ALA B 1 137 ? 8.00000 -30.68600 112.28900 1.000 31.11590 1020 ALA B N 1
ATOM 4610 C CA . ALA B 1 137 ? 8.41500 -30.60600 110.89400 1.000 31.15934 1020 ALA B CA 1
ATOM 4611 C C . ALA B 1 137 ? 9.46700 -29.52300 110.67200 1.000 35.28108 1020 ALA B C 1
ATOM 4612 O O . ALA B 1 137 ? 10.41100 -29.72700 109.90600 1.000 33.06799 1020 ALA B O 1
ATOM 4614 N N . VAL B 1 138 ? 9.34600 -28.38600 111.36300 1.000 38.17334 1021 VAL B N 1
ATOM 4615 C CA . VAL B 1 138 ? 10.30600 -27.30000 111.18300 1.000 28.94223 1021 VAL B CA 1
ATOM 4616 C C . VAL B 1 138 ? 11.68000 -27.70400 111.70600 1.000 29.17297 1021 VAL B C 1
ATOM 4617 O O . VAL B 1 138 ? 12.70200 -27.45700 111.05900 1.000 30.11040 1021 VAL B O 1
ATOM 4621 N N . ASN B 1 139 ? 11.72800 -28.35000 112.86700 1.000 32.84305 1022 ASN B N 1
ATOM 4622 C CA . ASN B 1 139 ? 13.01600 -28.68800 113.46000 1.000 35.56021 1022 ASN B CA 1
ATOM 4623 C C . ASN B 1 139 ? 13.66600 -29.85900 112.73000 1.000 34.98423 1022 ASN B C 1
ATOM 4624 O O . ASN B 1 139 ? 14.87000 -29.82300 112.46400 1.000 36.87627 1022 ASN B O 1
ATOM 4629 N N . LEU B 1 140 ? 12.87300 -30.85300 112.31300 1.000 30.39029 1023 LEU B N 1
ATOM 4630 C CA . LEU B 1 140 ? 13.41200 -31.97800 111.55700 1.000 33.15643 1023 LEU B CA 1
ATOM 4631 C C . LEU B 1 140 ? 14.08200 -31.52000 110.26700 1.000 32.55506 1023 LEU B C 1
ATOM 4632 O O . LEU B 1 140 ? 15.08200 -32.11000 109.83600 1.000 34.80774 1023 LEU B O 1
ATOM 4637 N N . ALA B 1 141 ? 13.55400 -30.47200 109.64000 1.000 32.26033 1024 ALA B N 1
ATOM 4638 C CA . ALA B 1 141 ? 14.11700 -29.97500 108.39300 1.000 35.30244 1024 ALA B CA 1
ATOM 4639 C C . ALA B 1 141 ? 15.33400 -29.08600 108.60100 1.000 33.71072 1024 ALA B C 1
ATOM 4640 O O . ALA B 1 141 ? 16.06700 -28.83700 107.64000 1.000 38.00049 1024 ALA B O 1
ATOM 4642 N N . LYS B 1 142 ? 15.56500 -28.61000 109.82400 1.000 29.88216 1025 LYS B N 1
ATOM 4643 C CA . LYS B 1 142 ? 16.78100 -27.87400 110.16000 1.000 30.67346 1025 LYS B CA 1
ATOM 4644 C C . LYS B 1 142 ? 17.84600 -28.89500 110.55700 1.000 34.98228 1025 LYS B C 1
ATOM 4645 O O . LYS B 1 142 ? 18.10300 -29.15300 111.73300 1.000 32.97059 1025 LYS B O 1
ATOM 4651 N N . SER B 1 143 ? 18.45900 -29.50600 109.54900 1.000 33.20549 1026 SER B N 1
ATOM 4652 C CA . SER B 1 143 ? 19.28600 -30.66500 109.82600 1.000 36.02079 1026 SER B CA 1
ATOM 4653 C C . SER B 1 143 ? 20.22200 -30.94100 108.66300 1.000 38.98788 1026 SER B C 1
ATOM 4654 O O . SER B 1 143 ? 19.88900 -30.70000 107.49700 1.000 33.29020 1026 SER B O 1
ATOM 4657 N N . ARG B 1 144 ? 21.39500 -31.48400 108.99600 1.000 39.08857 1027 ARG B N 1
ATOM 4658 C CA . ARG B 1 144 ? 22.30100 -31.91700 107.94300 1.000 40.44910 1027 ARG B CA 1
ATOM 4659 C C . ARG B 1 144 ? 21.67200 -33.02900 107.11900 1.000 33.01093 1027 ARG B C 1
ATOM 4660 O O . ARG B 1 144 ? 21.92300 -33.13400 105.91600 1.000 36.22399 1027 ARG B O 1
ATOM 4668 N N . TRP B 1 145 ? 20.82600 -33.84300 107.74500 1.000 32.53615 1028 TRP B N 1
ATOM 4669 C CA . TRP B 1 145 ? 20.04200 -34.82600 107.00800 1.000 38.36516 1028 TRP B CA 1
ATOM 4670 C C . TRP B 1 145 ? 19.25400 -34.18600 105.86900 1.000 38.68098 1028 TRP B C 1
ATOM 4671 O O . TRP B 1 145 ? 19.32100 -34.63900 104.71800 1.000 39.18525 1028 TRP B O 1
ATOM 4682 N N . TYR B 1 146 ? 18.52000 -33.11100 106.16300 1.000 34.38485 1029 TYR B N 1
ATOM 4683 C CA . TYR B 1 146 ? 17.71600 -32.48200 105.12300 1.000 39.58355 1029 TYR B CA 1
ATOM 4684 C C . TYR B 1 146 ? 18.59500 -31.94800 103.99600 1.000 39.37515 1029 TYR B C 1
ATOM 4685 O O . TYR B 1 146 ? 18.27900 -32.13700 102.81400 1.000 41.62510 1029 TYR B O 1
ATOM 4694 N N . ASN B 1 147 ? 19.72800 -31.32100 104.33800 1.000 39.16199 1030 ASN B N 1
ATOM 4695 C CA . ASN B 1 147 ? 20.59200 -30.75100 103.30500 1.000 43.14789 1030 ASN B CA 1
ATOM 4696 C C . ASN B 1 147 ? 21.19300 -31.81600 102.40200 1.000 35.14470 1030 ASN B C 1
ATOM 4697 O O . ASN B 1 147 ? 21.48300 -31.54200 101.23700 1.000 40.71176 1030 ASN B O 1
ATOM 4702 N N . GLN B 1 148 ? 21.41300 -33.01800 102.91000 1.000 36.09905 1031 GLN B N 1
ATOM 4703 C CA . GLN B 1 148 ? 22.06700 -34.01000 102.07100 1.000 38.74079 1031 GLN B CA 1
ATOM 4704 C C . GLN B 1 148 ? 21.07100 -34.78300 101.21800 1.000 40.57523 1031 GLN B C 1
ATOM 4705 O O . GLN B 1 148 ? 21.38500 -35.13100 100.07600 1.000 42.61912 1031 GLN B O 1
ATOM 4711 N N . THR B 1 149 ? 19.87000 -35.05500 101.73600 1.000 36.60305 1032 THR B N 1
ATOM 4712 C CA . THR B 1 149 ? 18.81600 -35.73900 100.97800 1.000 41.02212 1032 THR B CA 1
ATOM 4713 C C . THR B 1 149 ? 17.50700 -34.95800 101.11500 1.000 44.07575 1032 THR B C 1
ATOM 4714 O O . THR B 1 149 ? 16.52900 -35.42500 101.71700 1.000 34.65084 1032 THR B O 1
ATOM 4718 N N . PRO B 1 150 ? 17.45900 -33.75000 100.54300 1.000 42.44936 1033 PRO B N 1
ATOM 4719 C CA . PRO B 1 150 ? 16.24900 -32.91800 100.68400 1.000 41.35003 1033 PRO B CA 1
ATOM 4720 C C . PRO B 1 150 ? 14.97100 -33.55600 100.15100 1.000 38.86919 1033 PRO B C 1
ATOM 4721 O O . PRO B 1 150 ? 13.91700 -33.41300 100.78000 1.000 37.16694 1033 PRO B O 1
ATOM 4725 N N . ASN B 1 151 ? 15.02700 -34.30200 99.04800 1.000 41.91422 1034 ASN B N 1
ATOM 4726 C CA . ASN B 1 151 ? 13.80300 -34.88800 98.51600 1.000 35.12584 1034 ASN B CA 1
ATOM 4727 C C . ASN B 1 151 ? 13.27000 -35.97000 99.44300 1.000 38.23164 1034 ASN B C 1
ATOM 4728 O O . ASN B 1 151 ? 12.08000 -35.98700 99.77900 1.000 44.91862 1034 ASN B O 1
ATOM 4733 N N . ARG B 1 152 ? 14.13500 -36.88900 99.86300 1.000 39.65398 1035 ARG B N 1
ATOM 4734 C CA . ARG B 1 152 ? 13.69600 -37.91400 100.79600 1.000 33.69881 1035 ARG B CA 1
ATOM 4735 C C . ARG B 1 152 ? 13.29800 -37.30000 102.12900 1.000 37.53157 1035 ARG B C 1
ATOM 4736 O O . ARG B 1 152 ? 12.31700 -37.72200 102.75100 1.000 35.89118 1035 ARG B O 1
ATOM 4744 N N . ALA B 1 153 ? 14.04000 -36.29600 102.58900 1.000 34.28813 1036 ALA B N 1
ATOM 4745 C CA . ALA B 1 1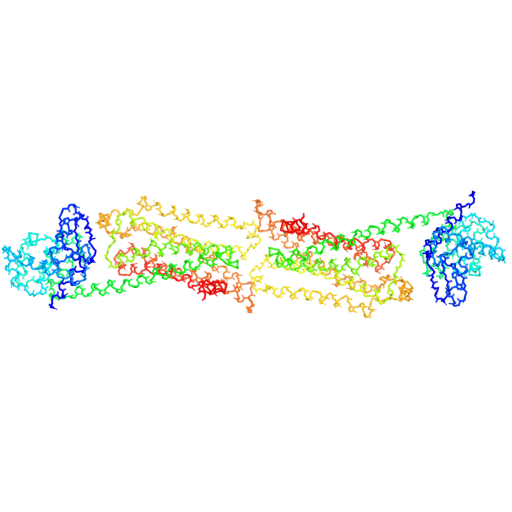53 ? 13.68700 -35.71900 103.87500 1.000 34.40546 1036 ALA B CA 1
ATOM 4746 C C . ALA B 1 153 ? 12.33300 -35.03200 103.79600 1.000 38.28412 1036 ALA B C 1
ATOM 4747 O O . ALA B 1 153 ? 11.51800 -35.15900 104.71400 1.000 39.89612 1036 ALA B O 1
ATOM 4749 N N . LYS B 1 154 ? 12.05400 -34.33700 102.68800 1.000 40.36427 1037 LYS B N 1
ATOM 4750 C CA . LYS B 1 154 ? 10.78900 -33.61900 102.58900 1.000 39.84049 1037 LYS B CA 1
ATOM 4751 C C . LYS B 1 154 ? 9.61100 -34.58000 102.50200 1.000 38.86380 1037 LYS B C 1
ATOM 4752 O O . LYS B 1 154 ? 8.55400 -34.31700 103.08600 1.000 39.91281 1037 LYS B O 1
ATOM 4758 N N . ARG B 1 155 ? 9.77600 -35.71400 101.81400 1.000 35.56457 1038 ARG B N 1
ATOM 4759 C CA . ARG B 1 155 ? 8.72000 -36.72100 101.82500 1.000 35.72566 1038 ARG B CA 1
ATOM 4760 C C . ARG B 1 155 ? 8.48600 -37.26900 103.22700 1.000 38.11520 1038 ARG B C 1
ATOM 4761 O O . ARG B 1 155 ? 7.33700 -37.46700 103.64000 1.000 43.58460 1038 ARG B O 1
ATOM 4769 N N . VAL B 1 156 ? 9.56000 -37.50700 103.97600 1.000 35.54020 1039 VAL B N 1
ATOM 4770 C CA . VAL B 1 156 ? 9.41600 -38.06500 105.31400 1.000 36.09053 1039 VAL B CA 1
ATOM 4771 C C . VAL B 1 156 ? 8.80200 -37.03300 106.24500 1.000 36.88193 1039 VAL B C 1
ATOM 4772 O O . VAL B 1 156 ? 7.89900 -37.34600 107.02900 1.000 32.44102 1039 VAL B O 1
ATOM 4776 N N . ILE B 1 157 ? 9.28200 -35.78800 106.17700 1.000 35.49493 1040 ILE B N 1
ATOM 4777 C CA . ILE B 1 157 ? 8.75100 -34.74400 107.04700 1.000 35.87163 1040 ILE B CA 1
ATOM 4778 C C . ILE B 1 157 ? 7.31200 -34.40800 106.67500 1.000 35.81106 1040 ILE B C 1
ATOM 4779 O O . ILE B 1 157 ? 6.48500 -34.12000 107.54600 1.000 29.73354 1040 ILE B O 1
ATOM 4784 N N . THR B 1 158 ? 6.98300 -34.44200 105.38400 1.000 33.30014 1041 THR B N 1
ATOM 4785 C CA . THR B 1 158 ? 5.60200 -34.19300 104.99900 1.000 37.04248 1041 THR B CA 1
ATOM 4786 C C . THR B 1 158 ? 4.69400 -35.29000 105.53400 1.000 39.29185 1041 THR B C 1
ATOM 4787 O O . THR B 1 158 ? 3.55600 -35.02500 105.94900 1.000 32.75799 1041 THR B O 1
ATOM 4791 N N . THR B 1 159 ? 5.19900 -36.52100 105.56700 1.000 36.61098 1042 THR B N 1
ATOM 4792 C CA . THR B 1 159 ? 4.42200 -37.62000 106.11900 1.000 36.90314 1042 THR B CA 1
ATOM 4793 C C . THR B 1 159 ? 4.19600 -37.42800 107.61400 1.000 37.85578 1042 THR B C 1
ATOM 4794 O O . THR B 1 159 ? 3.10800 -37.71900 108.12600 1.000 38.42041 1042 THR B O 1
ATOM 4798 N N . PHE B 1 160 ? 5.18900 -36.89400 108.32600 1.000 33.67802 1043 PHE B N 1
ATOM 4799 C CA . PHE B 1 160 ? 4.98100 -36.60400 109.73600 1.000 31.61523 1043 PHE B CA 1
ATOM 4800 C C . PHE B 1 160 ? 3.94400 -35.51300 109.92900 1.000 36.42078 1043 PHE B C 1
ATOM 4801 O O . PHE B 1 160 ? 3.08200 -35.61900 110.80600 1.000 42.84136 1043 PHE B O 1
ATOM 4809 N N . ARG B 1 161 ? 4.02700 -34.44500 109.13600 1.000 35.05594 1044 ARG B N 1
ATOM 4810 C CA . ARG B 1 161 ? 3.16100 -33.29300 109.35400 1.000 43.78991 1044 ARG B CA 1
ATOM 4811 C C . ARG B 1 161 ? 1.70500 -33.61500 109.02900 1.000 40.91481 1044 ARG B C 1
ATOM 4812 O O . ARG B 1 161 ? 0.79700 -33.15100 109.72300 1.000 39.84196 1044 ARG B O 1
ATOM 4820 N N . THR B 1 162 ? 1.46200 -34.42400 107.99900 1.000 36.09733 1045 THR B N 1
ATOM 4821 C CA . THR B 1 162 ? 0.10900 -34.70400 107.54700 1.000 34.56105 1045 THR B CA 1
ATOM 4822 C C . THR B 1 162 ? -0.44200 -36.02100 108.06100 1.000 40.75922 1045 THR B C 1
ATOM 4823 O O . THR B 1 162 ? -1.65900 -36.14400 108.23000 1.000 43.08289 1045 THR B O 1
ATOM 4827 N N . GLY B 1 163 ? 0.40300 -37.02100 108.28100 1.000 38.87601 1046 GLY B N 1
ATOM 4828 C CA . GLY B 1 163 ? -0.11800 -38.32700 108.60800 1.000 30.81495 1046 GLY B CA 1
ATOM 4829 C C . GLY B 1 163 ? -0.69500 -39.09100 107.43500 1.000 33.67136 1046 GLY B C 1
ATOM 4830 O O . GLY B 1 163 ? -1.39200 -40.08000 107.65900 1.000 36.28754 1046 GLY B O 1
ATOM 4831 N N . THR B 1 164 ? -0.42200 -38.67800 106.19300 1.000 35.13737 1047 THR B N 1
ATOM 4832 C CA . THR B 1 164 ? -0.93900 -39.34400 104.99900 1.000 32.32733 1047 THR B CA 1
ATOM 4833 C C . THR B 1 164 ? 0.21400 -39.73800 104.07900 1.000 36.94485 1047 THR B C 1
ATOM 4834 O O . THR B 1 164 ? 1.36200 -39.33500 104.27300 1.000 36.17080 1047 THR B O 1
ATOM 4838 N N . TRP B 1 165 ? -0.11000 -40.53700 103.06300 1.000 32.56562 1048 TRP B N 1
ATOM 4839 C CA . TRP B 1 165 ? 0.85600 -40.99600 102.08200 1.000 39.37748 1048 TRP B CA 1
ATOM 4840 C C . TRP B 1 165 ? 0.99200 -40.05600 100.89200 1.000 44.21168 1048 TRP B C 1
ATOM 4841 O O . TRP B 1 165 ? 1.69400 -40.39200 99.92900 1.000 46.96196 1048 TRP B O 1
ATOM 4852 N N . ASP B 1 166 ? 0.35400 -38.88900 100.93300 1.000 42.98148 1049 ASP B N 1
ATOM 4853 C CA . ASP B 1 166 ? 0.25100 -38.07700 99.72600 1.000 44.25755 1049 ASP B CA 1
ATOM 4854 C C . ASP B 1 166 ? 1.62300 -37.70700 99.17400 1.000 42.29028 1049 ASP B C 1
ATOM 4855 O O . ASP B 1 166 ? 1.81300 -37.65600 97.95300 1.000 46.55532 1049 ASP B O 1
ATOM 4860 N N . ALA B 1 167 ? 2.60400 -37.46600 100.04300 1.000 37.86682 1050 ALA B N 1
ATOM 4861 C CA . ALA B 1 167 ? 3.90100 -37.04200 99.52200 1.000 37.72115 1050 ALA B CA 1
ATOM 4862 C C . ALA B 1 167 ? 4.53800 -38.14600 98.68800 1.000 40.79641 1050 ALA B C 1
ATOM 4863 O O . ALA B 1 167 ? 5.18200 -37.86600 97.66600 1.000 42.79835 1050 ALA B O 1
ATOM 4865 N N . TYR B 1 168 ? 4.32700 -39.40400 99.07900 1.000 37.01487 1051 TYR B N 1
ATOM 4866 C CA . TYR B 1 168 ? 4.84900 -40.52300 98.30500 1.000 41.48064 1051 TYR B CA 1
ATOM 4867 C C . TYR B 1 168 ? 3.97500 -40.84200 97.09900 1.000 47.44016 1051 TYR B C 1
ATOM 4868 O O . TYR B 1 168 ? 4.49900 -41.20900 96.04200 1.000 47.24540 1051 TYR B O 1
ATOM 4877 N N . ALA B 1 169 ? 2.65200 -40.70000 97.22200 1.000 47.75339 1052 ALA B N 1
ATOM 4878 C CA . ALA B 1 169 ? 1.79400 -40.88800 96.05500 1.000 46.51318 1052 ALA B CA 1
ATOM 4879 C C . ALA B 1 169 ? 2.11300 -39.87000 94.97000 1.000 45.33516 1052 ALA B C 1
ATOM 4880 O O . ALA B 1 169 ? 2.15000 -40.20500 93.77900 1.000 41.27744 1052 ALA B O 1
ATOM 4882 N N . ALA B 1 170 ? 2.35300 -38.61900 95.36400 1.000 44.83050 1053 ALA B N 1
ATOM 4883 C CA . ALA B 1 170 ? 2.69700 -37.59400 94.38800 1.000 42.33631 1053 ALA B CA 1
ATOM 4884 C C . ALA B 1 170 ? 4.05200 -37.86300 93.75300 1.000 45.53176 1053 ALA B C 1
ATOM 4885 O O . ALA B 1 170 ? 4.26300 -37.54900 92.58000 1.000 53.75850 1053 ALA B O 1
ATOM 4887 N N . SER B 1 171 ? 4.98300 -38.44800 94.50200 1.000 50.58655 1054 SER B N 1
ATOM 4888 C CA . SER B 1 171 ? 6.29600 -38.71100 93.93400 1.000 47.75648 1054 SER B CA 1
ATOM 4889 C C . SER B 1 171 ? 6.20400 -39.78000 92.85800 1.000 48.52442 1054 SER B C 1
ATOM 4890 O O . SER B 1 171 ? 6.72500 -39.60700 91.75400 1.000 46.76359 1054 SER B O 1
ATOM 4893 N N . GLN B 1 172 ? 5.50800 -40.88100 93.15500 1.000 51.33112 1055 GLN B N 1
ATOM 4894 C CA . GLN B 1 172 ? 5.37100 -41.94800 92.17200 1.000 54.90736 1055 GLN B CA 1
ATOM 4895 C C . GLN B 1 172 ? 4.64900 -41.46000 90.92700 1.000 62.13759 1055 GLN B C 1
ATOM 4896 O O . GLN B 1 172 ? 5.02600 -41.81700 89.80400 1.000 64.84636 1055 GLN B O 1
ATOM 4902 N N . GLN B 1 173 ? 3.62000 -40.62600 91.10200 1.000 54.66825 1056 GLN B N 1
ATOM 4903 C CA . GLN B 1 173 ? 2.93300 -40.07900 89.94100 1.000 57.12401 1056 GLN B CA 1
ATOM 4904 C C . GLN B 1 173 ? 3.86400 -39.20000 89.12000 1.000 59.74845 1056 GLN B C 1
ATOM 4905 O O . GLN B 1 173 ? 3.77800 -39.18000 87.89000 1.000 66.07784 1056 GLN B O 1
ATOM 4911 N N . TRP B 1 174 ? 4.77500 -38.49100 89.77600 1.000 59.28089 1057 TRP B N 1
ATOM 4912 C CA . TRP B 1 174 ? 5.66500 -37.59500 89.05300 1.000 57.21340 1057 TRP B CA 1
ATOM 4913 C C . TRP B 1 174 ? 6.76000 -38.36000 88.32200 1.000 61.53134 1057 TRP B C 1
ATOM 4914 O O . TRP B 1 174 ? 6.97300 -38.15900 87.12200 1.000 62.65538 1057 TRP B O 1
ATOM 4925 N N . THR B 1 175 ? 7.45800 -39.25500 89.02200 1.000 58.66920 1058 THR B N 1
ATOM 4926 C CA . THR B 1 175 ? 8.57700 -39.94600 88.39400 1.000 61.12192 1058 THR B CA 1
ATOM 4927 C C . THR B 1 175 ? 8.10200 -40.83300 87.25200 1.000 65.33355 1058 THR B C 1
ATOM 4928 O O . THR B 1 175 ? 8.78100 -40.95700 86.22800 1.000 65.37622 1058 THR B O 1
ATOM 4932 N N . ALA B 1 176 ? 6.92400 -41.43200 87.39100 1.000 65.46994 1059 ALA B N 1
ATOM 4933 C CA . ALA B 1 176 ? 6.42600 -42.29000 86.32700 1.000 65.05697 1059 ALA B CA 1
ATOM 4934 C C . ALA B 1 176 ? 5.92900 -41.46800 85.14400 1.000 73.90766 1059 ALA B C 1
ATOM 4935 O O . ALA B 1 176 ? 6.25700 -41.77600 83.99100 1.000 75.22388 1059 ALA B O 1
ATOM 4937 N N . GLY B 1 177 ? 5.16500 -40.40300 85.40800 1.000 67.26487 1060 GLY B N 1
ATOM 4938 C CA . GLY B 1 177 ? 4.56300 -39.64200 84.32700 1.000 66.01580 1060 GLY B CA 1
ATOM 4939 C C . GLY B 1 177 ? 5.51500 -38.71700 83.60100 1.000 66.26713 1060 GLY B C 1
ATOM 4940 O O . GLY B 1 177 ? 5.35000 -38.48000 82.40300 1.000 67.94009 1060 GLY B O 1
ATOM 4941 N N . MET B 1 178 ? 6.49900 -38.16100 84.30300 1.000 65.81139 1061 MET B N 1
ATOM 4942 C CA . MET B 1 178 ? 7.56700 -37.43500 83.63200 1.000 67.25652 1061 MET B CA 1
ATOM 4943 C C . MET B 1 178 ? 8.67100 -38.35900 83.14000 1.000 70.70626 1061 MET B C 1
ATOM 4944 O O . MET B 1 178 ? 9.55700 -37.90900 82.40800 1.000 70.13612 1061 MET B O 1
ATOM 4949 N N . GLY B 1 179 ? 8.64200 -39.63000 83.52500 1.000 69.91462 1062 GLY B N 1
ATOM 4950 C CA . GLY B 1 179 ? 9.61300 -40.57700 83.03100 1.000 68.57696 1062 GLY B CA 1
ATOM 4951 C C . GLY B 1 179 ? 9.35300 -40.88600 81.57300 1.000 74.39743 1062 GLY B C 1
ATOM 4952 O O . GLY B 1 179 ? 10.18200 -40.58400 80.70900 1.000 71.63938 1062 GLY B O 1
ATOM 4953 N N . LEU B 1 180 ? 8.18700 -41.46700 81.27600 1.000 70.84481 1063 LEU B N 1
ATOM 4954 C CA . LEU B 1 180 ? 7.89000 -41.79700 79.89000 1.000 73.68413 1063 LEU B CA 1
ATOM 4955 C C . LEU B 1 180 ? 7.82400 -40.54200 79.03100 1.000 76.96217 1063 LEU B C 1
ATOM 4956 O O . LEU B 1 180 ? 8.20900 -40.57500 77.85600 1.000 75.72912 1063 LEU B O 1
ATOM 4961 N N . LEU B 1 181 ? 7.36800 -39.42200 79.59600 1.000 73.69793 1064 LEU B N 1
ATOM 4962 C CA . LEU B 1 181 ? 7.31400 -38.19800 78.80700 1.000 73.50422 1064 LEU B CA 1
ATOM 4963 C C . LEU B 1 181 ? 8.70400 -37.82200 78.31800 1.000 69.21646 1064 LEU B C 1
ATOM 4964 O O . LEU B 1 181 ? 8.92600 -37.64500 77.11700 1.000 73.21285 1064 LEU B O 1
ATOM 4969 N N . MET B 1 182 ? 9.66000 -37.71500 79.23800 1.000 67.64361 1065 MET B N 1
ATOM 4970 C CA . MET B 1 182 ? 11.02000 -37.39500 78.82900 1.000 69.05557 1065 MET B CA 1
ATOM 4971 C C . MET B 1 182 ? 11.59000 -38.48800 77.93900 1.000 71.33723 1065 MET B C 1
ATOM 4972 O O . MET B 1 182 ? 12.33100 -38.20200 76.99400 1.000 71.72502 1065 MET B O 1
ATOM 4977 N N . ALA B 1 183 ? 11.23300 -39.74700 78.20500 1.000 69.81274 1066 ALA B N 1
ATOM 4978 C CA . ALA B 1 183 ? 11.75200 -40.83300 77.38500 1.000 72.27686 1066 ALA B CA 1
ATOM 4979 C C . ALA B 1 183 ? 11.21400 -40.75000 75.96400 1.000 76.05261 1066 ALA B C 1
ATOM 4980 O O . ALA B 1 183 ? 11.94500 -41.01000 75.00100 1.000 80.63803 1066 ALA B O 1
ATOM 4982 N N . LEU B 1 184 ? 9.93900 -40.38800 75.81200 1.000 71.19873 1067 LEU B N 1
ATOM 4983 C CA . LEU B 1 184 ? 9.40100 -40.18100 74.47500 1.000 69.87456 1067 LEU B CA 1
ATOM 4984 C C . LEU B 1 184 ? 10.04000 -38.97600 73.80200 1.000 74.94992 1067 LEU B C 1
ATOM 4985 O O . LEU B 1 184 ? 10.25200 -38.98700 72.58400 1.000 80.64924 1067 LEU B O 1
ATOM 4990 N N . ILE B 1 185 ? 10.38900 -37.94500 74.57300 1.000 73.81821 1068 ILE B N 1
ATOM 4991 C CA . ILE B 1 185 ? 10.95900 -36.74600 73.97000 1.000 73.32423 1068 ILE B CA 1
ATOM 4992 C C . ILE B 1 185 ? 12.35400 -37.03100 73.43200 1.000 75.03986 1068 ILE B C 1
ATOM 4993 O O . ILE B 1 185 ? 12.66900 -36.71000 72.28100 1.000 83.17903 1068 ILE B O 1
ATOM 4998 N N . VAL B 1 186 ? 13.21100 -37.65000 74.24800 1.000 72.55392 1069 VAL B N 1
ATOM 4999 C CA . VAL B 1 186 ? 14.54200 -37.99600 73.75900 1.000 78.53065 1069 VAL B CA 1
ATOM 5000 C C . VAL B 1 186 ? 14.44000 -39.01600 72.63900 1.000 82.14978 1069 VAL B C 1
ATOM 5001 O O . VAL B 1 186 ? 15.25200 -39.01200 71.70900 1.000 81.32630 1069 VAL B O 1
ATOM 5005 N N . LEU B 1 187 ? 13.43800 -39.89300 72.69400 1.000 81.38494 1070 LEU B N 1
ATOM 5006 C CA . LEU B 1 187 ? 13.25900 -40.84900 71.61000 1.000 83.53491 1070 LEU B CA 1
ATOM 5007 C C . LEU B 1 187 ? 12.88900 -40.14400 70.31300 1.000 86.91696 1070 LEU B C 1
ATOM 5008 O O . LEU B 1 187 ? 13.41900 -40.47600 69.24600 1.000 91.72307 1070 LEU B O 1
ATOM 5013 N N . LEU B 1 188 ? 11.98900 -39.16300 70.38000 1.000 81.57887 1071 LEU B N 1
ATOM 5014 C CA . LEU B 1 188 ? 11.59300 -38.46600 69.16400 1.000 82.08301 1071 LEU B CA 1
ATOM 5015 C C . LEU B 1 188 ? 12.75200 -37.69100 68.56000 1.000 84.61518 1071 LEU B C 1
ATOM 5016 O O . LEU B 1 188 ? 12.85400 -37.59100 67.33300 1.000 90.60113 1071 LEU B O 1
ATOM 5021 N N . ILE B 1 189 ? 13.64200 -37.15300 69.39400 1.000 81.98960 1072 ILE B N 1
ATOM 5022 C CA . ILE B 1 189 ? 14.74700 -36.35800 68.87300 1.000 82.20848 1072 ILE B CA 1
ATOM 5023 C C . ILE B 1 189 ? 15.75900 -37.25600 68.17400 1.000 85.52609 1072 ILE B C 1
ATOM 5024 O O . ILE B 1 189 ? 16.14100 -37.00900 67.02300 1.000 88.01643 1072 ILE B O 1
ATOM 5029 N N . VAL B 1 190 ? 16.19700 -38.32100 68.85000 1.000 84.74827 1073 VAL B N 1
ATOM 5030 C CA . VAL B 1 190 ? 17.21700 -39.18200 68.26300 1.000 86.33585 1073 VAL B CA 1
ATOM 5031 C C . VAL B 1 190 ? 16.67400 -39.90700 67.04500 1.000 90.01049 1073 VAL B C 1
ATOM 5032 O O . VAL B 1 190 ? 17.42000 -40.18800 66.10200 1.000 91.58638 1073 VAL B O 1
ATOM 5036 N N . ALA B 1 191 ? 15.37700 -40.22100 67.03000 1.000 89.01028 1074 ALA B N 1
ATOM 5037 C CA . ALA B 1 191 ? 14.82000 -40.93300 65.88600 1.000 89.80393 1074 ALA B CA 1
ATOM 5038 C C . ALA B 1 191 ? 14.84700 -40.05900 64.63900 1.000 93.24160 1074 ALA B C 1
ATOM 5039 O O . ALA B 1 191 ? 15.32300 -40.48400 63.58200 1.000 94.71322 1074 ALA B O 1
ATOM 5041 N N . GLY B 1 192 ? 14.36700 -38.82000 64.75300 1.000 92.73852 1075 GLY B N 1
ATOM 5042 C CA . GLY B 1 192 ? 14.28900 -37.96900 63.57800 1.000 93.01712 1075 GLY B CA 1
ATOM 5043 C C . GLY B 1 192 ? 15.65300 -37.53400 63.08000 1.000 91.97689 1075 GLY B C 1
ATOM 5044 O O . GLY B 1 192 ? 16.00100 -37.75500 61.91800 1.000 94.41255 1075 GLY B O 1
ATOM 5045 N N . ASN B 1 193 ? 16.45500 -36.93000 63.95900 1.000 91.78847 1076 ASN B N 1
ATOM 5046 C CA . ASN B 1 193 ? 17.74000 -36.39200 63.52500 1.000 92.79892 1076 ASN B CA 1
ATOM 5047 C C . ASN B 1 193 ? 18.67500 -37.49100 63.04100 1.000 93.38108 1076 ASN B C 1
ATOM 5048 O O . ASN B 1 193 ? 19.49100 -37.25600 62.14400 1.000 96.67590 1076 ASN B O 1
ATOM 5053 N N . VAL B 1 194 ? 18.58500 -38.69100 63.61500 1.000 92.98367 1077 VAL B N 1
ATOM 5054 C CA . VAL B 1 194 ? 19.28900 -39.82400 63.02700 1.000 93.50487 1077 VAL B CA 1
ATOM 5055 C C . VAL B 1 194 ? 18.63700 -40.21900 61.71300 1.000 96.07240 1077 VAL B C 1
ATOM 5056 O O . VAL B 1 194 ? 19.32100 -40.55600 60.74000 1.000 98.37783 1077 VAL B O 1
ATOM 5060 N N . LEU B 1 195 ? 17.30500 -40.18100 61.66000 1.000 97.02966 1078 LEU B N 1
ATOM 5061 C CA . LEU B 1 195 ? 16.61100 -40.51100 60.42300 1.000 97.59136 1078 LEU B CA 1
ATOM 5062 C C . LEU B 1 195 ? 16.89600 -39.47800 59.33800 1.000 100.73536 1078 LEU B C 1
ATOM 5063 O O . LEU B 1 195 ? 16.88900 -39.81200 58.14700 1.000 98.83402 1078 LEU B O 1
ATOM 5068 N N . VAL B 1 196 ? 17.16000 -38.22900 59.72600 1.000 97.86599 1079 VAL B N 1
ATOM 5069 C CA . VAL B 1 196 ? 17.46500 -37.19700 58.74200 1.000 94.49046 1079 VAL B CA 1
ATOM 5070 C C . VAL B 1 196 ? 18.91100 -37.30000 58.27700 1.000 95.21486 1079 VAL B C 1
ATOM 5071 O O . VAL B 1 196 ? 19.19900 -37.17500 57.08300 1.000 97.17019 1079 VAL B O 1
ATOM 5075 N N . ILE B 1 197 ? 19.84600 -37.51200 59.20500 1.000 93.99042 1080 ILE B N 1
ATOM 5076 C CA . ILE B 1 197 ? 21.25100 -37.54100 58.81800 1.000 95.96367 1080 ILE B CA 1
ATOM 5077 C C . ILE B 1 197 ? 21.54800 -38.74800 57.93700 1.000 96.18347 1080 ILE B C 1
ATOM 5078 O O . ILE B 1 197 ? 22.44000 -38.69300 57.08400 1.000 97.11744 1080 ILE B O 1
ATOM 5083 N N . VAL B 1 198 ? 20.82000 -39.85000 58.11600 1.000 97.55401 1081 VAL B N 1
ATOM 5084 C CA . VAL B 1 198 ? 21.04200 -41.00700 57.25600 1.000 98.20216 1081 VAL B CA 1
ATOM 5085 C C . VAL B 1 198 ? 20.41600 -40.78400 55.88700 1.000 103.21687 1081 VAL B C 1
ATOM 5086 O O . VAL B 1 198 ? 20.98000 -41.18500 54.86300 1.000 108.53217 1081 VAL B O 1
ATOM 5090 N N . ALA B 1 199 ? 19.24400 -40.14200 55.84300 1.000 102.49351 1082 ALA B N 1
ATOM 5091 C CA . ALA B 1 199 ? 18.55500 -39.95000 54.57200 1.000 101.94685 1082 ALA B CA 1
ATOM 5092 C C . ALA B 1 199 ? 19.34600 -39.05100 53.63100 1.000 104.88542 1082 ALA B C 1
ATOM 5093 O O . ALA B 1 199 ? 19.26700 -39.21400 52.40800 1.000 105.85947 1082 ALA B O 1
ATOM 5095 N N . ILE B 1 200 ? 20.10300 -38.09400 54.17300 1.000 100.11807 1083 ILE B N 1
ATOM 5096 C CA . ILE B 1 200 ? 20.94500 -37.25400 53.33000 1.000 101.30795 1083 ILE B CA 1
ATOM 5097 C C . ILE B 1 200 ? 22.14400 -38.02600 52.78400 1.000 107.61747 1083 ILE B C 1
ATOM 5098 O O . ILE B 1 200 ? 22.69900 -37.64500 51.74600 1.000 110.62853 1083 ILE B O 1
ATOM 5103 N N . ALA B 1 201 ? 22.56100 -39.10700 53.45000 1.000 104.55480 1084 ALA B N 1
ATOM 5104 C CA . ALA B 1 201 ? 23.71100 -39.87200 52.97900 1.000 103.44075 1084 ALA B CA 1
ATOM 5105 C C . ALA B 1 201 ? 23.33000 -40.87100 51.89200 1.000 105.78581 1084 ALA B C 1
ATOM 5106 O O . ALA B 1 201 ? 24.07100 -41.04300 50.91800 1.000 107.63888 1084 ALA B O 1
ATOM 5108 N N . LYS B 1 202 ? 22.18700 -41.53800 52.04300 1.000 104.22164 1085 LYS B N 1
ATOM 5109 C CA . LYS B 1 202 ? 21.77200 -42.59500 51.13100 1.000 109.02320 1085 LYS B CA 1
ATOM 5110 C C . LYS B 1 202 ? 20.99600 -42.09500 49.91700 1.000 109.38988 1085 LYS B C 1
ATOM 5111 O O . LYS B 1 202 ? 20.67200 -42.90500 49.04300 1.000 111.85598 1085 LYS B O 1
ATOM 5113 N N . THR B 1 203 ? 20.66900 -40.81000 49.84200 1.000 108.51523 1086 THR B N 1
ATOM 5114 C CA . THR B 1 203 ? 19.88400 -40.28000 48.72500 1.000 111.94034 1086 THR B CA 1
ATOM 5115 C C . THR B 1 203 ? 20.68000 -39.25500 47.92600 1.000 115.28721 1086 THR B C 1
ATOM 5116 O O . THR B 1 203 ? 20.99300 -38.17100 48.45500 1.000 113.20263 1086 THR B O 1
ATOM 5120 N N . PRO B 1 204 ? 21.04100 -39.53800 46.66900 1.000 117.80173 1087 PRO B N 1
ATOM 5121 C CA . PRO B 1 204 ? 21.72800 -38.51300 45.86400 1.000 112.32138 1087 PRO B CA 1
ATOM 5122 C C . PRO B 1 204 ? 20.92400 -37.23900 45.68300 1.000 108.80019 1087 PRO B C 1
ATOM 5123 O O . PRO B 1 204 ? 21.51100 -36.15300 45.60900 1.000 107.70526 1087 PRO B O 1
ATOM 5127 N N . ARG B 1 205 ? 19.59500 -37.33700 45.60900 1.000 108.36966 1088 ARG B N 1
ATOM 5128 C CA . ARG B 1 205 ? 18.77300 -36.17100 45.30100 1.000 111.78625 1088 ARG B CA 1
ATOM 5129 C C . ARG B 1 205 ? 18.88200 -35.08200 46.36200 1.000 113.92381 1088 ARG B C 1
ATOM 5130 O O . ARG B 1 205 ? 18.63000 -33.91000 46.05800 1.000 116.23796 1088 ARG B O 1
ATOM 5132 N N . LEU B 1 206 ? 19.23000 -35.43900 47.59600 1.000 112.65266 1089 LEU B N 1
ATOM 5133 C CA . LEU B 1 206 ? 19.30800 -34.48800 48.69500 1.000 111.20664 1089 LEU B CA 1
ATOM 5134 C C . LEU B 1 206 ? 20.73400 -34.09200 49.06300 1.000 108.25457 1089 LEU B C 1
ATOM 5135 O O . LEU B 1 206 ? 20.91900 -33.33800 50.02300 1.000 109.35894 1089 LEU B O 1
ATOM 5140 N N . GLN B 1 207 ? 21.74200 -34.57400 48.33600 1.000 105.52957 1090 GLN B N 1
ATOM 5141 C CA . GLN B 1 207 ? 23.13300 -34.23500 48.63800 1.000 105.02394 1090 GLN B CA 1
ATOM 5142 C C . GLN B 1 207 ? 23.45800 -32.89200 47.99000 1.000 103.19996 1090 GLN B C 1
ATOM 5143 O O . GLN B 1 207 ? 24.10500 -32.80000 46.94500 1.000 108.58328 1090 GLN B O 1
ATOM 5149 N N . THR B 1 208 ? 22.99700 -31.82800 48.64000 1.000 98.59770 1091 THR B N 1
ATOM 5150 C CA . THR B 1 208 ? 23.16000 -30.47100 48.14600 1.000 101.66986 1091 THR B CA 1
ATOM 5151 C C . THR B 1 208 ? 23.79900 -29.61500 49.22800 1.000 101.15563 1091 THR B C 1
ATOM 5152 O O . THR B 1 208 ? 23.84300 -29.99100 50.40200 1.000 99.85351 1091 THR B O 1
ATOM 5156 N N . LEU B 1 209 ? 24.30300 -28.44900 48.81600 1.000 102.38249 1092 LEU B N 1
ATOM 5157 C CA . LEU B 1 209 ? 25.00600 -27.58600 49.75700 1.000 100.39593 1092 LEU B CA 1
ATOM 5158 C C . LEU B 1 209 ? 24.08600 -27.11200 50.87600 1.000 97.85926 1092 LEU B C 1
ATOM 5159 O O . LEU B 1 209 ? 24.50400 -27.04500 52.03700 1.000 98.10849 1092 LEU B O 1
ATOM 5161 N N . THR B 1 210 ? 22.82300 -26.80600 50.56100 1.000 94.48501 1093 THR B N 1
ATOM 5162 C CA . THR B 1 210 ? 21.91000 -26.37100 51.61400 1.000 95.94519 1093 THR B CA 1
ATOM 5163 C C . THR B 1 210 ? 21.56500 -27.52400 52.54500 1.000 93.85076 1093 THR B C 1
ATOM 5164 O O . THR B 1 210 ? 21.59000 -27.36700 53.77100 1.000 93.04423 1093 THR B O 1
ATOM 5168 N N . ASN B 1 211 ? 21.26400 -28.69800 51.98600 1.000 93.75494 1094 ASN B N 1
ATOM 5169 C CA . ASN B 1 211 ? 21.03800 -29.86400 52.82800 1.000 89.90678 1094 ASN B CA 1
ATOM 5170 C C . ASN B 1 211 ? 22.29100 -30.24600 53.59400 1.000 91.12278 1094 ASN B C 1
ATOM 5171 O O . ASN B 1 211 ? 22.19100 -30.89300 54.64100 1.000 93.55057 1094 ASN B O 1
ATOM 5176 N N . LEU B 1 212 ? 23.47000 -29.88200 53.08600 1.000 93.82335 1095 LEU B N 1
ATOM 5177 C CA . LEU B 1 212 ? 24.68700 -30.08300 53.86500 1.000 93.23125 1095 LEU B CA 1
ATOM 5178 C C . LEU B 1 212 ? 24.67600 -29.22200 55.12100 1.000 92.47740 1095 LEU B C 1
ATOM 5179 O O . LEU B 1 212 ? 25.13000 -29.66000 56.18500 1.000 92.51147 1095 LEU B O 1
ATOM 5181 N N . PHE B 1 213 ? 24.15800 -27.99500 55.02100 1.000 92.28279 1096 PHE B N 1
ATOM 5182 C CA . PHE B 1 213 ? 23.96300 -27.18200 56.21600 1.000 91.77489 1096 PHE B CA 1
ATOM 5183 C C . PHE B 1 213 ? 22.89500 -27.77700 57.12600 1.000 92.44776 1096 PHE B C 1
ATOM 5184 O O . PHE B 1 213 ? 22.98300 -27.65300 58.35400 1.000 88.45463 1096 PHE B O 1
ATOM 5192 N N . ILE B 1 214 ? 21.88300 -28.42300 56.54000 1.000 91.08175 1097 ILE B N 1
ATOM 5193 C CA . ILE B 1 214 ? 20.84500 -29.06500 57.33600 1.000 85.75095 1097 ILE B CA 1
ATOM 5194 C C . ILE B 1 214 ? 21.42400 -30.21100 58.14700 1.000 86.15665 1097 ILE B C 1
ATOM 5195 O O . ILE B 1 214 ? 20.92300 -30.52900 59.23100 1.000 92.24736 1097 ILE B O 1
ATOM 5200 N N . MET B 1 215 ? 22.47000 -30.86400 57.64000 1.000 83.82548 1098 MET B N 1
ATOM 5201 C CA . MET B 1 215 ? 23.10800 -31.91000 58.42700 1.000 86.66293 1098 MET B CA 1
ATOM 5202 C C . MET B 1 215 ? 23.79300 -31.33000 59.65800 1.000 86.69172 1098 MET B C 1
ATOM 5203 O O . MET B 1 215 ? 23.93600 -32.02600 60.66800 1.000 86.87892 1098 MET B O 1
ATOM 5208 N N . SER B 1 216 ? 24.23200 -30.07000 59.59400 1.000 85.84645 1099 SER B N 1
ATOM 5209 C CA . SER B 1 216 ? 24.78200 -29.42400 60.78100 1.000 86.04415 1099 SER B CA 1
ATOM 5210 C C . SER B 1 216 ? 23.69800 -29.19900 61.82400 1.000 89.11194 1099 SER B C 1
ATOM 5211 O O . SER B 1 216 ? 23.89700 -29.47600 63.01200 1.000 84.19241 1099 SER B O 1
ATOM 5214 N N . LEU B 1 217 ? 22.53900 -28.69500 61.39200 1.000 90.02113 1100 LEU B N 1
ATOM 5215 C CA . LEU B 1 217 ? 21.41800 -28.53100 62.30800 1.000 84.26462 1100 LEU B CA 1
ATOM 5216 C C . LEU B 1 217 ? 20.92300 -29.87700 62.81500 1.000 86.60325 1100 LEU B C 1
ATOM 5217 O O . LEU B 1 217 ? 20.58200 -30.01800 63.99500 1.000 84.59254 1100 LEU B O 1
ATOM 5222 N N . ALA B 1 218 ? 20.90100 -30.88700 61.94400 1.000 85.97536 1101 ALA B N 1
ATOM 5223 C CA . ALA B 1 218 ? 20.47300 -32.21100 62.37200 1.000 87.13647 1101 ALA B CA 1
ATOM 5224 C C . ALA B 1 218 ? 21.45700 -32.82000 63.36000 1.000 85.36968 1101 ALA B C 1
ATOM 5225 O O . ALA B 1 218 ? 21.06600 -33.64800 64.18900 1.000 91.39794 1101 ALA B O 1
ATOM 5227 N N . SER B 1 219 ? 22.73300 -32.43900 63.28100 1.000 80.40967 1102 SER B N 1
ATOM 5228 C CA . SER B 1 219 ? 23.70800 -32.92700 64.25000 1.000 86.58299 1102 SER B CA 1
ATOM 5229 C C . SER B 1 219 ? 23.63600 -32.15000 65.56000 1.000 86.76655 1102 SER B C 1
ATOM 5230 O O . SER B 1 219 ? 23.70900 -32.74500 66.64000 1.000 82.31068 1102 SER B O 1
ATOM 5233 N N . ALA B 1 220 ? 23.47800 -30.82500 65.49000 1.000 84.50409 1103 ALA B N 1
ATOM 5234 C CA . ALA B 1 220 ? 23.37700 -30.04200 66.71500 1.000 86.51641 1103 ALA B CA 1
ATOM 5235 C C . ALA B 1 220 ? 22.14800 -30.44100 67.51800 1.000 92.42072 1103 ALA B C 1
ATOM 5236 O O . ALA B 1 220 ? 22.14500 -30.33100 68.74900 1.000 91.71544 1103 ALA B O 1
ATOM 5238 N N . ASP B 1 221 ? 21.09800 -30.90600 66.84000 1.000 89.63482 1104 ASP B N 1
ATOM 5239 C CA . ASP B 1 221 ? 19.92700 -31.41300 67.54000 1.000 86.93989 1104 ASP B CA 1
ATOM 5240 C C . ASP B 1 221 ? 20.17300 -32.81800 68.07800 1.000 88.41479 1104 ASP B C 1
ATOM 5241 O O . ASP B 1 221 ? 19.74300 -33.14200 69.19100 1.000 89.76134 1104 ASP B O 1
ATOM 5246 N N . LEU B 1 222 ? 20.86400 -33.66100 67.30700 1.000 85.07345 1105 LEU B N 1
ATOM 5247 C CA . LEU B 1 222 ? 21.10000 -35.03000 67.75200 1.000 86.51767 1105 LEU B CA 1
ATOM 5248 C C . LEU B 1 222 ? 22.01600 -35.08400 68.96800 1.000 85.94727 1105 LEU B C 1
ATOM 5249 O O . LEU B 1 222 ? 21.92000 -36.01800 69.77200 1.000 84.42957 1105 LEU B O 1
ATOM 5254 N N . VAL B 1 223 ? 22.92200 -34.11700 69.11300 1.000 86.39155 1106 VAL B N 1
ATOM 5255 C CA . VAL B 1 223 ? 23.73200 -34.07100 70.32400 1.000 84.95822 1106 VAL B CA 1
ATOM 5256 C C . VAL B 1 223 ? 22.84200 -33.83100 71.53100 1.000 89.47942 1106 VAL B C 1
ATOM 5257 O O . VAL B 1 223 ? 23.07300 -34.38300 72.61400 1.000 93.16458 1106 VAL B O 1
ATOM 5261 N N . MET B 1 224 ? 21.80000 -33.01700 71.36400 1.000 88.61665 1107 MET B N 1
ATOM 5262 C CA . MET B 1 224 ? 20.89100 -32.78800 72.47700 1.000 85.91587 1107 MET B CA 1
ATOM 5263 C C . MET B 1 224 ? 19.97000 -33.97300 72.72100 1.000 83.22566 1107 MET B C 1
ATOM 5264 O O . MET B 1 224 ? 19.52100 -34.17900 73.85300 1.000 90.37536 1107 MET B O 1
ATOM 5269 N N . GLY B 1 225 ? 19.70700 -34.77800 71.70100 1.000 80.59098 1108 GLY B N 1
ATOM 5270 C CA . GLY B 1 225 ? 18.89800 -35.95800 71.91300 1.000 81.22415 1108 GLY B CA 1
ATOM 5271 C C . GLY B 1 225 ? 19.64800 -37.13400 72.48900 1.000 81.87340 1108 GLY B C 1
ATOM 5272 O O . GLY B 1 225 ? 19.01900 -38.13000 72.85600 1.000 81.49178 1108 GLY B O 1
ATOM 5273 N N . LEU B 1 226 ? 20.97400 -37.04200 72.58000 1.000 82.09930 1109 LEU B N 1
ATOM 5274 C CA . LEU B 1 226 ? 21.80500 -38.13300 73.06700 1.000 86.23585 1109 LEU B CA 1
ATOM 5275 C C . LEU B 1 226 ? 22.47700 -37.82000 74.39400 1.000 87.61870 1109 LEU B C 1
ATOM 5276 O O . LEU B 1 226 ? 22.41300 -38.63300 75.32200 1.000 85.59264 1109 LEU B O 1
ATOM 5281 N N . LEU B 1 227 ? 23.12200 -36.66000 74.51700 1.000 84.26500 1110 LEU B N 1
ATOM 5282 C CA . LEU B 1 227 ? 23.88000 -36.35500 75.72200 1.000 85.33779 1110 LEU B CA 1
ATOM 5283 C C . LEU B 1 227 ? 23.51800 -34.98800 76.28100 1.000 87.70324 1110 LEU B C 1
ATOM 5284 O O . LEU B 1 227 ? 24.36300 -34.31200 76.87200 1.000 91.54406 1110 LEU B O 1
ATOM 5289 N N . VAL B 1 228 ? 22.26600 -34.56500 76.12400 1.000 89.26984 1111 VAL B N 1
ATOM 5290 C CA . VAL B 1 228 ? 21.81500 -33.34500 76.78300 1.000 91.78157 1111 VAL B CA 1
ATOM 5291 C C . VAL B 1 228 ? 20.43000 -33.56200 77.37200 1.000 89.10515 1111 VAL B C 1
ATOM 5292 O O . VAL B 1 228 ? 20.26000 -33.60400 78.59300 1.000 91.14803 1111 VAL B O 1
ATOM 5296 N N . VAL B 1 229 ? 19.42600 -33.66900 76.50300 1.000 86.15192 1112 VAL B N 1
ATOM 5297 C CA . VAL B 1 229 ? 18.05300 -33.84100 76.98000 1.000 85.79237 1112 VAL B CA 1
ATOM 5298 C C . VAL B 1 229 ? 17.92600 -35.07600 77.85700 1.000 86.76989 1112 VAL B C 1
ATOM 5299 O O . VAL B 1 229 ? 17.24700 -35.00400 78.89200 1.000 84.22920 1112 VAL B O 1
ATOM 5303 N N . PRO B 1 230 ? 18.51500 -36.22800 77.52300 1.000 86.08991 1113 PRO B N 1
ATOM 5304 C CA . PRO B 1 230 ? 18.33600 -37.40100 78.39300 1.000 83.12382 1113 PRO B CA 1
ATOM 5305 C C . PRO B 1 230 ? 18.79600 -37.16400 79.81800 1.000 87.58514 1113 PRO B C 1
ATOM 5306 O O . PRO B 1 230 ? 18.21400 -37.72800 80.75400 1.000 87.31465 1113 PRO B O 1
ATOM 5310 N N . PHE B 1 231 ? 19.83900 -36.36100 80.01600 1.000 87.96403 1114 PHE B N 1
ATOM 5311 C CA . PHE B 1 231 ? 20.29400 -36.02700 81.35600 1.000 88.75027 1114 PHE B CA 1
ATOM 5312 C C . PHE B 1 231 ? 19.71400 -34.71700 81.86300 1.000 83.90460 1114 PHE B C 1
ATOM 5313 O O . PHE B 1 231 ? 19.71100 -34.48900 83.07600 1.000 89.99029 1114 PHE B O 1
ATOM 5321 N N . GLY B 1 232 ? 19.21600 -33.85600 80.97800 1.000 82.08101 1115 GLY B N 1
ATOM 5322 C CA . GLY B 1 232 ? 18.44000 -32.73000 81.45500 1.000 81.84247 1115 GLY B CA 1
ATOM 5323 C C . GLY B 1 232 ? 17.08400 -33.14300 81.97600 1.000 78.51721 1115 GLY B C 1
ATOM 5324 O O . GLY B 1 232 ? 16.49100 -32.42500 82.78500 1.000 72.51852 1115 GLY B O 1
ATOM 5325 N N . ALA B 1 233 ? 16.58100 -34.29400 81.53100 1.000 79.99530 1116 ALA B N 1
ATOM 5326 C CA . ALA B 1 233 ? 15.37700 -34.84900 82.13000 1.000 78.67225 1116 ALA B CA 1
ATOM 5327 C C . ALA B 1 233 ? 15.62000 -35.28000 83.56700 1.000 77.60007 1116 ALA B C 1
ATOM 5328 O O . ALA B 1 233 ? 14.70900 -35.20300 84.39800 1.000 79.25520 1116 ALA B O 1
ATOM 5330 N N . THR B 1 234 ? 16.83700 -35.73600 83.87800 1.000 78.39455 1117 THR B N 1
ATOM 5331 C CA . THR B 1 234 ? 17.11000 -36.22700 85.22500 1.000 75.40438 1117 THR B CA 1
ATOM 5332 C C . THR B 1 234 ? 17.02200 -35.11500 86.26600 1.000 72.54932 1117 THR B C 1
ATOM 5333 O O . THR B 1 234 ? 16.56900 -35.36300 87.38600 1.000 79.22888 1117 THR B O 1
ATOM 5337 N N . ILE B 1 235 ? 17.42300 -33.88700 85.92400 1.000 70.64504 1118 ILE B N 1
ATOM 5338 C CA . ILE B 1 235 ? 17.23200 -32.78000 86.85900 1.000 69.94301 1118 ILE B CA 1
ATOM 5339 C C . ILE B 1 235 ? 15.75000 -32.49100 87.04900 1.000 79.48508 1118 ILE B C 1
ATOM 5340 O O . ILE B 1 235 ? 15.34100 -31.97000 88.09400 1.000 85.88243 1118 ILE B O 1
ATOM 5345 N N . VAL B 1 236 ? 14.92300 -32.80200 86.05200 1.000 76.58300 1119 VAL B N 1
ATOM 5346 C CA . VAL B 1 236 ? 13.49100 -32.56300 86.18200 1.000 75.65549 1119 VAL B CA 1
ATOM 5347 C C . VAL B 1 236 ? 12.84900 -33.63800 87.04900 1.000 75.40190 1119 VAL B C 1
ATOM 5348 O O . VAL B 1 236 ? 12.09300 -33.33900 87.98000 1.000 67.65987 1119 VAL B O 1
ATOM 5352 N N . VAL B 1 237 ? 13.15000 -34.90700 86.76400 1.000 69.51769 1120 VAL B N 1
ATOM 5353 C CA . VAL B 1 237 ? 12.50300 -35.99800 87.48000 1.000 72.37108 1120 VAL B CA 1
ATOM 5354 C C . VAL B 1 237 ? 13.01800 -36.13500 88.90900 1.000 80.81140 1120 VAL B C 1
ATOM 5355 O O . VAL B 1 237 ? 12.33500 -36.73000 89.75200 1.000 83.26602 1120 VAL B O 1
ATOM 5359 N N . TRP B 1 238 ? 14.20000 -35.58600 89.21300 1.000 80.38383 1121 TRP B N 1
ATOM 5360 C CA . TRP B 1 238 ? 14.90800 -35.89000 90.45300 1.000 76.23577 1121 TRP B CA 1
ATOM 5361 C C . TRP B 1 238 ? 15.39100 -34.63200 91.16600 1.000 76.03692 1121 TRP B C 1
ATOM 5362 O O . TRP B 1 238 ? 16.27600 -34.71400 92.02000 1.000 78.55606 1121 TRP B O 1
ATOM 5373 N N . GLY B 1 239 ? 14.84500 -33.47000 90.82600 1.000 76.22863 1122 GLY B N 1
ATOM 5374 C CA . GLY B 1 239 ? 15.07700 -32.27500 91.61200 1.000 83.06837 1122 GLY B CA 1
ATOM 5375 C C . GLY B 1 239 ? 16.41700 -31.61000 91.38400 1.000 87.32930 1122 GLY B C 1
ATOM 5376 O O . GLY B 1 239 ? 16.50800 -30.37900 91.34600 1.000 89.26147 1122 GLY B O 1
ATOM 5377 N N . ARG B 1 240 ? 17.46900 -32.40900 91.23700 1.000 88.96987 1123 ARG B N 1
ATOM 5378 C CA . ARG B 1 240 ? 18.81400 -31.86600 91.13600 1.000 92.32155 1123 ARG B CA 1
ATOM 5379 C C . ARG B 1 240 ? 19.70300 -32.86800 90.41700 1.000 95.82900 1123 ARG B C 1
ATOM 5380 O O . ARG B 1 240 ? 19.47200 -34.08000 90.47600 1.000 94.23121 1123 ARG B O 1
ATOM 5388 N N . TRP B 1 241 ? 20.71600 -32.34500 89.73100 1.000 96.58843 1124 TRP B N 1
ATOM 5389 C CA . TRP B 1 241 ? 21.60400 -33.19400 88.94900 1.000 102.97987 1124 TRP B CA 1
ATOM 5390 C C . TRP B 1 241 ? 22.44100 -34.08800 89.85800 1.000 101.95821 1124 TRP B C 1
ATOM 5391 O O . TRP B 1 241 ? 22.85700 -33.68800 90.94900 1.000 97.94630 1124 TRP B O 1
ATOM 5393 N N . GLU B 1 242 ? 22.68400 -35.30900 89.38900 1.000 100.20382 1125 GLU B N 1
ATOM 5394 C CA . GLU B 1 242 ? 23.34500 -36.35000 90.16100 1.000 101.30955 1125 GLU B CA 1
ATOM 5395 C C . GLU B 1 242 ? 24.70100 -36.75500 89.59300 1.000 108.76338 1125 GLU B C 1
ATOM 5396 O O . GLU B 1 242 ? 25.33900 -37.66300 90.13700 1.000 105.14343 1125 GLU B O 1
ATOM 5402 N N . TYR B 1 243 ? 25.17900 -36.08900 88.54200 1.000 108.54273 1126 TYR B N 1
ATOM 5403 C CA . TYR B 1 243 ? 26.33800 -36.54700 87.78500 1.000 108.08064 1126 TYR B CA 1
ATOM 5404 C C . TYR B 1 243 ? 27.61900 -35.77700 88.09800 1.000 109.65668 1126 TYR B C 1
ATOM 5405 O O . TYR B 1 243 ? 28.63500 -35.99000 87.43000 1.000 107.91363 1126 TYR B O 1
ATOM 5414 N N . GLY B 1 244 ? 27.60500 -34.91200 89.10300 1.000 113.65043 1127 GLY B N 1
ATOM 5415 C CA . GLY B 1 244 ? 28.81300 -34.27300 89.58000 1.000 110.78192 1127 GLY B CA 1
ATOM 5416 C C . GLY B 1 244 ? 29.06800 -32.93000 88.92000 1.000 113.99647 1127 GLY B C 1
ATOM 5417 O O . GLY B 1 244 ? 28.59500 -32.63800 87.82200 1.000 118.11396 1127 GLY B O 1
ATOM 5418 N N . SER B 1 245 ? 29.85300 -32.10100 89.61500 1.000 114.56801 1128 SER B N 1
ATOM 5419 C CA . SER B 1 245 ? 30.11400 -30.75200 89.12500 1.000 116.68518 1128 SER B CA 1
ATOM 5420 C C . SER B 1 245 ? 30.89100 -30.76200 87.81700 1.000 114.93810 1128 SER B C 1
ATOM 5421 O O . SER B 1 245 ? 30.75000 -29.83900 87.00700 1.000 112.78126 1128 SER B O 1
ATOM 5424 N N . PHE B 1 246 ? 31.72200 -31.78100 87.59300 1.000 115.14965 1129 PHE B N 1
ATOM 5425 C CA . PHE B 1 246 ? 32.52100 -31.80700 86.37200 1.000 120.30208 1129 PHE B CA 1
ATOM 5426 C C . PHE B 1 246 ? 31.65700 -32.12700 85.15900 1.000 116.62109 1129 PHE B C 1
ATOM 5427 O O . PHE B 1 246 ? 31.73400 -31.44200 84.13200 1.000 111.97071 1129 PHE B O 1
ATOM 5435 N N . PHE B 1 247 ? 30.81100 -33.15300 85.26300 1.000 116.96406 1130 PHE B N 1
ATOM 5436 C CA . PHE B 1 247 ? 29.96300 -33.51900 84.13700 1.000 114.48031 1130 PHE B CA 1
ATOM 5437 C C . PHE B 1 247 ? 28.88700 -32.47900 83.85300 1.000 111.82603 1130 PHE B C 1
ATOM 5438 O O . PHE B 1 247 ? 28.36000 -32.45100 82.73700 1.000 114.03097 1130 PHE B O 1
ATOM 5446 N N . CYS B 1 248 ? 28.54100 -31.63100 84.82500 1.000 110.79973 1131 CYS B N 1
ATOM 5447 C CA . CYS B 1 248 ? 27.50100 -30.63900 84.56800 1.000 116.56710 1131 CYS B CA 1
ATOM 5448 C C . CYS B 1 248 ? 28.01100 -29.47100 83.73300 1.000 111.03797 1131 CYS B C 1
ATOM 5449 O O . CYS B 1 248 ? 27.30200 -29.00600 82.83200 1.000 110.49242 1131 CYS B O 1
ATOM 5452 N N . GLU B 1 249 ? 29.22200 -28.97200 83.99900 1.000 112.79057 1132 GLU B N 1
ATOM 5453 C CA . GLU B 1 249 ? 29.77800 -27.97500 83.08900 1.000 114.13480 1132 GLU B CA 1
ATOM 5454 C C . GLU B 1 249 ? 30.22400 -28.58900 81.76800 1.000 108.48048 1132 GLU B C 1
ATOM 5455 O O . GLU B 1 249 ? 30.34500 -27.86200 80.77700 1.000 108.32660 1132 GLU B O 1
ATOM 5461 N N . LEU B 1 250 ? 30.46400 -29.90200 81.72500 1.000 108.07981 1133 LEU B N 1
ATOM 5462 C CA . LEU B 1 250 ? 30.50100 -30.59000 80.43900 1.000 108.67221 1133 LEU B CA 1
ATOM 5463 C C . LEU B 1 250 ? 29.11200 -30.62700 79.81900 1.000 109.69268 1133 LEU B C 1
ATOM 5464 O O . LEU B 1 250 ? 28.93900 -30.32100 78.63400 1.000 109.93176 1133 LEU B O 1
ATOM 5469 N N . TRP B 1 251 ? 28.10600 -30.98600 80.61700 1.000 108.06848 1134 TRP B N 1
ATOM 5470 C CA . TRP B 1 251 ? 26.72900 -30.95800 80.14300 1.000 103.78316 1134 TRP B CA 1
ATOM 5471 C C . TRP B 1 251 ? 26.27400 -29.54500 79.81200 1.000 104.67384 1134 TRP B C 1
ATOM 5472 O O . TRP B 1 251 ? 25.47300 -29.35200 78.89100 1.000 108.99307 1134 TRP B O 1
ATOM 5483 N N . THR B 1 252 ? 26.76600 -28.54800 80.54800 1.000 102.63185 1135 THR B N 1
ATOM 5484 C CA . THR B 1 252 ? 26.27700 -27.18500 80.37300 1.000 105.35463 1135 THR B CA 1
ATOM 5485 C C . THR B 1 252 ? 26.88600 -26.52500 79.14500 1.000 109.30942 1135 THR B C 1
ATOM 5486 O O . THR B 1 252 ? 26.17000 -25.94900 78.32000 1.000 110.87400 1135 THR B O 1
ATOM 5490 N N . SER B 1 253 ? 28.21100 -26.59200 79.01100 1.000 111.72469 1136 SER B N 1
ATOM 5491 C CA . SER B 1 253 ? 28.85500 -25.99700 77.84600 1.000 108.63681 1136 SER B CA 1
ATOM 5492 C C . SER B 1 253 ? 28.44700 -26.70400 76.55900 1.000 104.67175 1136 SER B C 1
ATOM 5493 O O . SER B 1 253 ? 28.32900 -26.05900 75.51100 1.000 104.04584 1136 SER B O 1
ATOM 5496 N N . VAL B 1 254 ? 28.20800 -28.01600 76.61700 1.000 104.59745 1137 VAL B N 1
ATOM 5497 C CA . VAL B 1 254 ? 27.70700 -28.72800 75.44600 1.000 102.75380 1137 VAL B CA 1
ATOM 5498 C C . VAL B 1 254 ? 26.25500 -28.35500 75.17200 1.000 103.30905 1137 VAL B C 1
ATOM 5499 O O . VAL B 1 254 ? 25.84100 -28.22800 74.01400 1.000 102.47954 1137 VAL B O 1
ATOM 5503 N N . ASP B 1 255 ? 25.45600 -28.18500 76.22700 1.000 105.37932 1138 ASP B N 1
ATOM 5504 C CA . ASP B 1 255 ? 24.08300 -27.72900 76.04300 1.000 104.40786 1138 ASP B CA 1
ATOM 5505 C C . ASP B 1 255 ? 24.04600 -26.31300 75.48300 1.000 106.74679 1138 ASP B C 1
ATOM 5506 O O . ASP B 1 255 ? 23.07400 -25.93300 74.82200 1.000 109.13331 1138 ASP B O 1
ATOM 5511 N N . VAL B 1 256 ? 25.08300 -25.52300 75.75000 1.000 105.76453 1139 VAL B N 1
ATOM 5512 C CA . VAL B 1 256 ? 25.21600 -24.20200 75.14700 1.000 109.87685 1139 VAL B CA 1
ATOM 5513 C C . VAL B 1 256 ? 25.92500 -24.26200 73.79600 1.000 111.32500 1139 VAL B C 1
ATOM 5514 O O . VAL B 1 256 ? 25.67600 -23.41800 72.92800 1.000 109.34140 1139 VAL B O 1
ATOM 5518 N N . LEU B 1 257 ? 26.80800 -25.24300 73.59800 1.000 108.80817 1140 LEU B N 1
ATOM 5519 C CA . LEU B 1 257 ? 27.48600 -25.37900 72.31500 1.000 105.12023 1140 LEU B CA 1
ATOM 5520 C C . LEU B 1 257 ? 26.49900 -25.66700 71.19500 1.000 105.54438 1140 LEU B C 1
ATOM 5521 O O . LEU B 1 257 ? 26.57500 -25.06500 70.11800 1.000 106.33916 1140 LEU B O 1
ATOM 5526 N N . CYS B 1 258 ? 25.55800 -26.58100 71.43600 1.000 101.62226 1141 CYS B N 1
ATOM 5527 C CA . CYS B 1 258 ? 24.62100 -26.96300 70.38900 1.000 97.27147 1141 CYS B CA 1
ATOM 5528 C C . CYS B 1 258 ? 23.69100 -25.81600 70.02300 1.000 99.81185 1141 CYS B C 1
ATOM 5529 O O . CYS B 1 258 ? 23.24800 -25.72500 68.87200 1.000 102.62276 1141 CYS B O 1
ATOM 5532 N N . VAL B 1 259 ? 23.39400 -24.92700 70.96900 1.000 99.90691 1142 VAL B N 1
ATOM 5533 C CA . VAL B 1 259 ? 22.48600 -23.82200 70.68100 1.000 103.00251 1142 VAL B CA 1
ATOM 5534 C C . VAL B 1 259 ? 23.18100 -22.75800 69.84200 1.000 104.23027 1142 VAL B C 1
ATOM 5535 O O . VAL B 1 259 ? 22.63000 -22.28200 68.84300 1.000 104.34370 1142 VAL B O 1
ATOM 5539 N N . THR B 1 260 ? 24.39800 -22.36600 70.22900 1.000 106.55314 1143 THR B N 1
ATOM 5540 C CA . THR B 1 260 ? 25.10200 -21.33800 69.46800 1.000 107.81579 1143 THR B CA 1
ATOM 5541 C C . THR B 1 260 ? 25.42200 -21.83000 68.06200 1.000 107.86295 1143 THR B C 1
ATOM 5542 O O . THR B 1 260 ? 25.37600 -21.05600 67.09800 1.000 104.55521 1143 THR B O 1
ATOM 5546 N N . ALA B 1 261 ? 25.73400 -23.12200 67.92400 1.000 105.23116 1144 ALA B N 1
ATOM 5547 C CA . ALA B 1 261 ? 25.98900 -23.67800 66.60300 1.000 101.14988 1144 ALA B CA 1
ATOM 5548 C C . ALA B 1 261 ? 24.73100 -23.69100 65.74400 1.000 103.89341 1144 ALA B C 1
ATOM 5549 O O . ALA B 1 261 ? 24.81400 -23.51000 64.52300 1.000 105.37607 1144 ALA B O 1
ATOM 5551 N N . SER B 1 262 ? 23.56100 -23.88000 66.35800 1.000 100.80502 1145 SER B N 1
ATOM 5552 C CA . SER B 1 262 ? 22.32900 -23.98600 65.58500 1.000 96.99923 1145 SER B CA 1
ATOM 5553 C C . SER B 1 262 ? 21.85500 -22.62100 65.10500 1.000 97.19668 1145 SER B C 1
ATOM 5554 O O . SER B 1 262 ? 21.50900 -22.45400 63.93100 1.000 98.41446 1145 SER B O 1
ATOM 5557 N N . ILE B 1 263 ? 21.84400 -21.62800 65.99300 1.000 97.12292 1146 ILE B N 1
ATOM 5558 C CA . ILE B 1 263 ? 21.36100 -20.31100 65.59900 1.000 97.93774 1146 ILE B CA 1
ATOM 5559 C C . ILE B 1 263 ? 22.26900 -19.69800 64.54300 1.000 101.91557 1146 ILE B C 1
ATOM 5560 O O . ILE B 1 263 ? 21.81600 -18.90200 63.71200 1.000 102.95837 1146 ILE B O 1
ATOM 5565 N N . GLU B 1 264 ? 23.55600 -20.05000 64.55000 1.000 102.20113 1147 GLU B N 1
ATOM 5566 C CA . GLU B 1 264 ? 24.46100 -19.54500 63.52400 1.000 102.74336 1147 GLU B CA 1
ATOM 5567 C C . GLU B 1 264 ? 24.35700 -20.35600 62.23700 1.000 98.89629 1147 GLU B C 1
ATOM 5568 O O . GLU B 1 264 ? 24.39200 -19.78700 61.14100 1.000 93.41819 1147 GLU B O 1
ATOM 5574 N N . THR B 1 265 ? 24.19500 -21.67600 62.34500 1.000 96.75862 1148 THR B N 1
ATOM 5575 C CA . THR B 1 265 ? 24.01300 -22.48200 61.14400 1.000 90.45325 1148 THR B CA 1
ATOM 5576 C C . THR B 1 265 ? 22.76800 -22.05400 60.38300 1.000 91.44748 1148 THR B C 1
ATOM 5577 O O . THR B 1 265 ? 22.77600 -22.00400 59.15000 1.000 95.16115 1148 THR B O 1
ATOM 5581 N N . LEU B 1 266 ? 21.68600 -21.73800 61.09500 1.000 95.03794 1149 LEU B N 1
ATOM 5582 C CA . LEU B 1 266 ? 20.50500 -21.22300 60.41200 1.000 95.78289 1149 LEU B CA 1
ATOM 5583 C C . LEU B 1 266 ? 20.76100 -19.84700 59.81500 1.000 97.96562 1149 LEU B C 1
ATOM 5584 O O . LEU B 1 266 ? 20.20400 -19.51800 58.76200 1.000 98.25259 1149 LEU B O 1
ATOM 5589 N N . CYS B 1 267 ? 21.58100 -19.02600 60.47400 1.000 99.61345 1150 CYS B N 1
ATOM 5590 C CA . CYS B 1 267 ? 21.92000 -17.72900 59.90200 1.000 101.87752 1150 CYS B CA 1
ATOM 5591 C C . CYS B 1 267 ? 22.83300 -17.87800 58.69100 1.000 100.31761 1150 CYS B C 1
ATOM 5592 O O . CYS B 1 267 ? 22.75800 -17.07000 57.75700 1.000 100.66847 1150 CYS B O 1
ATOM 5595 N N . VAL B 1 268 ? 23.69200 -18.90100 58.68100 1.000 94.79284 1151 VAL B N 1
ATOM 5596 C CA . VAL B 1 268 ? 24.49500 -19.16000 57.49200 1.000 93.39055 1151 VAL B CA 1
ATOM 5597 C C . VAL B 1 268 ? 23.60600 -19.55800 56.32300 1.000 97.02234 1151 VAL B C 1
ATOM 5598 O O . VAL B 1 268 ? 23.89300 -19.21400 55.17000 1.000 100.58077 1151 VAL B O 1
ATOM 5602 N N . ILE B 1 269 ? 22.51700 -20.28200 56.59000 1.000 94.50907 1152 ILE B N 1
ATOM 5603 C CA . ILE B 1 269 ? 21.61500 -20.66700 55.51300 1.000 90.95163 1152 ILE B CA 1
ATOM 5604 C C . ILE B 1 269 ? 20.93000 -19.44700 54.91300 1.000 95.20030 1152 ILE B C 1
ATOM 5605 O O . ILE B 1 269 ? 20.67800 -19.40500 53.70300 1.000 96.49371 1152 ILE B O 1
ATOM 5610 N N . ALA B 1 270 ? 20.62400 -18.43500 55.73000 1.000 98.09778 1153 ALA B N 1
ATOM 5611 C CA . ALA B 1 270 ? 20.06100 -17.20500 55.18100 1.000 99.40301 1153 ALA B CA 1
ATOM 5612 C C . ALA B 1 270 ? 21.07600 -16.47600 54.31400 1.000 99.80393 1153 ALA B C 1
ATOM 5613 O O . ALA B 1 270 ? 20.69300 -15.73500 53.40200 1.000 98.89104 1153 ALA B O 1
ATOM 5615 N N . LEU B 1 271 ? 22.37000 -16.66900 54.59000 1.000 97.83893 1154 LEU B N 1
ATOM 5616 C CA . LEU B 1 271 ? 23.41000 -16.10700 53.73800 1.000 97.93813 1154 LEU B CA 1
ATOM 5617 C C . LEU B 1 271 ? 23.59500 -16.93100 52.46900 1.000 97.72270 1154 LEU B C 1
ATOM 5618 O O . LEU B 1 271 ? 23.74900 -16.37000 51.37900 1.000 98.76934 1154 LEU B O 1
ATOM 5623 N N . ASP B 1 272 ? 23.57000 -18.26000 52.58900 1.000 97.25192 1155 ASP B N 1
ATOM 5624 C CA . ASP B 1 272 ? 23.68200 -19.11000 51.41000 1.000 96.68444 1155 ASP B CA 1
ATOM 5625 C C . ASP B 1 272 ? 22.56600 -18.81500 50.42100 1.000 98.41463 1155 ASP B C 1
ATOM 5626 O O . ASP B 1 272 ? 22.81100 -18.65500 49.22000 1.000 103.14674 1155 ASP B O 1
ATOM 5631 N N . ARG B 1 273 ? 21.33100 -18.72100 50.90900 1.000 96.03647 1156 ARG B N 1
ATOM 5632 C CA . ARG B 1 273 ? 20.21800 -18.44500 50.01500 1.000 96.54572 1156 ARG B CA 1
ATOM 5633 C C . ARG B 1 273 ? 20.19400 -16.99500 49.56400 1.000 99.90036 1156 ARG B C 1
ATOM 5634 O O . ARG B 1 273 ? 19.54600 -16.68500 48.55900 1.000 103.22689 1156 ARG B O 1
ATOM 5642 N N . TYR B 1 274 ? 20.88600 -16.10000 50.27100 1.000 99.64495 1157 TYR B N 1
ATOM 5643 C CA . TYR B 1 274 ? 20.93100 -14.71200 49.82700 1.000 102.63340 1157 TYR B CA 1
ATOM 5644 C C . TYR B 1 274 ? 21.92700 -14.53300 48.68600 1.000 103.95321 1157 TYR B C 1
ATOM 5645 O O . TYR B 1 274 ? 21.62300 -13.87600 47.68400 1.000 102.25143 1157 TYR B O 1
ATOM 5654 N N . LEU B 1 275 ? 23.12700 -15.10300 48.81900 1.000 104.54526 1158 LEU B N 1
ATOM 5655 C CA . LEU B 1 275 ? 24.07900 -15.03300 47.71800 1.000 102.70938 1158 LEU B CA 1
ATOM 5656 C C . LEU B 1 275 ? 23.58000 -15.79500 46.50000 1.000 103.97083 1158 LEU B C 1
ATOM 5657 O O . LEU B 1 275 ? 23.83500 -15.38100 45.36500 1.000 108.12815 1158 LEU B O 1
ATOM 5662 N N . ALA B 1 276 ? 22.86800 -16.90200 46.71200 1.000 103.17554 1159 ALA B N 1
ATOM 5663 C CA . ALA B 1 276 ? 22.35800 -17.67400 45.58900 1.000 103.12220 1159 ALA B CA 1
ATOM 5664 C C . ALA B 1 276 ? 21.28300 -16.92000 44.81400 1.000 102.12145 1159 ALA B C 1
ATOM 5665 O O . ALA B 1 276 ? 21.09100 -17.18600 43.62300 1.000 103.81747 1159 ALA B O 1
ATOM 5667 N N . ILE B 1 277 ? 20.58100 -15.98500 45.45600 1.000 100.08716 1160 ILE B N 1
ATOM 5668 C CA . ILE B 1 277 ? 19.43900 -15.32800 44.82400 1.000 98.65311 1160 ILE B CA 1
ATOM 5669 C C . ILE B 1 277 ? 19.81800 -13.96700 44.24700 1.000 99.63225 1160 ILE B C 1
ATOM 5670 O O . ILE B 1 277 ? 19.14700 -13.48800 43.31500 1.000 98.88465 1160 ILE B O 1
ATOM 5675 N N . THR B 1 278 ? 20.86500 -13.32700 44.76400 1.000 102.34633 1161 THR B N 1
ATOM 5676 C CA . THR B 1 278 ? 21.25400 -11.99700 44.31200 1.000 101.83113 1161 THR B CA 1
ATOM 5677 C C . THR B 1 278 ? 22.53600 -11.95700 43.48900 1.000 102.53775 1161 THR B C 1
ATOM 5678 O O . THR B 1 278 ? 22.87500 -10.89100 42.96200 1.000 101.98438 1161 THR B O 1
ATOM 5682 N N . SER B 1 279 ? 23.26100 -13.06500 43.36600 1.000 99.83399 1162 SER B N 1
ATOM 5683 C CA . SER B 1 279 ? 24.48500 -13.07400 42.57400 1.000 101.57502 1162 SER B CA 1
ATOM 5684 C C . SER B 1 279 ? 24.85100 -14.50800 42.22400 1.000 103.54581 1162 SER B C 1
ATOM 5685 O O . SER B 1 279 ? 25.86000 -15.03200 42.71600 1.000 100.90126 1162 SER B O 1
ATOM 5688 N N . PRO B 1 280 ? 24.05700 -15.17400 41.38300 1.000 102.60593 1163 PRO B N 1
ATOM 5689 C CA . PRO B 1 280 ? 24.29200 -16.60600 41.15100 1.000 98.92869 1163 PRO B CA 1
ATOM 5690 C C . PRO B 1 280 ? 25.67400 -16.92500 40.62400 1.000 104.84505 1163 PRO B C 1
ATOM 5691 O O . PRO B 1 280 ? 26.24900 -17.94800 41.01500 1.000 106.04045 1163 PRO B O 1
ATOM 5695 N N . PHE B 1 281 ? 26.24300 -16.08200 39.75800 1.000 108.19189 1164 PHE B N 1
ATOM 5696 C CA . PHE B 1 281 ? 27.59800 -16.36500 39.30000 1.000 110.36099 1164 PHE B CA 1
ATOM 5697 C C . PHE B 1 281 ? 28.60000 -16.17600 40.43000 1.000 107.58322 1164 PHE B C 1
ATOM 5698 O O . PHE B 1 281 ? 29.62500 -16.86800 40.47200 1.000 105.00846 1164 PHE B O 1
ATOM 5706 N N . ARG B 1 282 ? 28.31600 -15.25600 41.35600 1.000 108.90911 1165 ARG B N 1
ATOM 5707 C CA . ARG B 1 282 ? 29.13700 -15.14600 42.55600 1.000 112.11183 1165 ARG B CA 1
ATOM 5708 C C . ARG B 1 282 ? 29.01700 -16.40300 43.40600 1.000 111.27671 1165 ARG B C 1
ATOM 5709 O O . ARG B 1 282 ? 30.00800 -16.88500 43.96500 1.000 114.24754 1165 ARG B O 1
ATOM 5711 N N . TYR B 1 283 ? 27.80900 -16.96000 43.49100 1.000 107.99234 1166 TYR B N 1
ATOM 5712 C CA . TYR B 1 283 ? 27.60000 -18.18700 44.24900 1.000 108.58222 1166 TYR B CA 1
ATOM 5713 C C . TYR B 1 283 ? 28.30400 -19.37600 43.60500 1.000 113.34667 1166 TYR B C 1
ATOM 5714 O O . TYR B 1 283 ? 28.74300 -20.29000 44.31200 1.000 116.40857 1166 TYR B O 1
ATOM 5723 N N . GLN B 1 284 ? 28.43700 -19.37800 42.27500 1.000 116.46544 1167 GLN B N 1
ATOM 5724 C CA . GLN B 1 284 ? 29.00800 -20.53000 41.58400 1.000 119.44476 1167 GLN B CA 1
ATOM 5725 C C . GLN B 1 284 ? 30.53100 -20.50700 41.59100 1.000 118.19701 1167 GLN B C 1
ATOM 5726 O O . GLN B 1 284 ? 31.17000 -21.55700 41.72900 1.000 117.76765 1167 GLN B O 1
ATOM 5732 N N . SER B 1 285 ? 31.13000 -19.32700 41.42800 1.000 117.16628 1168 SER B N 1
ATOM 5733 C CA . SER B 1 285 ? 32.58300 -19.23000 41.41200 1.000 121.57274 1168 SER B CA 1
ATOM 5734 C C . SER B 1 285 ? 33.19500 -19.50900 42.77800 1.000 123.86973 1168 SER B C 1
ATOM 5735 O O . SER B 1 285 ? 34.38000 -19.85100 42.85100 1.000 122.34350 1168 SER B O 1
ATOM 5738 N N . LEU B 1 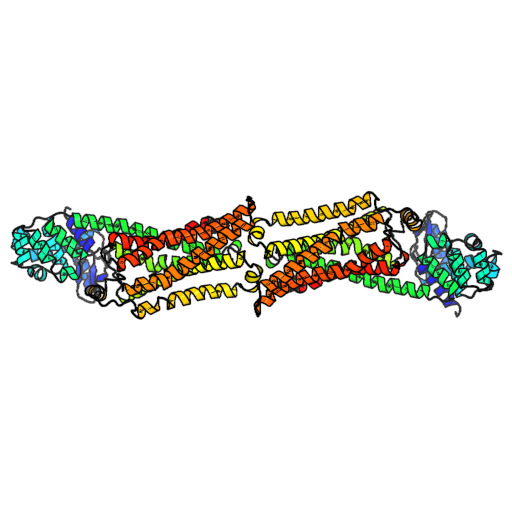286 ? 32.40500 -19.21100 43.81100 1.000 121.11165 1169 LEU B N 1
ATOM 5739 C CA . LEU B 1 286 ? 32.94300 -19.30400 45.16600 1.000 120.67991 1169 LEU B CA 1
ATOM 5740 C C . LEU B 1 286 ? 32.67800 -20.65900 45.81200 1.000 117.70042 1169 LEU B C 1
ATOM 5741 O O . LEU B 1 286 ? 33.61700 -21.35600 46.20700 1.000 116.90666 1169 LEU B O 1
ATOM 5746 N N . LEU B 1 287 ? 31.40900 -21.03800 45.93700 1.000 116.92076 1170 LEU B N 1
ATOM 5747 C CA . LEU B 1 287 ? 31.05000 -22.21700 46.71300 1.000 119.51322 1170 LEU B CA 1
ATOM 5748 C C . LEU B 1 287 ? 31.60900 -23.48700 46.08600 1.000 119.01765 1170 LEU B C 1
ATOM 5749 O O . LEU B 1 287 ? 31.66000 -23.63400 44.86100 1.000 120.25500 1170 LEU B O 1
ATOM 5754 N N . THR B 1 288 ? 32.02900 -24.40800 46.94800 1.000 117.87039 1171 THR B N 1
ATOM 5755 C CA . THR B 1 288 ? 32.58600 -25.69100 46.55200 1.000 119.28875 1171 THR B CA 1
ATOM 5756 C C . THR B 1 288 ? 32.12400 -26.72200 47.56900 1.000 121.55631 1171 THR B C 1
ATOM 5757 O O . THR B 1 288 ? 31.89100 -26.39100 48.73500 1.000 120.96909 1171 THR B O 1
ATOM 5761 N N . ARG B 1 289 ? 31.97100 -27.97100 47.12400 1.000 121.81661 1172 ARG B N 1
ATOM 5762 C CA . ARG B 1 289 ? 31.66600 -29.03000 48.07800 1.000 119.75818 1172 ARG B CA 1
ATOM 5763 C C . ARG B 1 289 ? 32.77500 -29.17600 49.11100 1.000 122.75618 1172 ARG B C 1
ATOM 5764 O O . ARG B 1 289 ? 32.50100 -29.49800 50.27100 1.000 122.14849 1172 ARG B O 1
ATOM 5772 N N . ALA B 1 290 ? 34.02600 -28.92800 48.71600 1.000 127.92902 1173 ALA B N 1
ATOM 5773 C CA . ALA B 1 290 ? 35.11500 -28.89600 49.68700 1.000 124.66952 1173 ALA B CA 1
ATOM 5774 C C . ALA B 1 290 ? 34.98800 -27.72100 50.65100 1.000 119.34888 1173 ALA B C 1
ATOM 5775 O O . ALA B 1 290 ? 35.37600 -27.83800 51.81900 1.000 118.51214 1173 ALA B O 1
ATOM 5777 N N . ARG B 1 291 ? 34.44300 -26.59100 50.19200 1.000 117.65795 1174 ARG B N 1
ATOM 5778 C CA . ARG B 1 291 ? 34.41600 -25.39200 51.02500 1.000 118.09226 1174 ARG B CA 1
ATOM 5779 C C . ARG B 1 291 ? 33.22400 -25.37600 51.97400 1.000 116.27145 1174 ARG B C 1
ATOM 5780 O O . ARG B 1 291 ? 33.34500 -24.91000 53.11300 1.000 117.10406 1174 ARG B O 1
ATOM 5788 N N . ALA B 1 292 ? 32.06400 -25.86500 51.52700 1.000 118.86240 1175 ALA B N 1
ATOM 5789 C CA . ALA B 1 292 ? 30.92200 -25.97800 52.43100 1.000 118.32805 1175 ALA B CA 1
ATOM 5790 C C . ALA B 1 292 ? 31.19200 -26.98500 53.53900 1.000 114.984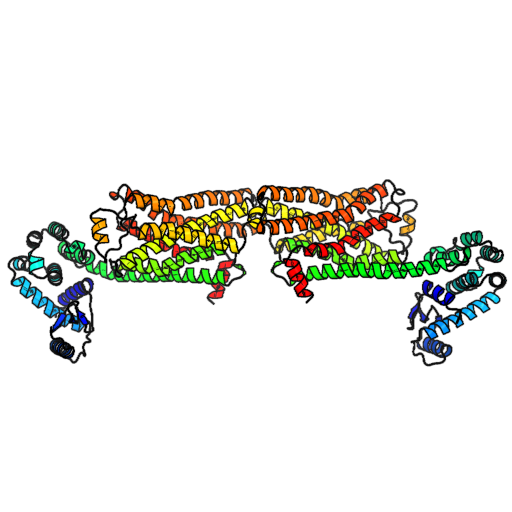51 1175 ALA B C 1
ATOM 5791 O O . ALA B 1 292 ? 30.64200 -26.86000 54.64000 1.000 111.84837 1175 ALA B O 1
ATOM 5793 N N . ARG B 1 293 ? 32.04100 -27.97600 53.27100 1.000 115.89732 1176 ARG B N 1
ATOM 5794 C CA . ARG B 1 293 ? 32.45200 -28.94900 54.27200 1.000 115.83863 1176 ARG B CA 1
ATOM 5795 C C . ARG B 1 293 ? 33.50900 -28.39700 55.21700 1.000 113.92841 1176 ARG B C 1
ATOM 5796 O O . ARG B 1 293 ? 33.85900 -29.06900 56.19300 1.000 116.39098 1176 ARG B O 1
ATOM 5804 N N . GLY B 1 294 ? 34.03800 -27.20800 54.93900 1.000 113.52316 1177 GLY B N 1
ATOM 5805 C CA . GLY B 1 294 ? 34.89700 -26.52100 55.88000 1.000 109.18716 1177 GLY B CA 1
ATOM 5806 C C . GLY B 1 294 ? 34.16900 -25.44400 56.65900 1.000 108.68248 1177 GLY B C 1
ATOM 5807 O O . GLY B 1 294 ? 34.52300 -25.15700 57.80500 1.000 111.17148 1177 GLY B O 1
ATOM 5808 N N . LEU B 1 295 ? 33.14500 -24.91200 55.93400 1.000 107.53989 1178 LEU B N 1
ATOM 5809 C CA . LEU B 1 295 ? 32.39300 -23.87700 56.63600 1.000 105.08450 1178 LEU B CA 1
ATOM 5810 C C . LEU B 1 295 ? 31.60700 -24.45400 57.80900 1.000 107.85517 1178 LEU B C 1
ATOM 5811 O O . LEU B 1 295 ? 31.42900 -23.77200 58.82400 1.000 106.90528 1178 LEU B O 1
ATOM 5816 N N . VAL B 1 296 ? 31.13000 -25.69800 57.69900 1.000 109.38518 1179 VAL B N 1
ATOM 5817 C CA . VAL B 1 296 ? 30.38500 -26.28800 58.80800 1.000 109.01817 1179 VAL B CA 1
ATOM 5818 C C . VAL B 1 296 ? 31.29700 -26.49000 60.01100 1.000 108.93561 1179 VAL B C 1
ATOM 5819 O O . VAL B 1 296 ? 30.88100 -26.31800 61.16400 1.000 102.03130 1179 VAL B O 1
ATOM 5823 N N . CYS B 1 297 ? 32.55700 -26.85100 59.76300 1.000 110.22002 1180 CYS B N 1
ATOM 5824 C CA . CYS B 1 297 ? 33.54100 -26.90900 60.83400 1.000 109.67905 1180 CYS B CA 1
ATOM 5825 C C . CYS B 1 297 ? 33.92100 -25.52200 61.32300 1.000 106.11014 1180 CYS B C 1
ATOM 5826 O O . CYS B 1 297 ? 34.39700 -25.38200 62.45400 1.000 105.90646 1180 CYS B O 1
ATOM 5829 N N . THR B 1 298 ? 33.72900 -24.49800 60.49300 1.000 107.53147 1181 THR B N 1
ATOM 5830 C CA . THR B 1 298 ? 34.00300 -23.13400 60.92700 1.000 109.08132 1181 THR B CA 1
ATOM 5831 C C . THR B 1 298 ? 33.01900 -22.69900 62.00800 1.000 108.53437 1181 THR B C 1
ATOM 5832 O O . THR B 1 298 ? 33.42300 -22.19200 63.05900 1.000 108.91619 1181 THR B O 1
ATOM 5836 N N . VAL B 1 299 ? 31.72000 -22.90600 61.77600 1.000 106.94480 1182 VAL B N 1
ATOM 5837 C CA . VAL B 1 299 ? 30.73200 -22.49400 62.77000 1.000 107.50355 1182 VAL B CA 1
ATOM 5838 C C . VAL B 1 299 ? 30.82600 -23.34400 64.03400 1.000 105.74695 1182 VAL B C 1
ATOM 5839 O O . VAL B 1 299 ? 30.53700 -22.85500 65.13200 1.000 103.82104 1182 VAL B O 1
ATOM 5843 N N . TRP B 1 300 ? 31.23000 -24.61500 63.91900 1.000 106.05659 1183 TRP B N 1
ATOM 5844 C CA . TRP B 1 300 ? 31.47800 -25.40200 65.12300 1.000 103.38550 1183 TRP B CA 1
ATOM 5845 C C . TRP B 1 300 ? 32.66200 -24.84100 65.90100 1.000 107.98283 1183 TRP B C 1
ATOM 5846 O O . TRP B 1 300 ? 32.55100 -24.54800 67.09800 1.000 112.00563 1183 TRP B O 1
ATOM 5857 N N . ALA B 1 301 ? 33.80400 -24.66700 65.22700 1.000 107.36519 1184 ALA B N 1
ATOM 5858 C CA . ALA B 1 301 ? 34.99100 -24.16600 65.90900 1.000 107.84138 1184 ALA B CA 1
ATOM 5859 C C . ALA B 1 301 ? 34.78600 -22.74500 66.40400 1.000 107.12480 1184 ALA B C 1
ATOM 5860 O O . ALA B 1 301 ? 35.35700 -22.36300 67.42900 1.000 108.36021 1184 ALA B O 1
ATOM 5862 N N . ILE B 1 302 ? 33.96500 -21.95300 65.71500 1.000 104.65469 1185 ILE B N 1
ATOM 5863 C CA . ILE B 1 302 ? 33.60600 -20.63600 66.23200 1.000 105.88108 1185 ILE B CA 1
ATOM 5864 C C . ILE B 1 302 ? 32.75100 -20.85700 67.47600 1.000 111.30292 1185 ILE B C 1
ATOM 5865 O O . ILE B 1 302 ? 33.19400 -20.59800 68.60300 1.000 113.22985 1185 ILE B O 1
ATOM 5870 N N . SER B 1 303 ? 31.56400 -21.44100 67.29500 1.000 111.20483 1186 SER B N 1
ATOM 5871 C CA . SER B 1 303 ? 30.58300 -21.46400 68.37500 1.000 110.41918 1186 SER B CA 1
ATOM 5872 C C . SER B 1 303 ? 31.13600 -22.11900 69.63700 1.000 112.77076 1186 SER B C 1
ATOM 5873 O O . SER B 1 303 ? 30.74600 -21.74100 70.74800 1.000 110.45174 1186 SER B O 1
ATOM 5876 N N . ALA B 1 304 ? 32.04600 -23.08700 69.49900 1.000 111.65880 1187 ALA B N 1
ATOM 5877 C CA . ALA B 1 304 ? 32.60100 -23.73300 70.68400 1.000 108.80509 1187 ALA B CA 1
ATOM 5878 C C . ALA B 1 304 ? 33.54600 -22.80100 71.42800 1.000 108.96520 1187 ALA B C 1
ATOM 5879 O O . ALA B 1 304 ? 33.40900 -22.59700 72.63800 1.000 112.73837 1187 ALA B O 1
ATOM 5881 N N . LEU B 1 305 ? 34.49400 -22.07700 70.69700 1.000 112.75444 1188 LEU B N 1
ATOM 5882 C CA . LEU B 1 305 ? 35.40300 -21.14900 71.35500 1.000 114.20465 1188 LEU B CA 1
ATOM 5883 C C . LEU B 1 305 ? 34.70500 -19.85300 71.75600 1.000 113.27431 1188 LEU B C 1
ATOM 5884 O O . LEU B 1 305 ? 35.23000 -19.11800 72.60000 1.000 114.39697 1188 LEU B O 1
ATOM 5889 N N . VAL B 1 306 ? 33.54500 -19.55400 71.16200 1.000 113.42126 1189 VAL B N 1
ATOM 5890 C CA . VAL B 1 306 ? 32.73000 -18.43300 71.62300 1.000 113.72835 1189 VAL B CA 1
ATOM 5891 C C . VAL B 1 306 ? 32.17700 -18.69100 73.01900 1.000 114.15460 1189 VAL B C 1
ATOM 5892 O O . VAL B 1 306 ? 31.99000 -17.75000 73.80100 1.000 113.91151 1189 VAL B O 1
ATOM 5896 N N . SER B 1 307 ? 31.93700 -19.95900 73.37700 1.000 115.39914 1190 SER B N 1
ATOM 5897 C CA . SER B 1 307 ? 31.25100 -20.26100 74.63200 1.000 115.54107 1190 SER B CA 1
ATOM 5898 C C . SER B 1 307 ? 31.73500 -21.51500 75.36300 1.000 116.44680 1190 SER B C 1
ATOM 5899 O O . SER B 1 307 ? 31.71200 -21.52000 76.59700 1.000 116.79018 1190 SER B O 1
ATOM 5902 N N . PHE B 1 308 ? 32.16300 -22.57600 74.67100 1.000 113.74481 1191 PHE B N 1
ATOM 5903 C CA . PHE B 1 308 ? 32.54700 -23.80800 75.36200 1.000 110.36247 1191 PHE B CA 1
ATOM 5904 C C . PHE B 1 308 ? 33.73400 -23.59800 76.29600 1.000 116.51491 1191 PHE B C 1
ATOM 5905 O O . PHE B 1 308 ? 33.82100 -24.25600 77.33800 1.000 120.63609 1191 PHE B O 1
ATOM 5913 N N . LEU B 1 309 ? 34.65300 -22.69400 75.95000 1.000 118.20360 1192 LEU B N 1
ATOM 5914 C CA . LEU B 1 309 ? 35.80500 -22.41100 76.80400 1.000 120.77468 1192 LEU B CA 1
ATOM 5915 C C . LEU B 1 309 ? 35.59200 -21.20800 77.72300 1.000 122.42679 1192 LEU B C 1
ATOM 5916 O O . LEU B 1 309 ? 36.13800 -21.19900 78.83400 1.000 125.61824 1192 LEU B O 1
ATOM 5921 N N . PRO B 1 310 ? 34.86500 -20.20500 77.35700 1.000 119.95849 1193 PRO B N 1
ATOM 5922 C CA . PRO B 1 310 ? 34.54800 -19.13900 78.32400 1.000 122.57725 1193 PRO B CA 1
ATOM 5923 C C . PRO B 1 310 ? 33.83200 -19.65000 79.56200 1.000 126.26353 1193 PRO B C 1
ATOM 5924 O O . PRO B 1 310 ? 34.01200 -19.07800 80.64400 1.000 125.74276 1193 PRO B O 1
ATOM 5928 N N . ILE B 1 311 ? 33.00900 -20.69500 79.43900 1.000 125.54590 1194 ILE B N 1
ATOM 5929 C CA . ILE B 1 311 ? 32.45200 -21.33000 80.62800 1.000 126.28648 1194 ILE B CA 1
ATOM 5930 C C . ILE B 1 311 ? 33.55000 -21.97400 81.46700 1.000 129.28938 1194 ILE B C 1
ATOM 5931 O O . ILE B 1 311 ? 33.45700 -22.01000 82.70100 1.000 131.55388 1194 ILE B O 1
ATOM 5936 N N . LEU B 1 312 ? 34.59800 -22.50100 80.82700 1.000 124.58340 1195 LEU B N 1
ATOM 5937 C CA . LEU B 1 312 ? 35.74600 -22.99000 81.58500 1.000 125.27554 1195 LEU B CA 1
ATOM 5938 C C . LEU B 1 312 ? 36.51100 -21.84300 82.23400 1.000 127.38270 1195 LEU B C 1
ATOM 5939 O O . LEU B 1 312 ? 37.12400 -22.02700 83.29200 1.000 125.64228 1195 LEU B O 1
ATOM 5944 N N . MET B 1 313 ? 36.47900 -20.65700 81.62400 1.000 129.77444 1196 MET B N 1
ATOM 5945 C CA . MET B 1 313 ? 37.11600 -19.47700 82.19500 1.000 131.25605 1196 MET B CA 1
ATOM 5946 C C . MET B 1 313 ? 36.26200 -18.80400 83.26200 1.000 134.15228 1196 MET B C 1
ATOM 5947 O O . MET B 1 313 ? 36.74000 -17.87000 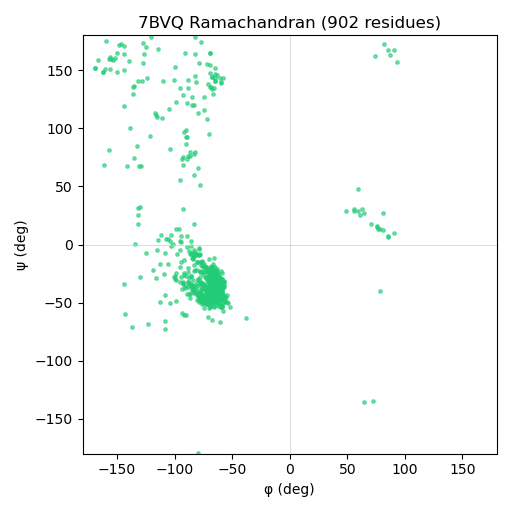83.91400 1.000 135.06975 1196 MET B O 1
ATOM 5949 N N . HIS B 1 314 ? 35.01800 -19.24800 83.45200 1.000 133.31283 1197 HIS B N 1
ATOM 5950 C CA . HIS B 1 314 ? 34.13600 -18.71400 84.49000 1.000 133.44433 1197 HIS B CA 1
ATOM 5951 C C . HIS B 1 314 ? 33.91200 -17.21200 84.31400 1.000 134.46170 1197 HIS B C 1
ATOM 5952 O O . HIS B 1 314 ? 34.01500 -16.42700 85.25900 1.000 137.76299 1197 HIS B O 1
ATOM 5959 N N . TRP B 1 315 ? 33.60100 -16.81100 83.07900 1.000 135.04106 1198 TRP B N 1
ATOM 5960 C CA . TRP B 1 315 ? 33.21100 -15.42800 82.82200 1.000 135.57942 1198 TRP B CA 1
ATOM 5961 C C . TRP B 1 315 ? 31.86900 -15.08900 83.46000 1.000 134.25278 1198 TRP B C 1
ATOM 5962 O O . TRP B 1 315 ? 31.54900 -13.90700 83.62300 1.000 133.15914 1198 TRP B O 1
ATOM 5964 N N . TRP B 1 316 ? 31.07800 -16.10400 83.81400 1.000 130.38254 1199 TRP B N 1
ATOM 5965 C CA . TRP B 1 316 ? 29.77400 -15.93700 84.44400 1.000 131.03479 1199 TRP B CA 1
ATOM 5966 C C . TRP B 1 316 ? 29.85100 -15.96800 85.96400 1.000 133.38408 1199 TRP B C 1
ATOM 5967 O O . TRP B 1 316 ? 28.89200 -16.39100 86.62300 1.000 131.50255 1199 TRP B O 1
ATOM 5978 N N . ARG B 1 317 ? 30.97100 -15.52400 86.53600 1.000 136.65845 1200 ARG B N 1
ATOM 5979 C CA . ARG B 1 317 ? 31.20800 -15.59200 87.97900 1.000 134.25099 1200 ARG B CA 1
ATOM 5980 C C . ARG B 1 317 ? 30.70400 -14.31100 88.63200 1.000 136.74283 1200 ARG B C 1
ATOM 5981 O O . ARG B 1 317 ? 31.45300 -13.35400 88.83800 1.000 136.82614 1200 ARG B O 1
ATOM 5983 N N . ALA B 1 318 ? 29.41500 -14.29300 88.96700 1.000 135.00935 1201 ALA B N 1
ATOM 5984 C CA . ALA B 1 318 ? 28.82500 -13.20600 89.74500 1.000 136.09900 1201 ALA B CA 1
ATOM 5985 C C . ALA B 1 318 ? 28.93600 -13.56500 91.22200 1.000 140.05317 1201 ALA B C 1
ATOM 5986 O O . ALA B 1 318 ? 28.11700 -14.32000 91.75200 1.000 142.04036 1201 ALA B O 1
ATOM 5988 N N . GLU B 1 319 ? 29.95000 -13.02100 91.89300 1.000 138.21497 1202 GLU B N 1
ATOM 5989 C CA . GLU B 1 319 ? 30.11800 -13.25600 93.32200 1.000 139.56066 1202 GLU B CA 1
ATOM 5990 C C . GLU B 1 319 ? 29.02300 -12.53200 94.09600 1.000 146.67413 1202 GLU B C 1
ATOM 5991 O O . GLU B 1 319 ? 29.15600 -11.34500 94.40800 1.000 148.21137 1202 GLU B O 1
ATOM 5993 N N . SER B 1 320 ? 27.93900 -13.24100 94.41100 1.000 143.79444 1203 SER B N 1
ATOM 5994 C CA . SER B 1 320 ? 26.76700 -12.65300 95.04400 1.000 141.27205 1203 SER B CA 1
ATOM 5995 C C . SER B 1 320 ? 26.41000 -13.43900 96.29800 1.000 144.53580 1203 SER B C 1
ATOM 5996 O O . SER B 1 320 ? 26.99000 -14.48800 96.59300 1.000 144.10857 1203 SER B O 1
ATOM 5999 N N . ASP B 1 321 ? 25.43300 -12.90800 97.04000 1.000 144.51890 1204 ASP B N 1
ATOM 6000 C CA . ASP B 1 321 ? 25.10500 -13.44900 98.35500 1.000 145.61355 1204 ASP B CA 1
ATOM 6001 C C . ASP B 1 321 ? 24.56300 -14.87200 98.28100 1.000 145.38093 1204 ASP B C 1
ATOM 6002 O O . ASP B 1 321 ? 24.73700 -15.64500 99.23100 1.000 143.69381 1204 ASP B O 1
ATOM 6004 N N . GLU B 1 322 ? 23.90800 -15.23800 97.18000 1.000 143.35757 1205 GLU B N 1
ATOM 6005 C CA . GLU B 1 322 ? 23.24000 -16.52900 97.07300 1.000 142.59876 1205 GLU B CA 1
ATOM 6006 C C . GLU B 1 322 ? 23.82400 -17.44600 96.01000 1.000 143.40110 1205 GLU B C 1
ATOM 6007 O O . GLU B 1 322 ? 23.74500 -18.66700 96.16400 1.000 143.36916 1205 GLU B O 1
ATOM 6009 N N . ALA B 1 323 ? 24.40300 -16.89800 94.93900 1.000 144.21244 1206 ALA B N 1
ATOM 6010 C CA . ALA B 1 323 ? 24.92100 -17.74500 93.86900 1.000 139.84108 1206 ALA B CA 1
ATOM 6011 C C . ALA B 1 323 ? 26.05200 -18.64300 94.35500 1.000 139.96143 1206 ALA B C 1
ATOM 6012 O O . ALA B 1 323 ? 26.22600 -19.75400 93.84000 1.000 133.81089 1206 ALA B O 1
ATOM 6014 N N . ARG B 1 324 ? 26.82200 -18.18900 95.34700 1.000 141.66284 1207 ARG B N 1
ATOM 6015 C CA . ARG B 1 324 ? 27.93600 -18.99100 95.83700 1.000 138.36451 1207 ARG B CA 1
ATOM 6016 C C . ARG B 1 324 ? 27.45500 -20.30300 96.44200 1.000 139.63016 1207 ARG B C 1
ATOM 6017 O O . ARG B 1 324 ? 28.19700 -21.29200 96.45200 1.000 138.31100 1207 ARG B O 1
ATOM 6019 N N . ARG B 1 325 ? 26.22100 -20.33300 96.95100 1.000 137.91366 1208 ARG B N 1
ATOM 6020 C CA . ARG B 1 325 ? 25.71100 -21.54800 97.57600 1.000 137.92914 1208 ARG B CA 1
ATOM 6021 C C . ARG B 1 325 ? 25.58400 -22.68000 96.56100 1.000 137.52602 1208 ARG B C 1
ATOM 6022 O O . ARG B 1 325 ? 26.03800 -23.80300 96.80900 1.000 134.51416 1208 ARG B O 1
ATOM 6024 N N . CYS B 1 326 ? 24.97900 -22.40100 95.40100 1.000 135.95653 1209 CYS B N 1
ATOM 6025 C CA . CYS B 1 326 ? 24.75400 -23.46300 94.42400 1.000 135.82930 1209 CYS B CA 1
ATOM 6026 C C . CYS B 1 326 ? 26.06600 -24.01600 93.88400 1.000 135.63903 1209 CYS B C 1
ATOM 6027 O O . CYS B 1 326 ? 26.17800 -25.21900 93.61700 1.000 129.04876 1209 CYS B O 1
ATOM 6030 N N . TYR B 1 327 ? 27.07500 -23.15900 93.72400 1.000 137.55768 1210 TYR B N 1
ATOM 6031 C CA . TYR B 1 327 ? 28.35000 -23.64300 93.21000 1.000 136.76688 1210 TYR B CA 1
ATOM 6032 C C . TYR B 1 327 ? 29.00100 -24.61800 94.17900 1.000 139.75773 1210 TYR B C 1
ATOM 6033 O O . TYR B 1 327 ? 29.67500 -25.56200 93.74900 1.000 137.98163 1210 TYR B O 1
ATOM 6035 N N . ASN B 1 328 ? 28.79600 -24.41800 95.48300 1.000 134.63153 1211 ASN B N 1
ATOM 6036 C CA . ASN B 1 328 ? 29.40600 -25.30000 96.46900 1.000 132.20253 1211 ASN B CA 1
ATOM 6037 C C . ASN B 1 328 ? 28.83100 -26.70900 96.40200 1.000 131.74007 1211 ASN B C 1
ATOM 6038 O O . ASN B 1 328 ? 29.53200 -27.67500 96.72500 1.000 133.26121 1211 ASN B O 1
ATOM 6040 N N . ASP B 1 329 ? 27.57500 -26.85300 95.98400 1.000 128.43245 1212 ASP B N 1
ATOM 6041 C CA . ASP B 1 329 ? 26.91600 -28.15400 96.00100 1.000 127.16681 1212 ASP B CA 1
ATOM 6042 C C . ASP B 1 329 ? 27.17000 -28.87700 94.68500 1.000 125.17984 1212 ASP B C 1
ATOM 6043 O O . ASP B 1 329 ? 26.83900 -28.33300 93.62100 1.000 122.17346 1212 ASP B O 1
ATOM 6048 N N . PRO B 1 330 ? 27.75800 -30.07800 94.69600 1.000 123.61206 1213 PRO B N 1
ATOM 6049 C CA . PRO B 1 330 ? 27.95700 -30.79800 93.42800 1.000 121.44197 1213 PRO B CA 1
ATOM 6050 C C . PRO B 1 330 ? 26.67000 -31.08500 92.67500 1.000 117.34037 1213 PRO B C 1
ATOM 6051 O O . PRO B 1 330 ? 26.67700 -31.10100 91.43800 1.000 114.37054 1213 PRO B O 1
ATOM 6055 N N . LYS B 1 331 ? 25.56400 -31.32300 93.38200 1.000 119.95957 1214 LYS B N 1
ATOM 6056 C CA . LYS B 1 331 ? 24.31200 -31.70300 92.73800 1.000 113.31387 1214 LYS B CA 1
ATOM 6057 C C . LYS B 1 331 ? 23.51300 -30.51400 92.21800 1.000 109.59157 1214 LYS B C 1
ATOM 6058 O O . LYS B 1 331 ? 22.52500 -30.72400 91.50600 1.000 106.41035 1214 LYS B O 1
ATOM 6060 N N . CYS B 1 332 ? 23.90100 -29.28300 92.55700 1.000 112.74329 1215 CYS B N 1
ATOM 6061 C CA . CYS B 1 332 ? 23.23000 -28.08700 92.04500 1.000 112.64165 1215 CYS B CA 1
ATOM 6062 C C . CYS B 1 332 ? 23.92500 -27.68600 90.75100 1.000 119.81701 1215 CYS B C 1
ATOM 6063 O O . CYS B 1 332 ? 24.91700 -26.95500 90.75100 1.000 120.45011 1215 CYS B O 1
ATOM 6066 N N . CYS B 1 333 ? 23.40100 -28.18200 89.63200 1.000 119.99625 1216 CYS B N 1
ATOM 6067 C CA . CYS B 1 333 ? 23.93900 -27.88600 88.31200 1.000 116.21781 1216 CYS B CA 1
ATOM 6068 C C . CYS B 1 333 ? 23.20300 -26.74500 87.62900 1.000 109.27464 1216 CYS B C 1
ATOM 6069 O O . CYS B 1 333 ? 23.38200 -26.53800 86.42600 1.000 112.54039 1216 CYS B O 1
ATOM 6072 N N . ASP B 1 334 ? 22.38500 -26.00000 88.37000 1.000 109.69327 1217 ASP B N 1
ATOM 6073 C CA . ASP B 1 334 ? 21.67700 -24.87000 87.78900 1.000 116.47994 1217 ASP B CA 1
ATOM 6074 C C . ASP B 1 334 ? 22.67400 -23.86000 87.23700 1.000 113.86012 1217 ASP B C 1
ATOM 6075 O O . ASP B 1 334 ? 23.70900 -23.58700 87.84900 1.000 118.04655 1217 ASP B O 1
ATOM 6080 N N . PHE B 1 335 ? 22.35400 -23.30200 86.07400 1.000 117.57927 1218 PHE B N 1
ATOM 6081 C CA . PHE B 1 335 ? 23.26700 -22.39500 85.37800 1.000 120.62622 1218 PHE B CA 1
ATOM 6082 C C . PHE B 1 335 ? 22.93900 -20.94100 85.71200 1.000 121.37954 1218 PHE B C 1
ATOM 6083 O O . PHE B 1 335 ? 22.68500 -20.10500 84.84400 1.000 122.43707 1218 PHE B O 1
ATOM 6091 N N . VAL B 1 336 ? 22.93400 -20.64200 87.01200 1.000 119.93771 1219 VAL B N 1
ATOM 6092 C CA . VAL B 1 336 ? 22.84700 -19.25300 87.43600 1.000 121.40199 1219 VAL B CA 1
ATOM 6093 C C . VAL B 1 336 ? 24.10600 -18.53300 86.97500 1.000 120.59653 1219 VAL B C 1
ATOM 6094 O O . VAL B 1 336 ? 25.21300 -19.08500 87.02200 1.000 118.45293 1219 VAL B O 1
ATOM 6098 N N . THR B 1 337 ? 23.94500 -17.29100 86.52200 1.000 120.52922 1220 THR B N 1
ATOM 6099 C CA . THR B 1 337 ? 25.04400 -16.57200 85.89400 1.000 125.24516 1220 THR B CA 1
ATOM 6100 C C . THR B 1 337 ? 24.88300 -15.07800 86.13200 1.000 125.38280 1220 THR B C 1
ATOM 6101 O O . THR B 1 337 ? 23.81100 -14.59800 86.51000 1.000 123.64825 1220 THR B O 1
ATOM 6103 N N . ASN B 1 338 ? 25.97100 -14.34800 85.89600 1.000 125.58417 1221 ASN B N 1
ATOM 6104 C CA . ASN B 1 338 ? 25.97700 -12.91100 86.12900 1.000 126.02026 1221 ASN B CA 1
ATOM 6105 C C . ASN B 1 338 ? 24.94000 -12.22000 85.25400 1.000 127.50480 1221 ASN B C 1
ATOM 6106 O O . ASN B 1 338 ? 24.70400 -12.61700 84.11000 1.000 129.40220 1221 ASN B O 1
ATOM 6108 N N . ARG B 1 339 ? 24.29900 -11.18700 85.81000 1.000 128.77087 1222 ARG B N 1
ATOM 6109 C CA . ARG B 1 339 ? 23.36700 -10.39500 85.01600 1.000 129.52963 1222 ARG B CA 1
ATOM 6110 C C . ARG B 1 339 ? 24.08400 -9.70000 83.86700 1.000 134.27798 1222 ARG B C 1
ATOM 6111 O O . ARG B 1 339 ? 23.52500 -9.55100 82.77400 1.000 135.39663 1222 ARG B O 1
ATOM 6113 N N . ALA B 1 340 ? 25.32900 -9.26800 84.09500 1.000 135.71731 1223 ALA B N 1
ATOM 6114 C CA . ALA B 1 340 ? 26.11900 -8.68600 83.01500 1.000 132.73373 1223 ALA B CA 1
ATOM 6115 C C . ALA B 1 340 ? 26.51100 -9.73100 81.97700 1.000 130.89585 1223 ALA B C 1
ATOM 6116 O O . ALA B 1 340 ? 26.67700 -9.40200 80.79600 1.000 128.70825 1223 ALA B O 1
ATOM 6118 N N . TYR B 1 341 ? 26.65200 -10.98900 82.39600 1.000 129.14688 1224 TYR B N 1
ATOM 6119 C CA . TYR B 1 341 ? 27.08100 -12.03900 81.47900 1.000 128.22622 1224 TYR B CA 1
ATOM 6120 C C . TYR B 1 341 ? 25.97200 -12.41300 80.50400 1.000 126.80543 1224 TYR B C 1
ATOM 6121 O O . TYR B 1 341 ? 26.18700 -12.45000 79.28700 1.000 125.09568 1224 TYR B O 1
ATOM 6130 N N . ALA B 1 342 ? 24.77600 -12.69800 81.02300 1.000 127.60966 1225 ALA B N 1
ATOM 6131 C CA . ALA B 1 342 ? 23.66500 -13.07100 80.15600 1.000 126.72650 1225 ALA B CA 1
ATOM 6132 C C . ALA B 1 342 ? 23.21800 -11.91200 79.27400 1.000 129.28151 1225 ALA B C 1
ATOM 6133 O O . ALA B 1 342 ? 22.76700 -12.13600 78.14500 1.000 129.92572 1225 ALA B O 1
ATOM 6135 N N . ILE B 1 343 ? 23.32400 -10.67400 79.76600 1.000 129.15590 1226 ILE B N 1
ATOM 6136 C CA . ILE B 1 343 ? 22.90100 -9.52800 78.96500 1.000 129.43901 1226 ILE B CA 1
ATOM 6137 C C . ILE B 1 343 ? 23.80900 -9.35500 77.75400 1.000 129.20516 1226 ILE B C 1
ATOM 6138 O O . ILE B 1 343 ? 23.34900 -9.01000 76.65900 1.000 122.32701 1226 ILE B O 1
ATOM 6140 N N . ALA B 1 344 ? 25.10800 -9.60100 77.92500 1.000 130.02094 1227 ALA B N 1
ATOM 6141 C CA . ALA B 1 344 ? 26.05500 -9.47300 76.82600 1.000 126.54061 1227 ALA B CA 1
ATOM 6142 C C . ALA B 1 344 ? 26.20600 -10.76500 76.03000 1.000 125.30738 1227 ALA B C 1
ATOM 6143 O O . ALA B 1 344 ? 26.24200 -10.72800 74.79700 1.000 124.81513 1227 ALA B O 1
ATOM 6145 N N . SER B 1 345 ? 26.29100 -11.91300 76.70700 1.000 124.52148 1228 SER B N 1
ATOM 6146 C CA . SER B 1 345 ? 26.46200 -13.16800 75.98500 1.000 121.39653 1228 SER B CA 1
ATOM 6147 C C . SER B 1 345 ? 25.25200 -13.49300 75.12000 1.000 123.01616 1228 SER B C 1
ATOM 6148 O O . SER B 1 345 ? 25.40000 -14.11300 74.06000 1.000 121.59466 1228 SER B O 1
ATOM 6151 N N . SER B 1 346 ? 24.04900 -13.10200 75.55500 1.000 123.79587 1229 SER B N 1
ATOM 6152 C CA . SER B 1 346 ? 22.86700 -13.36200 74.74000 1.000 123.69483 1229 SER B CA 1
ATOM 6153 C C . SER B 1 346 ? 22.88500 -12.56100 73.44400 1.000 121.26001 1229 SER B C 1
ATOM 6154 O O . SER B 1 346 ? 22.40500 -13.04500 72.41600 1.000 116.30925 1229 SER B O 1
ATOM 6157 N N . VAL B 1 347 ? 23.43800 -11.34700 73.45600 1.000 121.38408 1230 VAL B N 1
ATOM 6158 C CA . VAL B 1 347 ? 23.53100 -10.60300 72.20400 1.000 118.82436 1230 VAL B CA 1
ATOM 6159 C C . VAL B 1 347 ? 24.75400 -11.02000 71.39500 1.000 119.78693 1230 VAL B C 1
ATOM 6160 O O . VAL B 1 347 ? 24.76600 -10.83900 70.17100 1.000 119.87603 1230 VAL B O 1
ATOM 6164 N N . VAL B 1 348 ? 25.78200 -11.58200 72.04100 1.000 118.79385 1231 VAL B N 1
ATOM 6165 C CA . VAL B 1 348 ? 26.96900 -12.05000 71.33000 1.000 116.16796 1231 VAL B CA 1
ATOM 6166 C C . VAL B 1 348 ? 26.81900 -13.46000 70.78100 1.000 115.77531 1231 VAL B C 1
ATOM 6167 O O . VAL B 1 348 ? 27.65100 -13.88600 69.96700 1.000 117.23148 1231 VAL B O 1
ATOM 6171 N N . SER B 1 349 ? 25.78100 -14.19400 71.17600 1.000 117.25380 1232 SER B N 1
ATOM 6172 C CA . SER B 1 349 ? 25.64700 -15.58300 70.75000 1.000 116.00653 1232 SER B CA 1
ATOM 6173 C C . SER B 1 349 ? 24.26400 -15.87000 70.17600 1.000 113.01491 1232 SER B C 1
ATOM 6174 O O . SER B 1 349 ? 24.11700 -16.75200 69.32400 1.000 108.36992 1232 SER B O 1
ATOM 6177 N N . PHE B 1 350 ? 23.24600 -15.13500 70.62800 1.000 113.94880 1233 PHE B N 1
ATOM 6178 C CA . PHE B 1 350 ? 21.87500 -15.32100 70.15900 1.000 112.33020 1233 PHE B CA 1
ATOM 6179 C C . PHE B 1 350 ? 21.43300 -14.23800 69.18100 1.000 114.46081 1233 PHE B C 1
ATOM 6180 O O . PHE B 1 350 ? 20.90500 -14.55300 68.11100 1.000 114.44736 1233 PHE B O 1
ATOM 6188 N N . TYR B 1 351 ? 21.61800 -12.96400 69.53000 1.000 116.40303 1234 TYR B N 1
ATOM 6189 C CA . TYR B 1 351 ? 21.18800 -11.88500 68.64800 1.000 117.25938 1234 TYR B CA 1
ATOM 6190 C C . TYR B 1 351 ? 22.16600 -11.61000 67.51200 1.000 116.68879 1234 TYR B C 1
ATOM 6191 O O . TYR B 1 351 ? 21.78800 -10.92900 66.55000 1.000 112.70019 1234 TYR B O 1
ATOM 6200 N N . VAL B 1 352 ? 23.40100 -12.11800 67.58000 1.000 115.27587 1235 VAL B N 1
ATOM 6201 C CA . VAL B 1 352 ? 24.28300 -12.05000 66.41400 1.000 114.79657 1235 VAL B CA 1
ATOM 6202 C C . VAL B 1 352 ? 23.63200 -12.72100 65.21200 1.000 115.19180 1235 VAL B C 1
ATOM 6203 O O . VAL B 1 352 ? 23.59300 -12.10300 64.13500 1.000 117.52762 1235 VAL B O 1
ATOM 6207 N N . PRO B 1 353 ? 23.09100 -13.93800 65.31300 1.000 112.91144 1236 PRO B N 1
ATOM 6208 C CA . PRO B 1 353 ? 22.35800 -14.49300 64.17200 1.000 110.72259 1236 PRO B CA 1
ATOM 6209 C C . PRO B 1 353 ? 20.90800 -14.04800 64.12200 1.000 109.21594 1236 PRO B C 1
ATOM 6210 O O . PRO B 1 353 ? 20.36000 -13.84400 63.03700 1.000 112.33943 1236 PRO B O 1
ATOM 6214 N N . LEU B 1 354 ? 20.26800 -13.90000 65.28500 1.000 110.92361 1237 LEU B N 1
ATOM 6215 C CA . LEU B 1 354 ? 18.83600 -13.62100 65.28800 1.000 112.47489 1237 LEU B CA 1
ATOM 6216 C C . LEU B 1 354 ? 18.52600 -12.34000 64.53500 1.000 112.49346 1237 LEU B C 1
ATOM 6217 O O . LEU B 1 354 ? 17.48300 -12.24300 63.87900 1.000 111.95422 1237 LEU B O 1
ATOM 6222 N N . CYS B 1 355 ? 19.42100 -11.35600 64.60100 1.000 114.06008 1238 CYS B N 1
ATOM 6223 C CA . CYS B 1 355 ? 19.20700 -10.12200 63.85800 1.000 116.04921 1238 CYS B CA 1
ATOM 6224 C C . CYS B 1 355 ? 19.66400 -10.25800 62.40900 1.000 115.87071 1238 CYS B C 1
ATOM 6225 O O . CYS B 1 355 ? 18.97900 -9.78400 61.49500 1.000 112.68822 1238 CYS B O 1
ATOM 6228 N N . ILE B 1 356 ? 20.81000 -10.90400 62.17400 1.000 114.88493 1239 ILE B N 1
ATOM 6229 C CA . ILE B 1 356 ? 21.23200 -11.16100 60.80100 1.000 110.49765 1239 ILE B CA 1
ATOM 6230 C C . ILE B 1 356 ? 20.26200 -12.11700 60.11600 1.000 111.64108 1239 ILE B C 1
ATOM 6231 O O . ILE B 1 356 ? 19.95800 -11.96600 58.92800 1.000 112.01656 1239 ILE B O 1
ATOM 6236 N N . MET B 1 357 ? 19.73700 -13.09600 60.85700 1.000 113.66297 1240 MET B N 1
ATOM 6237 C CA . MET B 1 357 ? 18.85500 -14.08200 60.24300 1.000 109.53351 1240 MET B CA 1
ATOM 6238 C C . MET B 1 357 ? 17.58800 -13.43200 59.71600 1.000 108.46516 1240 MET B C 1
ATOM 6239 O O . MET B 1 357 ? 17.14500 -13.72800 58.60200 1.000 109.29460 1240 MET B O 1
ATOM 6244 N N . ALA B 1 358 ? 16.99200 -12.53800 60.50300 1.000 111.38081 1241 ALA B N 1
ATOM 6245 C CA . ALA B 1 358 ? 15.74600 -11.91500 60.08000 1.000 114.60478 1241 ALA B CA 1
ATOM 6246 C C . ALA B 1 358 ? 15.99000 -10.94800 58.93000 1.000 113.90940 1241 ALA B C 1
ATOM 6247 O O . ALA B 1 358 ? 15.33900 -11.03700 57.88300 1.000 111.65353 1241 ALA B O 1
ATOM 6249 N N . PHE B 1 359 ? 16.95700 -10.04200 59.09200 1.000 115.91391 1242 PHE B N 1
ATOM 6250 C CA . PHE B 1 359 ? 17.20400 -9.04000 58.06200 1.000 115.64303 1242 PHE B CA 1
ATOM 6251 C C . PHE B 1 359 ? 17.68400 -9.67200 56.76400 1.000 113.33150 1242 PHE B C 1
ATOM 6252 O O . PHE B 1 359 ? 17.34700 -9.18500 55.67800 1.000 113.18752 1242 PHE B O 1
ATOM 6260 N N . VAL B 1 360 ? 18.45000 -10.75900 56.84900 1.000 111.24238 1243 VAL B N 1
ATOM 6261 C CA . VAL B 1 360 ? 18.96900 -11.38800 55.64100 1.000 107.11249 1243 VAL B CA 1
ATOM 6262 C C . VAL B 1 360 ? 17.88200 -12.18900 54.93800 1.000 108.18001 1243 VAL B C 1
ATOM 6263 O O . VAL B 1 360 ? 17.64800 -12.01900 53.73700 1.000 111.79940 1243 VAL B O 1
ATOM 6267 N N . TYR B 1 361 ? 17.18800 -13.06200 55.66900 1.000 107.22868 1244 TYR B N 1
ATOM 6268 C CA . TYR B 1 361 ? 16.27700 -13.97700 54.99700 1.000 103.44306 1244 TYR B CA 1
ATOM 6269 C C . TYR B 1 361 ? 14.96900 -13.30300 54.60600 1.000 105.40700 1244 TYR B C 1
ATOM 6270 O O . TYR B 1 361 ? 14.33700 -13.72200 53.63000 1.000 108.02170 1244 TYR B O 1
ATOM 6279 N N . LEU B 1 362 ? 14.53300 -12.27300 55.33800 1.000 107.37817 1245 LEU B N 1
ATOM 6280 C CA . LEU B 1 362 ? 13.34100 -11.56100 54.89100 1.000 110.56146 1245 LEU B CA 1
ATOM 6281 C C . LEU B 1 362 ? 13.59800 -10.86600 53.56400 1.000 111.67458 1245 LEU B C 1
ATOM 6282 O O . LEU B 1 362 ? 12.68800 -10.75000 52.73600 1.000 110.76127 1245 LEU B O 1
ATOM 6287 N N . ARG B 1 363 ? 14.83200 -10.40300 53.34300 1.000 111.22123 1246 ARG B N 1
ATOM 6288 C CA . ARG B 1 363 ? 15.16600 -9.80300 52.05800 1.000 111.98822 1246 ARG B CA 1
ATOM 6289 C C . ARG B 1 363 ? 15.12600 -10.84900 50.95000 1.000 109.21660 1246 ARG B C 1
ATOM 6290 O O . ARG B 1 363 ? 14.67200 -10.56700 49.83600 1.000 106.19029 1246 ARG B O 1
ATOM 6298 N N . VAL B 1 364 ? 15.56900 -12.07200 51.25000 1.000 107.05148 1247 VAL B N 1
ATOM 6299 C CA . VAL B 1 364 ? 15.52500 -13.13600 50.25600 1.000 103.88462 1247 VAL B CA 1
ATOM 6300 C C . VAL B 1 364 ? 14.08600 -13.48900 49.91100 1.000 102.87004 1247 VAL B C 1
ATOM 6301 O O . VAL B 1 364 ? 13.76800 -13.78200 48.75500 1.000 103.47085 1247 VAL B O 1
ATOM 6305 N N . PHE B 1 365 ? 13.19100 -13.47400 50.90000 1.000 106.55437 1248 PHE B N 1
ATOM 6306 C CA . PHE B 1 365 ? 11.80700 -13.81300 50.60000 1.000 105.98804 1248 PHE B CA 1
ATOM 6307 C C . PHE B 1 365 ? 11.14200 -12.73200 49.75800 1.000 107.42951 1248 PHE B C 1
ATOM 6308 O O . PHE B 1 365 ? 10.20800 -13.02400 49.00300 1.000 109.20104 1248 PHE B O 1
ATOM 6316 N N . ARG B 1 366 ? 11.59300 -11.48200 49.88800 1.000 106.68744 1249 ARG B N 1
ATOM 6317 C CA . ARG B 1 366 ? 11.05000 -10.41100 49.06100 1.000 111.17249 1249 ARG B CA 1
ATOM 6318 C C . ARG B 1 366 ? 11.72200 -10.37200 47.69600 1.000 112.16009 1249 ARG B C 1
ATOM 6319 O O . ARG B 1 366 ? 11.05700 -10.14100 46.68000 1.000 110.27909 1249 ARG B O 1
ATOM 6321 N N . GLU B 1 367 ? 13.03700 -10.60200 47.65100 1.000 112.17134 1250 GLU B N 1
ATOM 6322 C CA . GLU B 1 367 ? 13.72300 -10.64700 46.36500 1.000 110.43449 1250 GLU B CA 1
ATOM 6323 C C . GLU B 1 367 ? 13.20500 -11.78900 45.50500 1.000 106.07909 1250 GLU B C 1
ATOM 6324 O O . GLU B 1 367 ? 13.12400 -11.65600 44.28100 1.000 107.76987 1250 GLU B O 1
ATOM 6330 N N . ALA B 1 368 ? 12.84700 -12.91500 46.12300 1.000 103.46375 1251 ALA B N 1
ATOM 6331 C CA . ALA B 1 368 ? 12.21200 -13.98800 45.36800 1.000 104.34914 1251 ALA B CA 1
ATOM 6332 C C . ALA B 1 368 ? 10.81900 -13.58400 44.90800 1.000 105.31837 1251 ALA B C 1
ATOM 6333 O O . ALA B 1 368 ? 10.38500 -13.96200 43.81400 1.000 103.59683 1251 ALA B O 1
ATOM 6335 N N . GLN B 1 369 ? 10.10300 -12.81600 45.73100 1.000 108.20274 1252 GLN B N 1
ATOM 6336 C CA . GLN B 1 369 ? 8.76300 -12.38900 45.35200 1.000 112.14099 1252 GLN B CA 1
ATOM 6337 C C . GLN B 1 369 ? 8.79100 -11.43400 44.16900 1.000 113.08735 1252 GLN B C 1
ATOM 6338 O O . GLN B 1 369 ? 7.84700 -11.41100 43.37100 1.000 114.10176 1252 GLN B O 1
ATOM 6344 N N . LYS B 1 370 ? 9.85500 -10.64100 44.04100 1.000 109.67047 1253 LYS B N 1
ATOM 6345 C CA . LYS B 1 370 ? 9.95500 -9.69500 42.93900 1.000 110.78969 1253 LYS B CA 1
ATOM 6346 C C . LYS B 1 370 ? 10.38300 -10.35500 41.63200 1.000 112.33373 1253 LYS B C 1
ATOM 6347 O O . LYS B 1 370 ? 10.22900 -9.74300 40.57000 1.000 111.62797 1253 LYS B O 1
ATOM 6353 N N . GLN B 1 371 ? 10.90500 -11.58500 41.67900 1.000 110.23984 1254 GLN B N 1
ATOM 6354 C CA . GLN B 1 371 ? 11.37200 -12.25800 40.47500 1.000 103.05611 1254 GLN B CA 1
ATOM 6355 C C . GLN B 1 371 ? 10.33500 -13.16800 39.83600 1.000 104.52053 1254 GLN B C 1
ATOM 6356 O O . GLN B 1 371 ? 10.52300 -13.56700 38.68200 1.000 112.60982 1254 GLN B O 1
ATOM 6362 N N . VAL B 1 372 ? 9.25600 -13.51100 40.53700 1.000 102.40785 1255 VAL B N 1
ATOM 6363 C CA . VAL B 1 372 ? 8.28100 -14.43900 39.97200 1.000 109.92345 1255 VAL B CA 1
ATOM 6364 C C . VAL B 1 372 ? 6.99700 -13.70500 39.59300 1.000 115.08682 1255 VAL B C 1
ATOM 6365 O O . VAL B 1 372 ? 6.72500 -13.50400 38.40400 1.000 119.98529 1255 VAL B O 1
ATOM 6369 N N . LYS B 1 373 ? 6.19900 -13.30400 40.58100 1.000 111.04803 1256 LYS B N 1
ATOM 6370 C CA . LYS B 1 373 ? 4.93200 -12.61100 40.33100 1.000 113.36890 1256 LYS B CA 1
ATOM 6371 C C . LYS B 1 373 ? 4.08600 -13.34100 39.28800 1.000 116.79982 1256 LYS B C 1
ATOM 6372 O O . LYS B 1 373 ? 3.28500 -12.72700 38.57900 1.000 118.42980 1256 LYS B O 1
ATOM 6378 N N . LYS B 1 374 ? 4.24400 -14.66300 39.20300 1.000 117.02168 1257 LYS B N 1
ATOM 6379 C CA . LYS B 1 374 ? 3.45100 -15.48700 38.29800 1.000 116.68922 1257 LYS B CA 1
ATOM 6380 C C . LYS B 1 374 ? 3.43000 -16.92200 38.80600 1.000 119.61725 1257 LYS B C 1
ATOM 6381 O O . LYS B 1 374 ? 4.18600 -17.77100 38.32200 1.000 119.31509 1257 LYS B O 1
ATOM 6387 N N . ILE B 1 375 ? 2.55900 -17.19800 39.78000 1.000 121.80707 1258 ILE B N 1
ATOM 6388 C CA . ILE B 1 375 ? 2.56400 -18.50100 40.42800 1.000 122.60126 1258 ILE B CA 1
ATOM 6389 C C . ILE B 1 375 ? 2.19100 -19.58900 39.42800 1.000 121.51825 1258 ILE B C 1
ATOM 6390 O O . ILE B 1 375 ? 1.40400 -19.38000 38.49700 1.000 121.47395 1258 ILE B O 1
ATOM 6395 N N . ASP B 1 376 ? 2.77900 -20.76500 39.62500 1.000 121.06571 1259 ASP B N 1
ATOM 6396 C CA . ASP B 1 376 ? 2.57300 -21.90800 38.75200 1.000 120.64533 1259 ASP B CA 1
ATOM 6397 C C . ASP B 1 376 ? 2.80100 -23.16500 39.57400 1.000 118.26915 1259 ASP B C 1
ATOM 6398 O O . ASP B 1 376 ? 3.45200 -23.13100 40.62100 1.000 117.30111 1259 ASP B O 1
ATOM 6403 N N . SER B 1 377 ? 2.25200 -24.28300 39.09500 1.000 116.54425 1260 SER B N 1
ATOM 6404 C CA . SER B 1 377 ? 2.46300 -25.54400 39.79900 1.000 115.83769 1260 SER B CA 1
ATOM 6405 C C . SER B 1 377 ? 3.94200 -25.90300 39.85800 1.000 118.27865 1260 SER B C 1
ATOM 6406 O O . SER B 1 377 ? 4.38100 -26.57100 40.80100 1.000 118.32137 1260 SER B O 1
ATOM 6409 N N . VAL B 1 378 ? 4.72500 -25.47000 38.86600 1.000 118.98373 1315 VAL B N 1
ATOM 6410 C CA . VAL B 1 378 ? 6.16800 -25.68200 38.91500 1.000 115.54869 1315 VAL B CA 1
ATOM 6411 C C . VAL B 1 378 ? 6.83400 -24.64500 39.81200 1.000 110.91959 1315 VAL B C 1
ATOM 6412 O O . VAL B 1 378 ? 7.73400 -24.97200 40.59400 1.000 111.38834 1315 VAL B O 1
ATOM 6416 N N . ALA B 1 379 ? 6.41100 -23.38200 39.71300 1.000 110.85877 1316 ALA B N 1
ATOM 6417 C CA . ALA B 1 379 ? 7.01000 -22.33700 40.53400 1.000 112.89078 1316 ALA B CA 1
ATOM 6418 C C . ALA B 1 379 ? 6.71700 -22.55300 42.01300 1.000 114.20271 1316 ALA B C 1
ATOM 6419 O O . ALA B 1 379 ? 7.53500 -22.18300 42.86500 1.000 106.07898 1316 ALA B O 1
ATOM 6421 N N . LEU B 1 380 ? 5.56600 -23.15100 42.33500 1.000 115.14399 1317 LEU B N 1
ATOM 6422 C CA . LEU B 1 380 ? 5.22100 -23.38800 43.73300 1.000 110.95650 1317 LEU B CA 1
ATOM 6423 C C . LEU B 1 380 ? 6.18400 -24.37000 44.38500 1.000 107.71505 1317 LEU B C 1
ATOM 6424 O O . LEU B 1 380 ? 6.47400 -24.24700 45.58000 1.000 107.13412 1317 LEU B O 1
ATOM 6429 N N . ARG B 1 381 ? 6.70900 -25.33200 43.62100 1.000 106.68369 1318 ARG B N 1
ATOM 6430 C CA . ARG B 1 381 ? 7.63800 -26.29600 44.19800 1.000 103.04012 1318 ARG B CA 1
ATOM 6431 C C . ARG B 1 381 ? 8.90400 -25.61700 44.70100 1.000 104.39024 1318 ARG B C 1
ATOM 6432 O O . ARG B 1 381 ? 9.52100 -26.09300 45.66000 1.000 106.77589 1318 ARG B O 1
ATOM 6434 N N . GLU B 1 382 ? 9.31200 -24.51200 44.07100 1.000 104.55494 1319 GLU B N 1
ATOM 6435 C CA . GLU B 1 382 ? 10.42900 -23.73300 44.59600 1.000 103.87741 1319 GLU B CA 1
ATOM 6436 C C . GLU B 1 382 ? 9.99400 -22.75000 45.67300 1.000 102.94200 1319 GLU B C 1
ATOM 6437 O O . GLU B 1 382 ? 10.78400 -22.44400 46.57100 1.000 102.22901 1319 GLU B O 1
ATOM 6443 N N . GLN B 1 383 ? 8.76400 -22.23400 45.60300 1.000 105.35763 1320 GLN B N 1
ATOM 6444 C CA . GLN B 1 383 ? 8.26100 -21.42400 46.70800 1.000 103.34058 1320 GLN B CA 1
ATOM 6445 C C . GLN B 1 383 ? 8.06900 -22.26500 47.96300 1.000 104.57287 1320 GLN B C 1
ATOM 6446 O O . GLN B 1 383 ? 8.18300 -21.74700 49.08000 1.000 101.66584 1320 GLN B O 1
ATOM 6452 N N . LYS B 1 384 ? 7.78400 -23.56000 47.80000 1.000 105.46161 1321 LYS B N 1
ATOM 6453 C CA . LYS B 1 384 ? 7.59000 -24.43100 48.95400 1.000 100.57963 1321 LYS B CA 1
ATOM 6454 C C . LYS B 1 384 ? 8.90300 -24.67200 49.69200 1.000 97.95248 1321 LYS B C 1
ATOM 6455 O O . LYS B 1 384 ? 8.94300 -24.63400 50.92700 1.000 97.69212 1321 LYS B O 1
ATOM 6461 N N . ALA B 1 385 ? 9.99000 -24.91900 48.95600 1.000 96.29993 1322 ALA B N 1
ATOM 6462 C CA . ALA B 1 385 ? 11.28600 -25.09800 49.60300 1.000 94.60469 1322 ALA B CA 1
ATOM 6463 C C . ALA B 1 385 ? 11.78200 -23.80600 50.24000 1.000 92.37203 1322 ALA B C 1
ATOM 6464 O O . ALA B 1 385 ? 12.54200 -23.85100 51.21200 1.000 88.70831 1322 ALA B O 1
ATOM 6466 N N . LEU B 1 386 ? 11.38200 -22.65100 49.70400 1.000 91.50196 1323 LEU B N 1
ATOM 6467 C CA . LEU B 1 386 ? 11.75800 -21.38800 50.32900 1.000 90.79308 1323 LEU B CA 1
ATOM 6468 C C . LEU B 1 386 ? 11.04900 -21.21000 51.66500 1.000 95.82550 1323 LEU B C 1
ATOM 6469 O O . LEU B 1 386 ? 11.66100 -20.77400 52.64700 1.000 95.24395 1323 LEU B O 1
ATOM 6474 N N . LYS B 1 387 ? 9.75800 -21.55200 51.72200 1.000 94.70671 1324 LYS B N 1
ATOM 6475 C CA . LYS B 1 387 ? 9.00800 -21.40100 52.96300 1.000 90.66956 1324 LYS B CA 1
ATOM 6476 C C . LYS B 1 387 ? 9.51400 -22.34100 54.04900 1.000 93.31535 1324 LYS B C 1
ATOM 6477 O O . LYS B 1 387 ? 9.49500 -21.98300 55.23200 1.000 93.23834 1324 LYS B O 1
ATOM 6479 N N . THR B 1 388 ? 9.98400 -23.53300 53.67500 1.000 91.51543 1325 THR B N 1
ATOM 6480 C CA . THR B 1 388 ? 10.45400 -24.47400 54.68400 1.000 89.49526 1325 THR B CA 1
ATOM 6481 C C . THR B 1 388 ? 11.68100 -23.93600 55.40300 1.000 87.38960 1325 THR B C 1
ATOM 6482 O O . THR B 1 388 ? 11.84000 -24.14200 56.61100 1.000 88.81209 1325 THR B O 1
ATOM 6486 N N . LEU B 1 389 ? 12.55400 -23.23100 54.68500 1.000 88.07985 1326 LEU B N 1
ATOM 6487 C CA . LEU B 1 389 ? 13.69400 -22.61600 55.35100 1.000 91.22757 1326 LEU B CA 1
ATOM 6488 C C . LEU B 1 389 ? 13.25000 -21.50900 56.29600 1.000 95.32852 1326 LEU B C 1
ATOM 6489 O O . LEU B 1 389 ? 13.88000 -21.29300 57.33700 1.000 94.12899 1326 LEU B O 1
ATOM 6494 N N . GLY B 1 390 ? 12.16700 -20.80500 55.96300 1.000 94.86178 1327 GLY B N 1
ATOM 6495 C CA . GLY B 1 390 ? 11.66800 -19.78500 56.86400 1.000 92.23723 1327 GLY B CA 1
ATOM 6496 C C . GLY B 1 390 ? 10.95300 -20.36500 58.06500 1.000 88.39076 1327 GLY B C 1
ATOM 6497 O O . GLY B 1 390 ? 11.03800 -19.81500 59.16700 1.000 87.03578 1327 GLY B O 1
ATOM 6498 N N . ILE B 1 391 ? 10.24700 -21.48100 57.87800 1.000 88.66037 1328 ILE B N 1
ATOM 6499 C CA . ILE B 1 391 ? 9.59200 -22.12100 59.01100 1.000 88.21933 1328 ILE B CA 1
ATOM 6500 C C . ILE B 1 391 ? 10.62500 -22.65600 59.99600 1.000 89.69776 1328 ILE B C 1
ATOM 6501 O O . ILE B 1 391 ? 10.41400 -22.61400 61.21200 1.000 88.04128 1328 ILE B O 1
ATOM 6506 N N . ILE B 1 392 ? 11.76500 -23.14500 59.50200 1.000 87.49921 1329 ILE B N 1
ATOM 6507 C CA . ILE B 1 392 ? 12.82800 -23.53200 60.42100 1.000 86.48201 1329 ILE B CA 1
ATOM 6508 C C . ILE B 1 392 ? 13.35500 -22.30700 61.15400 1.000 88.79383 1329 ILE B C 1
ATOM 6509 O O . ILE B 1 392 ? 13.58300 -22.34300 62.36800 1.000 93.36826 1329 ILE B O 1
ATOM 6514 N N . MET B 1 393 ? 13.53600 -21.19700 60.43600 1.000 88.66780 1330 MET B N 1
ATOM 6515 C CA . MET B 1 393 ? 13.98700 -19.97200 61.08400 1.000 92.64927 1330 MET B CA 1
ATOM 6516 C C . MET B 1 393 ? 12.93500 -19.42700 62.04100 1.000 91.69164 1330 MET B C 1
ATOM 6517 O O . MET B 1 393 ? 13.28300 -18.85800 63.08200 1.000 88.68408 1330 MET B O 1
ATOM 6522 N N . GLY B 1 394 ? 11.65400 -19.60400 61.72100 1.000 90.21970 1331 GLY B N 1
ATOM 6523 C CA . GLY B 1 394 ? 10.59200 -19.08500 62.55700 1.000 89.27451 1331 GLY B CA 1
ATOM 6524 C C . GLY B 1 394 ? 10.33000 -19.94700 63.77200 1.000 90.87138 1331 GLY B C 1
ATOM 6525 O O . GLY B 1 394 ? 10.21200 -19.44000 64.89100 1.000 91.88596 1331 GLY B O 1
ATOM 6526 N N . VAL B 1 395 ? 10.25200 -21.26200 63.56500 1.000 91.22522 1332 VAL B N 1
ATOM 6527 C CA . VAL B 1 395 ? 10.01500 -22.16000 64.68700 1.000 86.88333 1332 VAL B CA 1
ATOM 6528 C C . VAL B 1 395 ? 11.18500 -22.11900 65.65600 1.000 90.19361 1332 VAL B C 1
ATOM 6529 O O . VAL B 1 395 ? 10.99900 -22.27700 66.86800 1.000 91.46871 1332 VAL B O 1
ATOM 6533 N N . PHE B 1 396 ? 12.39900 -21.88800 65.15500 1.000 91.15928 1333 PHE B N 1
ATOM 6534 C CA . PHE B 1 396 ? 13.54700 -21.80700 66.05100 1.000 89.93049 1333 PHE B CA 1
ATOM 6535 C C . PHE B 1 396 ? 13.42600 -20.59500 66.96400 1.000 94.68981 1333 PHE B C 1
ATOM 6536 O O . PHE B 1 396 ? 13.61800 -20.69900 68.18000 1.000 96.31238 1333 PHE B O 1
ATOM 6544 N N . THR B 1 397 ? 13.10900 -19.43100 66.39300 1.000 94.61466 1334 THR B N 1
ATOM 6545 C CA . THR B 1 397 ? 12.88000 -18.25900 67.22700 1.000 97.34993 1334 THR B CA 1
ATOM 6546 C C . THR B 1 397 ? 11.63300 -18.41900 68.08500 1.000 92.40872 1334 THR B C 1
ATOM 6547 O O . THR B 1 397 ? 11.59800 -17.93500 69.22000 1.000 94.43180 1334 THR B O 1
ATOM 6551 N N . LEU B 1 398 ? 10.61200 -19.11400 67.58300 1.000 88.38620 1335 LEU B N 1
ATOM 6552 C CA . LEU B 1 398 ? 9.42700 -19.32700 68.40100 1.000 88.31488 1335 LEU B CA 1
ATOM 6553 C C . LEU B 1 398 ? 9.76100 -20.15200 69.63400 1.000 93.51763 1335 LEU B C 1
ATOM 6554 O O . LEU B 1 398 ? 9.14200 -19.97100 70.68800 1.000 93.45608 1335 LEU B O 1
ATOM 6559 N N . CYS B 1 399 ? 10.74400 -21.04900 69.52700 1.000 93.16640 1336 CYS B N 1
ATOM 6560 C CA . CYS B 1 399 ? 11.11500 -21.90600 70.64600 1.000 91.57373 1336 CYS B CA 1
ATOM 6561 C C . CYS B 1 399 ? 12.14100 -21.26800 71.57600 1.000 92.65146 1336 CYS B C 1
ATOM 6562 O O . CYS B 1 399 ? 12.01500 -21.38200 72.80000 1.000 99.28559 1336 CYS B O 1
ATOM 6565 N N . TRP B 1 400 ? 13.15700 -20.60600 71.02800 1.000 94.05705 1337 TRP B N 1
ATOM 6566 C CA . TRP B 1 400 ? 14.25000 -20.07200 71.83300 1.000 97.83693 1337 TRP B CA 1
ATOM 6567 C C . TRP B 1 400 ? 14.13300 -18.58500 72.13600 1.000 102.08227 1337 TRP B C 1
ATOM 6568 O O . TRP B 1 400 ? 14.67700 -18.13100 73.14900 1.000 99.26056 1337 TRP B O 1
ATOM 6579 N N . LEU B 1 401 ? 13.46400 -17.80700 71.28900 1.000 105.25022 1338 LEU B N 1
ATOM 6580 C CA . LEU B 1 401 ? 13.33900 -16.37900 71.57300 1.000 107.77323 1338 LEU B CA 1
ATOM 6581 C C . LEU B 1 401 ? 12.68800 -16.12900 72.92600 1.000 109.14279 1338 LEU B C 1
ATOM 6582 O O . LEU B 1 401 ? 13.19500 -15.28000 73.68100 1.000 112.39134 1338 LEU B O 1
ATOM 6587 N N . PRO B 1 402 ? 11.59700 -16.80400 73.30200 1.000 106.99206 1339 PRO B N 1
ATOM 6588 C CA . PRO B 1 402 ? 11.03800 -16.57200 74.64300 1.000 106.90856 1339 PRO B CA 1
ATOM 6589 C C . PRO B 1 402 ? 12.03800 -16.83100 75.75300 1.000 109.04276 1339 PRO B C 1
ATOM 6590 O O . PRO B 1 402 ? 12.01900 -16.12900 76.77100 1.000 112.68306 1339 PRO B O 1
ATOM 6594 N N . PHE B 1 403 ? 12.91900 -17.81900 75.58500 1.000 105.70995 1340 PHE B N 1
ATOM 6595 C CA . PHE B 1 403 ? 13.94200 -18.07400 76.59100 1.000 103.14210 1340 PHE B CA 1
ATOM 6596 C C . PHE B 1 403 ? 14.90300 -16.90300 76.73800 1.000 109.50796 1340 PHE B C 1
ATOM 6597 O O . PHE B 1 403 ? 15.36200 -16.62200 77.84900 1.000 114.21816 1340 PHE B O 1
ATOM 6605 N N . PHE B 1 404 ? 15.21100 -16.19800 75.64600 1.000 112.65419 1341 PHE B N 1
ATOM 6606 C CA . PHE B 1 404 ? 16.23500 -15.15900 75.70400 1.000 114.72416 1341 PHE B CA 1
ATOM 6607 C C . PHE B 1 404 ? 15.69300 -13.76900 75.99800 1.000 117.01304 1341 PHE B C 1
ATOM 6608 O O . PHE B 1 404 ? 16.38200 -12.98700 76.66300 1.000 121.82507 1341 PHE B O 1
ATOM 6616 N N . LEU B 1 405 ? 14.49100 -13.42100 75.53800 1.000 115.06034 1342 LEU B N 1
ATOM 6617 C CA . LEU B 1 405 ? 13.88600 -12.20200 76.05900 1.000 119.33014 1342 LEU B CA 1
ATOM 6618 C C . LEU B 1 405 ? 13.58700 -12.34300 77.54700 1.000 124.01926 1342 LEU B C 1
ATOM 6619 O O . LEU B 1 405 ? 13.65600 -11.35900 78.29200 1.000 128.56684 1342 LEU B O 1
ATOM 6624 N N . ALA B 1 406 ? 13.26900 -13.55900 78.00000 1.000 120.43598 1343 ALA B N 1
ATOM 6625 C CA . ALA B 1 406 ? 13.09300 -13.78800 79.43000 1.000 122.66884 1343 ALA B CA 1
ATOM 6626 C C . ALA B 1 406 ? 14.42800 -13.81900 80.16600 1.000 125.12814 1343 ALA B C 1
ATOM 6627 O O . ALA B 1 406 ? 14.51100 -13.36300 81.31200 1.000 130.29132 1343 ALA B O 1
ATOM 6629 N N . ASN B 1 407 ? 15.48000 -14.34400 79.53000 1.000 122.14206 1344 ASN B N 1
ATOM 6630 C CA . ASN B 1 407 ? 16.76700 -14.46100 80.21100 1.000 122.67827 1344 ASN B CA 1
ATOM 6631 C C . ASN B 1 407 ? 17.35000 -13.09400 80.54500 1.000 126.55331 1344 ASN B C 1
ATOM 6632 O O . ASN B 1 407 ? 18.06800 -12.95600 81.54200 1.000 129.75914 1344 ASN B O 1
ATOM 6637 N N . VAL B 1 408 ? 17.06800 -12.07800 79.72900 1.000 127.64554 1345 VAL B N 1
ATOM 6638 C CA . VAL B 1 408 ? 17.61500 -10.75000 79.98800 1.000 129.60633 1345 VAL B CA 1
ATOM 6639 C C . VAL B 1 408 ? 16.82200 -10.04600 81.08100 1.000 131.74634 1345 VAL B C 1
ATOM 6640 O O . VAL B 1 408 ? 17.39600 -9.48700 82.02300 1.000 134.66694 1345 VAL B O 1
ATOM 6642 N N . VAL B 1 409 ? 15.49100 -10.06000 80.97600 1.000 129.18105 1346 VAL B N 1
ATOM 6643 C CA . VAL B 1 409 ? 14.67000 -9.46700 82.02600 1.000 135.30648 1346 VAL B CA 1
ATOM 6644 C C . VAL B 1 409 ? 14.76300 -10.28800 83.30600 1.000 137.22574 1346 VAL B C 1
ATOM 6645 O O . VAL B 1 409 ? 14.59900 -9.74900 84.40700 1.000 139.79907 1346 VAL B O 1
ATOM 6649 N N . LYS B 1 410 ? 15.02500 -11.59500 83.19200 1.000 135.72938 1347 LYS B N 1
ATOM 6650 C CA . LYS B 1 410 ? 15.18100 -12.42100 84.38600 1.000 133.73129 1347 LYS B CA 1
ATOM 6651 C C . LYS B 1 410 ? 16.40400 -12.01100 85.19500 1.000 137.72427 1347 LYS B C 1
ATOM 6652 O O . LYS B 1 410 ? 16.43500 -12.21500 86.41300 1.000 138.95469 1347 LYS B O 1
ATOM 6654 N N . ALA B 1 411 ? 17.42500 -11.45100 84.54200 1.000 137.27815 1348 ALA B N 1
ATOM 6655 C CA . ALA B 1 411 ? 18.58100 -10.94500 85.27300 1.000 139.18524 1348 ALA B CA 1
ATOM 6656 C C . ALA B 1 411 ? 18.31300 -9.56100 85.85700 1.000 141.72852 1348 ALA B C 1
ATOM 6657 O O . ALA B 1 411 ? 18.66200 -9.29600 87.01300 1.000 141.35219 1348 ALA B O 1
ATOM 6659 N N . PHE B 1 412 ? 17.69800 -8.66800 85.07300 1.000 139.57776 1349 PHE B N 1
ATOM 6660 C CA . PHE B 1 412 ? 17.34500 -7.34200 85.57100 1.000 139.73796 1349 PHE B CA 1
ATOM 6661 C C . PHE B 1 412 ? 16.23500 -7.39100 86.61300 1.000 140.57957 1349 PHE B C 1
ATOM 6662 O O . PHE B 1 412 ? 16.12200 -6.46600 87.42500 1.000 138.80473 1349 PHE B O 1
ATOM 6664 N N . HIS B 1 413 ? 15.41400 -8.44800 86.60500 1.000 142.00030 1350 HIS B N 1
ATOM 6665 C CA . HIS B 1 413 ? 14.34500 -8.66600 87.58400 1.000 140.26574 1350 HIS B CA 1
ATOM 6666 C C . HIS B 1 413 ? 14.48100 -10.11400 88.05300 1.000 140.76427 1350 HIS B C 1
ATOM 6667 O O . HIS B 1 413 ? 13.80200 -11.00500 87.53600 1.000 139.69313 1350 HIS B O 1
ATOM 6674 N N . ARG B 1 414 ? 15.34600 -10.34700 89.04300 1.000 142.41363 1351 ARG B N 1
ATOM 6675 C CA . ARG B 1 414 ? 15.66000 -11.72100 89.42500 1.000 139.57012 1351 ARG B CA 1
ATOM 6676 C C . ARG B 1 414 ? 14.42300 -12.47300 89.90100 1.000 140.38959 1351 ARG B C 1
ATOM 6677 O O . ARG B 1 414 ? 14.31400 -13.68500 89.68200 1.000 139.48525 1351 ARG B O 1
ATOM 6679 N N . GLU B 1 415 ? 13.48100 -11.78200 90.54200 1.000 142.41411 1352 GLU B N 1
ATOM 6680 C CA . GLU B 1 415 ? 12.26600 -12.41300 91.04000 1.000 146.07141 1352 GLU B CA 1
ATOM 6681 C C . GLU B 1 415 ? 11.10700 -12.37800 90.04900 1.000 142.59093 1352 GLU B C 1
ATOM 6682 O O . GLU B 1 415 ? 10.11700 -13.08700 90.26000 1.000 140.64758 1352 GLU B O 1
ATOM 6684 N N . LEU B 1 416 ? 11.19600 -11.58200 88.98100 1.000 140.73965 1353 LEU B N 1
ATOM 6685 C CA . LEU B 1 416 ? 10.08300 -11.45300 88.04700 1.000 138.40466 1353 LEU B CA 1
ATOM 6686 C C . LEU B 1 416 ? 9.94600 -12.65100 87.11700 1.000 135.38733 1353 LEU B C 1
ATOM 6687 O O . LEU B 1 416 ? 8.90100 -12.79600 86.47400 1.000 136.50605 1353 LEU B O 1
ATOM 6692 N N . VAL B 1 417 ? 10.95700 -13.51000 87.03600 1.000 132.10198 1354 VAL B N 1
ATOM 6693 C CA . VAL B 1 417 ? 10.89500 -14.69900 86.19100 1.000 128.30655 1354 VAL B CA 1
ATOM 6694 C C . VAL B 1 417 ? 11.09600 -15.92700 87.07100 1.000 123.66730 1354 VAL B C 1
ATOM 6695 O O . VAL B 1 417 ? 12.24100 -16.32400 87.33300 1.000 119.73052 1354 VAL B O 1
ATOM 6699 N N . PRO B 1 418 ? 10.02400 -16.54800 87.55700 1.000 121.08002 1355 PRO B N 1
ATOM 6700 C CA . PRO B 1 418 ? 10.18400 -17.74200 88.39100 1.000 121.63766 1355 PRO B CA 1
ATOM 6701 C C . PRO B 1 418 ? 10.78900 -18.90000 87.61800 1.000 119.17918 1355 PRO B C 1
ATOM 6702 O O . PRO B 1 418 ? 10.63700 -19.01700 86.39900 1.000 120.67700 1355 PRO B O 1
ATOM 6706 N N . ASP B 1 419 ? 11.49400 -19.76400 88.35000 1.000 119.20531 1356 ASP B N 1
ATOM 6707 C CA . ASP B 1 419 ? 11.95100 -21.01500 87.76200 1.000 116.55692 1356 ASP B CA 1
ATOM 6708 C C . ASP B 1 419 ? 10.78200 -21.86200 87.28100 1.000 115.62212 1356 ASP B C 1
ATOM 6709 O O . ASP B 1 419 ? 10.97800 -22.74200 86.43700 1.000 108.56079 1356 ASP B O 1
ATOM 6714 N N . ARG B 1 420 ? 9.58200 -21.64000 87.82900 1.000 120.02121 1357 ARG B N 1
ATOM 6715 C CA . ARG B 1 420 ? 8.36500 -22.21200 87.26600 1.000 115.73496 1357 ARG B CA 1
ATOM 6716 C C . ARG B 1 420 ? 8.42000 -22.20600 85.74300 1.000 113.99489 1357 ARG B C 1
ATOM 6717 O O . ARG B 1 420 ? 8.41300 -23.26000 85.09700 1.000 111.16855 1357 ARG B O 1
ATOM 6725 N N . LEU B 1 421 ? 8.48700 -21.00800 85.16200 1.000 114.34391 1358 LEU B N 1
ATOM 6726 C CA . LEU B 1 421 ? 8.42800 -20.84500 83.71600 1.000 112.43092 1358 LEU B CA 1
ATOM 6727 C C . LEU B 1 421 ? 9.79700 -20.77200 83.05300 1.000 108.80705 1358 LEU B C 1
ATOM 6728 O O . LEU B 1 421 ? 9.92000 -21.15900 81.88600 1.000 106.76138 1358 LEU B O 1
ATOM 6733 N N . PHE B 1 422 ? 10.83300 -20.30100 83.75300 1.000 108.53476 1359 PHE B N 1
ATOM 6734 C CA . PHE B 1 422 ? 12.14000 -20.19500 83.11100 1.000 106.68751 1359 PHE B CA 1
ATOM 6735 C C . PHE B 1 422 ? 12.66700 -21.56200 82.69700 1.000 101.92846 1359 PHE B C 1
ATOM 6736 O O . PHE B 1 422 ? 13.31200 -21.69300 81.65200 1.000 103.25717 1359 PHE B O 1
ATOM 6744 N N . VAL B 1 423 ? 12.41800 -22.59300 83.50600 1.000 101.25603 1360 VAL B N 1
ATOM 6745 C CA . VAL B 1 423 ? 12.76600 -23.93600 83.06100 1.000 98.52765 1360 VAL B CA 1
ATOM 6746 C C . VAL B 1 423 ? 11.87900 -24.33500 81.89200 1.000 98.67634 1360 VAL B C 1
ATOM 6747 O O . VAL B 1 423 ? 12.31800 -25.05200 80.98400 1.000 96.39045 1360 VAL B O 1
ATOM 6751 N N . PHE B 1 424 ? 10.62400 -23.87500 81.88600 1.000 98.47494 1361 PHE B N 1
ATOM 6752 C CA . PHE B 1 424 ? 9.74500 -24.16200 80.76000 1.000 99.71518 1361 PHE B CA 1
ATOM 6753 C C . PHE B 1 424 ? 10.19800 -23.44600 79.49300 1.000 99.12970 1361 PHE B C 1
ATOM 6754 O O . PHE B 1 424 ? 10.04500 -23.98600 78.39300 1.000 96.89364 1361 PHE B O 1
ATOM 6762 N N . PHE B 1 425 ? 10.76000 -22.24100 79.62300 1.000 100.60837 1362 PHE B N 1
ATOM 6763 C CA . PHE B 1 425 ? 11.29500 -21.55300 78.45400 1.000 96.98944 1362 PHE B CA 1
ATOM 6764 C C . PHE B 1 425 ? 12.47800 -22.29900 77.85400 1.000 98.50648 1362 PHE B C 1
ATOM 6765 O O . PHE B 1 425 ? 12.70600 -22.22400 76.64100 1.000 102.39067 1362 PHE B O 1
ATOM 6773 N N . ASN B 1 426 ? 13.25200 -23.00200 78.68400 1.000 96.02749 1363 ASN B N 1
ATOM 6774 C CA . ASN B 1 426 ? 14.40100 -23.74900 78.18600 1.000 93.55686 1363 ASN B CA 1
ATOM 6775 C C . ASN B 1 426 ? 13.99200 -25.10700 77.63200 1.000 89.07329 1363 ASN B C 1
ATOM 6776 O O . ASN B 1 426 ? 14.60700 -25.59000 76.67500 1.000 92.85110 1363 ASN B O 1
ATOM 6781 N N . TRP B 1 427 ? 12.98600 -25.75000 78.22100 1.000 88.26598 1364 TRP B N 1
ATOM 6782 C CA . TRP B 1 427 ? 12.44500 -26.95700 77.61100 1.000 87.15480 1364 TRP B CA 1
ATOM 6783 C C . TRP B 1 427 ? 11.66600 -26.64400 76.34400 1.000 88.87212 1364 TRP B C 1
ATOM 6784 O O . TRP B 1 427 ? 11.50000 -27.52900 75.49800 1.000 83.09479 1364 TRP B O 1
ATOM 6795 N N . LEU B 1 428 ? 11.19800 -25.40200 76.19100 1.000 90.01828 1365 LEU B N 1
ATOM 6796 C CA . LEU B 1 428 ? 10.66700 -24.97300 74.90400 1.000 86.20493 1365 LEU B CA 1
ATOM 6797 C C . LEU B 1 428 ? 11.75600 -24.98300 73.83900 1.000 87.65653 1365 LEU B C 1
ATOM 6798 O O . LEU B 1 428 ? 11.51200 -25.37200 72.69100 1.000 84.41894 1365 LEU B O 1
ATOM 6803 N N . GLY B 1 429 ? 12.97400 -24.58600 74.21000 1.000 88.59070 1366 GLY B N 1
ATOM 6804 C CA . GLY B 1 429 ? 14.07000 -24.61400 73.26100 1.000 84.56655 1366 GLY B CA 1
ATOM 6805 C C . GLY B 1 429 ? 14.61700 -26.00300 73.02500 1.000 85.57783 1366 GLY B C 1
ATOM 6806 O O . GLY B 1 429 ? 15.04500 -26.31500 71.91100 1.000 89.92398 1366 GLY B O 1
ATOM 6807 N N . TYR B 1 430 ? 14.59900 -26.86100 74.05100 1.000 89.08071 1367 TYR B N 1
ATOM 6808 C CA . TYR B 1 430 ? 14.98000 -28.25300 73.83900 1.000 83.64598 1367 TYR B CA 1
ATOM 6809 C C . TYR B 1 430 ? 13.99600 -28.94200 72.90700 1.000 78.55071 1367 TYR B C 1
ATOM 6810 O O . TYR B 1 430 ? 14.36700 -29.87700 72.19000 1.000 76.10118 1367 TYR B O 1
ATOM 6819 N N . ALA B 1 431 ? 12.73700 -28.49200 72.90700 1.000 78.35093 1368 ALA B N 1
ATOM 6820 C CA . ALA B 1 431 ? 11.71400 -29.09300 72.06200 1.000 77.33888 1368 ALA B CA 1
ATOM 6821 C C . ALA B 1 431 ? 12.00400 -28.89300 70.58300 1.000 80.59803 1368 ALA B C 1
ATOM 6822 O O . ALA B 1 431 ? 11.53600 -29.68400 69.75700 1.000 77.31075 1368 ALA B O 1
ATOM 6824 N N . ASN B 1 432 ? 12.77200 -27.86000 70.23200 1.000 82.09813 1369 ASN B N 1
ATOM 6825 C CA . ASN B 1 432 ? 13.06900 -27.60900 68.83000 1.000 79.77331 1369 ASN B CA 1
ATOM 6826 C C . ASN B 1 432 ? 13.79100 -28.78300 68.19000 1.000 79.72298 1369 ASN B C 1
ATOM 6827 O O . ASN B 1 432 ? 13.62200 -29.03500 66.99200 1.000 80.51452 1369 ASN B O 1
ATOM 6832 N N . SER B 1 433 ? 14.58800 -29.51600 68.96700 1.000 76.37188 1370 SER B N 1
ATOM 6833 C CA . SER B 1 433 ? 15.33400 -30.63200 68.40200 1.000 75.30008 1370 SER B CA 1
ATOM 6834 C C . SER B 1 433 ? 14.40100 -31.70500 67.85900 1.000 80.70109 1370 SER B C 1
ATOM 6835 O O . SER B 1 433 ? 14.78900 -32.47100 66.96800 1.000 83.87535 1370 SER B O 1
ATOM 6838 N N . ALA B 1 434 ? 13.18000 -31.78900 68.38800 1.000 79.60642 1371 ALA B N 1
ATOM 6839 C CA . ALA B 1 434 ? 12.20200 -32.74900 67.89600 1.000 77.75643 1371 ALA B CA 1
ATOM 6840 C C . ALA B 1 434 ? 11.35900 -32.21900 66.74700 1.000 79.39265 1371 ALA B C 1
ATOM 6841 O O . ALA B 1 434 ? 10.78100 -33.02200 66.00600 1.000 78.26713 1371 ALA B O 1
ATOM 6843 N N . PHE B 1 435 ? 11.28900 -30.92800 66.58700 1.000 76.24843 1372 PHE B N 1
ATOM 6844 C CA . PHE B 1 435 ? 10.46800 -30.43800 65.53700 1.000 81.21022 1372 PHE B CA 1
ATOM 6845 C C . PHE B 1 435 ? 11.13500 -30.38500 64.19100 1.000 83.49839 1372 PHE B C 1
ATOM 6846 O O . PHE B 1 435 ? 10.52100 -30.65400 63.19800 1.000 81.36711 1372 PHE B O 1
ATOM 6854 N N . ASN B 1 436 ? 12.39600 -30.02200 64.15800 1.000 83.57790 1373 ASN B N 1
ATOM 6855 C CA . ASN B 1 436 ? 13.06600 -29.79400 62.88100 1.000 80.25463 1373 ASN B CA 1
ATOM 6856 C C . ASN B 1 436 ? 12.95700 -30.98800 61.94700 1.000 81.66838 1373 ASN B C 1
ATOM 6857 O O . ASN B 1 436 ? 12.57700 -30.79300 60.78000 1.000 82.12908 1373 ASN B O 1
ATOM 6862 N N . PRO B 1 437 ? 13.24400 -32.22400 62.36300 1.000 82.81670 1374 PRO B N 1
ATOM 6863 C CA . PRO B 1 437 ? 13.03500 -33.35000 61.43800 1.000 82.35431 1374 PRO B CA 1
ATOM 6864 C C . PRO B 1 437 ? 11.60400 -33.45600 60.95700 1.000 83.24360 1374 PRO B C 1
ATOM 6865 O O . PRO B 1 437 ? 11.37000 -33.84000 59.80500 1.000 84.20721 1374 PRO B O 1
ATOM 6869 N N . ILE B 1 438 ? 10.63400 -33.10600 61.79900 1.000 85.55882 1375 ILE B N 1
ATOM 6870 C CA . ILE B 1 438 ? 9.24700 -33.12600 61.35500 1.000 86.12271 1375 ILE B CA 1
ATOM 6871 C C . ILE B 1 438 ? 9.03200 -32.08900 60.25900 1.000 84.48114 1375 ILE B C 1
ATOM 6872 O O . ILE B 1 438 ? 8.31500 -32.33700 59.28300 1.000 84.23788 1375 ILE B O 1
ATOM 6877 N N . ILE B 1 439 ? 9.67500 -30.92400 60.38500 1.000 84.67534 1376 ILE B N 1
ATOM 6878 C CA . ILE B 1 439 ? 9.52500 -29.87600 59.38000 1.000 85.25072 1376 ILE B CA 1
ATOM 6879 C C . ILE B 1 439 ? 10.15700 -30.29300 58.05900 1.000 89.85824 1376 ILE B C 1
ATOM 6880 O O . ILE B 1 439 ? 9.69900 -29.87900 56.98600 1.000 90.49579 1376 ILE B O 1
ATOM 6885 N N . TYR B 1 440 ? 11.19000 -31.13500 58.10400 1.000 89.96725 1377 TYR B N 1
ATOM 6886 C CA . TYR B 1 440 ? 11.87300 -31.54200 56.88300 1.000 88.09929 1377 TYR B CA 1
ATOM 6887 C C . TYR B 1 440 ? 10.95400 -32.34200 55.97200 1.000 93.84677 1377 TYR B C 1
ATOM 6888 O O . TYR B 1 440 ? 11.22100 -32.44800 54.77100 1.000 98.67941 1377 TYR B O 1
ATOM 6897 N N . CYS B 1 441 ? 9.86800 -32.88800 56.52000 1.000 91.15689 1378 CYS B N 1
ATOM 6898 C CA . CYS B 1 441 ? 8.97000 -33.73200 55.74700 1.000 94.15140 1378 CYS B CA 1
ATOM 6899 C C . CYS B 1 441 ? 8.25000 -32.96400 54.65100 1.000 97.64694 1378 CYS B C 1
ATOM 6900 O O . CYS B 1 441 ? 7.69700 -33.59100 53.74300 1.000 103.79595 1378 CYS B O 1
ATOM 6903 N N . ARG B 1 442 ? 8.22700 -31.62900 54.71100 1.000 97.70497 1379 ARG B N 1
ATOM 6904 C CA . ARG B 1 442 ? 7.53900 -30.87900 53.66500 1.000 99.19663 1379 ARG B CA 1
ATOM 6905 C C . ARG B 1 442 ? 8.13100 -31.18200 52.29300 1.000 104.20060 1379 ARG B C 1
ATOM 6906 O O . ARG B 1 442 ? 7.40200 -31.26800 51.29800 1.000 106.09024 1379 ARG B O 1
ATOM 6914 N N . SER B 1 443 ? 9.44000 -31.37200 52.22300 1.000 102.45881 1380 SER B N 1
ATOM 6915 C CA . SER B 1 443 ? 10.08400 -31.59600 50.93600 1.000 104.00874 1380 SER B CA 1
ATOM 6916 C C . SER B 1 443 ? 9.79200 -33.00900 50.44600 1.000 108.48204 1380 SER B C 1
ATOM 6917 O O . SER B 1 443 ? 10.02900 -33.97500 51.18200 1.000 106.73287 1380 SER B O 1
ATOM 6920 N N . PRO B 1 444 ? 9.28700 -33.17800 49.22100 1.000 113.74190 1381 PRO B N 1
ATOM 6921 C CA . PRO B 1 444 ? 9.05900 -34.54200 48.72000 1.000 110.97496 1381 PRO B CA 1
ATOM 6922 C C . PRO B 1 444 ? 10.31700 -35.38700 48.69100 1.000 111.41255 1381 PRO B C 1
ATOM 6923 O O . PRO B 1 444 ? 10.24100 -36.60300 48.91100 1.000 110.31894 1381 PRO B O 1
ATOM 6927 N N . ASP B 1 445 ? 11.47600 -34.77800 48.43400 1.000 112.91903 1382 ASP B N 1
ATOM 6928 C CA . ASP B 1 445 ? 12.70700 -35.55500 48.39300 1.000 114.76817 1382 ASP B CA 1
ATOM 6929 C C . ASP B 1 445 ? 13.02300 -36.16900 49.74800 1.000 114.76664 1382 ASP B C 1
ATOM 6930 O O . ASP B 1 445 ? 13.57500 -37.27400 49.81600 1.000 116.74740 1382 ASP B O 1
ATOM 6935 N N . PHE B 1 446 ? 12.67300 -35.48300 50.83500 1.000 112.05120 1383 PHE B N 1
ATOM 6936 C CA . PHE B 1 446 ? 12.84800 -36.08300 52.15200 1.000 109.92245 1383 PHE B CA 1
ATOM 6937 C C . PHE B 1 446 ? 11.83400 -37.19800 52.38700 1.000 110.94502 1383 PHE B C 1
ATOM 6938 O O . PHE B 1 446 ? 12.19700 -38.28200 52.86000 1.000 112.03785 1383 PHE B O 1
ATOM 6946 N N . ARG B 1 447 ? 10.56200 -36.96800 52.04500 1.000 110.53166 1384 ARG B N 1
ATOM 6947 C CA . ARG B 1 447 ? 9.56800 -38.02700 52.20600 1.000 113.90212 1384 ARG B CA 1
ATOM 6948 C C . ARG B 1 447 ? 9.87500 -39.21500 51.30400 1.000 119.35172 1384 ARG B C 1
ATOM 6949 O O . ARG B 1 447 ? 9.65000 -40.36900 51.68800 1.000 125.37723 1384 ARG B O 1
ATOM 6957 N N . LYS B 1 448 ? 10.40100 -38.95700 50.10400 1.000 118.36414 1385 LYS B N 1
ATOM 6958 C CA . LYS B 1 448 ? 10.86700 -40.05500 49.26600 1.000 119.97599 1385 LYS B CA 1
ATOM 6959 C C . LYS B 1 448 ? 12.06400 -40.74900 49.89800 1.000 122.36172 1385 LYS B C 1
ATOM 6960 O O . LYS B 1 448 ? 12.28300 -41.94400 49.66900 1.000 127.21047 1385 LYS B O 1
ATOM 6962 N N . ALA B 1 449 ? 12.84600 -40.01400 50.69000 1.000 120.04635 1386 ALA B N 1
ATOM 6963 C CA . ALA B 1 449 ? 13.96500 -40.61300 51.40200 1.000 117.15669 1386 ALA B CA 1
ATOM 6964 C C . ALA B 1 449 ? 13.50900 -41.31100 52.67800 1.000 124.24476 1386 ALA B C 1
ATOM 6965 O O . ALA B 1 449 ? 13.97400 -42.41600 52.98100 1.000 127.38177 1386 ALA B O 1
ATOM 6967 N N . PHE B 1 450 ? 12.59500 -40.69200 53.43400 1.000 121.09856 1387 PHE B N 1
ATOM 6968 C CA . PHE B 1 450 ? 12.17100 -41.29400 54.69300 1.000 122.22032 1387 PHE B CA 1
ATOM 6969 C C . PHE B 1 450 ? 11.44600 -42.61200 54.45900 1.000 130.16400 1387 PHE B C 1
ATOM 6970 O O . PHE B 1 450 ? 11.68800 -43.59600 55.16900 1.000 136.12150 1387 PHE B O 1
ATOM 6978 N N . GLN B 1 451 ? 10.55600 -42.65600 53.46600 1.000 129.15022 1388 GLN B N 1
ATOM 6979 C CA . GLN B 1 451 ? 9.79300 -43.87600 53.23300 1.000 134.66005 1388 GLN B CA 1
ATOM 6980 C C . GLN B 1 451 ? 10.68800 -45.01200 52.75500 1.000 137.16529 1388 GLN B C 1
ATOM 6981 O O . GLN B 1 451 ? 10.37300 -46.18500 52.98800 1.000 140.12942 1388 GLN B O 1
ATOM 6987 N N . GLY B 1 452 ? 11.80200 -44.69100 52.09100 1.000 134.81996 1389 GLY B N 1
ATOM 6988 C CA . GLY B 1 452 ? 12.72100 -45.72600 51.65600 1.000 139.72841 1389 GLY B CA 1
ATOM 6989 C C . GLY B 1 452 ? 13.59700 -46.28500 52.75500 1.000 140.62993 1389 GLY B C 1
ATOM 6990 O O . GLY B 1 452 ? 14.17400 -47.36300 52.58200 1.000 143.90932 1389 GLY B O 1
ATOM 6991 N N . LEU B 1 453 ? 13.71400 -45.57500 53.87900 1.000 136.42172 1390 LEU B N 1
ATOM 6992 C CA . LEU B 1 453 ? 14.41300 -46.10000 55.04600 1.000 140.09635 1390 LEU B CA 1
ATOM 6993 C C . LEU B 1 453 ? 13.46400 -46.83100 55.98600 1.000 140.16427 1390 LEU B C 1
ATOM 6994 O O . LEU B 1 453 ? 13.84300 -47.84300 56.58500 1.000 138.65397 1390 LEU B O 1
ATOM 6999 N N . LEU B 1 454 ? 12.22500 -46.35100 56.10500 1.000 141.32927 1391 LEU B N 1
ATOM 7000 C CA . LEU B 1 454 ? 11.24900 -46.95100 57.00500 1.000 143.20855 1391 LEU B CA 1
ATOM 7001 C C . LEU B 1 454 ? 10.61000 -48.21200 56.43400 1.000 149.50935 1391 LEU B C 1
ATOM 7002 O O . LEU B 1 454 ? 9.88800 -48.90000 57.16300 1.000 152.15811 1391 LEU B O 1
ATOM 7007 N N . CYS B 1 455 ? 10.84700 -48.52200 55.16300 1.000 149.25042 1392 CYS B N 1
ATOM 7008 C CA . CYS B 1 455 ? 10.28400 -49.71600 54.53800 1.000 151.37168 1392 CYS B CA 1
ATOM 7009 C C . CYS B 1 455 ? 8.75900 -49.64900 54.51700 1.000 151.04505 1392 CYS B C 1
ATOM 7010 O O . CYS B 1 455 ? 8.08200 -50.41400 55.20500 1.000 150.02045 1392 CYS B O 1
#

Solvent-accessible surface area: 46421 Å² total; per-residue (Å²): 115,195,119,79,108,80,55,36,62,12,2,66,3,0,92,56,19,71,32,40,132,66,133,28,48,121,36,151,140,32,66,24,4,0,2,12,48,27,71,16,26,144,41,121,51,73,115,34,0,50,68,78,0,35,170,27,18,66,103,125,7,100,4,62,4,72,96,105,33,0,33,94,1,3,42,82,34,18,84,48,7,28,139,23,0,69,211,29,90,103,0,88,52,3,20,74,49,10,72,56,24,26,70,5,0,0,9,0,2,10,59,58,56,25,48,117,27,1,4,57,39,67,75,2,8,121,26,2,86,99,126,96,40,94,77,0,10,80,44,2,32,153,19,216,23,58,63,137,46,47,39,24,0,102,42,0,13,35,0,0,104,54,16,51,69,93,19,10,59,52,21,113,119,122,69,62,42,40,28,115,87,13,48,97,43,28,114,85,0,32,54,13,0,59,46,0,39,66,0,6,46,175,29,116,80,3,111,64,42,19,12,28,3,14,61,8,1,0,36,0,6,29,40,6,1,87,96,0,0,34,66,4,7,20,43,30,23,123,33,113,4,73,79,28,60,152,115,19,36,76,33,12,1,19,20,29,20,1,16,1,0,7,0,21,4,2,11,24,3,0,83,8,62,64,49,9,19,70,26,15,22,6,29,103,1,70,44,47,181,74,90,0,148,33,66,30,90,69,12,58,61,81,0,29,106,30,0,59,76,19,0,114,104,73,136,14,83,19,145,56,107,69,0,126,110,12,37,113,39,70,106,33,10,88,80,19,33,39,168,75,21,9,58,58,21,4,52,81,8,0,39,74,12,15,78,70,3,44,116,18,14,108,102,4,83,154,57,3,101,153,43,18,183,116,108,38,94,42,7,114,62,51,43,62,45,16,25,11,29,27,62,5,11,29,32,4,29,124,2,11,50,40,29,18,85,7,26,29,60,36,12,150,106,98,157,109,12,75,78,85,67,31,70,133,43,31,36,61,0,6,25,4,4,9,71,1,6,108,20,4,52,85,18,68,94,18,106,161,13,17,123,51,92,114,156,155,89,77,58,85,18,6,74,2,0,80,50,24,54,32,44,31,64,148,34,70,124,44,140,121,32,100,24,5,0,1,6,36,25,97,14,26,77,39,125,51,74,118,32,0,51,51,88,0,37,150,29,11,67,112,113,4,111,6,86,5,77,99,114,24,1,53,101,0,3,51,70,36,19,77,47,6,31,153,22,0,65,224,34,88,88,0,92,54,3,21,70,40,7,60,80,31,22,69,5,0,0,8,0,3,10,53,57,62,26,49,120,25,1,10,58,33,70,114,5,6,120,25,2,58,71,110,110,41,95,78,0,10,108,67,2,34,176,21,216,24,49,109,136,43,33,68,24,0,116,38,0,13,35,0,0,119,54,14,57,64,96,22,8,64,59,19,93,121,109,47,51,33,35,27,106,80,14,53,103,46,27,107,80,0,37,49,10,0,73,34,0,42,56,4,12,71,81,27,114,67,6,89,61,35,29,18,28,4,16,85,4,0,0,26,8,7,28,49,6,2,102,80,0,0,35,98,1,8,19,39,32,21,134,56,71,10,121,78,28,64,165,118,9,56,76,42,9,4,15,14,41,44,6,16,4,4,5,1,24,2,1,9,22,6,0,85,12,60,74,50,16,10,52,22,12,11,8,28,91,1,49,52,48,190,76,102,4,181,35,62,22,67,63,10,114,58,81,0,21,113,54,5,65,82,36,3,126,74,96,63,41,79,41,115,67,111,76,27,68,72,24,83,86,52,81,19,37,13,85,81,73,31,14,53,81,36,12,60,52,33,6,75,84,14,4,46,67,1,33,73,76,6,52,147,19,17,104,113,1,90,30,37,2,113,134,44,41,156,165,149,50,103,38,7,86,65,54,72,58,43,16,32,10,33,23,69,8,14,34,34,4,31,121,1,10,44,38,24,25,100,14,29,39,67,18,33,81,98,90,100,112,24,62,113,196,99,54,69,122,47,29,39,42,1,9,26,2,2,6,77,0,8,95,21,6,50,76,25,81,71,11,120,76,7,16,140,68,96,119,152

Nearest PDB structures (foldseek):
  7bvq-assembly2_B  TM=9.277E-01  e=3.558E-54  Tequatrovirus T4
  7bu6-assembly1_A  TM=7.756E-01  e=1.163E-53  Tequatrovirus T4
  7bu7-assembly1_A  TM=7.824E-01  e=1.979E-52  Tequatrovirus T4
  6mxt-assembly1_A  TM=6.447E-01  e=1.272E-44  Tequatrovirus T4
  7xk9-assembly1_A  TM=6.306E-01  e=3.448E-43  Tequatrovirus T4

InterPro domains:
  IPR000276 G protein-coupled receptor, rhodopsin-like [PF00001] (75-377)
  IPR000276 G protein-coupled receptor, rhodopsin-like [PR00237] (60-84)
  IPR000276 G protein-coupled receptor, rhodopsin-like [PR00237] (93-114)
  IPR000276 G protein-coupled receptor, rhodopsin-like [PR00237] (138-160)
  IPR000276 G protein-coupled receptor, rhodopsin-like [PR00237] (174-195)
  IPR000276 G protein-coupled receptor, rhodopsin-like [PR00237] (225-248)
  IPR000276 G protein-coupled receptor, rhodopsin-like [PR00237] (322-346)
  IPR000276 G protein-coupled receptor, rhodopsin-like [PR00237] (359-385)
  IPR000276 G protein-coupled receptor, rhodopsin-like [PS00237] (144-160)
  IPR000276 G protein-coupled receptor, rhodopsin-like [SM01381] (69-391)
  IPR000507 Beta 1 adrenoceptor [PR00561] (12-31)
  IPR000507 Beta 1 adrenoceptor [PR00561] (40-60)
  IPR000507 Beta 1 adrenoceptor [PR00561] (259-277)
  IPR000507 Beta 1 adrenoceptor [PR00561] (301-318)
  IPR000507 Beta 1 adrenoceptor [PR00561] (346-364)
  IPR000507 Beta 1 adrenoceptor [PR00561] (401-420)
  IPR000507 Beta 1 adrenoceptor [PR00561] (437-455)
  IPR002233 Adrenoceptor family [PR01103] (113-124)
  IPR002233 Adrenoceptor family [PR01103] (166-174)
  IPR002233 Adrenoceptor family [PR01103] (244-251)

Foldseek 3Di:
DVCVVLLVVLLLLLCLVQNAAFFWDADPVGFTAHTRGQGQDNDNDPVSSQVSLCVQQVHNQVRGHDNVSSSSSVVVVLVVLVVQQCPDPLRNLLCVQDDSQLVSLVSSVCVVQNPVRSSVLNVLSVCSSVVVLVVSLVSQCPDPVCVQRVLSSVQSSVCSRPVDNVSVVVLVVLLVVLVVVLVVLLCLLQVLLVLLLVLCVPPVVNVDLLSVLVNLLSVLLNCCSPQASVQVSCCSNVVWHDPFLVSLLVNQLSVQLSLLLNLLSLLVSLVLLLCCPPPVVVSVVPDDVVVSVVSSVVSSVVSSCLRVVCSVVVVFADDDPVRVSQSPRGGHSDSRGALVCLPVSCVVRPVVSLCSSVVSLVVSVVVVVVVDPDDDDVVCLVVQVSVLSVVLSVLQCVLAVVLSVVSNVCSVPVPPADPVRNVVSVVSNSSSSSCSSVSVCSHPSVVVSSVVVPD/DPCVQLLLLLCLVQNAAQAWDADPVGFTAHGSGLGQDNDNDVVSSQVSLCVQLVHNCVRGDDNVVSVSSVVVLLVVLVVVLCVDVQRNLLLVQDDPQLVSLVSSVCSVPNPVVSVVLRVLSVCSSVLVLVVNLVSQCVDPVCVVPVLSSCQSSVCSNPVDNVSSVVLVCLLVVLVVVLVVLLVLLLVLLVLLLVLCVPFPVNVDLLVLLVNLLSVLLNCCSPQASVQVSCCVSPVWHDPWQVVLLVNVLSLQLSLLLNLVSLLVSLVLLLCCLPPVVVSVVPDDPVVSVVVSVVSSVVSCVLGVCVVVVPPFDDPDDPPVVLSVDTRNSDPRGALVCLQVSCCVRPVVSLVSNCVRLVVSLVSLVVPPVDDDPVVVLVVQVSVLSVVLSVLQCVLQVVLSVCSNVCNVVVPVDDPVCNVVSVVSNSSSSSCSSVSVVSRVSSVVSSVVVVD

B-factor: mean 72.69, std 30.25, range [21.01, 162.56]

GO terms:
  GO:0001996 positive regulation of heart rate by epinephrine-norepinephrine (P, IDA)
  GO:0007189 adenylate cyclase-activating G protein-coupled receptor signaling pathway (P, IC)
  GO:0004940 beta1-adrenergic receptor activity (F, IDA)
  GO:0005769 early endosome (C, IDA)
  GO:0005886 plasma membrane (C, IDA)
  GO:0071880 adenylate cyclase-activating adrenergic receptor signaling pathway (P, IDA)
  GO:0045187 regulation of circadian sleep/wake cycle, sleep (P, IMP)
  GO:0005515 protein binding (F, IPI)
  GO:0004939 beta-adrenergic receptor activity (F, TAS)
  GO:0005886 plasma membrane (C, TAS)
  GO:0031694 alpha-2A adrenergic receptor binding (F, IPI)
  GO:0046982 protein heterodimerization activity (F, IPI)
  GO:0030165 PDZ domain binding (F, IPI)

Radius of gyration: 51.45 Å; Cα contacts (8 Å, |Δi|>4): 1061; chains: 2; bounding box: 58×65×171 Å

CATH classification: 1.10.530.40 (+1 more: 1.20.1070.10)